Protein AF-0000000077982688 (afdb_homodimer)

Radius of gyration: 35.08 Å; Cα contacts (8 Å, |Δi|>4): 2028; chains: 2; bounding box: 74×119×110 Å

Nearest PDB structures (foldseek):
  6r92-assembly1_L  TM=9.687E-01  e=2.816E-50  Homo sapiens
  4e54-assembly1_B  TM=9.700E-01  e=1.045E-49  Homo sapiens
  4e5z-assembly1_B  TM=9.232E-01  e=8.935E-51  Homo sapiens
  5mq0-assembly1_o  TM=7.516E-01  e=1.632E-11  Saccharomyces cerevisiae
  5mps-assembly1_o  TM=7.489E-01  e=1.724E-11  Saccharomyces cerevisiae

Secondary structure (DSSP, 8-state):
---------------------------------------------GGGTTTT--TT-----TT-HHHHHHHHHTT-S-HHHHHHHHHHHHHHHGGGEEEEEEE---SS-EEEEEE-SS-TTEEEEEETTS-EEEEETTSTT-EEEE---STT--EEEEEE-TT-TTEEEEEETTSEEEEEETTS-EEEEEEE-SSSS--EEEEEEETTTTEEEEEETTSEEEEEETTS-EEEEEE-SSS-EEEEEE-SSSTTEEEEEETTSEEEEEEGGG--STT--SEEEE-SS-EEEEEE-TTSSEEEEEESSSEEEEEETTBTTS-SEEEE--B---TTSPPP--EE-SSSSEEEEE-B--TTSTT--TT---PEEEEETTT--EEEEE--TT--S---EEEE-TTSS-EEEEETTEEEEEEEHHHHHHHHHHHHHHHHHTTTT-----------------/---------------------------------------------TTSTTTT--TT-----TT-HHHHHHHHHTT-S-HHHHHHHHHHHHHHHGGGEEEEEEE---SS-EEEEEE-SS-TTEEEEEETTS-EEEEETTSTT-EEEE---STT--EEEEEE-TT-TTEEEEEETTSEEEEEETTS-EEEEEEE-SSSS--EEEEEEETTTTEEEEEETTSEEEEEETTS-EEEEEE-SSS-EEEEEE-SSSTTEEEEEETTSEEEEEEGGG--STT--SEEEE-SS-EEEEEE-TTSSEEEEEESSSEEEEEETTBTTS-SEEEE--B---TTSPPP--EE-SSSSEEEEE-B--TTSTT--TT---PEEEEETTT--EEEEE--TT--S---EEEE-TTSS-EEEEETTEEEEEEEHHHHHHHHHHHHHHHHHTTTT-----------------

Foldseek 3Di:
DPDDPDDCVPDPDDDDPPDDPPPVCPPPDPDDDPDPPDPPPDPDDPVCPCVCCCCVPPPVVLQALVVLVVCVVVVPADPVRSLVSPVSNQLVLVVQKDFQDKDQPDPFFWFDKAFQAPDQQWIWTFGQQQKIKIDRRLDDPPMQIAGHNGHQWGWQEWDADPVHRQWIFTWGLVFWTFIDGSNHDTPGTLDGPVDSVKTWHYWDAAPVVQWIWTWMQQQWIWIGGVVSHTPDIERQDRGGWQYKEAQHPPRQWIWTFFQSQKIFIDRNVQDDYNPRTPDIDGHPGGWNYWYAALVRFWIWTHGQAFWIFICGNVDNHDTPDIAGAGQHHDPRDRGADWDAQQSAQKIWTWHDQDPVGPPGDPPDFGWIWMAGNNPNHTSDTHDDPVQRATWRDWYRGNVRAWIWTTGTSMITIMHRVVVSVVSVVVVVVVCVVVVVPPPPPPPPPPPPPPPPDD/DDDDDDDPVPDPDDDDPPDDPPPPCPPPDPDDDPDPPDPPPDPDDPVCVCVCCCCVPCPVVLQALVSLVVCVVVVPADPVRSLVSPVSNQLVLVVQKDFQDKDQPDPFFWFDKAFQAPDQQWIWTFGQQQKIKIDRRLDPPPMQIAGHNGHQFGWQEWDADPVHRQWIFTWGLVFWTFIDGSNHDTPGTLDGPVDSVKTWHYWDADPVVQWIWTWMQQQWIWIGGVVSHTPDIERQDRGGWQYKEAQHPPRQWIWTFFQSQKIFIDRNVQDDYNPRTPDIDGHPGGWNYWYAALVRQWIWTHGQAFWIFICGNVDNHDTPDIAGAGQHHDPSDRGADWDAQQRHQKIWTWHDQDPPGPPGDDPDFGWIWMAGNNPNHTSDTHDDPVQRATWRDWYRGNVRAWIWTTGTSMITIMHRVVVSVVSVVVVVVVCVVVVVPPPPPPPPPPPPPPPPDD

Solvent-accessible surface area (backbone atoms only — not comparable to full-atom values): 49520 Å² total; per-residue (Å²): 137,90,70,85,76,78,73,85,71,77,81,80,78,80,79,80,86,77,78,82,76,80,74,79,74,77,79,74,76,81,73,81,79,78,71,76,76,75,78,72,78,74,83,70,78,76,77,63,63,70,68,78,52,58,72,60,63,66,63,59,70,73,43,34,59,60,49,33,52,44,44,45,71,74,62,74,42,56,69,69,50,38,54,52,31,43,44,48,12,48,59,58,49,53,78,45,47,38,79,73,47,76,49,63,89,52,96,39,38,43,49,37,78,41,63,38,89,86,42,71,56,27,32,38,37,27,12,44,28,26,31,36,35,40,40,31,81,82,49,85,88,49,62,38,70,26,83,39,76,31,86,60,25,21,30,39,21,60,38,68,32,84,91,45,76,69,27,34,38,36,12,13,40,58,8,34,33,31,35,28,39,64,84,58,48,71,76,41,74,52,44,69,64,90,35,78,87,41,24,24,28,14,37,34,74,38,74,90,65,39,31,34,37,35,22,17,54,69,6,32,38,37,37,23,35,76,85,41,48,72,74,48,76,39,57,54,42,89,29,28,26,36,24,45,28,65,31,76,67,47,71,47,38,36,38,38,17,11,56,67,15,35,34,36,33,33,42,68,92,58,63,81,44,53,80,45,49,76,44,69,39,79,49,94,46,31,26,46,28,49,41,58,32,74,80,39,48,32,38,37,35,18,30,46,37,44,46,35,37,34,27,35,70,90,38,68,84,48,62,77,31,81,31,81,45,49,26,54,59,49,94,93,44,57,70,39,35,60,33,60,38,59,76,43,70,32,33,33,28,31,28,38,74,41,86,87,41,91,83,58,53,93,82,58,71,41,26,39,38,30,27,33,63,87,76,51,44,80,73,49,73,47,76,48,90,91,58,65,54,56,33,22,42,45,47,50,22,73,73,48,69,37,36,41,32,29,38,52,38,32,38,37,32,33,30,45,50,67,60,43,51,53,50,44,50,50,45,48,48,48,34,50,68,64,54,69,59,65,70,71,78,72,72,72,73,71,79,72,76,71,72,79,76,127,137,89,80,83,82,78,74,85,70,75,80,80,78,79,78,80,83,76,77,80,77,81,74,78,74,77,79,73,76,78,73,80,77,79,71,76,76,76,75,75,77,74,82,70,76,76,74,62,62,71,66,78,52,57,73,58,66,64,64,60,69,72,43,34,57,61,49,34,52,43,44,44,69,75,62,74,43,56,69,68,50,39,56,50,33,42,44,49,12,47,59,58,48,54,76,45,48,37,80,73,47,73,48,63,90,50,95,38,38,44,49,37,77,42,63,38,90,84,43,70,58,28,34,38,36,26,12,44,29,26,31,36,36,40,39,31,82,82,48,86,88,49,64,38,71,25,83,41,76,28,86,60,24,22,29,39,20,59,38,68,30,83,90,45,76,68,27,33,38,35,11,14,40,59,9,33,32,30,34,26,40,64,84,59,48,71,77,40,74,53,46,67,63,88,35,79,87,40,26,24,28,14,37,32,72,38,73,88,65,38,31,33,38,34,22,18,55,70,6,33,39,36,37,22,35,75,84,42,49,73,73,50,75,40,58,54,41,88,28,29,24,37,24,46,28,65,30,75,68,47,70,47,38,34,36,40,16,12,56,67,16,36,35,37,32,33,42,68,91,59,64,79,45,55,82,44,49,76,44,70,39,79,50,96,46,32,25,46,28,50,41,58,32,73,80,40,49,31,38,37,35,17,28,46,36,44,45,35,37,34,26,34,71,92,39,69,85,48,63,77,33,79,31,79,44,48,27,55,60,49,95,94,45,57,70,38,36,62,34,61,38,60,76,42,70,32,32,32,29,31,27,38,76,41,85,87,41,89,85,57,52,94,82,58,69,40,27,38,39,30,26,33,64,87,75,50,44,79,73,48,73,46,77,49,90,91,58,64,52,56,33,21,41,44,47,48,21,73,72,47,70,37,37,39,33,30,37,52,37,32,38,38,32,33,29,45,52,67,60,44,52,51,51,45,51,50,46,48,48,46,33,49,68,63,55,67,59,63,70,71,78,70,71,70,71,71,78,70,76,69,73,78,74,128

pLDDT: mean 79.33, std 27.31, range [17.72, 98.81]

InterPro domains:
  IPR001680 WD40 repeat [PF00400] (229-267)
  IPR001680 WD40 repeat [PS50082] (234-276)
  IPR001680 WD40 repeat [SM00320] (93-136)
  IPR001680 WD40 repeat [SM00320] (183-225)
  IPR001680 WD40 repeat [SM00320] (227-267)
  IPR001680 WD40 repeat [SM00320] (274-312)
  IPR015943 WD40/YVTN repeat-like-containing domain superfamily [G3DSA:2.130.10.10] (101-423)
  IPR019775 WD40 repeat, conserved site [PS00678] (254-268)
  IPR033312 DNA damage-binding protein 2 [PTHR15169] (50-443)
  IPR036322 WD40-repeat-containing domain superfamily [SSF50978] (100-414)

Sequence (908 aa):
MASKRPTVLGKRSSPPLQLPRSKRSCVRVPGRRNVPPTWGVGKGDAAAGWNQLELTGQRGYPHSIIWALHQHKLGGAPRISFQHCLQKAFLYSLDCYRIFRTASPFDRRTTCLEWHPTHPSTLAVGSKGGDIILWDYEVLDKTYFVKGIGAGGSITGMKFNPLNTSQLFISSVAGTTSLKDFLGNTIRVFTSTDTWDYWYTSVDVSAKSRVVVTGDSMGNVILLNMDGKEIWNLRLHKKKVTHVALNPLCDWLLATASVDQTVKIWDLRQVRGKSSFVYQMPHERAVSAAYFSPDGAKLLTTDQHSEIRVYSASHWACPQHLIPHPHRHFQHLTPIRATWHPRYDLIVVGRYPDPNFAGFTPNELRTIDLFDGSSGKMMCQLYDPDSSGIISLNKFNPMGDTLASAMGYNILIWSHREIVTRKQEGLIKVMSEQGLGRGGSAHQPSPRNRPRQNMASKRPTVLGKRSSPPLQLPRSKRSCVRVPGRRNVPPTWGVGKGDAAAGWNQLELTGQRGYPHSIIWALHQHKLGGAPRISFQHCLQKAFLYSLDCYRIFRTASPFDRRTTCLEWHPTHPSTLAVGSKGGDIILWDYEVLDKTYFVKGIGAGGSITGMKFNPLNTSQLFISSVAGTTSLKDFLGNTIRVFTSTDTWDYWYTSVDVSAKSRVVVTGDSMGNVILLNMDGKEIWNLRLHKKKVTHVALNPLCDWLLATASVDQTVKIWDLRQVRGKSSFVYQMPHERAVSAAYFSPDGAKLLTTDQHSEIRVYSASHWACPQHLIPHPHRHFQHLTPIRATWHPRYDLIVVGRYPDPNFAGFTPNELRTIDLFDGSSGKMMCQLYDPDSSGIISLNKFNPMGDTLASAMGYNILIWSHREIVTRKQEGLIKVMSEQGLGRGGSAHQPSPRNRPRQN

Organism: Vombatus ursinus (NCBI:txid29139)

Structure (mmCIF, N/CA/C/O backbone):
data_AF-0000000077982688-model_v1
#
loop_
_entity.id
_entity.type
_entity.pdbx_description
1 polymer 'DNA damage-binding protein 2'
#
loop_
_atom_site.group_PDB
_atom_site.id
_atom_site.type_symbol
_atom_site.label_atom_id
_atom_site.label_alt_id
_atom_site.label_comp_id
_atom_site.label_asym_id
_atom_site.label_entity_id
_atom_site.label_seq_id
_atom_site.pdbx_PDB_ins_code
_atom_site.Cartn_x
_atom_site.Cartn_y
_atom_site.Cartn_z
_atom_site.occupancy
_atom_site.B_iso_or_equiv
_atom_site.auth_seq_id
_atom_site.auth_comp_id
_atom_site.auth_asym_id
_atom_site.auth_atom_id
_atom_site.pdbx_PDB_model_num
ATOM 1 N N . MET A 1 1 ? -19.688 -70.688 8.977 1 21.59 1 MET A N 1
ATOM 2 C CA . MET A 1 1 ? -20.297 -70.375 10.266 1 21.59 1 MET A CA 1
ATOM 3 C C . MET A 1 1 ? -19.766 -69.062 10.797 1 21.59 1 MET A C 1
ATOM 5 O O . MET A 1 1 ? -18.594 -68.938 11.156 1 21.59 1 MET A O 1
ATOM 9 N N . ALA A 1 2 ? -20.266 -67.812 10.242 1 24.86 2 ALA A N 1
ATOM 10 C CA . ALA A 1 2 ? -19.766 -66.562 9.773 1 24.86 2 ALA A CA 1
ATOM 11 C C . ALA A 1 2 ? -19.719 -65.5 10.906 1 24.86 2 ALA A C 1
ATOM 13 O O . ALA A 1 2 ? -20.109 -64.375 10.727 1 24.86 2 ALA A O 1
ATOM 14 N N . SER A 1 3 ? -19.359 -65.938 12.125 1 20 3 SER A N 1
ATOM 15 C CA . SER A 1 3 ? -19.875 -65.375 13.367 1 20 3 SER A CA 1
ATOM 16 C C . SER A 1 3 ? -19.422 -63.969 13.57 1 20 3 SER A C 1
ATOM 18 O O . SER A 1 3 ? -20.25 -63.062 13.812 1 20 3 SER A O 1
ATOM 20 N N . LYS A 1 4 ? -18.234 -63.594 14.227 1 22.38 4 LYS A N 1
ATOM 21 C CA . LYS A 1 4 ? -18.094 -63 15.547 1 22.38 4 LYS A CA 1
ATOM 22 C C . LYS A 1 4 ? -17.812 -61.5 15.453 1 22.38 4 LYS A C 1
ATOM 24 O O . LYS A 1 4 ? -16.703 -61.094 15.125 1 22.38 4 LYS A O 1
ATOM 29 N N . ARG A 1 5 ? -18.75 -60.625 14.922 1 23.86 5 ARG A N 1
ATOM 30 C CA . ARG A 1 5 ? -18.453 -59.281 14.477 1 23.86 5 ARG A CA 1
ATOM 31 C C . ARG A 1 5 ? -18.188 -58.375 15.664 1 23.86 5 ARG A C 1
ATOM 33 O O . ARG A 1 5 ? -19.125 -57.875 16.281 1 23.86 5 ARG A O 1
ATOM 40 N N . PRO A 1 6 ? -17.219 -58.719 16.578 1 22.97 6 PRO A N 1
ATOM 41 C CA . PRO A 1 6 ? -17.375 -58.031 17.859 1 22.97 6 PRO A CA 1
ATOM 42 C C . PRO A 1 6 ? -17.312 -56.5 17.734 1 22.97 6 PRO A C 1
ATOM 44 O O . PRO A 1 6 ? -16.734 -56 16.781 1 22.97 6 PRO A O 1
ATOM 47 N N . THR A 1 7 ? -18.078 -55.656 18.547 1 22.12 7 THR A N 1
ATOM 48 C CA . THR A 1 7 ? -18.719 -54.375 18.797 1 22.12 7 THR A CA 1
ATOM 49 C C . THR A 1 7 ? -17.703 -53.375 19.328 1 22.12 7 THR A C 1
ATOM 51 O O . THR A 1 7 ? -18.062 -52.219 19.6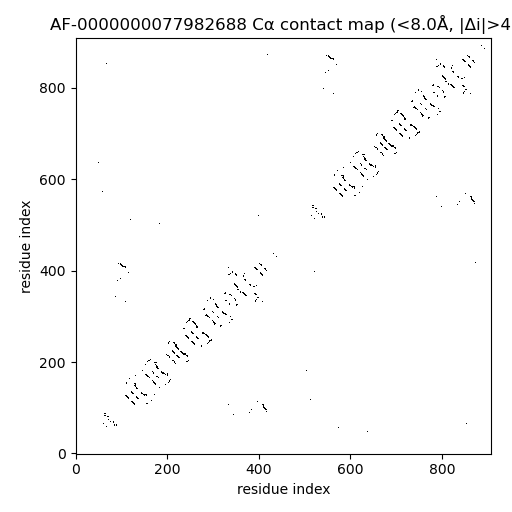25 1 22.12 7 THR A O 1
ATOM 54 N N . VAL A 1 8 ? -16.328 -53.531 19.359 1 21.36 8 VAL A N 1
ATOM 55 C CA . VAL A 1 8 ? -15.68 -52.844 20.484 1 21.36 8 VAL A CA 1
ATOM 56 C C . VAL A 1 8 ? -15.609 -51.344 20.234 1 21.36 8 VAL A C 1
ATOM 58 O O . VAL A 1 8 ? -14.938 -50.906 19.312 1 21.36 8 VAL A O 1
ATOM 61 N N . LEU A 1 9 ? -16.734 -50.562 20.359 1 22.77 9 LEU A N 1
ATOM 62 C CA . LEU A 1 9 ? -16.891 -49.156 19.953 1 22.77 9 LEU A CA 1
ATOM 63 C C . LEU A 1 9 ? -16.094 -48.219 20.859 1 22.77 9 LEU A C 1
ATOM 65 O O . LEU A 1 9 ? -16.609 -47.719 21.844 1 22.77 9 LEU A O 1
ATOM 69 N N . GLY A 1 10 ? -14.898 -48.625 21.406 1 20.97 10 GLY A N 1
ATOM 70 C CA . GLY A 1 10 ? -14.484 -47.812 22.531 1 20.97 10 GLY A CA 1
ATOM 71 C C . GLY A 1 10 ? -14.273 -46.375 22.172 1 20.97 10 GLY A C 1
ATOM 72 O O . GLY A 1 10 ? -13.953 -46.031 21.031 1 20.97 10 GLY A O 1
ATOM 73 N N . LYS A 1 11 ? -14.93 -45.438 22.891 1 23.31 11 LYS A N 1
ATOM 74 C CA . LYS A 1 11 ? -15.148 -44 22.891 1 23.31 11 LYS A CA 1
ATOM 75 C C . LYS A 1 11 ? -13.828 -43.25 23.078 1 23.31 11 LYS A C 1
ATOM 77 O O . LYS A 1 11 ? -13.18 -43.344 24.109 1 23.31 11 LYS A O 1
ATOM 82 N N . ARG A 1 12 ? -12.969 -43.094 22.031 1 22.34 12 ARG A N 1
ATOM 83 C CA . ARG A 1 12 ? -11.641 -42.5 22.078 1 22.34 12 ARG A CA 1
ATOM 84 C C . ARG A 1 12 ? -11.719 -41.062 22.578 1 22.34 12 ARG A C 1
ATOM 86 O O . ARG A 1 12 ? -12.508 -40.25 22.062 1 22.34 12 ARG A O 1
ATOM 93 N N . SER A 1 13 ? -11.422 -40.875 23.875 1 21.14 13 SER A N 1
ATOM 94 C CA . SER A 1 13 ? -11.383 -39.656 24.656 1 21.14 13 SER A CA 1
ATOM 95 C C . SER A 1 13 ? -10.508 -38.594 23.984 1 21.14 13 SER A C 1
ATOM 97 O O . SER A 1 13 ? -9.5 -38.906 23.375 1 21.14 13 SER A O 1
ATOM 99 N N . SER A 1 14 ? -11.047 -37.406 23.672 1 21.67 14 SER A N 1
ATOM 100 C CA . SER A 1 14 ? -10.703 -36.219 22.922 1 21.67 14 SER A CA 1
ATOM 101 C C . SER A 1 14 ? -9.516 -35.469 23.547 1 21.67 14 SER A C 1
ATOM 103 O O . SER A 1 14 ? -9.594 -35.031 24.688 1 21.67 14 SER A O 1
ATOM 105 N N . PRO A 1 15 ? -8.195 -35.969 23.297 1 23.02 15 PRO A N 1
ATOM 106 C CA . PRO A 1 15 ? -7.113 -35.344 24.094 1 23.02 15 PRO A CA 1
ATOM 107 C C . PRO A 1 15 ? -7.059 -33.844 23.938 1 23.02 15 PRO A C 1
ATOM 109 O O . PRO A 1 15 ? -7.5 -33.281 22.922 1 23.02 15 PRO A O 1
ATOM 112 N N . PRO A 1 16 ? -6.816 -33.125 25.062 1 22.7 16 PRO A N 1
ATOM 113 C CA . PRO A 1 16 ? -6.848 -31.672 25.297 1 22.7 16 PRO A CA 1
ATOM 114 C C . PRO A 1 16 ? -5.812 -30.906 24.469 1 22.7 16 PRO A C 1
ATOM 116 O O . PRO A 1 16 ? -4.785 -31.484 24.094 1 22.7 16 PRO A O 1
ATOM 119 N N . LEU A 1 17 ? -6.168 -29.812 23.75 1 21.23 17 LEU A N 1
ATOM 120 C CA . LEU A 1 17 ? -5.555 -28.891 22.797 1 21.23 17 LEU A CA 1
ATOM 121 C C . LEU A 1 17 ? -4.375 -28.172 23.438 1 21.23 17 LEU A C 1
ATOM 123 O O . LEU A 1 17 ? -4.566 -27.312 24.297 1 21.23 17 LEU A O 1
ATOM 127 N N . GLN A 1 18 ? -3.281 -28.844 23.922 1 21.19 18 GLN A N 1
ATOM 128 C CA . GLN A 1 18 ? -2.234 -28.078 24.594 1 21.19 18 GLN A CA 1
ATOM 129 C C . GLN A 1 18 ? -1.591 -27.062 23.672 1 21.19 18 GLN A C 1
ATOM 131 O O . GLN A 1 18 ? -1.266 -27.375 22.516 1 21.19 18 GLN A O 1
ATOM 136 N N . LEU A 1 19 ? -1.742 -25.75 23.938 1 21.72 19 LEU A N 1
ATOM 137 C CA . LEU A 1 19 ? -1.311 -24.547 23.25 1 21.72 19 LEU A CA 1
ATOM 138 C C . LEU A 1 19 ? 0.212 -24.453 23.219 1 21.72 19 LEU A C 1
ATOM 140 O O . LEU A 1 19 ? 0.861 -24.531 24.266 1 21.72 19 LEU A O 1
ATOM 144 N N . PRO A 1 20 ? 0.915 -24.875 22.141 1 20.77 20 PRO A N 1
ATOM 145 C CA . PRO A 1 20 ? 2.377 -24.984 22.156 1 20.77 20 PRO A CA 1
ATOM 146 C C . PRO A 1 20 ? 3.061 -23.656 22.453 1 20.77 20 PRO A C 1
ATOM 148 O O . PRO A 1 20 ? 2.605 -22.594 22 1 20.77 20 PRO A O 1
ATOM 151 N N . ARG A 1 21 ? 3.734 -23.5 23.594 1 22.12 21 ARG A N 1
ATOM 152 C CA . ARG A 1 21 ? 4.5 -22.391 24.172 1 22.12 21 ARG A CA 1
ATOM 153 C C . ARG A 1 21 ? 5.723 -22.078 23.312 1 22.12 21 ARG A C 1
ATOM 155 O O . ARG A 1 21 ? 6.59 -22.922 23.125 1 22.12 21 ARG A O 1
ATOM 162 N N . SER A 1 22 ? 5.656 -21.438 22.188 1 18.5 22 SER A N 1
ATOM 163 C CA . SER A 1 22 ? 6.785 -21.266 21.266 1 18.5 22 SER A CA 1
ATOM 164 C C . SER A 1 22 ? 7.906 -20.469 21.922 1 18.5 22 SER A C 1
ATOM 166 O O . SER A 1 22 ? 7.727 -19.297 22.25 1 18.5 22 SER A O 1
ATOM 168 N N . LYS A 1 23 ? 8.688 -21.062 22.859 1 21.06 23 LYS A N 1
ATOM 169 C CA . LYS A 1 23 ? 9.789 -20.453 23.594 1 21.06 23 LYS A CA 1
ATOM 170 C C . LYS A 1 23 ? 10.906 -20.031 22.641 1 21.06 23 LYS A C 1
ATOM 172 O O . LYS A 1 23 ? 11.555 -20.875 22.016 1 21.06 23 LYS A O 1
ATOM 177 N N . ARG A 1 24 ? 10.781 -19.078 21.844 1 19.19 24 ARG A N 1
ATOM 178 C CA . ARG A 1 24 ? 11.828 -18.734 20.891 1 19.19 24 ARG A CA 1
ATOM 179 C C . ARG A 1 24 ? 13.133 -18.375 21.594 1 19.19 24 ARG A C 1
ATOM 181 O O . ARG A 1 24 ? 13.164 -17.484 22.438 1 19.19 24 ARG A O 1
ATOM 188 N N . SER A 1 25 ? 13.93 -19.344 21.969 1 20.17 25 SER A N 1
ATOM 189 C CA . SER A 1 25 ? 15.156 -19.219 22.75 1 20.17 25 SER A CA 1
ATOM 190 C C . SER A 1 25 ? 16.25 -18.531 21.953 1 20.17 25 SER A C 1
ATOM 192 O O . SER A 1 25 ? 16.812 -19.109 21.031 1 20.17 25 SER A O 1
ATOM 194 N N . CYS A 1 26 ? 16.094 -17.422 21.312 1 19.08 26 CYS A N 1
ATOM 195 C CA . CYS A 1 26 ? 17.234 -16.969 20.547 1 19.08 26 CYS A CA 1
ATOM 196 C C . CYS A 1 26 ? 18.438 -16.703 21.438 1 19.08 26 CYS A C 1
ATOM 198 O O . CYS A 1 26 ? 18.312 -16.016 22.453 1 19.08 26 CYS A O 1
ATOM 200 N N . VAL A 1 27 ? 19.359 -17.531 21.438 1 19.69 27 VAL A N 1
ATOM 201 C CA . VAL A 1 27 ? 20.594 -17.672 22.219 1 19.69 27 VAL A CA 1
ATOM 202 C C . VAL A 1 27 ? 21.547 -16.531 21.891 1 19.69 27 VAL A C 1
ATOM 204 O O . VAL A 1 27 ? 22.047 -16.422 20.766 1 19.69 27 VAL A O 1
ATOM 207 N N . ARG A 1 28 ? 21.281 -15.281 22.156 1 20.64 28 ARG A N 1
ATOM 208 C CA . ARG A 1 28 ? 22.219 -14.211 21.828 1 20.64 28 ARG A CA 1
ATOM 209 C C . ARG A 1 28 ? 23.531 -14.391 22.594 1 20.64 28 ARG A C 1
ATOM 211 O O . ARG A 1 28 ? 23.531 -14.641 23.797 1 20.64 28 ARG A O 1
ATOM 218 N N . VAL A 1 29 ? 24.453 -14.891 21.906 1 18.7 29 VAL A N 1
ATOM 219 C CA . VAL A 1 29 ? 25.812 -15.086 22.422 1 18.7 29 VAL A CA 1
ATOM 220 C C . VAL A 1 29 ? 26.328 -13.789 23.031 1 18.7 29 VAL A C 1
ATOM 222 O O . VAL A 1 29 ? 26.094 -12.703 22.5 1 18.7 29 VAL A O 1
ATOM 225 N N . PRO A 1 30 ? 26.938 -13.812 24.219 1 21.25 30 PRO A N 1
ATOM 226 C CA . PRO A 1 30 ? 27.266 -12.836 25.266 1 21.25 30 PRO A CA 1
ATOM 227 C C . PRO A 1 30 ? 28.438 -11.93 24.859 1 21.25 30 PRO A C 1
ATOM 229 O O . PRO A 1 30 ? 28.984 -11.219 25.719 1 21.25 30 PRO A O 1
ATOM 232 N N . GLY A 1 31 ? 28.703 -11.695 23.531 1 18.12 31 GLY A N 1
ATOM 233 C CA . GLY A 1 31 ? 30.094 -11.266 23.375 1 18.12 31 GLY A CA 1
ATOM 234 C C . GLY A 1 31 ? 30.453 -10.117 24.297 1 18.12 31 GLY A C 1
ATOM 235 O O . GLY A 1 31 ? 29.578 -9.484 24.891 1 18.12 31 GLY A O 1
ATOM 236 N N . ARG A 1 32 ? 31.75 -9.664 24.172 1 18.73 32 ARG A N 1
ATOM 237 C CA . ARG A 1 32 ? 32.75 -9.039 25.031 1 18.73 32 ARG A CA 1
ATOM 238 C C . ARG A 1 32 ? 32.344 -7.621 25.422 1 18.73 32 ARG A C 1
ATOM 240 O O . ARG A 1 32 ? 31.578 -6.973 24.703 1 18.73 32 ARG A O 1
ATOM 247 N N . ARG A 1 33 ? 32.781 -7.238 26.5 1 19.44 33 ARG A N 1
ATOM 248 C CA . ARG A 1 33 ? 32.625 -6.25 27.562 1 19.44 33 ARG A CA 1
ATOM 249 C C . ARG A 1 33 ? 33.031 -4.863 27.094 1 19.44 33 ARG A C 1
ATOM 251 O O . ARG A 1 33 ? 34.188 -4.477 27.25 1 19.44 33 ARG A O 1
ATOM 258 N N . ASN A 1 34 ? 32.812 -4.434 25.797 1 17.88 34 ASN A N 1
ATOM 259 C CA . ASN A 1 34 ? 33.625 -3.254 25.531 1 17.88 34 ASN A CA 1
ATOM 260 C C . ASN A 1 34 ? 33.344 -2.148 26.547 1 17.88 34 ASN A C 1
ATOM 262 O O . ASN A 1 34 ? 32.219 -1.972 27 1 17.88 34 ASN A O 1
ATOM 266 N N . VAL A 1 35 ? 34.375 -1.767 27.188 1 19.84 35 VAL A N 1
ATOM 267 C CA . VAL A 1 35 ? 34.656 -0.862 28.297 1 19.84 35 VAL A CA 1
ATOM 268 C C . VAL A 1 35 ? 34.031 0.512 28.016 1 19.84 35 VAL A C 1
ATOM 270 O O . VAL A 1 35 ? 34.125 1.005 26.875 1 19.84 35 VAL A O 1
ATOM 273 N N . PRO A 1 36 ? 33.156 0.875 28.922 1 21.56 36 PRO A N 1
ATOM 274 C CA . PRO A 1 36 ? 32.312 2.076 28.859 1 21.56 36 PRO A CA 1
ATOM 275 C C . PRO A 1 36 ? 33.156 3.357 28.719 1 21.56 36 PRO A C 1
ATOM 277 O O . PRO A 1 36 ? 34.062 3.605 29.516 1 21.56 36 PRO A O 1
ATOM 280 N N . PRO A 1 37 ? 33.531 3.648 27.391 1 19.66 37 PRO A N 1
ATOM 281 C CA . PRO A 1 37 ? 34.469 4.777 27.422 1 19.66 37 PRO A CA 1
ATOM 282 C C . PRO A 1 37 ? 33.969 5.938 28.281 1 19.66 37 PRO A C 1
ATOM 284 O O . PRO A 1 37 ? 32.75 6.086 28.469 1 19.66 37 PRO A O 1
ATOM 287 N N . THR A 1 38 ? 34.75 6.316 29.141 1 19.27 38 THR A N 1
ATOM 288 C CA . THR A 1 38 ? 34.719 7.402 30.109 1 19.27 38 THR A CA 1
ATOM 289 C C . THR A 1 38 ? 34.438 8.734 29.422 1 19.27 38 THR A C 1
ATOM 291 O O . THR A 1 38 ? 34.969 9.023 28.359 1 19.27 38 THR A O 1
ATOM 294 N N . TRP A 1 39 ? 33.25 9.234 29.688 1 19.03 39 TRP A N 1
ATOM 295 C CA . TRP A 1 39 ? 32.562 10.438 29.266 1 19.03 39 TRP A CA 1
ATOM 296 C C . TRP A 1 39 ? 33.375 11.68 29.547 1 19.03 39 TRP A C 1
ATOM 298 O O . TRP A 1 39 ? 33.25 12.297 30.609 1 19.03 39 TRP A O 1
ATOM 308 N N . GLY A 1 40 ? 34.688 11.641 29.172 1 19.47 40 GLY A N 1
ATOM 309 C CA . GLY A 1 40 ? 35.312 12.891 29.578 1 19.47 40 GLY A CA 1
ATOM 310 C C . GLY A 1 40 ? 34.625 14.109 28.984 1 19.47 40 GLY A C 1
ATOM 311 O O . GLY A 1 40 ? 34 14.023 27.922 1 19.47 40 GLY A O 1
ATOM 312 N N . VAL A 1 41 ? 34.406 15.125 29.781 1 23.84 41 VAL A N 1
ATOM 313 C CA . VAL A 1 41 ? 33.812 16.453 29.859 1 23.84 41 VAL A CA 1
ATOM 314 C C . VAL A 1 41 ? 34.406 17.359 28.797 1 23.84 41 VAL A C 1
ATOM 316 O O . VAL A 1 41 ? 34.188 18.578 28.812 1 23.84 41 VAL A O 1
ATOM 319 N N . GLY A 1 42 ? 35.094 16.812 27.75 1 20.83 42 GLY A N 1
ATOM 320 C CA . GLY A 1 42 ? 35.906 17.859 27.141 1 20.83 42 GLY A CA 1
ATOM 321 C C . GLY A 1 42 ? 35.062 18.953 26.5 1 20.83 42 GLY A C 1
ATOM 322 O O . GLY A 1 42 ? 33.875 18.75 26.203 1 20.83 42 GLY A O 1
ATOM 323 N N . LYS A 1 43 ? 35.531 20.266 26.516 1 26.67 43 LYS A N 1
ATOM 324 C CA . LYS A 1 43 ? 35.281 21.656 26.172 1 26.67 43 LYS A CA 1
ATOM 325 C C . LYS A 1 43 ? 34.969 21.812 24.688 1 26.67 43 LYS A C 1
ATOM 327 O O . LYS A 1 43 ? 34.969 22.922 24.156 1 26.67 43 LYS A O 1
ATOM 332 N N . GLY A 1 44 ? 35 20.609 23.922 1 24 44 GLY A N 1
ATOM 333 C CA . GLY A 1 44 ? 35.188 21 22.531 1 24 44 GLY A CA 1
ATOM 334 C C . GLY A 1 44 ? 34.031 21.797 21.969 1 24 44 GLY A C 1
ATOM 335 O O . GLY A 1 44 ? 32.938 21.781 22.531 1 24 44 GLY A O 1
ATOM 336 N N . ASP A 1 45 ? 34.25 22.578 20.891 1 28.98 45 ASP A N 1
ATOM 337 C CA . ASP A 1 45 ? 33.594 23.594 20.094 1 28.98 45 ASP A CA 1
ATOM 338 C C . ASP A 1 45 ? 32.281 23.078 19.531 1 28.98 45 ASP A C 1
ATOM 340 O O . ASP A 1 45 ? 32.281 22.094 18.781 1 28.98 45 ASP A O 1
ATOM 344 N N . ALA A 1 46 ? 31.125 23.281 20.172 1 28.98 46 ALA A N 1
ATOM 345 C CA . ALA A 1 46 ? 29.703 22.969 20.125 1 28.98 46 ALA A CA 1
ATOM 346 C C . ALA A 1 46 ? 29.141 23.203 18.719 1 28.98 46 ALA A C 1
ATOM 348 O O . ALA A 1 46 ? 27.969 22.938 18.453 1 28.98 46 ALA A O 1
ATOM 349 N N . ALA A 1 47 ? 29.766 24.109 17.969 1 29.05 47 ALA A N 1
ATOM 350 C CA . ALA A 1 47 ? 29.188 24.609 16.719 1 29.05 47 ALA A CA 1
ATOM 351 C C . ALA A 1 47 ? 29.125 23.516 15.664 1 29.05 47 ALA A C 1
ATOM 353 O O . ALA A 1 47 ? 28.531 23.703 14.594 1 29.05 47 ALA A O 1
ATOM 354 N N . ALA A 1 48 ? 30.156 22.594 15.734 1 28.64 48 ALA A N 1
ATOM 355 C CA . ALA A 1 48 ? 30.297 21.672 14.609 1 28.64 48 ALA A CA 1
ATOM 356 C C . ALA A 1 48 ? 29.141 20.672 14.578 1 28.64 48 ALA A C 1
ATOM 358 O O . ALA A 1 48 ? 29.109 19.766 13.742 1 28.64 48 ALA A O 1
ATOM 359 N N . GLY A 1 49 ? 28.453 20.594 15.609 1 27.86 49 GLY A N 1
ATOM 360 C CA . GLY A 1 49 ? 27.625 19.406 15.727 1 27.86 49 GLY A CA 1
ATOM 361 C C . GLY A 1 49 ? 26.5 19.359 14.727 1 27.86 49 GLY A C 1
ATOM 362 O O . GLY A 1 49 ? 25.938 18.297 14.445 1 27.86 49 GLY A O 1
ATOM 363 N N . TRP A 1 50 ? 25.766 20.5 14.562 1 31.17 50 TRP A N 1
ATOM 364 C CA . TRP A 1 50 ? 24.641 20.375 13.656 1 31.17 50 TRP A CA 1
ATOM 365 C C . TRP A 1 50 ? 25.109 20.281 12.211 1 31.17 50 TRP A C 1
ATOM 367 O O . TRP A 1 50 ? 24.297 20.359 11.281 1 31.17 50 TRP A O 1
ATOM 377 N N . ASN A 1 51 ? 26.375 20.719 11.789 1 34.25 51 ASN A N 1
ATOM 378 C CA . ASN A 1 51 ? 26.75 20.656 10.383 1 34.25 51 ASN A CA 1
ATOM 379 C C . ASN A 1 51 ? 26.234 19.391 9.719 1 34.25 51 ASN A C 1
ATOM 381 O O . ASN A 1 51 ? 25.594 19.453 8.664 1 34.25 51 ASN A O 1
ATOM 385 N N . GLN A 1 52 ? 27.234 18.328 9.734 1 33.53 52 GLN A N 1
ATOM 386 C CA . GLN A 1 52 ? 26.953 17.094 9 1 33.53 52 GLN A CA 1
ATOM 387 C C . GLN A 1 52 ? 25.75 16.375 9.594 1 33.53 52 GLN A C 1
ATOM 389 O O . GLN A 1 52 ? 25.906 15.492 10.445 1 33.53 52 GLN A O 1
ATOM 394 N N . LEU A 1 53 ? 24.984 17 10.25 1 33.56 53 LEU A N 1
ATOM 395 C CA . LEU A 1 53 ? 23.781 16.328 10.734 1 33.56 53 LEU A CA 1
ATOM 396 C C . LEU A 1 53 ? 23.297 15.297 9.719 1 33.56 53 LEU A C 1
ATOM 398 O O . LEU A 1 53 ? 22.703 15.656 8.703 1 33.56 53 LEU A O 1
ATOM 402 N N . GLU A 1 54 ? 24.172 14.547 9.352 1 34.53 54 GLU A N 1
ATOM 403 C CA . GLU A 1 54 ? 23.703 13.305 8.742 1 34.53 54 GLU A CA 1
ATOM 404 C C . GLU A 1 54 ? 22.453 12.781 9.438 1 34.53 54 GLU A C 1
ATOM 406 O O . GLU A 1 54 ? 22.531 12.156 10.5 1 34.53 54 GLU A O 1
ATOM 411 N N . LEU A 1 55 ? 21.578 13.734 9.805 1 34.28 55 LEU A N 1
ATOM 412 C CA . LEU A 1 55 ? 20.344 12.984 9.938 1 34.28 55 LEU A CA 1
ATOM 413 C C . LEU A 1 55 ? 20.391 11.703 9.117 1 34.28 55 LEU A C 1
ATOM 415 O O . LEU A 1 55 ? 19.984 11.695 7.945 1 34.28 55 LEU A O 1
ATOM 419 N N . THR A 1 56 ? 21.562 11.211 8.992 1 34.81 56 THR A N 1
ATOM 420 C CA . THR A 1 56 ? 21.828 9.906 8.398 1 34.81 56 THR A CA 1
ATOM 421 C C . THR A 1 56 ? 20.703 8.922 8.703 1 34.81 56 THR A C 1
ATOM 423 O O . THR A 1 56 ? 20.656 7.836 8.125 1 34.81 56 THR A O 1
ATOM 426 N N . GLY A 1 57 ? 20.281 9.109 10.031 1 35.22 57 GLY A N 1
ATOM 427 C CA . GLY A 1 57 ? 19.484 7.941 10.344 1 35.22 57 GLY A CA 1
ATOM 428 C C . GLY A 1 57 ? 18.328 7.727 9.383 1 35.22 57 GLY A C 1
ATOM 429 O O . GLY A 1 57 ? 17.484 6.863 9.602 1 35.22 57 GLY A O 1
ATOM 430 N N . GLN A 1 58 ? 17.844 8.938 9.031 1 34.62 58 GLN A N 1
ATOM 431 C CA . GLN A 1 58 ? 16.547 8.492 8.531 1 34.62 58 GLN A CA 1
ATOM 432 C C . GLN A 1 58 ? 16.703 7.297 7.598 1 34.62 58 GLN A C 1
ATOM 434 O O . GLN A 1 58 ? 17.094 7.457 6.438 1 34.62 58 GLN A O 1
ATOM 439 N N . ARG A 1 59 ? 17.266 6.309 8.078 1 37 59 ARG A N 1
ATOM 440 C CA . ARG A 1 59 ? 16.812 5.098 7.391 1 37 59 ARG A CA 1
ATOM 441 C C . ARG A 1 59 ? 15.391 5.25 6.875 1 37 59 ARG A C 1
ATOM 443 O O . ARG A 1 59 ? 14.445 5.305 7.66 1 37 59 ARG A O 1
ATOM 450 N N . GLY A 1 60 ? 14.961 6.355 6.199 1 40.75 60 GLY A N 1
ATOM 451 C CA . GLY A 1 60 ? 13.734 6.301 5.414 1 40.75 60 GLY A CA 1
ATOM 452 C C . GLY A 1 60 ? 13.156 4.902 5.312 1 40.75 60 GLY A C 1
ATOM 453 O O . GLY A 1 60 ? 13.875 3.945 5.031 1 40.75 60 GLY A O 1
ATOM 454 N N . TYR A 1 61 ? 12.367 4.609 6.184 1 46.94 61 TYR A N 1
ATOM 455 C CA . TYR A 1 61 ? 11.711 3.309 6.094 1 46.94 61 TYR A CA 1
ATOM 456 C C . TYR A 1 61 ? 11.422 2.939 4.645 1 46.94 61 TYR A C 1
ATOM 458 O O . TYR A 1 61 ? 10.344 3.23 4.121 1 46.94 61 TYR A O 1
ATOM 466 N N . PRO A 1 62 ? 12.406 3.16 3.73 1 53.12 62 PRO A N 1
ATOM 467 C CA . PRO A 1 62 ? 12.391 2.814 2.307 1 53.12 62 PRO A CA 1
ATOM 468 C C . PRO A 1 62 ? 11.609 1.531 2.021 1 53.12 62 PRO A C 1
ATOM 470 O O . PRO A 1 62 ? 11.555 1.083 0.874 1 53.12 62 PRO A O 1
ATOM 473 N N . HIS A 1 63 ? 10.805 1.182 2.982 1 63.69 63 HIS A N 1
ATOM 474 C CA . HIS A 1 63 ? 10.383 -0.153 2.572 1 63.69 63 HIS A CA 1
ATOM 475 C C . HIS A 1 63 ? 8.875 -0.322 2.721 1 63.69 63 HIS A C 1
ATOM 477 O O . HIS A 1 63 ? 8.383 -1.44 2.895 1 63.69 63 HIS A O 1
ATOM 483 N N . SER A 1 64 ? 8.234 1.028 2.73 1 78.56 64 SER A N 1
ATOM 484 C CA . SER A 1 64 ? 6.789 0.799 2.779 1 78.56 64 SER A CA 1
ATOM 485 C C . SER A 1 64 ? 6.125 1.16 1.456 1 78.56 64 SER A C 1
ATOM 487 O O . SER A 1 64 ? 6.68 1.932 0.668 1 78.56 64 SER A O 1
ATOM 489 N N . ILE A 1 65 ? 5.094 0.53 1.263 1 84.5 65 ILE A N 1
ATOM 490 C CA . ILE A 1 65 ? 4.328 0.812 0.053 1 84.5 65 ILE A CA 1
ATOM 491 C C . ILE A 1 65 ? 3.969 2.295 0.005 1 84.5 65 ILE A C 1
ATOM 493 O O . ILE A 1 65 ? 3.955 2.902 -1.067 1 84.5 65 ILE A O 1
ATOM 497 N N . ILE A 1 66 ? 3.713 2.891 1.157 1 84.38 66 ILE A N 1
ATOM 498 C CA . ILE A 1 66 ? 3.342 4.301 1.224 1 84.38 66 ILE A CA 1
ATOM 499 C C . ILE A 1 66 ? 4.527 5.168 0.802 1 84.38 66 ILE A C 1
ATOM 501 O O . ILE A 1 66 ? 4.359 6.148 0.075 1 84.38 66 ILE A O 1
ATOM 505 N N . TRP A 1 67 ? 5.637 4.812 1.261 1 82.88 67 TRP A N 1
ATOM 506 C CA . TRP A 1 67 ? 6.848 5.512 0.836 1 82.88 67 TRP A CA 1
ATOM 507 C C . TRP A 1 67 ? 7.016 5.438 -0.678 1 82.88 67 TRP A C 1
ATOM 509 O O . TRP A 1 67 ? 7.328 6.441 -1.323 1 82.88 67 TRP A O 1
ATOM 519 N N . ALA A 1 68 ? 6.812 4.223 -1.213 1 83.62 68 ALA A N 1
ATOM 520 C CA . ALA A 1 68 ? 6.926 4.047 -2.658 1 83.62 68 ALA A CA 1
ATOM 521 C C . ALA A 1 68 ? 5.945 4.953 -3.398 1 83.62 68 ALA A C 1
ATOM 523 O O . ALA A 1 68 ? 6.309 5.59 -4.391 1 83.62 68 ALA A O 1
ATOM 524 N N . LEU A 1 69 ? 4.762 5.031 -2.92 1 85.75 69 LEU A N 1
ATOM 525 C CA . LEU A 1 69 ? 3.738 5.871 -3.531 1 85.75 69 LEU A CA 1
ATOM 526 C C . LEU A 1 69 ? 4.109 7.344 -3.428 1 85.75 69 LEU A C 1
ATOM 528 O O . LEU A 1 69 ? 3.879 8.117 -4.363 1 85.75 69 LEU A O 1
ATOM 532 N N . HIS A 1 70 ? 4.645 7.719 -2.287 1 83.56 70 HIS A N 1
ATOM 533 C CA . HIS A 1 70 ? 5.074 9.102 -2.082 1 83.56 70 HIS A CA 1
ATOM 534 C C . HIS A 1 70 ? 6.18 9.484 -3.059 1 83.56 70 HIS A C 1
ATOM 536 O O . HIS A 1 70 ? 6.121 10.547 -3.684 1 83.56 70 HIS A O 1
ATOM 542 N N . GLN A 1 71 ? 7.133 8.578 -3.24 1 80.38 71 GLN A N 1
ATOM 543 C CA . GLN A 1 71 ? 8.227 8.836 -4.168 1 80.38 71 GLN A CA 1
ATOM 544 C C . GLN A 1 71 ? 7.715 8.969 -5.602 1 80.38 71 GLN A C 1
ATOM 546 O O . GLN A 1 71 ? 8.211 9.797 -6.367 1 80.38 71 GLN A O 1
ATOM 551 N N . HIS A 1 72 ? 6.773 8.125 -5.855 1 82.69 72 HIS A N 1
ATOM 552 C CA . HIS A 1 72 ? 6.184 8.164 -7.188 1 82.69 72 HIS A CA 1
ATOM 553 C C . HIS A 1 72 ? 5.484 9.492 -7.441 1 82.69 72 HIS A C 1
ATOM 555 O O . HIS A 1 72 ? 5.578 10.047 -8.539 1 82.69 72 HIS A O 1
ATOM 561 N N . LYS A 1 73 ? 4.805 10.047 -6.465 1 79.94 73 LYS A N 1
ATOM 562 C CA . LYS A 1 73 ? 4.086 11.312 -6.598 1 79.94 73 LYS A CA 1
ATOM 563 C C . LYS A 1 73 ? 5.055 12.477 -6.781 1 79.94 73 LYS A C 1
ATOM 565 O O . LYS A 1 73 ? 4.773 13.414 -7.531 1 79.94 73 LYS A O 1
ATOM 570 N N . LEU A 1 74 ? 6.176 12.445 -6.012 1 75.94 74 LEU A N 1
ATOM 571 C CA . LEU A 1 74 ? 7.148 13.531 -6.082 1 75.94 74 LEU A CA 1
ATOM 572 C C . LEU A 1 74 ? 7.844 13.555 -7.438 1 75.94 74 LEU A C 1
ATOM 574 O O . LEU A 1 74 ? 8.469 14.555 -7.805 1 75.94 74 LEU A O 1
ATOM 578 N N . GLY A 1 75 ? 7.441 12.578 -8.461 1 68.88 75 GLY A N 1
ATOM 579 C CA . GLY A 1 75 ? 7.969 12.562 -9.82 1 68.88 75 GLY A CA 1
ATOM 580 C C . GLY A 1 75 ? 9.367 11.977 -9.906 1 68.88 75 GLY A C 1
ATOM 581 O O . GL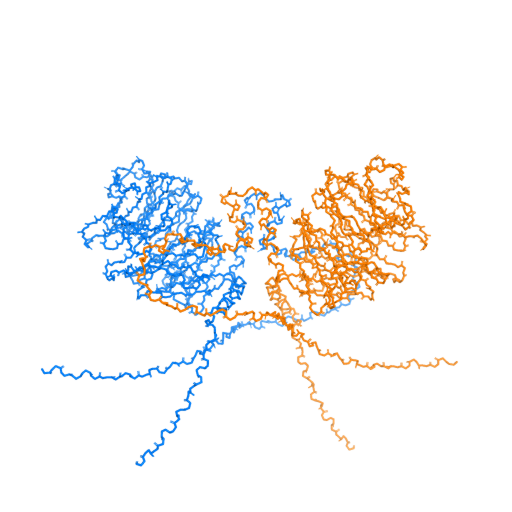Y A 1 75 ? 10.031 12.109 -10.938 1 68.88 75 GLY A O 1
ATOM 582 N N . GLY A 1 76 ? 10.062 11.719 -8.992 1 56.66 76 GLY A N 1
ATOM 583 C CA . GLY A 1 76 ? 11.477 11.367 -9.062 1 56.66 76 GLY A CA 1
ATOM 584 C C . GLY A 1 76 ? 11.711 9.977 -9.625 1 56.66 76 GLY A C 1
ATOM 585 O O . GLY A 1 76 ? 12.836 9.648 -10.023 1 56.66 76 GLY A O 1
ATOM 586 N N . ALA A 1 77 ? 10.664 9.062 -9.531 1 59.66 77 ALA A N 1
ATOM 587 C CA . ALA A 1 77 ? 11.172 7.738 -9.883 1 59.66 77 ALA A CA 1
ATOM 588 C C . ALA A 1 77 ? 10.57 7.262 -11.203 1 59.66 77 ALA A C 1
ATOM 590 O O . ALA A 1 77 ? 9.359 7.352 -11.414 1 59.66 77 ALA A O 1
ATOM 591 N N . PRO A 1 78 ? 11.414 7.039 -12.219 1 65.06 78 PRO A N 1
ATOM 592 C CA . PRO A 1 78 ? 10.914 6.316 -13.391 1 65.06 78 PRO A CA 1
ATOM 593 C C . PRO A 1 78 ? 10.062 5.105 -13.016 1 65.06 78 PRO A C 1
ATOM 595 O O . PRO A 1 78 ? 10.172 4.59 -11.898 1 65.06 78 PRO A O 1
ATOM 598 N N . ARG A 1 79 ? 9.086 4.785 -13.805 1 66.81 79 ARG A N 1
ATOM 599 C CA . ARG A 1 79 ? 8.188 3.652 -13.578 1 66.81 79 ARG A CA 1
ATOM 600 C C . ARG A 1 79 ? 8.961 2.439 -13.07 1 66.81 79 ARG A C 1
ATOM 602 O O . ARG A 1 79 ? 8.508 1.737 -12.164 1 66.81 79 ARG A O 1
ATOM 609 N N . ILE A 1 80 ? 10.086 2.217 -13.641 1 69.12 80 ILE A N 1
ATOM 610 C CA . ILE A 1 80 ? 10.898 1.069 -13.258 1 69.12 80 ILE A CA 1
ATOM 611 C C . ILE A 1 80 ? 11.344 1.205 -11.805 1 69.12 80 ILE A C 1
ATOM 613 O O . ILE A 1 80 ? 11.312 0.232 -11.047 1 69.12 80 ILE A O 1
ATOM 617 N N . SER A 1 81 ? 11.539 2.471 -11.531 1 80.38 81 SER A N 1
ATOM 618 C CA . SER A 1 81 ? 11.961 2.719 -10.156 1 80.38 81 SER A CA 1
ATOM 619 C C . SER A 1 81 ? 10.805 2.539 -9.18 1 80.38 81 SER A C 1
ATOM 621 O O . SER A 1 81 ? 10.992 2.01 -8.086 1 80.38 81 SER A O 1
ATOM 623 N N . PHE A 1 82 ? 9.602 2.764 -9.75 1 85.94 82 PHE A N 1
ATOM 624 C CA . PHE A 1 82 ? 8.422 2.619 -8.898 1 85.94 82 PHE A CA 1
ATOM 625 C C . PHE A 1 82 ? 8.148 1.149 -8.602 1 85.94 82 PHE A C 1
ATOM 627 O O . PHE A 1 82 ? 7.941 0.771 -7.445 1 85.94 82 PHE A O 1
ATOM 634 N N . GLN A 1 83 ? 8.25 0.282 -9.641 1 87.12 83 GLN A N 1
ATOM 635 C CA . GLN A 1 83 ? 8.008 -1.148 -9.484 1 87.12 83 GLN A CA 1
ATOM 636 C C . GLN A 1 83 ? 9.062 -1.784 -8.578 1 87.12 83 GLN A C 1
ATOM 638 O O . GLN A 1 83 ? 8.75 -2.67 -7.781 1 87.12 83 GLN A O 1
ATOM 643 N N . HIS A 1 84 ? 10.203 -1.297 -8.734 1 87.5 84 HIS A N 1
ATOM 644 C CA . HIS A 1 84 ? 11.281 -1.804 -7.891 1 87.5 84 HIS A CA 1
ATOM 645 C C . HIS A 1 84 ? 11.055 -1.456 -6.426 1 87.5 84 HIS A C 1
ATOM 647 O O . HIS A 1 84 ? 11.305 -2.277 -5.539 1 87.5 84 HIS A O 1
ATOM 653 N N . CYS A 1 85 ? 10.516 -0.234 -6.195 1 86.81 85 CYS A N 1
ATOM 654 C CA . CYS A 1 85 ? 10.211 0.182 -4.828 1 86.81 85 CYS A CA 1
ATOM 655 C C . CYS A 1 85 ? 9.094 -0.667 -4.234 1 86.81 85 CYS A C 1
ATOM 657 O O . CYS A 1 85 ? 9.156 -1.05 -3.064 1 86.81 85 CYS A O 1
ATOM 659 N N . LEU A 1 86 ? 8.125 -0.943 -5.062 1 89.5 86 LEU A N 1
ATOM 660 C CA . LEU A 1 86 ? 7.02 -1.767 -4.594 1 89.5 86 LEU A CA 1
ATOM 661 C C . LEU A 1 86 ? 7.488 -3.182 -4.273 1 89.5 86 LEU A C 1
ATOM 663 O O . LEU A 1 86 ? 7.066 -3.771 -3.277 1 89.5 86 LEU A O 1
ATOM 667 N N . GLN A 1 87 ? 8.32 -3.738 -5.109 1 92.06 87 GLN A N 1
ATOM 668 C CA . GLN A 1 87 ? 8.867 -5.074 -4.875 1 92.06 87 GLN A CA 1
ATOM 669 C C . GLN A 1 87 ? 9.672 -5.121 -3.58 1 92.06 87 GLN A C 1
ATOM 671 O O . GLN A 1 87 ? 9.578 -6.09 -2.822 1 92.06 87 GLN A O 1
ATOM 676 N N . LYS A 1 88 ? 10.453 -4.113 -3.383 1 88.38 88 LYS A N 1
ATOM 677 C CA . LYS A 1 88 ? 11.227 -4.047 -2.146 1 88.38 88 LYS A CA 1
ATOM 678 C C . LYS A 1 88 ? 10.312 -4.008 -0.927 1 88.38 88 LYS A C 1
ATOM 680 O O . LYS A 1 88 ? 10.562 -4.699 0.064 1 88.38 88 LYS A O 1
ATOM 685 N N . ALA A 1 89 ? 9.297 -3.158 -1.038 1 86.5 89 ALA A N 1
ATOM 686 C CA . ALA A 1 89 ? 8.32 -3.086 0.045 1 86.5 89 ALA A CA 1
ATOM 687 C C . ALA A 1 89 ? 7.676 -4.445 0.293 1 86.5 89 ALA A C 1
ATOM 689 O O . ALA A 1 89 ? 7.484 -4.852 1.442 1 86.5 89 ALA A O 1
ATOM 690 N N . PHE A 1 90 ? 7.379 -5.145 -0.746 1 92 90 PHE A N 1
ATOM 691 C CA . PHE A 1 90 ? 6.781 -6.465 -0.63 1 92 90 PHE A CA 1
ATOM 692 C C . PHE A 1 90 ? 7.734 -7.434 0.061 1 92 90 PHE A C 1
ATOM 694 O O . PHE A 1 90 ? 7.336 -8.164 0.972 1 92 90 PHE A O 1
ATOM 701 N N . LEU A 1 91 ? 8.914 -7.465 -0.373 1 91.56 91 LEU A N 1
ATOM 702 C CA . LEU A 1 91 ? 9.906 -8.352 0.216 1 91.56 91 LEU A CA 1
ATOM 703 C C . LEU A 1 91 ? 10.031 -8.109 1.716 1 91.56 91 LEU A C 1
ATOM 705 O O . LEU A 1 91 ? 10.133 -9.062 2.496 1 91.56 91 LEU A O 1
ATOM 709 N N . TYR A 1 92 ? 9.977 -6.891 2.08 1 84.5 92 TYR A N 1
ATOM 710 C CA . TYR A 1 92 ? 10.023 -6.562 3.5 1 84.5 92 TYR A CA 1
ATOM 711 C C . TYR A 1 92 ? 8.805 -7.113 4.23 1 84.5 92 TYR A C 1
ATOM 713 O O . TYR A 1 92 ? 8.906 -7.547 5.379 1 84.5 92 TYR A O 1
ATOM 721 N N . SER A 1 93 ? 7.715 -7.082 3.553 1 84.38 93 SER A N 1
ATOM 722 C CA . SER A 1 93 ? 6.477 -7.527 4.18 1 84.38 93 SER A CA 1
ATOM 723 C C . SER A 1 93 ? 6.477 -9.039 4.398 1 84.38 93 SER A C 1
ATOM 725 O O . SER A 1 93 ? 5.727 -9.547 5.23 1 84.38 93 SER A O 1
ATOM 727 N N . LEU A 1 94 ? 7.27 -9.758 3.676 1 89.44 94 LEU A N 1
ATOM 728 C CA . LEU A 1 94 ? 7.285 -11.219 3.736 1 89.44 94 LEU A CA 1
ATOM 729 C C . LEU A 1 94 ? 7.738 -11.703 5.109 1 89.44 94 LEU A C 1
ATOM 731 O O . LEU A 1 94 ? 7.418 -12.82 5.52 1 89.44 94 LEU A O 1
ATOM 735 N N . ASP A 1 95 ? 8.438 -10.875 5.824 1 82.31 95 ASP A N 1
ATOM 736 C CA . ASP A 1 95 ? 8.898 -11.234 7.16 1 82.31 95 ASP A CA 1
ATOM 737 C C . ASP A 1 95 ? 7.727 -11.469 8.109 1 82.31 95 ASP A C 1
ATOM 739 O O . ASP A 1 95 ? 7.859 -12.18 9.102 1 82.31 95 ASP A O 1
ATOM 743 N N . CYS A 1 96 ? 6.621 -10.898 7.707 1 81.44 96 CYS A N 1
ATOM 744 C CA . CYS A 1 96 ? 5.457 -10.984 8.578 1 81.44 96 CYS A CA 1
ATOM 745 C C . CYS A 1 96 ? 4.441 -11.984 8.039 1 81.44 96 CYS A C 1
ATOM 747 O O . CYS A 1 96 ? 3.314 -12.055 8.523 1 81.44 96 CYS A O 1
ATOM 749 N N . TYR A 1 97 ? 4.82 -12.727 7.031 1 89.44 97 TYR A N 1
ATOM 750 C CA . TYR A 1 97 ? 3.898 -13.711 6.488 1 89.44 97 TYR A CA 1
ATOM 751 C C . TYR A 1 97 ? 3.83 -14.945 7.383 1 89.44 97 TYR A C 1
ATOM 753 O O . TYR A 1 97 ? 4.855 -15.414 7.883 1 89.44 97 TYR A O 1
ATOM 761 N N . ARG A 1 98 ? 2.648 -15.383 7.617 1 87.69 98 ARG A N 1
ATOM 762 C CA . ARG A 1 98 ? 2.373 -16.594 8.391 1 87.69 98 ARG A CA 1
ATOM 763 C C . ARG A 1 98 ? 1.216 -17.375 7.785 1 87.69 98 ARG A C 1
ATOM 765 O O . ARG A 1 98 ? 0.452 -16.844 6.977 1 87.69 98 ARG A O 1
ATOM 772 N N . ILE A 1 99 ? 1.222 -18.578 8.203 1 92 99 ILE A N 1
ATOM 773 C CA . ILE A 1 99 ? 0.071 -19.359 7.785 1 92 99 ILE A CA 1
ATOM 774 C C . ILE A 1 99 ? -1.182 -18.875 8.508 1 92 99 ILE A C 1
ATOM 776 O O . ILE A 1 99 ? -1.21 -18.828 9.742 1 92 99 ILE A O 1
ATOM 780 N N . PHE A 1 100 ? -2.145 -18.562 7.703 1 84.81 100 PHE A N 1
ATOM 781 C CA . PHE A 1 100 ? -3.373 -17.953 8.211 1 84.81 100 PHE A CA 1
ATOM 782 C C . PHE A 1 100 ? -4.508 -18.969 8.227 1 84.81 100 PHE A C 1
ATOM 784 O O . PHE A 1 100 ? -5.375 -18.938 9.102 1 84.81 100 PHE A O 1
ATOM 791 N N . ARG A 1 101 ? -4.57 -19.719 7.254 1 87.94 101 ARG A N 1
ATOM 792 C CA . ARG A 1 101 ? -5.633 -20.703 7.074 1 87.94 101 ARG A CA 1
ATOM 793 C C . ARG A 1 101 ? -5.086 -22 6.477 1 87.94 101 ARG A C 1
ATOM 795 O O . ARG A 1 101 ? -4.125 -21.969 5.703 1 87.94 101 ARG A O 1
ATOM 802 N N . THR A 1 102 ? -5.637 -23.078 6.926 1 92 102 THR A N 1
ATOM 803 C CA . THR A 1 102 ? -5.273 -24.391 6.402 1 92 102 THR A CA 1
ATOM 804 C C . THR A 1 102 ? -6.52 -25.203 6.086 1 92 102 THR A C 1
ATOM 806 O O . THR A 1 102 ? -7.539 -25.094 6.77 1 92 102 THR A O 1
ATOM 809 N N . ALA A 1 103 ? -6.48 -25.969 5.047 1 93.25 103 ALA A N 1
ATOM 810 C CA . ALA A 1 103 ? -7.523 -26.922 4.707 1 93.25 103 ALA A CA 1
ATOM 811 C C . ALA A 1 103 ? -6.922 -28.281 4.312 1 93.25 103 ALA A C 1
ATOM 813 O O . ALA A 1 103 ? -5.848 -28.328 3.705 1 93.25 103 ALA A O 1
ATOM 814 N N . SER A 1 104 ? -7.57 -29.359 4.715 1 94.5 104 SER A N 1
ATOM 815 C CA . SER A 1 104 ? -7.172 -30.719 4.34 1 94.5 104 SER A CA 1
ATOM 816 C C . SER A 1 104 ? -8.359 -31.516 3.826 1 94.5 104 SER A C 1
ATOM 818 O O . SER A 1 104 ? -8.75 -32.5 4.438 1 94.5 104 SER A O 1
ATOM 820 N N . PRO A 1 105 ? -8.828 -31.188 2.688 1 93.12 105 PRO A N 1
ATOM 821 C CA . PRO A 1 105 ? -10.062 -31.797 2.203 1 93.12 105 PRO A CA 1
ATOM 822 C C . PRO A 1 105 ? -9.844 -33.188 1.594 1 93.12 105 PRO A C 1
ATOM 824 O O . PRO A 1 105 ? -10.797 -33.938 1.406 1 93.12 105 PRO A O 1
ATOM 827 N N . PHE A 1 106 ? -8.664 -33.594 1.286 1 95.5 106 PHE A N 1
ATOM 828 C CA . PHE A 1 106 ? -8.406 -34.781 0.476 1 95.5 106 PHE A CA 1
ATOM 829 C C . PHE A 1 106 ? -7.863 -35.906 1.336 1 95.5 106 PHE A C 1
ATOM 831 O O . PHE A 1 106 ? -7.289 -35.656 2.4 1 95.5 106 PHE A O 1
ATOM 838 N N . ASP A 1 107 ? -8.008 -37.125 0.776 1 94.56 107 ASP A N 1
ATOM 839 C CA . ASP A 1 107 ? -7.402 -38.281 1.399 1 94.56 107 ASP A CA 1
ATOM 840 C C . ASP A 1 107 ? -6.023 -38.562 0.811 1 94.56 107 ASP A C 1
ATOM 842 O O . ASP A 1 107 ? -5.238 -39.344 1.39 1 94.56 107 ASP A O 1
ATOM 846 N N . ARG A 1 108 ? -5.793 -38 -0.294 1 96.31 108 ARG A N 1
ATOM 847 C CA . ARG A 1 108 ? -4.504 -38.125 -0.963 1 96.31 108 ARG A CA 1
ATOM 848 C C . ARG A 1 108 ? -3.873 -36.781 -1.231 1 96.31 108 ARG A C 1
ATOM 850 O O . ARG A 1 108 ? -4.512 -35.75 -1.042 1 96.31 108 ARG A O 1
ATOM 857 N N . ARG A 1 109 ? -2.635 -36.812 -1.676 1 97 109 ARG A N 1
ATOM 858 C CA . ARG A 1 109 ? -1.869 -35.594 -1.769 1 97 109 ARG A CA 1
ATOM 859 C C . ARG A 1 109 ? -2.447 -34.656 -2.838 1 97 109 ARG A C 1
ATOM 861 O O . ARG A 1 109 ? -3.068 -35.125 -3.795 1 97 109 ARG A O 1
ATOM 868 N N . THR A 1 110 ? -2.156 -33.406 -2.656 1 97.62 110 THR A N 1
ATOM 869 C CA . THR A 1 110 ? -2.52 -32.375 -3.623 1 97.62 110 THR A CA 1
ATOM 870 C C . THR A 1 110 ? -1.617 -32.438 -4.852 1 97.62 110 THR A C 1
ATOM 872 O O . THR A 1 110 ? -0.415 -32.688 -4.73 1 97.62 110 THR A O 1
ATOM 875 N N . THR A 1 111 ? -2.227 -32.219 -6.074 1 98 111 THR A N 1
ATOM 876 C CA . THR A 1 111 ? -1.438 -32.375 -7.293 1 98 111 THR A CA 1
ATOM 877 C C . THR A 1 111 ? -1.447 -31.078 -8.109 1 98 111 THR A C 1
ATOM 879 O O . THR A 1 111 ? -0.564 -30.844 -8.938 1 98 111 THR A O 1
ATOM 882 N N . CYS A 1 112 ? -2.434 -30.281 -7.922 1 97.38 112 CYS A N 1
ATOM 883 C CA . CYS A 1 112 ? -2.523 -29.016 -8.656 1 97.38 112 CYS A CA 1
ATOM 884 C C . CYS A 1 112 ? -3.166 -27.938 -7.805 1 97.38 112 CYS A C 1
ATOM 886 O O . CYS A 1 112 ? -3.893 -28.234 -6.855 1 97.38 112 CYS A O 1
ATOM 888 N N . LEU A 1 113 ? -2.818 -26.75 -8.141 1 97.56 113 LEU A N 1
ATOM 889 C CA . LEU A 1 113 ? -3.305 -25.562 -7.438 1 97.56 113 LEU A CA 1
ATOM 890 C C . LEU A 1 113 ? -3.436 -24.375 -8.391 1 97.56 113 LEU A C 1
ATOM 892 O O . LEU A 1 113 ? -2.484 -24.047 -9.102 1 97.56 113 LEU A O 1
ATOM 896 N N . GLU A 1 114 ? -4.691 -23.781 -8.5 1 98.12 114 GLU A N 1
ATOM 897 C CA . GLU A 1 114 ? -4.926 -22.609 -9.352 1 98.12 114 GLU A CA 1
ATOM 898 C C . GLU A 1 114 ? -5.824 -21.594 -8.648 1 98.12 114 GLU A C 1
ATOM 900 O O . GLU A 1 114 ? -6.902 -21.938 -8.164 1 98.12 114 GLU A O 1
ATOM 905 N N . TRP A 1 115 ? -5.344 -20.344 -8.633 1 97.62 115 TRP A N 1
ATOM 906 C CA . TRP A 1 115 ? -6.172 -19.266 -8.086 1 97.62 115 TRP A CA 1
ATOM 907 C C . TRP A 1 115 ? -7.266 -18.859 -9.07 1 97.62 115 TRP A C 1
ATOM 909 O O . TRP A 1 115 ? -7.043 -18.844 -10.281 1 97.62 115 TRP A O 1
ATOM 919 N N . HIS A 1 116 ? -8.383 -18.531 -8.469 1 95.94 116 HIS A N 1
ATOM 920 C CA . HIS A 1 116 ? -9.43 -17.938 -9.305 1 95.94 116 HIS A CA 1
ATOM 921 C C . HIS A 1 116 ? -8.984 -16.609 -9.898 1 95.94 116 HIS A C 1
ATOM 923 O O . HIS A 1 116 ? -8.383 -15.789 -9.203 1 95.94 116 HIS A O 1
ATOM 929 N N . PRO A 1 117 ? -9.305 -16.391 -11.125 1 91.88 117 PRO A N 1
ATOM 930 C CA . PRO A 1 117 ? -8.781 -15.188 -11.781 1 91.88 117 PRO A CA 1
ATOM 931 C C . PRO A 1 117 ? -9.453 -13.906 -11.297 1 91.88 117 PRO A C 1
ATOM 933 O O . PRO A 1 117 ? -8.844 -12.836 -11.328 1 91.88 117 PRO A O 1
ATOM 936 N N . THR A 1 118 ? -10.633 -13.891 -10.844 1 87.88 118 THR A N 1
ATOM 937 C CA . THR A 1 118 ? -11.352 -12.664 -10.531 1 87.88 118 THR A CA 1
ATOM 938 C C . THR A 1 118 ? -11.688 -12.594 -9.047 1 87.88 118 THR A C 1
ATOM 940 O O . THR A 1 118 ? -12.055 -11.531 -8.539 1 87.88 118 THR A O 1
ATOM 943 N N . HIS A 1 119 ? -11.625 -13.68 -8.438 1 88.69 119 HIS A N 1
ATOM 944 C CA . HIS A 1 119 ? -11.852 -13.719 -6.996 1 88.69 119 HIS A CA 1
ATOM 945 C C . HIS A 1 119 ? -10.562 -14.023 -6.242 1 88.69 119 HIS A C 1
ATOM 947 O O . HIS A 1 119 ? -10.156 -15.18 -6.141 1 88.69 119 HIS A O 1
ATOM 953 N N . PRO A 1 120 ? -9.977 -13.086 -5.629 1 87.06 120 PRO A N 1
ATOM 954 C CA . PRO A 1 120 ? -8.602 -13.211 -5.129 1 87.06 120 PRO A CA 1
ATOM 955 C C . PRO A 1 120 ? -8.5 -14.141 -3.924 1 87.06 120 PRO A C 1
ATOM 957 O O . PRO A 1 120 ? -7.398 -14.57 -3.562 1 87.06 120 PRO A O 1
ATOM 960 N N . SER A 1 121 ? -9.57 -14.469 -3.25 1 89.62 121 SER A N 1
ATOM 961 C CA . SER A 1 121 ? -9.508 -15.336 -2.076 1 89.62 121 SER A CA 1
ATOM 962 C C . SER A 1 121 ? -9.938 -16.75 -2.418 1 89.62 121 SER A C 1
ATOM 964 O O . SER A 1 121 ? -10.094 -17.594 -1.526 1 89.62 121 SER A O 1
ATOM 966 N N . THR A 1 122 ? -10.18 -17.016 -3.643 1 93.69 122 THR A N 1
ATOM 967 C CA . THR A 1 122 ? -10.711 -18.297 -4.074 1 93.69 122 THR A CA 1
ATOM 968 C C . THR A 1 122 ? -9.68 -19.062 -4.898 1 93.69 122 THR A C 1
ATOM 970 O O . THR A 1 122 ? -9.008 -18.484 -5.75 1 93.69 122 THR A O 1
ATOM 973 N N . LEU A 1 123 ? -9.555 -20.344 -4.559 1 96.56 123 LEU A N 1
ATOM 974 C CA . LEU A 1 123 ? -8.641 -21.172 -5.344 1 96.56 123 LEU A CA 1
ATOM 975 C C . LEU A 1 123 ? -9.227 -22.547 -5.586 1 96.56 123 LEU A C 1
ATOM 977 O O . LEU A 1 123 ? -10.078 -23.016 -4.82 1 96.56 123 LEU A O 1
ATOM 981 N N . ALA A 1 124 ? -8.828 -23.188 -6.695 1 97.56 124 ALA A N 1
ATOM 982 C CA . ALA A 1 124 ? -9.133 -24.578 -7.023 1 97.56 124 ALA A CA 1
ATOM 983 C C . ALA A 1 124 ? -7.922 -25.469 -6.785 1 97.56 124 ALA A C 1
ATOM 985 O O . ALA A 1 124 ? -6.801 -25.125 -7.16 1 97.56 124 ALA A O 1
ATOM 986 N N . VAL A 1 125 ? -8.156 -26.578 -6.129 1 98.06 125 VAL A N 1
ATOM 987 C CA . VAL A 1 125 ? -7.086 -27.516 -5.828 1 98.06 125 VAL A CA 1
ATOM 988 C C . VAL A 1 125 ? -7.504 -28.922 -6.227 1 98.06 125 VAL A C 1
ATOM 990 O O . VAL A 1 125 ? -8.648 -29.328 -5.996 1 98.06 125 VAL A O 1
ATOM 993 N N . GLY A 1 126 ? -6.602 -29.641 -6.91 1 97.94 126 GLY A N 1
ATOM 994 C CA . GLY A 1 126 ? -6.816 -31.031 -7.293 1 97.94 126 GLY A CA 1
ATOM 995 C C . GLY A 1 126 ? -5.949 -32 -6.523 1 97.94 126 GLY A C 1
ATOM 996 O O . GLY A 1 126 ? -4.914 -31.609 -5.969 1 97.94 126 GLY A O 1
ATOM 997 N N . SER A 1 127 ? -6.367 -33.312 -6.578 1 97.94 127 SER A N 1
ATOM 998 C CA . SER A 1 127 ? -5.656 -34.281 -5.785 1 97.94 127 SER A CA 1
ATOM 999 C C . SER A 1 127 ? -5.27 -35.5 -6.629 1 97.94 127 SER A C 1
ATOM 1001 O O . SER A 1 127 ? -5.691 -35.625 -7.781 1 97.94 127 SER A O 1
ATOM 1003 N N . LYS A 1 128 ? -4.492 -36.344 -6.02 1 97.56 128 LYS A N 1
ATOM 1004 C CA . LYS A 1 128 ? -4.086 -37.594 -6.613 1 97.56 128 LYS A CA 1
ATOM 1005 C C . LYS A 1 128 ? -5.277 -38.562 -6.75 1 97.56 128 LYS A C 1
ATOM 1007 O O . LYS A 1 128 ? -5.273 -39.438 -7.602 1 97.56 128 LYS A O 1
ATOM 1012 N N . GLY A 1 129 ? -6.273 -38.406 -5.965 1 96.12 129 GLY A N 1
ATOM 1013 C CA . GLY A 1 129 ? -7.469 -39.25 -6.051 1 96.12 129 GLY A CA 1
ATOM 1014 C C . GLY A 1 129 ? -8.469 -38.75 -7.074 1 96.12 129 GLY A C 1
ATOM 1015 O O . GLY A 1 129 ? -9.5 -39.375 -7.312 1 96.12 129 GLY A O 1
ATOM 1016 N N . GLY A 1 130 ? -8.203 -37.562 -7.59 1 96.56 130 GLY A N 1
ATOM 1017 C CA . GLY A 1 130 ? -9.102 -37 -8.586 1 96.56 130 GLY A CA 1
ATOM 1018 C C . GLY A 1 130 ? -10.102 -36.031 -8.008 1 96.56 130 GLY A C 1
ATOM 1019 O O . GLY A 1 130 ? -10.945 -35.5 -8.727 1 96.56 130 GLY A O 1
ATOM 1020 N N . ASP A 1 131 ? -9.984 -35.781 -6.719 1 96.19 131 ASP A N 1
ATOM 1021 C CA . ASP A 1 131 ? -10.859 -34.781 -6.078 1 96.19 131 ASP A CA 1
ATOM 1022 C C . ASP A 1 131 ? -10.477 -33.375 -6.473 1 96.19 131 ASP A C 1
ATOM 1024 O O . ASP A 1 131 ? -9.305 -33.094 -6.723 1 96.19 131 ASP A O 1
ATOM 1028 N N . ILE A 1 132 ? -11.492 -32.531 -6.539 1 97 132 ILE A N 1
ATOM 1029 C CA . ILE A 1 132 ? -11.273 -31.109 -6.785 1 97 132 ILE A CA 1
ATOM 1030 C C . ILE A 1 132 ? -12.07 -30.281 -5.773 1 97 132 ILE A C 1
ATOM 1032 O O . ILE A 1 132 ? -13.234 -30.578 -5.496 1 97 132 ILE A O 1
ATOM 1036 N N . ILE A 1 133 ? -11.398 -29.297 -5.23 1 96.25 133 ILE A N 1
ATOM 1037 C CA . ILE A 1 133 ? -12.102 -28.391 -4.336 1 96.25 133 ILE A CA 1
ATOM 1038 C C . ILE A 1 133 ? -11.992 -26.953 -4.875 1 96.25 133 ILE A C 1
ATOM 1040 O O . ILE A 1 133 ? -10.953 -26.578 -5.41 1 96.25 133 ILE A O 1
ATOM 1044 N N . LEU A 1 134 ? -13.07 -26.281 -4.922 1 95 134 LEU A N 1
ATOM 1045 C CA . LEU A 1 134 ? -13.086 -24.828 -5.016 1 95 134 LEU A CA 1
ATOM 1046 C C . LEU A 1 134 ? -13.297 -24.203 -3.645 1 95 134 LEU A C 1
ATOM 1048 O O . LEU A 1 134 ? -14.359 -24.359 -3.041 1 95 134 LEU A O 1
ATOM 1052 N N . TRP A 1 135 ? -12.25 -23.484 -3.186 1 94.12 135 TRP A N 1
ATOM 1053 C CA . TRP A 1 135 ? -12.242 -23.047 -1.791 1 94.12 135 TRP A CA 1
ATOM 1054 C C . TRP A 1 135 ? -12.016 -21.547 -1.686 1 94.12 135 TRP A C 1
ATOM 1056 O O . TRP A 1 135 ? -11.047 -21.016 -2.236 1 94.12 135 TRP A O 1
ATOM 1066 N N . ASP A 1 136 ? -12.969 -20.812 -1.137 1 90.62 136 ASP A N 1
ATOM 1067 C CA . ASP A 1 136 ? -12.773 -19.453 -0.672 1 90.62 136 ASP A CA 1
ATOM 1068 C C . ASP A 1 136 ? -12.352 -19.422 0.794 1 90.62 136 ASP A C 1
ATOM 1070 O O . ASP A 1 136 ? -13.156 -19.688 1.685 1 90.62 136 ASP A O 1
ATOM 1074 N N . TYR A 1 137 ? -11.125 -19.062 1.058 1 87.5 137 TYR A N 1
ATOM 1075 C CA . TYR A 1 137 ? -10.594 -19.219 2.408 1 87.5 137 TYR A CA 1
ATOM 1076 C C . TYR A 1 137 ? -11.117 -18.125 3.328 1 87.5 137 TYR A C 1
ATOM 1078 O O . TYR A 1 137 ? -10.945 -18.188 4.547 1 87.5 137 TYR A O 1
ATOM 1086 N N . GLU A 1 138 ? -11.719 -17.078 2.791 1 80.12 138 GLU A N 1
ATOM 1087 C CA . GLU A 1 138 ? -12.242 -15.984 3.617 1 80.12 138 GLU A CA 1
ATOM 1088 C C . GLU A 1 138 ? -13.68 -16.266 4.039 1 80.12 138 GLU A C 1
ATOM 1090 O O . GLU A 1 138 ? -14.195 -15.617 4.953 1 80.12 138 GLU A O 1
ATOM 1095 N N . VAL A 1 139 ? -14.391 -16.969 3.289 1 74.75 139 VAL A N 1
ATOM 1096 C CA . VAL A 1 139 ? -15.797 -17.25 3.574 1 74.75 139 VAL A CA 1
ATOM 1097 C C . VAL A 1 139 ? -15.938 -18.641 4.176 1 74.75 139 VAL A C 1
ATOM 1099 O O . VAL A 1 139 ? -15.328 -19.594 3.701 1 74.75 139 VAL A O 1
ATOM 1102 N N . LEU A 1 140 ? -16.828 -18.516 5.246 1 65.44 140 LEU A N 1
ATOM 1103 C CA . LEU A 1 140 ? -17.078 -19.797 5.906 1 65.44 140 LEU A CA 1
ATOM 1104 C C . LEU A 1 140 ? -18.062 -20.641 5.105 1 65.44 140 LEU A C 1
ATOM 1106 O O . LEU A 1 140 ? -19.031 -20.109 4.551 1 65.44 140 LEU A O 1
ATOM 1110 N N . ASP A 1 141 ? -17.844 -21.859 4.762 1 62.75 141 ASP A N 1
ATOM 1111 C CA . ASP A 1 141 ? -18.766 -22.875 4.254 1 62.75 141 ASP A CA 1
ATOM 1112 C C . ASP A 1 141 ? -18.938 -22.75 2.744 1 62.75 141 ASP A C 1
ATOM 1114 O O . ASP A 1 141 ? -19.953 -23.188 2.193 1 62.75 141 ASP A O 1
ATOM 1118 N N . LYS A 1 142 ? -18.234 -21.828 2.215 1 63.62 142 LYS A N 1
ATOM 1119 C CA . LYS A 1 142 ? -18.359 -21.781 0.761 1 63.62 142 LYS A CA 1
ATOM 1120 C C . LYS A 1 142 ? -17.266 -22.625 0.091 1 63.62 142 LYS A C 1
ATOM 1122 O O . LYS A 1 142 ? -16.172 -22.125 -0.172 1 63.62 142 LYS A O 1
ATOM 1127 N N . THR A 1 143 ? -17.562 -23.844 0.036 1 80.88 143 THR A N 1
ATOM 1128 C CA . THR A 1 143 ? -16.625 -24.75 -0.623 1 80.88 143 THR A CA 1
ATOM 1129 C C . THR A 1 143 ? -17.375 -25.688 -1.566 1 80.88 143 THR A C 1
ATOM 1131 O O . THR A 1 143 ? -18.469 -26.172 -1.246 1 80.88 143 THR A O 1
ATOM 1134 N N . TYR A 1 144 ? -16.922 -25.75 -2.807 1 87.5 144 TYR A N 1
ATOM 1135 C CA . TYR A 1 144 ? -17.375 -26.781 -3.742 1 87.5 144 TYR A CA 1
ATOM 1136 C C . TYR A 1 144 ? -16.391 -27.938 -3.805 1 87.5 144 TYR A C 1
ATOM 1138 O O . TYR A 1 144 ? -15.18 -27.719 -3.967 1 87.5 144 TYR A O 1
ATOM 1146 N N . PHE A 1 145 ? -16.922 -29.094 -3.619 1 92.25 145 PHE A N 1
ATOM 1147 C CA . PHE A 1 145 ? -16.094 -30.281 -3.629 1 92.25 145 PHE A CA 1
ATOM 1148 C C . PHE A 1 145 ? -16.578 -31.281 -4.672 1 92.25 145 PHE A C 1
ATOM 1150 O O . PHE A 1 145 ? -17.75 -31.656 -4.668 1 92.25 145 PHE A O 1
ATOM 1157 N N . VAL A 1 146 ? -15.758 -31.578 -5.582 1 93.19 146 VAL A N 1
ATOM 1158 C CA . VAL A 1 146 ? -16.031 -32.594 -6.594 1 93.19 146 VAL A CA 1
ATOM 1159 C C . VAL A 1 146 ? -15.242 -33.875 -6.266 1 93.19 146 VAL A C 1
ATOM 1161 O O . VAL A 1 146 ? -14.016 -33.875 -6.277 1 93.19 146 VAL A O 1
ATOM 1164 N N . LYS A 1 147 ? -15.945 -34.906 -6.09 1 93.75 147 LYS A N 1
ATOM 1165 C CA . LYS A 1 147 ? -15.312 -36.188 -5.73 1 93.75 147 LYS A CA 1
ATOM 1166 C C . LYS A 1 147 ? -14.68 -36.844 -6.949 1 93.75 147 LYS A C 1
ATOM 1168 O O . LYS A 1 147 ? -15.289 -36.906 -8.023 1 93.75 147 LYS A O 1
ATOM 1173 N N . GLY A 1 148 ? -13.508 -37.312 -6.789 1 94.19 148 GLY A N 1
ATOM 1174 C CA . GLY A 1 148 ? -12.812 -38.031 -7.848 1 94.19 148 GLY A CA 1
ATOM 1175 C C . GLY A 1 148 ? -13.102 -39.531 -7.848 1 94.19 148 GLY A C 1
ATOM 1176 O O . GLY A 1 148 ? -13.883 -40 -7.027 1 94.19 148 GLY A O 1
ATOM 1177 N N . ILE A 1 149 ? -12.445 -40.219 -8.742 1 90.38 149 ILE A N 1
ATOM 1178 C CA . ILE A 1 149 ? -12.703 -41.656 -8.914 1 90.38 149 ILE A CA 1
ATOM 1179 C C . ILE A 1 149 ? -11.719 -42.438 -8.07 1 90.38 149 ILE A C 1
ATOM 1181 O O . ILE A 1 149 ? -11.773 -43.688 -8.039 1 90.38 149 ILE A O 1
ATOM 1185 N N . GLY A 1 150 ? -10.891 -41.781 -7.379 1 91.75 150 GLY A N 1
ATOM 1186 C CA . GLY A 1 150 ? -9.898 -42.469 -6.559 1 91.75 150 GLY A CA 1
ATOM 1187 C C . GLY A 1 150 ? -8.648 -42.844 -7.328 1 91.75 150 GLY A C 1
ATOM 1188 O O . GLY A 1 150 ? -8.125 -42.031 -8.102 1 91.75 150 GLY A O 1
ATOM 1189 N N . ALA A 1 151 ? -8.203 -44.062 -7.133 1 88.25 151 ALA A N 1
ATOM 1190 C CA . ALA A 1 151 ? -6.996 -44.562 -7.805 1 88.25 151 ALA A CA 1
ATOM 1191 C C . ALA A 1 151 ? -7.156 -44.5 -9.32 1 88.25 151 ALA A C 1
ATOM 1193 O O . ALA A 1 151 ? -8.156 -44.969 -9.867 1 88.25 151 ALA A O 1
ATOM 1194 N N . GLY A 1 152 ? -6.195 -43.875 -9.977 1 89.38 152 GLY A N 1
ATOM 1195 C CA . GLY A 1 152 ? -6.238 -43.781 -11.422 1 89.38 152 GLY A CA 1
ATOM 1196 C C . GLY A 1 152 ? -6.883 -42.469 -11.898 1 89.38 152 GLY A C 1
ATOM 1197 O O . GLY A 1 152 ? -6.914 -42.219 -13.102 1 89.38 152 GLY A O 1
ATOM 1198 N N . GLY A 1 153 ? -7.336 -41.719 -10.992 1 93.19 153 GLY A N 1
ATOM 1199 C CA . GLY A 1 153 ? -8.047 -40.5 -11.359 1 93.19 153 GLY A CA 1
ATOM 1200 C C . GLY A 1 153 ? -7.277 -39.219 -11.039 1 93.19 153 GLY A C 1
ATOM 1201 O O . GLY A 1 153 ? -7.855 -38.156 -10.992 1 93.19 153 GLY A O 1
ATOM 1202 N N . SER A 1 154 ? -5.973 -39.344 -10.859 1 96.25 154 SER A N 1
ATOM 1203 C CA . SER A 1 154 ? -5.152 -38.219 -10.414 1 96.25 154 SER A CA 1
ATOM 1204 C C . SER A 1 154 ? -5.301 -37.031 -11.352 1 96.25 154 SER A C 1
ATOM 1206 O O . SER A 1 154 ? -5.242 -37.188 -12.57 1 96.25 154 SER A O 1
ATOM 1208 N N . ILE A 1 155 ? -5.512 -35.844 -10.773 1 97.81 155 ILE A N 1
ATOM 1209 C CA . ILE A 1 155 ? -5.52 -34.594 -11.547 1 97.81 155 ILE A CA 1
ATOM 1210 C C . ILE A 1 155 ? -4.086 -34.188 -11.852 1 97.81 155 ILE A C 1
ATOM 1212 O O . ILE A 1 155 ? -3.266 -34.031 -10.938 1 97.81 155 ILE A O 1
ATOM 1216 N N . THR A 1 156 ? -3.803 -34 -13.102 1 97.56 156 THR A N 1
ATOM 1217 C CA . THR A 1 156 ? -2.426 -33.688 -13.492 1 97.56 156 THR A CA 1
ATOM 1218 C C . THR A 1 156 ? -2.281 -32.25 -13.922 1 97.56 156 THR A C 1
ATOM 1220 O O . THR A 1 156 ? -1.169 -31.719 -13.984 1 97.56 156 THR A O 1
ATOM 1223 N N . GLY A 1 157 ? -3.312 -31.594 -14.219 1 97.69 157 GLY A N 1
ATOM 1224 C CA . GLY A 1 157 ? -3.338 -30.188 -14.594 1 97.69 157 GLY A CA 1
ATOM 1225 C C . GLY A 1 157 ? -4.715 -29.562 -14.477 1 97.69 157 GLY A C 1
ATOM 1226 O O . GLY A 1 157 ? -5.727 -30.25 -14.602 1 97.69 157 GLY A O 1
ATOM 1227 N N . MET A 1 158 ? -4.676 -28.312 -14.266 1 97.5 158 MET A N 1
ATOM 1228 C CA . MET A 1 158 ? -5.93 -27.578 -14.117 1 97.5 158 MET A CA 1
ATOM 1229 C C . MET A 1 158 ? -5.754 -26.125 -14.555 1 97.5 158 MET A C 1
ATOM 1231 O O . MET A 1 158 ? -4.719 -25.516 -14.289 1 97.5 158 MET A O 1
ATOM 1235 N N . LYS A 1 159 ? -6.773 -25.625 -15.227 1 97.88 159 LYS A N 1
ATOM 1236 C CA . LYS A 1 159 ? -6.812 -24.219 -15.609 1 97.88 159 LYS A CA 1
ATOM 1237 C C . LYS A 1 159 ? -8.25 -23.703 -15.672 1 97.88 159 LYS A C 1
ATOM 1239 O O . LYS A 1 159 ? -9.125 -24.375 -16.219 1 97.88 159 LYS A O 1
ATOM 1244 N N . PHE A 1 160 ? -8.461 -22.516 -15.102 1 97.5 160 PHE A N 1
ATOM 1245 C CA . PHE A 1 160 ? -9.781 -21.922 -15.227 1 97.5 160 PHE A CA 1
ATOM 1246 C C . PHE A 1 160 ? -10.078 -21.547 -16.688 1 97.5 160 PHE A C 1
ATOM 1248 O O . PHE A 1 160 ? -9.18 -21.125 -17.406 1 97.5 160 PHE A O 1
ATOM 1255 N N . ASN A 1 161 ? -11.312 -21.719 -17.047 1 97 161 ASN A N 1
ATOM 1256 C CA . ASN A 1 161 ? -11.773 -21.188 -18.328 1 97 161 ASN A CA 1
ATOM 1257 C C . ASN A 1 161 ? -11.844 -19.672 -18.328 1 97 161 ASN A C 1
ATOM 1259 O O . ASN A 1 161 ? -12.672 -19.078 -17.625 1 97 161 ASN A O 1
ATOM 1263 N N . PRO A 1 162 ? -10.992 -19.078 -19.125 1 94 162 PRO A N 1
ATOM 1264 C CA . PRO A 1 162 ? -10.961 -17.609 -19.094 1 94 162 PRO A CA 1
ATOM 1265 C C . PRO A 1 162 ? -12.266 -16.984 -19.578 1 94 162 PRO A C 1
ATOM 1267 O O . PRO A 1 162 ? -12.555 -15.836 -19.266 1 94 162 PRO A O 1
ATOM 1270 N N . LEU A 1 163 ? -13.031 -17.688 -20.328 1 94.12 163 LEU A N 1
ATOM 1271 C CA . LEU A 1 163 ? -14.273 -17.156 -20.875 1 94.12 163 LEU A CA 1
ATOM 1272 C C . LEU A 1 163 ? -15.445 -17.406 -19.922 1 94.12 163 LEU A C 1
ATOM 1274 O O . LEU A 1 163 ? -16.5 -16.797 -20.062 1 94.12 163 LEU A O 1
ATOM 1278 N N . ASN A 1 164 ? -15.312 -18.312 -19.078 1 94.44 164 ASN A N 1
ATOM 1279 C CA . ASN A 1 164 ? -16.281 -18.672 -18.047 1 94.44 164 ASN A CA 1
ATOM 1280 C C . ASN A 1 164 ? -15.609 -19.266 -16.812 1 94.44 164 ASN A C 1
ATOM 1282 O O . ASN A 1 164 ? -15.383 -20.469 -16.734 1 94.44 164 ASN A O 1
ATOM 1286 N N . THR A 1 165 ? -15.406 -18.5 -15.812 1 93.81 165 THR A N 1
ATOM 1287 C CA . THR A 1 165 ? -14.531 -18.844 -14.695 1 93.81 165 THR A CA 1
ATOM 1288 C C . THR A 1 165 ? -15.227 -19.828 -13.758 1 93.81 165 THR A C 1
ATOM 1290 O O . THR A 1 165 ? -14.664 -20.203 -12.727 1 93.81 165 THR A O 1
ATOM 1293 N N . SER A 1 166 ? -16.375 -20.266 -14.086 1 92.69 166 SER A N 1
ATOM 1294 C CA . SER A 1 166 ? -17.047 -21.312 -13.32 1 92.69 166 SER A CA 1
ATOM 1295 C C . SER A 1 166 ? -16.703 -22.688 -13.844 1 92.69 166 SER A C 1
ATOM 1297 O O . SER A 1 166 ? -17.266 -23.688 -13.406 1 92.69 166 SER A O 1
ATOM 1299 N N . GLN A 1 167 ? -15.844 -22.703 -14.742 1 95.5 167 GLN A N 1
ATOM 1300 C CA . GLN A 1 167 ? -15.414 -23.938 -15.367 1 95.5 167 GLN A CA 1
ATOM 1301 C C . GLN A 1 167 ? -13.906 -24.125 -15.266 1 95.5 167 GLN A C 1
ATOM 1303 O O . GLN A 1 167 ? -13.164 -23.141 -15.203 1 95.5 167 GLN A O 1
ATOM 1308 N N . LEU A 1 168 ? -13.523 -25.453 -15.266 1 96.62 168 LEU A N 1
ATOM 1309 C CA . LEU A 1 168 ? -12.109 -25.797 -15.195 1 96.62 168 LEU A CA 1
ATOM 1310 C C . LEU A 1 168 ? -11.734 -26.766 -16.312 1 96.62 168 LEU A C 1
ATOM 1312 O O . LEU A 1 168 ? -12.445 -27.75 -16.547 1 96.62 168 LEU A O 1
ATOM 1316 N N . PHE A 1 169 ? -10.703 -26.406 -17.062 1 97.81 169 PHE A N 1
ATOM 1317 C CA . PHE A 1 169 ? -10.047 -27.422 -17.875 1 97.81 169 PHE A CA 1
ATOM 1318 C C . PHE A 1 169 ? -9.188 -28.344 -17.016 1 97.81 169 PHE A C 1
ATOM 1320 O O . PHE A 1 169 ? -8.391 -27.859 -16.188 1 97.81 169 PHE A O 1
ATOM 1327 N N . ILE A 1 170 ? -9.312 -29.656 -17.203 1 97.56 170 ILE A N 1
ATOM 1328 C CA . ILE A 1 170 ? -8.633 -30.609 -16.328 1 97.56 170 ILE A CA 1
ATOM 1329 C C . ILE A 1 170 ? -7.977 -31.703 -17.172 1 97.56 170 ILE A C 1
ATOM 1331 O O . ILE A 1 170 ? -8.617 -32.281 -18.047 1 97.56 170 ILE A O 1
ATOM 1335 N N . SER A 1 171 ? -6.754 -31.922 -17 1 97.94 171 SER A N 1
ATOM 1336 C CA . SER A 1 171 ? -6.094 -33.125 -17.469 1 97.94 171 SER A CA 1
ATOM 1337 C C . SER A 1 171 ? -5.965 -34.156 -16.359 1 97.94 171 SER A C 1
ATOM 1339 O O . SER A 1 171 ? -5.805 -33.812 -15.188 1 97.94 171 SER A O 1
ATOM 1341 N N . SER A 1 172 ? -5.988 -35.469 -16.703 1 96.31 172 SER A N 1
ATOM 1342 C CA . SER A 1 172 ? -6.008 -36.469 -15.664 1 96.31 172 SER A CA 1
ATOM 1343 C C . SER A 1 172 ? -5.277 -37.75 -16.109 1 96.31 172 SER A C 1
ATOM 1345 O O . SER A 1 172 ? -5.09 -37.969 -17.312 1 96.31 172 SER A O 1
ATOM 1347 N N . VAL A 1 173 ? -4.934 -38.531 -15.133 1 95.88 173 VAL A N 1
ATOM 1348 C CA . VAL A 1 173 ? -4.336 -39.844 -15.359 1 95.88 173 VAL A CA 1
ATOM 1349 C C . VAL A 1 173 ? -5.395 -40.812 -15.891 1 95.88 173 VAL A C 1
ATOM 1351 O O . VAL A 1 173 ? -5.066 -41.844 -16.469 1 95.88 173 VAL A O 1
ATOM 1354 N N . ALA A 1 174 ? -6.672 -40.406 -15.773 1 92.44 174 ALA A N 1
ATOM 1355 C CA . ALA A 1 174 ? -7.754 -41.219 -16.328 1 92.44 174 ALA A CA 1
ATOM 1356 C C . ALA A 1 174 ? -7.754 -41.188 -17.844 1 92.44 174 ALA A C 1
ATOM 1358 O O . ALA A 1 174 ? -8.562 -41.875 -18.484 1 92.44 174 ALA A O 1
ATOM 1359 N N . GLY A 1 175 ? -6.934 -40.375 -18.391 1 94.62 175 GLY A N 1
ATOM 1360 C CA . GLY A 1 175 ? -6.742 -40.344 -19.844 1 94.62 175 GLY A CA 1
ATOM 1361 C C . GLY A 1 175 ? -7.66 -39.375 -20.547 1 94.62 175 GLY A C 1
ATOM 1362 O O . GLY A 1 175 ? -8.039 -39.594 -21.688 1 94.62 175 GLY A O 1
ATOM 1363 N N . THR A 1 176 ? -8.039 -38.344 -19.812 1 94.75 176 THR A N 1
ATOM 1364 C CA . THR A 1 176 ? -8.914 -37.375 -20.453 1 94.75 176 THR A CA 1
ATOM 1365 C C . THR A 1 176 ? -8.445 -35.938 -20.141 1 94.75 176 THR A C 1
ATOM 1367 O O . THR A 1 176 ? -7.812 -35.719 -19.109 1 94.75 176 THR A O 1
ATOM 1370 N N . THR A 1 177 ? -8.617 -35.062 -21.031 1 97.06 177 THR A N 1
ATOM 1371 C CA . THR A 1 177 ? -8.688 -33.625 -20.797 1 97.06 177 THR A CA 1
ATOM 1372 C C . THR A 1 177 ? -10.102 -33.125 -21.031 1 97.06 177 THR A C 1
ATOM 1374 O O . THR A 1 177 ? -10.664 -33.281 -22.109 1 97.06 177 THR A O 1
ATOM 1377 N N . SER A 1 178 ? -10.648 -32.594 -20.031 1 96.69 178 SER A N 1
ATOM 1378 C CA . SER A 1 178 ? -12.062 -32.25 -20.094 1 96.69 178 SER A CA 1
ATOM 1379 C C . SER A 1 178 ? -12.328 -30.875 -19.484 1 96.69 178 SER A C 1
ATOM 1381 O O . SER A 1 178 ? -11.445 -30.297 -18.828 1 96.69 178 SER A O 1
ATOM 1383 N N . LEU A 1 179 ? -13.414 -30.344 -19.844 1 97.25 179 LEU A N 1
ATOM 1384 C CA . LEU A 1 179 ? -13.977 -29.141 -19.234 1 97.25 179 LEU A CA 1
ATOM 1385 C C . LEU A 1 179 ? -15.078 -29.5 -18.25 1 97.25 179 LEU A C 1
ATOM 1387 O O . LEU A 1 179 ? -16.031 -30.203 -18.594 1 97.25 179 LEU A O 1
ATOM 1391 N N . LYS A 1 180 ? -14.844 -29.094 -17 1 95.44 180 LYS A N 1
ATOM 1392 C CA . LYS A 1 180 ? -15.789 -29.438 -15.945 1 95.44 180 LYS A CA 1
ATOM 1393 C C . LYS A 1 180 ? -16.25 -28.203 -15.195 1 95.44 180 LYS A C 1
ATOM 1395 O O . LYS A 1 180 ? -15.586 -27.156 -15.219 1 95.44 180 LYS A O 1
ATOM 1400 N N . ASP A 1 181 ? -17.438 -28.297 -14.617 1 93.38 181 ASP A N 1
ATOM 1401 C CA . ASP A 1 181 ? -17.875 -27.25 -13.695 1 93.38 181 ASP A CA 1
ATOM 1402 C C . ASP A 1 181 ? -17.688 -27.703 -12.242 1 93.38 181 ASP A C 1
ATOM 1404 O O . ASP A 1 181 ? -17.172 -28.781 -11.984 1 93.38 181 ASP A O 1
ATOM 1408 N N . PHE A 1 182 ? -17.984 -26.906 -11.312 1 89.94 182 PHE A N 1
ATOM 1409 C CA . PHE A 1 182 ? -17.672 -27.203 -9.914 1 89.94 182 PHE A CA 1
ATOM 1410 C C . PHE A 1 182 ? -18.812 -27.969 -9.266 1 89.94 182 PHE A C 1
ATOM 1412 O O . PHE A 1 182 ? -18.766 -28.266 -8.07 1 89.94 182 PHE A O 1
ATOM 1419 N N . LEU A 1 183 ? -19.75 -28.344 -10.023 1 86.19 183 LEU A N 1
ATOM 1420 C CA . LEU A 1 183 ? -20.797 -29.234 -9.547 1 86.19 183 LEU A CA 1
ATOM 1421 C C . LEU A 1 183 ? -20.484 -30.688 -9.883 1 86.19 183 LEU A C 1
ATOM 1423 O O . LEU A 1 183 ? -21.219 -31.594 -9.5 1 86.19 183 LEU A O 1
ATOM 1427 N N . GLY A 1 184 ? -19.438 -30.828 -10.578 1 86.44 184 GLY A N 1
ATOM 1428 C CA . GLY A 1 184 ? -19 -32.156 -10.914 1 86.44 184 GLY A CA 1
ATOM 1429 C C . GLY A 1 184 ? -19.406 -32.594 -12.305 1 86.44 184 GLY A C 1
ATOM 1430 O O . GLY A 1 184 ? -19.125 -33.719 -12.727 1 86.44 184 GLY A O 1
ATOM 1431 N N . ASN A 1 185 ? -20.078 -31.688 -13.016 1 90.69 185 ASN A N 1
ATOM 1432 C CA . ASN A 1 185 ? -20.5 -32.031 -14.367 1 90.69 185 ASN A CA 1
ATOM 1433 C C . ASN A 1 185 ? -19.375 -31.844 -15.375 1 90.69 185 ASN A C 1
ATOM 1435 O O . ASN A 1 185 ? -18.625 -30.875 -15.312 1 90.69 185 ASN A O 1
ATOM 1439 N N . THR A 1 186 ? -19.281 -32.875 -16.203 1 92.5 186 THR A N 1
ATOM 1440 C CA . THR A 1 186 ? -18.375 -32.719 -17.344 1 92.5 186 THR A CA 1
ATOM 1441 C C . THR A 1 186 ? -19.078 -32 -18.5 1 92.5 186 THR A C 1
ATOM 1443 O O . THR A 1 186 ? -20.016 -32.562 -19.094 1 92.5 186 THR A O 1
ATOM 1446 N N . ILE A 1 187 ? -18.656 -30.953 -18.828 1 91.94 187 ILE A N 1
ATOM 1447 C CA . ILE A 1 187 ? -19.266 -30.156 -19.891 1 91.94 187 ILE A CA 1
ATOM 1448 C C . ILE A 1 187 ? -18.844 -30.703 -21.25 1 91.94 187 ILE A C 1
ATOM 1450 O O . ILE A 1 187 ? -19.672 -30.844 -22.156 1 91.94 187 ILE A O 1
ATOM 1454 N N . ARG A 1 188 ? -17.562 -31.016 -21.297 1 94.06 188 ARG A N 1
ATOM 1455 C CA . ARG A 1 188 ? -17.016 -31.516 -22.547 1 94.06 188 ARG A CA 1
ATOM 1456 C C . ARG A 1 188 ? -15.719 -32.312 -22.297 1 94.06 188 ARG A C 1
ATOM 1458 O O . ARG A 1 188 ? -14.891 -31.891 -21.484 1 94.06 188 ARG A O 1
ATOM 1465 N N . VAL A 1 189 ? -15.609 -33.375 -23.016 1 95.31 189 VAL A N 1
ATOM 1466 C CA . VAL A 1 189 ? -14.328 -34.094 -23.094 1 95.31 189 VAL A CA 1
ATOM 1467 C C . VAL A 1 189 ? -13.57 -33.625 -24.344 1 95.31 189 VAL A C 1
ATOM 1469 O O . VAL A 1 189 ? -14.016 -33.844 -25.469 1 95.31 189 VAL A O 1
ATOM 1472 N N . PHE A 1 190 ? -12.516 -33 -24.234 1 94.38 190 PHE A N 1
ATOM 1473 C CA . PHE A 1 190 ? -11.742 -32.438 -25.344 1 94.38 190 PHE A CA 1
ATOM 1474 C C . PHE A 1 190 ? -10.938 -33.531 -26.031 1 94.38 190 PHE A C 1
ATOM 1476 O O . PHE A 1 190 ? -10.906 -33.594 -27.266 1 94.38 190 PHE A O 1
ATOM 1483 N N . THR A 1 191 ? -10.289 -34.281 -25.234 1 91.25 191 THR A N 1
ATOM 1484 C CA . THR A 1 191 ? -9.555 -35.406 -25.766 1 91.25 191 THR A CA 1
ATOM 1485 C C . THR A 1 191 ? -9.539 -36.562 -24.766 1 91.25 191 THR A C 1
ATOM 1487 O O . THR A 1 191 ? -9.703 -36.375 -23.562 1 91.25 191 THR A O 1
ATOM 1490 N N . SER A 1 192 ? -9.43 -37.75 -25.328 1 91.69 192 SER A N 1
ATOM 1491 C CA . SER A 1 192 ? -9.398 -39 -24.547 1 91.69 192 SER A CA 1
ATOM 1492 C C . SER A 1 192 ? -8.477 -40.031 -25.188 1 91.69 192 SER A C 1
ATOM 1494 O O . SER A 1 192 ? -8.469 -40.188 -26.406 1 91.69 192 SER A O 1
ATOM 1496 N N . THR A 1 193 ? -7.73 -40.656 -24.375 1 86.44 193 THR A N 1
ATOM 1497 C CA . THR A 1 193 ? -6.859 -41.719 -24.891 1 86.44 193 THR A CA 1
ATOM 1498 C C . THR A 1 193 ? -7.598 -43.062 -24.938 1 86.44 193 THR A C 1
ATOM 1500 O O . THR A 1 193 ? -7.16 -43.969 -25.625 1 86.44 193 THR A O 1
ATOM 1503 N N . ASP A 1 194 ? -8.719 -43.219 -24.266 1 82 194 ASP A N 1
ATOM 1504 C CA . ASP A 1 194 ? -9.555 -44.406 -24.172 1 82 194 ASP A CA 1
ATOM 1505 C C . ASP A 1 194 ? -8.758 -45.594 -23.625 1 82 194 ASP A C 1
ATOM 1507 O O . ASP A 1 194 ? -9 -46.75 -24.016 1 82 194 ASP A O 1
ATOM 1511 N N . THR A 1 195 ? -7.645 -45.312 -22.984 1 82.06 195 THR A N 1
ATOM 1512 C CA . THR A 1 195 ? -6.824 -46.344 -22.328 1 82.06 195 THR A CA 1
ATOM 1513 C C . THR A 1 195 ? -6.266 -45.812 -21.016 1 82.06 195 THR A C 1
ATOM 1515 O O . THR A 1 195 ? -6.168 -44.625 -20.797 1 82.06 195 THR A O 1
ATOM 1518 N N . TRP A 1 196 ? -6.02 -46.844 -20.188 1 78.75 196 TRP A N 1
ATOM 1519 C CA . TRP A 1 196 ? -5.418 -46.469 -18.906 1 78.75 196 TRP A CA 1
ATOM 1520 C C . TRP A 1 196 ? -3.898 -46.438 -19.016 1 78.75 196 TRP A C 1
ATOM 1522 O O . TRP A 1 196 ? -3.217 -46.031 -18.078 1 78.75 196 TRP A O 1
ATOM 1532 N N . ASP A 1 197 ? -3.42 -46.781 -20.125 1 84.69 197 ASP A N 1
ATOM 1533 C CA . ASP A 1 197 ? -1.975 -46.875 -20.297 1 84.69 197 ASP A CA 1
ATOM 1534 C C . ASP A 1 197 ? -1.36 -45.531 -20.594 1 84.69 197 ASP A C 1
ATOM 1536 O O . ASP A 1 197 ? -0.181 -45.281 -20.312 1 84.69 197 ASP A O 1
ATOM 1540 N N . TYR A 1 198 ? -2.178 -44.719 -21.188 1 90.88 198 TYR A N 1
ATOM 1541 C CA . TYR A 1 198 ? -1.737 -43.375 -21.516 1 90.88 198 TYR A CA 1
ATOM 1542 C C . TYR A 1 198 ? -2.619 -42.312 -20.844 1 90.88 198 TYR A C 1
ATOM 1544 O O . TYR A 1 198 ? -3.814 -42.562 -20.641 1 90.88 198 TYR A O 1
ATOM 1552 N N . TRP A 1 199 ? -2.018 -41.25 -20.438 1 94.5 199 TRP A N 1
ATOM 1553 C CA . TRP A 1 199 ? -2.783 -40.25 -19.734 1 94.5 199 TRP A CA 1
ATOM 1554 C C . TRP A 1 199 ? -2.27 -38.844 -20.078 1 94.5 199 TRP A C 1
ATOM 1556 O O . TRP A 1 199 ? -1.234 -38.719 -20.734 1 94.5 199 TRP A O 1
ATOM 1566 N N . TYR A 1 200 ? -2.998 -37.844 -19.734 1 97.12 200 TYR A N 1
ATOM 1567 C CA . TYR A 1 200 ? -2.619 -36.469 -19.969 1 97.12 200 TYR A CA 1
ATOM 1568 C C . TYR A 1 200 ? -1.973 -35.844 -18.734 1 97.12 200 TYR A C 1
ATOM 1570 O O . TYR A 1 200 ? -2.355 -36.188 -17.609 1 97.12 200 TYR A O 1
ATOM 1578 N N . THR A 1 201 ? -1.003 -34.969 -18.938 1 97.44 201 THR A N 1
ATOM 1579 C CA . THR A 1 201 ? -0.103 -34.562 -17.844 1 97.44 201 THR A CA 1
ATOM 1580 C C . THR A 1 201 ? -0.24 -33.094 -17.531 1 97.44 201 THR A C 1
ATOM 1582 O O . THR A 1 201 ? 0.183 -32.656 -16.453 1 97.44 201 THR A O 1
ATOM 1585 N N . SER A 1 202 ? -0.729 -32.344 -18.375 1 97.94 202 SER A N 1
ATOM 1586 C CA . SER A 1 202 ? -0.837 -30.906 -18.203 1 97.94 202 SER A CA 1
ATOM 1587 C C . SER A 1 202 ? -1.861 -30.312 -19.156 1 97.94 202 SER A C 1
ATOM 1589 O O . SER A 1 202 ? -2.252 -30.953 -20.141 1 97.94 202 SER A O 1
ATOM 1591 N N . VAL A 1 203 ? -2.26 -29.125 -18.891 1 98.44 203 VAL A N 1
ATOM 1592 C CA . VAL A 1 203 ? -3.201 -28.422 -19.75 1 98.44 203 VAL A CA 1
ATOM 1593 C C . VAL A 1 203 ? -3.006 -26.906 -19.594 1 98.44 203 VAL A C 1
ATOM 1595 O O . VAL A 1 203 ? -2.688 -26.422 -18.516 1 98.44 203 VAL A O 1
ATOM 1598 N N . ASP A 1 204 ? -3.086 -26.188 -20.625 1 98.19 204 ASP A N 1
ATOM 1599 C CA . ASP A 1 204 ? -3.107 -24.719 -20.625 1 98.19 204 ASP A CA 1
ATOM 1600 C C . ASP A 1 204 ? -4.078 -24.188 -21.672 1 98.19 204 ASP A C 1
ATOM 1602 O O . ASP A 1 204 ? -4.484 -24.906 -22.578 1 98.19 204 ASP A O 1
ATOM 1606 N N . VAL A 1 205 ? -4.492 -22.984 -21.453 1 97.25 205 VAL A N 1
ATOM 1607 C CA . VAL A 1 205 ? -5.527 -22.406 -22.297 1 97.25 205 VAL A CA 1
ATOM 1608 C C . VAL A 1 205 ? -5.195 -20.938 -22.594 1 97.25 205 VAL A C 1
ATOM 1610 O O . VAL A 1 205 ? -4.637 -20.234 -21.734 1 97.25 205 VAL A O 1
ATOM 1613 N N . SER A 1 206 ? -5.488 -20.5 -23.781 1 95.69 206 SER A N 1
ATOM 1614 C CA . SER A 1 206 ? -5.375 -19.094 -24.172 1 95.69 206 SER A CA 1
ATOM 1615 C C . SER A 1 206 ? -6.695 -18.562 -24.719 1 95.69 206 SER A C 1
ATOM 1617 O O . SER A 1 206 ? -7.176 -19.031 -25.75 1 95.69 206 SER A O 1
ATOM 1619 N N . ALA A 1 207 ? -7.199 -17.578 -24.062 1 92.69 207 ALA A N 1
ATOM 1620 C CA . ALA A 1 207 ? -8.43 -16.953 -24.547 1 92.69 207 ALA A CA 1
ATOM 1621 C C . ALA A 1 207 ? -8.18 -16.156 -25.812 1 92.69 207 ALA A C 1
ATOM 1623 O O . ALA A 1 207 ? -9.023 -16.125 -26.719 1 92.69 207 ALA A O 1
ATOM 1624 N N . LYS A 1 208 ? -7.031 -15.555 -25.859 1 91.12 208 LYS A N 1
ATOM 1625 C CA . LYS A 1 208 ? -6.695 -14.711 -27 1 91.12 208 LYS A CA 1
ATOM 1626 C C . LYS A 1 208 ? -6.621 -15.523 -28.281 1 91.12 208 LYS A C 1
ATOM 1628 O O . LYS A 1 208 ? -7.215 -15.156 -29.297 1 91.12 208 LYS A O 1
ATOM 1633 N N . SER A 1 209 ? -6.012 -16.656 -28.219 1 92.19 209 SER A N 1
ATOM 1634 C CA . SER A 1 209 ? -5.863 -17.516 -29.375 1 92.19 209 SER A CA 1
ATOM 1635 C C . SER A 1 209 ? -7 -18.531 -29.453 1 92.19 209 SER A C 1
ATOM 1637 O O . SER A 1 209 ? -7.121 -19.266 -30.453 1 92.19 209 SER A O 1
ATOM 1639 N N . ARG A 1 210 ? -7.762 -18.609 -28.406 1 94.38 210 ARG A N 1
ATOM 1640 C CA . ARG A 1 210 ? -8.898 -19.516 -28.281 1 94.38 210 ARG A CA 1
ATOM 1641 C C . ARG A 1 210 ? -8.469 -20.969 -28.484 1 94.38 210 ARG A C 1
ATOM 1643 O O . ARG A 1 210 ? -9.062 -21.703 -29.281 1 94.38 210 ARG A O 1
ATOM 1650 N N . VAL A 1 211 ? -7.453 -21.344 -27.797 1 96.88 211 VAL A N 1
ATOM 1651 C CA . VAL A 1 211 ? -6.961 -22.719 -27.938 1 96.88 211 VAL A CA 1
ATOM 1652 C C . VAL A 1 211 ? -6.766 -23.344 -26.562 1 96.88 211 VAL A C 1
ATOM 1654 O O . VAL A 1 211 ? -6.629 -22.625 -25.562 1 96.88 211 VAL A O 1
ATOM 1657 N N . VAL A 1 212 ? -6.812 -24.641 -26.516 1 97.62 212 VAL A N 1
ATOM 1658 C CA . VAL A 1 212 ? -6.457 -25.5 -25.391 1 97.62 212 VAL A CA 1
ATOM 1659 C C . VAL A 1 212 ? -5.328 -26.438 -25.797 1 97.62 212 VAL A C 1
ATOM 1661 O O . VAL A 1 212 ? -5.379 -27.062 -26.875 1 97.62 212 VAL A O 1
ATOM 1664 N N . VAL A 1 213 ? -4.309 -26.5 -25.031 1 98.31 213 VAL A N 1
ATOM 1665 C CA . VAL A 1 213 ? -3.186 -27.375 -25.344 1 98.31 213 VAL A CA 1
ATOM 1666 C C . VAL A 1 213 ? -2.965 -28.359 -24.203 1 98.31 213 VAL A C 1
ATOM 1668 O O . VAL A 1 213 ? -3.104 -28 -23.031 1 98.31 213 VAL A O 1
ATOM 1671 N N . THR A 1 214 ? -2.703 -29.547 -24.453 1 98.56 214 THR A N 1
ATOM 1672 C CA . THR A 1 214 ? -2.432 -30.578 -23.453 1 98.56 214 THR A CA 1
ATOM 1673 C C . THR A 1 214 ? -1.323 -31.516 -23.922 1 98.56 214 THR A C 1
ATOM 1675 O O . THR A 1 214 ? -1.077 -31.641 -25.125 1 98.56 214 THR A O 1
ATOM 1678 N N . GLY A 1 215 ? -0.541 -32.031 -23.016 1 98.38 215 GLY A N 1
ATOM 1679 C CA . GLY A 1 215 ? 0.482 -33.031 -23.281 1 98.38 215 GLY A CA 1
ATOM 1680 C C . GLY A 1 215 ? 0.177 -34.375 -22.641 1 98.38 215 GLY A C 1
ATOM 1681 O O . GLY A 1 215 ? -0.592 -34.438 -21.688 1 98.38 215 GLY A O 1
ATOM 1682 N N . ASP A 1 216 ? 0.759 -35.406 -23.188 1 97.44 216 ASP A N 1
ATOM 1683 C CA . ASP A 1 216 ? 0.426 -36.719 -22.641 1 97.44 216 ASP A CA 1
ATOM 1684 C C . ASP A 1 216 ? 1.686 -37.5 -22.234 1 97.44 216 ASP A C 1
ATOM 1686 O O . ASP A 1 216 ? 2.793 -36.969 -22.312 1 97.44 216 ASP A O 1
ATOM 1690 N N . SER A 1 217 ? 1.522 -38.719 -21.75 1 97.25 217 SER A N 1
ATOM 1691 C CA . SER A 1 217 ? 2.59 -39.531 -21.172 1 97.25 217 SER A CA 1
ATOM 1692 C C . SER A 1 217 ? 3.441 -40.188 -22.25 1 97.25 217 SER A C 1
ATOM 1694 O O . SER A 1 217 ? 4.469 -40.781 -21.953 1 97.25 217 SER A O 1
ATOM 1696 N N . MET A 1 218 ? 3.1 -39.969 -23.547 1 96.44 218 MET A N 1
ATOM 1697 C CA . MET A 1 218 ? 3.834 -40.594 -24.641 1 96.44 218 MET A CA 1
ATOM 1698 C C . MET A 1 218 ? 4.645 -39.562 -25.422 1 96.44 218 MET A C 1
ATOM 1700 O O . MET A 1 218 ? 5.301 -39.906 -26.406 1 96.44 218 MET A O 1
ATOM 1704 N N . GLY A 1 219 ? 4.559 -38.344 -25.047 1 97.56 219 GLY A N 1
ATOM 1705 C CA . GLY A 1 219 ? 5.332 -37.281 -25.703 1 97.56 219 GLY A CA 1
ATOM 1706 C C . GLY A 1 219 ? 4.52 -36.5 -26.703 1 97.56 219 GLY A C 1
ATOM 1707 O O . GLY A 1 219 ? 5.062 -35.625 -27.406 1 97.56 219 GLY A O 1
ATOM 1708 N N . ASN A 1 220 ? 3.238 -36.812 -26.797 1 97.38 220 ASN A N 1
ATOM 1709 C CA . ASN A 1 220 ? 2.379 -36.062 -27.719 1 97.38 220 ASN A CA 1
ATOM 1710 C C . ASN A 1 220 ? 1.878 -34.75 -27.094 1 97.38 220 ASN A C 1
ATOM 1712 O O . ASN A 1 220 ? 1.642 -34.688 -25.891 1 97.38 220 ASN A O 1
ATOM 1716 N N . VAL A 1 221 ? 1.766 -33.812 -27.891 1 98.25 221 VAL A N 1
ATOM 1717 C CA . VAL A 1 221 ? 1.087 -32.562 -27.562 1 98.25 221 VAL A CA 1
ATOM 1718 C C . VAL A 1 221 ? -0.098 -32.344 -28.5 1 98.25 221 VAL A C 1
ATOM 1720 O O . VAL A 1 221 ? 0.027 -32.531 -29.719 1 98.25 221 VAL A O 1
ATOM 1723 N N . ILE A 1 222 ? -1.219 -32.094 -27.938 1 97.88 222 ILE A N 1
ATOM 1724 C CA . ILE A 1 222 ? -2.449 -31.891 -28.703 1 97.88 222 ILE A CA 1
ATOM 1725 C C . ILE A 1 222 ? -2.914 -30.438 -28.578 1 97.88 222 ILE A C 1
ATOM 1727 O O . ILE A 1 222 ? -3.012 -29.906 -27.484 1 97.88 222 ILE A O 1
ATOM 1731 N N . LEU A 1 223 ? -3.109 -29.812 -29.703 1 97.88 223 LEU A N 1
ATOM 1732 C CA . LEU A 1 223 ? -3.697 -28.484 -29.766 1 97.88 223 LEU A CA 1
ATOM 1733 C C . LEU A 1 223 ? -5.148 -28.547 -30.219 1 97.88 223 LEU A C 1
ATOM 1735 O O . LEU A 1 223 ? -5.457 -29.172 -31.234 1 97.88 223 LEU A O 1
ATOM 1739 N N . LEU A 1 224 ? -5.977 -28 -29.406 1 97.69 224 LEU A N 1
ATOM 1740 C CA . LEU A 1 224 ? -7.402 -27.938 -29.719 1 97.69 224 LEU A CA 1
ATOM 1741 C C . LEU A 1 224 ? -7.902 -26.5 -29.688 1 97.69 224 LEU A C 1
ATOM 1743 O O . LEU A 1 224 ? -7.293 -25.641 -29.047 1 97.69 224 LEU A O 1
ATOM 1747 N N . ASN A 1 225 ? -8.945 -26.219 -30.422 1 96.19 225 ASN A N 1
ATOM 1748 C CA . ASN A 1 225 ? -9.625 -24.953 -30.156 1 96.19 225 ASN A CA 1
ATOM 1749 C C . ASN A 1 225 ? -10.555 -25.078 -28.953 1 96.19 225 ASN A C 1
ATOM 1751 O O . ASN A 1 225 ? -10.742 -26.172 -28.406 1 96.19 225 ASN A O 1
ATOM 1755 N N . MET A 1 226 ? -11.078 -24.062 -28.438 1 94.56 226 MET A N 1
ATOM 1756 C CA . MET A 1 226 ? -11.859 -24.062 -27.203 1 94.56 226 MET A CA 1
ATOM 1757 C C . MET A 1 226 ? -13.219 -24.719 -27.406 1 94.56 226 MET A C 1
ATOM 1759 O O . MET A 1 226 ? -13.93 -25.016 -26.453 1 94.56 226 MET A O 1
ATOM 1763 N N . ASP A 1 227 ? -13.547 -25.062 -28.656 1 91.81 227 ASP A N 1
ATOM 1764 C CA . ASP A 1 227 ? -14.766 -25.797 -28.969 1 91.81 227 ASP A CA 1
ATOM 1765 C C . ASP A 1 227 ? -14.508 -27.312 -28.984 1 91.81 227 ASP A C 1
ATOM 1767 O O . ASP A 1 227 ? -15.43 -28.094 -29.203 1 91.81 227 ASP A O 1
ATOM 1771 N N . GLY A 1 228 ? -13.32 -27.656 -28.859 1 93.19 228 GLY A N 1
ATOM 1772 C CA . GLY A 1 228 ? -13 -29.062 -28.734 1 93.19 228 GLY A CA 1
ATOM 1773 C C . GLY A 1 228 ? -12.477 -29.672 -30.016 1 93.19 228 GLY A C 1
ATOM 1774 O O . GLY A 1 228 ? -12.18 -30.875 -30.062 1 93.19 228 GLY A O 1
ATOM 1775 N N . LYS A 1 229 ? -12.391 -28.891 -31 1 95.62 229 LYS A N 1
ATOM 1776 C CA . LYS A 1 229 ? -11.867 -29.406 -32.25 1 95.62 229 LYS A CA 1
ATOM 1777 C C . LYS A 1 229 ? -10.344 -29.516 -32.219 1 95.62 229 LYS A C 1
ATOM 1779 O O . LYS A 1 229 ? -9.664 -28.547 -31.875 1 95.62 229 LYS A O 1
ATOM 1784 N N . GLU A 1 230 ? -9.867 -30.641 -32.594 1 96.62 230 GLU A N 1
ATOM 1785 C CA . GLU A 1 230 ? -8.422 -30.859 -32.625 1 96.62 230 GLU A CA 1
ATOM 1786 C C . GLU A 1 230 ? -7.789 -30.125 -33.812 1 96.62 230 GLU A C 1
ATOM 1788 O O . GLU A 1 230 ? -8.234 -30.266 -34.938 1 96.62 230 GLU A O 1
ATOM 1793 N N . ILE A 1 231 ? -6.867 -29.375 -33.594 1 96.19 231 ILE A N 1
ATOM 1794 C CA . ILE A 1 231 ? -6.121 -28.672 -34.625 1 96.19 231 ILE A CA 1
ATOM 1795 C C . ILE A 1 231 ? -4.953 -29.531 -35.094 1 96.19 231 ILE A C 1
ATOM 1797 O O . ILE A 1 231 ? -4.82 -29.812 -36.281 1 96.19 231 ILE A O 1
ATOM 1801 N N . TRP A 1 232 ? -4.129 -29.938 -34.188 1 96.19 232 TRP A N 1
ATOM 1802 C CA . TRP A 1 232 ? -3.109 -30.938 -34.5 1 96.19 232 TRP A CA 1
ATOM 1803 C C . TRP A 1 232 ? -2.768 -31.766 -33.25 1 96.19 232 TRP A C 1
ATOM 1805 O O . TRP A 1 232 ? -3.061 -31.359 -32.125 1 96.19 232 TRP A O 1
ATOM 1815 N N . ASN A 1 233 ? -2.334 -32.906 -33.375 1 96.69 233 ASN A N 1
ATOM 1816 C CA . ASN A 1 233 ? -1.822 -33.906 -32.438 1 96.69 233 ASN A CA 1
ATOM 1817 C C . ASN A 1 233 ? -0.499 -34.5 -32.906 1 96.69 233 ASN A C 1
ATOM 1819 O O . ASN A 1 233 ? -0.474 -35.312 -33.844 1 96.69 233 ASN A O 1
ATOM 1823 N N . LEU A 1 234 ? 0.616 -34.094 -32.25 1 97.56 234 LEU A N 1
ATOM 1824 C CA . LEU A 1 234 ? 1.94 -34.406 -32.75 1 97.56 234 LEU A CA 1
ATOM 1825 C C . LEU A 1 234 ? 2.842 -34.906 -31.625 1 97.56 234 LEU A C 1
ATOM 1827 O O . LEU A 1 234 ? 2.752 -34.438 -30.5 1 97.56 234 LEU A O 1
ATOM 1831 N N . ARG A 1 235 ? 3.635 -35.812 -31.906 1 97.62 235 ARG A N 1
ATOM 1832 C CA . ARG A 1 235 ? 4.652 -36.25 -30.969 1 97.62 235 ARG A CA 1
ATOM 1833 C C . ARG A 1 235 ? 5.844 -35.312 -30.953 1 97.62 235 ARG A C 1
ATOM 1835 O O . ARG A 1 235 ? 6.738 -35.406 -31.797 1 97.62 235 ARG A O 1
ATOM 1842 N N . LEU A 1 236 ? 5.91 -34.438 -30.062 1 98 236 LEU A N 1
ATOM 1843 C CA . LEU A 1 236 ? 6.887 -33.375 -30.062 1 98 236 LEU A CA 1
ATOM 1844 C C . LEU A 1 236 ? 8.062 -33.688 -29.141 1 98 236 LEU A C 1
ATOM 1846 O O . LEU A 1 236 ? 9.109 -33.062 -29.219 1 98 236 LEU A O 1
ATOM 1850 N N . HIS A 1 237 ? 7.891 -34.656 -28.234 1 97.94 237 HIS A N 1
ATOM 1851 C CA . HIS A 1 237 ? 8.938 -35.094 -27.328 1 97.94 237 HIS A CA 1
ATOM 1852 C C . HIS A 1 237 ? 9.133 -36.594 -27.391 1 97.94 237 HIS A C 1
ATOM 1854 O O . HIS A 1 237 ? 8.203 -37.344 -27.75 1 97.94 237 HIS A O 1
ATOM 1860 N N . LYS A 1 238 ? 10.273 -37.094 -27.031 1 97.25 238 LYS A N 1
ATOM 1861 C CA . LYS A 1 238 ? 10.594 -38.531 -27.078 1 97.25 238 LYS A CA 1
ATOM 1862 C C . LYS A 1 238 ? 9.977 -39.25 -25.906 1 97.25 238 LYS A C 1
ATOM 1864 O O . LYS A 1 238 ? 9.734 -40.469 -25.969 1 97.25 238 LYS A O 1
ATOM 1869 N N . LYS A 1 239 ? 9.844 -38.562 -24.859 1 98.19 239 LYS A N 1
ATOM 1870 C CA . LYS A 1 239 ? 9.297 -39.156 -23.641 1 98.19 239 LYS A CA 1
ATOM 1871 C C . LYS A 1 239 ? 8.117 -38.312 -23.125 1 98.19 239 LYS A C 1
ATOM 1873 O O . LYS A 1 239 ? 7.621 -37.438 -23.812 1 98.19 239 LYS A O 1
ATOM 1878 N N . LYS A 1 240 ? 7.648 -38.656 -22 1 97.94 240 LYS A N 1
ATOM 1879 C CA . LYS A 1 240 ? 6.48 -38.062 -21.359 1 97.94 240 LYS A CA 1
ATOM 1880 C C . LYS A 1 240 ? 6.605 -36.531 -21.312 1 97.94 240 LYS A C 1
ATOM 1882 O O . LYS A 1 240 ? 7.641 -36 -20.906 1 97.94 240 LYS A O 1
ATOM 1887 N N . VAL A 1 241 ? 5.535 -35.844 -21.766 1 98.56 241 VAL A N 1
ATOM 1888 C CA . VAL A 1 241 ? 5.422 -34.406 -21.578 1 98.56 241 VAL A CA 1
ATOM 1889 C C . VAL A 1 241 ? 5.039 -34.094 -20.125 1 98.56 241 VAL A C 1
ATOM 1891 O O . VAL A 1 241 ? 4.137 -34.75 -19.578 1 98.56 241 VAL A O 1
ATOM 1894 N N . THR A 1 242 ? 5.746 -33.156 -19.484 1 98.44 242 THR A N 1
ATOM 1895 C CA . THR A 1 242 ? 5.469 -32.875 -18.078 1 98.44 242 THR A CA 1
ATOM 1896 C C . THR A 1 242 ? 4.68 -31.578 -17.938 1 98.44 242 THR A C 1
ATOM 1898 O O . THR A 1 242 ? 3.941 -31.406 -16.969 1 98.44 242 THR A O 1
ATOM 1901 N N . HIS A 1 243 ? 4.871 -30.719 -18.891 1 98.69 243 HIS A N 1
ATOM 1902 C CA . HIS A 1 243 ? 4.234 -29.406 -18.75 1 98.69 243 HIS A CA 1
ATOM 1903 C C . HIS A 1 243 ? 4.082 -28.734 -20.109 1 98.69 243 HIS A C 1
ATOM 1905 O O . HIS A 1 243 ? 4.941 -28.875 -20.984 1 98.69 243 HIS A O 1
ATOM 1911 N N . VAL A 1 244 ? 3 -28.031 -20.328 1 98.69 244 VAL A N 1
ATOM 1912 C CA . VAL A 1 244 ? 2.76 -27.188 -21.484 1 98.69 244 VAL A CA 1
ATOM 1913 C C . VAL A 1 244 ? 2.359 -25.781 -21.016 1 98.69 244 VAL A C 1
ATOM 1915 O O . VAL A 1 244 ? 1.606 -25.641 -20.047 1 98.69 244 VAL A O 1
ATOM 1918 N N . ALA A 1 245 ? 2.887 -24.766 -21.594 1 98.38 245 ALA A N 1
ATOM 1919 C CA . ALA A 1 245 ? 2.588 -23.406 -21.188 1 98.38 245 ALA A CA 1
ATOM 1920 C C . ALA A 1 245 ? 2.498 -22.469 -22.391 1 98.38 245 ALA A C 1
ATOM 1922 O O . ALA A 1 245 ? 3.447 -22.359 -23.172 1 98.38 245 ALA A O 1
ATOM 1923 N N . LEU A 1 246 ? 1.396 -21.812 -22.516 1 97.94 246 LEU A N 1
ATOM 1924 C CA . LEU A 1 246 ? 1.229 -20.781 -23.531 1 97.94 246 LEU A CA 1
ATOM 1925 C C . LEU A 1 246 ? 1.721 -19.422 -23.016 1 97.94 246 LEU A C 1
ATOM 1927 O O . LEU A 1 246 ? 1.501 -19.078 -21.859 1 97.94 246 LEU A O 1
ATOM 1931 N N . ASN A 1 247 ? 2.371 -18.719 -23.859 1 97.44 247 ASN A N 1
ATOM 1932 C CA . ASN A 1 247 ? 2.83 -17.375 -23.484 1 97.44 247 ASN A CA 1
ATOM 1933 C C . ASN A 1 247 ? 1.659 -16.422 -23.281 1 97.44 247 ASN A C 1
ATOM 1935 O O . ASN A 1 247 ? 0.78 -16.328 -24.125 1 97.44 247 ASN A O 1
ATOM 1939 N N . PRO A 1 248 ? 1.703 -15.719 -22.188 1 93.69 248 PRO A N 1
ATOM 1940 C CA . PRO A 1 248 ? 0.533 -14.891 -21.875 1 93.69 248 PRO A CA 1
ATOM 1941 C C . PRO A 1 248 ? 0.401 -13.68 -22.781 1 93.69 248 PRO A C 1
ATOM 1943 O O . PRO A 1 248 ? -0.697 -13.141 -22.953 1 93.69 248 PRO A O 1
ATOM 1946 N N . LEU A 1 249 ? 1.436 -13.227 -23.406 1 91.62 249 LEU A N 1
ATOM 1947 C CA . LEU A 1 249 ? 1.36 -12.016 -24.203 1 91.62 249 LEU A CA 1
ATOM 1948 C C . LEU A 1 249 ? 1.567 -12.328 -25.688 1 91.62 249 LEU A C 1
ATOM 1950 O O . LEU A 1 249 ? 0.948 -11.703 -26.547 1 91.62 249 LEU A O 1
ATOM 1954 N N . CYS A 1 250 ? 2.387 -13.258 -25.922 1 91.38 250 CYS A N 1
ATOM 1955 C CA . CYS A 1 250 ? 2.598 -13.711 -27.297 1 91.38 250 CYS A CA 1
ATOM 1956 C C . CYS A 1 250 ? 1.771 -14.953 -27.609 1 91.38 250 CYS A C 1
ATOM 1958 O O . CYS A 1 250 ? 2.23 -16.078 -27.391 1 91.38 250 CYS A O 1
ATOM 1960 N N . ASP A 1 251 ? 0.711 -14.852 -28.203 1 85.75 251 ASP A N 1
ATOM 1961 C CA . ASP A 1 251 ? -0.344 -15.859 -28.266 1 85.75 251 ASP A CA 1
ATOM 1962 C C . ASP A 1 251 ? 0.067 -17.031 -29.141 1 85.75 251 ASP A C 1
ATOM 1964 O O . ASP A 1 251 ? -0.598 -18.078 -29.156 1 85.75 251 ASP A O 1
ATOM 1968 N N . TRP A 1 252 ? 1.108 -16.953 -29.812 1 90.06 252 TRP A N 1
ATOM 1969 C CA . TRP A 1 252 ? 1.479 -18.047 -30.688 1 90.06 252 TRP A CA 1
ATOM 1970 C C . TRP A 1 252 ? 2.674 -18.812 -30.125 1 90.06 252 TRP A C 1
ATOM 1972 O O . TRP A 1 252 ? 3.172 -19.75 -30.766 1 90.06 252 TRP A O 1
ATOM 1982 N N . LEU A 1 253 ? 3.131 -18.406 -29.016 1 95.94 253 LEU A N 1
ATOM 1983 C CA . LEU A 1 253 ? 4.324 -19.031 -28.453 1 95.94 253 LEU A CA 1
ATOM 1984 C C . LEU A 1 253 ? 3.945 -20.078 -27.406 1 95.94 253 LEU A C 1
ATOM 1986 O O . LEU A 1 253 ? 3.189 -19.797 -26.484 1 95.94 253 LEU A O 1
ATOM 1990 N N . LEU A 1 254 ? 4.48 -21.328 -27.578 1 97.81 254 LEU A N 1
ATOM 1991 C CA . LEU A 1 254 ? 4.227 -22.453 -26.688 1 97.81 254 LEU A CA 1
ATOM 1992 C C . LEU A 1 254 ? 5.531 -23.031 -26.156 1 97.81 254 LEU A C 1
ATOM 1994 O O . LEU A 1 254 ? 6.488 -23.219 -26.906 1 97.81 254 LEU A O 1
ATOM 1998 N N . ALA A 1 255 ? 5.566 -23.219 -24.875 1 98.44 255 ALA A N 1
ATOM 1999 C CA . ALA A 1 255 ? 6.672 -23.953 -24.266 1 98.44 255 ALA A CA 1
ATOM 2000 C C . ALA A 1 255 ? 6.223 -25.328 -23.797 1 98.44 255 ALA A C 1
ATOM 2002 O O . ALA A 1 255 ? 5.129 -25.484 -23.234 1 98.44 255 ALA A O 1
ATOM 2003 N N . THR A 1 256 ? 6.988 -26.359 -24.016 1 98.69 256 THR A N 1
ATOM 2004 C CA . THR A 1 256 ? 6.73 -27.703 -23.531 1 98.69 256 THR A CA 1
ATOM 2005 C C . THR A 1 256 ? 7.941 -28.25 -22.781 1 98.69 256 THR A C 1
ATOM 2007 O O . THR A 1 256 ? 9.086 -28 -23.156 1 98.69 256 THR A O 1
ATOM 2010 N N . ALA A 1 257 ? 7.73 -28.906 -21.734 1 98.81 257 ALA A N 1
ATOM 2011 C CA . ALA A 1 257 ? 8.758 -29.578 -20.938 1 98.81 257 ALA A CA 1
ATOM 2012 C C . ALA A 1 257 ? 8.523 -31.094 -20.922 1 98.81 257 ALA A C 1
ATOM 2014 O O . ALA A 1 257 ? 7.387 -31.547 -21.016 1 98.81 257 ALA A O 1
ATOM 2015 N N . SER A 1 258 ? 9.594 -31.859 -20.703 1 98.75 258 SER A N 1
ATOM 2016 C CA . SER A 1 258 ? 9.477 -33.312 -20.797 1 98.75 258 SER A CA 1
ATOM 2017 C C . SER A 1 258 ? 10.516 -34 -19.922 1 98.75 258 SER A C 1
ATOM 2019 O O . SER A 1 258 ? 11.508 -33.406 -19.516 1 98.75 258 SER A O 1
ATOM 2021 N N . VAL A 1 259 ? 10.258 -35.25 -19.703 1 98.25 259 VAL A N 1
ATOM 2022 C CA . VAL A 1 259 ? 11.203 -36.094 -18.984 1 98.25 259 VAL A CA 1
ATOM 2023 C C . VAL A 1 259 ? 12.383 -36.438 -19.891 1 98.25 259 VAL A C 1
ATOM 2025 O O . VAL A 1 259 ? 13.414 -36.938 -19.422 1 98.25 259 VAL A O 1
ATOM 2028 N N . ASP A 1 260 ? 12.297 -36.156 -21.203 1 98.19 260 ASP A N 1
ATOM 2029 C CA . ASP A 1 260 ? 13.406 -36.375 -22.109 1 98.19 260 ASP A CA 1
ATOM 2030 C C . ASP A 1 260 ? 14.508 -35.344 -21.922 1 98.19 260 ASP A C 1
ATOM 2032 O O . ASP A 1 260 ? 15.391 -35.219 -22.781 1 98.19 260 ASP A O 1
ATOM 2036 N N . GLN A 1 261 ? 14.414 -34.5 -20.938 1 98.5 261 GLN A N 1
ATOM 2037 C CA . GLN A 1 261 ? 15.422 -33.531 -20.484 1 98.5 261 GLN A CA 1
ATOM 2038 C C . GLN A 1 261 ? 15.484 -32.312 -21.391 1 98.5 261 GLN A C 1
ATOM 2040 O O . GLN A 1 261 ? 16.547 -31.703 -21.547 1 98.5 261 GLN A O 1
ATOM 2045 N N . THR A 1 262 ? 14.359 -32.031 -22 1 98 262 THR A N 1
ATOM 2046 C CA . THR A 1 262 ? 14.359 -30.844 -22.844 1 98 262 THR A CA 1
ATOM 2047 C C . THR A 1 262 ? 13.141 -29.969 -22.547 1 98 262 THR A C 1
ATOM 2049 O O . THR A 1 262 ? 12.094 -30.469 -22.141 1 98 262 THR A O 1
ATOM 2052 N N . VAL A 1 263 ? 13.32 -28.703 -22.703 1 98.56 263 VAL A N 1
ATOM 2053 C CA . VAL A 1 263 ? 12.258 -27.734 -22.891 1 98.56 263 VAL A CA 1
ATOM 2054 C C . VAL A 1 263 ? 12.312 -27.172 -24.312 1 98.56 263 VAL A C 1
ATOM 2056 O O . VAL A 1 263 ? 13.391 -26.891 -24.828 1 98.56 263 VAL A O 1
ATOM 2059 N N . LYS A 1 264 ? 11.203 -27.125 -24.938 1 98 264 LYS A N 1
ATOM 2060 C CA . LYS A 1 264 ? 11.164 -26.625 -26.312 1 98 264 LYS A CA 1
ATOM 2061 C C . LYS A 1 264 ? 10.156 -25.484 -26.453 1 98 264 LYS A C 1
ATOM 2063 O O . LYS A 1 264 ? 9.125 -25.469 -25.781 1 98 264 LYS A O 1
ATOM 2068 N N . ILE A 1 265 ? 10.516 -24.578 -27.281 1 97.62 265 ILE A N 1
ATOM 2069 C CA . ILE A 1 265 ? 9.625 -23.469 -27.641 1 97.62 265 ILE A CA 1
ATOM 2070 C C . ILE A 1 265 ? 9.109 -23.672 -29.062 1 97.62 265 ILE A C 1
ATOM 2072 O O . ILE A 1 265 ? 9.883 -23.984 -29.969 1 97.62 265 ILE A O 1
ATOM 2076 N N . TRP A 1 266 ? 7.82 -23.453 -29.234 1 97.19 266 TRP A N 1
ATOM 2077 C CA . TRP A 1 266 ? 7.176 -23.688 -30.531 1 97.19 266 TRP A CA 1
ATOM 2078 C C . TRP A 1 266 ? 6.418 -22.453 -30.984 1 97.19 266 TRP A C 1
ATOM 2080 O O . TRP A 1 266 ? 5.922 -21.672 -30.172 1 97.19 266 TRP A O 1
ATOM 2090 N N . ASP A 1 267 ? 6.387 -22.281 -32.25 1 95.56 267 ASP A N 1
ATOM 2091 C CA . ASP A 1 267 ? 5.414 -21.406 -32.906 1 95.56 267 ASP A CA 1
ATOM 2092 C C . ASP A 1 267 ? 4.164 -22.188 -33.312 1 95.56 267 ASP A C 1
ATOM 2094 O O . ASP A 1 267 ? 4.199 -22.969 -34.25 1 95.56 267 ASP A O 1
ATOM 2098 N N . LEU A 1 268 ? 3.09 -21.969 -32.625 1 94.5 268 LEU A N 1
ATOM 2099 C CA . LEU A 1 268 ? 1.868 -22.75 -32.781 1 94.5 268 LEU A CA 1
ATOM 2100 C C . LEU A 1 268 ? 1.445 -22.797 -34.25 1 94.5 268 LEU A C 1
ATOM 2102 O O . LEU A 1 268 ? 0.795 -23.75 -34.688 1 94.5 268 LEU A O 1
ATOM 2106 N N . ARG A 1 269 ? 1.745 -21.844 -35.062 1 88.62 269 ARG A N 1
ATOM 2107 C CA . ARG A 1 269 ? 1.313 -21.719 -36.438 1 88.62 269 ARG A CA 1
ATOM 2108 C C . ARG A 1 269 ? 2.182 -22.562 -37.375 1 88.62 269 ARG A C 1
ATOM 2110 O O . ARG A 1 269 ? 1.811 -22.812 -38.531 1 88.62 269 ARG A O 1
ATOM 2117 N N . GLN A 1 270 ? 3.309 -23.031 -36.781 1 91.5 270 GLN A N 1
ATOM 2118 C CA . GLN A 1 270 ? 4.305 -23.641 -37.656 1 91.5 270 GLN A CA 1
ATOM 2119 C C . GLN A 1 270 ? 4.695 -25.031 -37.188 1 91.5 270 GLN A C 1
ATOM 2121 O O . GLN A 1 270 ? 5.695 -25.594 -37.625 1 91.5 270 GLN A O 1
ATOM 2126 N N . VAL A 1 271 ? 3.932 -25.562 -36.312 1 93.94 271 VAL A N 1
ATOM 2127 C CA . VAL A 1 271 ? 4.316 -26.859 -35.75 1 93.94 271 VAL A CA 1
ATOM 2128 C C . VAL A 1 271 ? 3.994 -27.969 -36.75 1 93.94 271 VAL A C 1
ATOM 2130 O O . VAL A 1 271 ? 2.852 -28.109 -37.188 1 93.94 271 VAL A O 1
ATOM 2133 N N . ARG A 1 272 ? 4.957 -28.781 -37.094 1 90.81 272 ARG A N 1
ATOM 2134 C CA . ARG A 1 272 ? 4.793 -29.844 -38.094 1 90.81 272 ARG A CA 1
ATOM 2135 C C . ARG A 1 272 ? 5.305 -31.172 -37.531 1 90.81 272 ARG A C 1
ATOM 2137 O O . ARG A 1 272 ? 5.062 -32.219 -38.094 1 90.81 272 ARG A O 1
ATOM 2144 N N . GLY A 1 273 ? 6.039 -31.062 -36.469 1 89.12 273 GLY A N 1
ATOM 2145 C CA . GLY A 1 273 ? 6.633 -32.25 -35.875 1 89.12 273 GLY A CA 1
ATOM 2146 C C . GLY A 1 273 ? 7.699 -31.922 -34.844 1 89.12 273 GLY A C 1
ATOM 2147 O O . GLY A 1 273 ? 7.852 -30.766 -34.438 1 89.12 273 GLY A O 1
ATOM 2148 N N . LYS A 1 274 ? 8.453 -32.906 -34.5 1 87.88 274 LYS A N 1
ATOM 2149 C CA . LYS A 1 274 ? 9.375 -32.844 -33.375 1 87.88 274 LYS A CA 1
ATOM 2150 C C . LYS A 1 274 ? 10.531 -31.891 -33.656 1 87.88 274 LYS A C 1
ATOM 2152 O O . LYS A 1 274 ? 11.148 -31.344 -32.75 1 87.88 274 LYS A O 1
ATOM 2157 N N . SER A 1 275 ? 10.797 -31.672 -34.969 1 89.12 275 SER A N 1
ATOM 2158 C CA . SER A 1 275 ? 11.984 -30.906 -35.312 1 89.12 275 SER A CA 1
ATOM 2159 C C . SER A 1 275 ? 11.625 -29.469 -35.688 1 89.12 275 SER A C 1
ATOM 2161 O O . SER A 1 275 ? 12.5 -28.656 -35.969 1 89.12 275 SER A O 1
ATOM 2163 N N . SER A 1 276 ? 10.453 -29.109 -35.594 1 93.06 276 SER A N 1
ATOM 2164 C CA . SER A 1 276 ? 10.047 -27.781 -36.031 1 93.06 276 SER A CA 1
ATOM 2165 C C . SER A 1 276 ? 10 -26.781 -34.875 1 93.06 276 SER A C 1
ATOM 2167 O O . SER A 1 276 ? 9.211 -25.844 -34.875 1 93.06 276 SER A O 1
ATOM 2169 N N . PHE A 1 277 ? 10.695 -27.094 -33.812 1 94.44 277 PHE A N 1
ATOM 2170 C CA . PHE A 1 277 ? 10.75 -26.188 -32.656 1 94.44 277 PHE A CA 1
ATOM 2171 C C . PHE A 1 277 ? 11.523 -24.922 -33.031 1 94.44 277 PHE A C 1
ATOM 2173 O O . PHE A 1 277 ? 12.375 -24.938 -33.906 1 94.44 277 PHE A O 1
ATOM 2180 N N . VAL A 1 278 ? 11.156 -23.812 -32.375 1 93.69 278 VAL A N 1
ATOM 2181 C CA . VAL A 1 278 ? 11.891 -22.562 -32.562 1 93.69 278 VAL A CA 1
ATOM 2182 C C . VAL A 1 278 ? 13.203 -22.625 -31.766 1 93.69 278 VAL A C 1
ATOM 2184 O O . VAL A 1 278 ? 14.258 -22.234 -32.281 1 93.69 278 VAL A O 1
ATOM 2187 N N . TYR A 1 279 ? 13.125 -23.141 -30.5 1 95.06 279 TYR A N 1
ATOM 2188 C CA . TYR A 1 279 ? 14.305 -23.328 -29.656 1 95.06 279 TYR A CA 1
ATOM 2189 C C . TYR A 1 279 ? 14.195 -24.594 -28.828 1 95.06 279 TYR A C 1
ATOM 2191 O O . TYR A 1 279 ? 13.086 -25.016 -28.469 1 95.06 279 TYR A O 1
ATOM 2199 N N . GLN A 1 280 ? 15.281 -25.172 -28.578 1 96.25 280 GLN A N 1
ATOM 2200 C CA . GLN A 1 280 ? 15.383 -26.312 -27.672 1 96.25 280 GLN A CA 1
ATOM 2201 C C . GLN A 1 280 ? 16.359 -26.031 -26.547 1 96.25 280 GLN A C 1
ATOM 2203 O O . GLN A 1 280 ? 17.484 -25.562 -26.781 1 96.25 280 GLN A O 1
ATOM 2208 N N . MET A 1 281 ? 15.922 -26.297 -25.328 1 97.38 281 MET A N 1
ATOM 2209 C CA . MET A 1 281 ? 16.75 -26.078 -24.141 1 97.38 281 MET A CA 1
ATOM 2210 C C . MET A 1 281 ? 17.031 -27.391 -23.438 1 97.38 281 MET A C 1
ATOM 2212 O O . MET A 1 281 ? 16.234 -27.859 -22.625 1 97.38 281 MET A O 1
ATOM 2216 N N . PRO A 1 282 ? 18.219 -27.875 -23.719 1 97 282 PRO A N 1
ATOM 2217 C CA . PRO A 1 282 ? 18.562 -29.141 -23.047 1 97 282 PRO A CA 1
ATOM 2218 C C . PRO A 1 282 ? 18.828 -28.953 -21.562 1 97 282 PRO A C 1
ATOM 2220 O O . PRO A 1 282 ? 19.406 -27.938 -21.156 1 97 282 PRO A O 1
ATOM 2223 N N . HIS A 1 283 ? 18.453 -29.891 -20.734 1 97.56 283 HIS A N 1
ATOM 2224 C CA . HIS A 1 283 ? 18.734 -29.984 -19.297 1 97.56 283 HIS A CA 1
ATOM 2225 C C . HIS A 1 283 ? 19.484 -31.266 -18.969 1 97.56 283 HIS A C 1
ATOM 2227 O O . HIS A 1 283 ? 19.562 -32.188 -19.797 1 97.56 283 HIS A O 1
ATOM 2233 N N . GLU A 1 284 ? 20.078 -31.281 -17.812 1 96.88 284 GLU A N 1
ATOM 2234 C CA . GLU A 1 284 ? 20.797 -32.469 -17.375 1 96.88 284 GLU A CA 1
ATOM 2235 C C . GLU A 1 284 ? 19.844 -33.531 -16.859 1 96.88 284 GLU A C 1
ATOM 2237 O O . GLU A 1 284 ? 20.141 -34.719 -16.938 1 96.88 284 GLU A O 1
ATOM 2242 N N . ARG A 1 285 ? 18.766 -33.094 -16.328 1 97.81 285 ARG A N 1
ATOM 2243 C CA . ARG A 1 285 ? 17.75 -34 -15.766 1 97.81 285 ARG A CA 1
ATOM 2244 C C . ARG A 1 285 ? 16.375 -33.688 -16.344 1 97.81 285 ARG A C 1
ATOM 2246 O O . ARG A 1 285 ? 16.203 -32.719 -17.078 1 97.81 285 ARG A O 1
ATOM 2253 N N . ALA A 1 286 ? 15.461 -34.625 -16.062 1 98.19 286 ALA A N 1
ATOM 2254 C CA . ALA A 1 286 ? 14.078 -34.438 -16.484 1 98.19 286 ALA A CA 1
ATOM 2255 C C . ALA A 1 286 ? 13.547 -33.094 -15.984 1 98.19 286 ALA A C 1
ATOM 2257 O O . ALA A 1 286 ? 13.969 -32.594 -14.93 1 98.19 286 ALA A O 1
ATOM 2258 N N . VAL A 1 287 ? 12.648 -32.438 -16.734 1 98.62 287 VAL A N 1
ATOM 2259 C CA . VAL A 1 287 ? 12.117 -31.125 -16.375 1 98.62 287 VAL A CA 1
ATOM 2260 C C . VAL A 1 287 ? 10.672 -31.25 -15.906 1 98.62 287 VAL A C 1
ATOM 2262 O O . VAL A 1 287 ? 9.844 -31.859 -16.594 1 98.62 287 VAL A O 1
ATOM 2265 N N . SER A 1 288 ? 10.398 -30.656 -14.773 1 97.94 288 SER A N 1
ATOM 2266 C CA . SER A 1 288 ? 9.07 -30.766 -14.172 1 97.94 288 SER A CA 1
ATOM 2267 C C . SER A 1 288 ? 8.133 -29.688 -14.695 1 97.94 288 SER A C 1
ATOM 2269 O O . SER A 1 288 ? 6.93 -29.922 -14.836 1 97.94 288 SER A O 1
ATOM 2271 N N . ALA A 1 289 ? 8.727 -28.547 -14.945 1 98.44 289 ALA A N 1
ATOM 2272 C CA . ALA A 1 289 ? 7.836 -27.438 -15.312 1 98.44 289 ALA A CA 1
ATOM 2273 C C . ALA A 1 289 ? 8.586 -26.359 -16.094 1 98.44 289 ALA A C 1
ATOM 2275 O O . ALA A 1 289 ? 9.805 -26.219 -15.938 1 98.44 289 ALA A O 1
ATOM 2276 N N . ALA A 1 290 ? 7.816 -25.625 -16.891 1 98.69 290 ALA A N 1
ATOM 2277 C CA . ALA A 1 290 ? 8.242 -24.438 -17.625 1 98.69 290 ALA A CA 1
ATOM 2278 C C . ALA A 1 290 ? 7.148 -23.375 -17.625 1 98.69 290 ALA A C 1
ATOM 2280 O O . ALA A 1 290 ? 6.086 -23.562 -18.219 1 98.69 290 ALA A O 1
ATOM 2281 N N . TYR A 1 291 ? 7.406 -22.266 -16.922 1 98.56 291 TYR A N 1
ATOM 2282 C CA . TYR A 1 291 ? 6.426 -21.203 -16.812 1 98.56 291 TYR A CA 1
ATOM 2283 C C . TYR A 1 291 ? 6.957 -19.906 -17.422 1 98.56 291 TYR A C 1
ATOM 2285 O O . TYR A 1 291 ? 8.062 -19.469 -17.094 1 98.56 291 TYR A O 1
ATOM 2293 N N . PHE A 1 292 ? 6.133 -19.328 -18.281 1 98.12 292 PHE A N 1
ATOM 2294 C CA . PHE A 1 292 ? 6.449 -17.969 -18.703 1 98.12 292 PHE A CA 1
ATOM 2295 C C . PHE A 1 292 ? 6.18 -16.969 -17.578 1 98.12 292 PHE A C 1
ATOM 2297 O O . PHE A 1 292 ? 5.27 -17.172 -16.781 1 98.12 292 PHE A O 1
ATOM 2304 N N . SER A 1 293 ? 7.016 -15.93 -17.562 1 97.62 293 SER A N 1
ATOM 2305 C CA . SER A 1 293 ? 6.719 -14.828 -16.641 1 97.62 293 SER A CA 1
ATOM 2306 C C . SER A 1 293 ? 5.43 -14.117 -17.031 1 97.62 293 SER A C 1
ATOM 2308 O O . SER A 1 293 ? 4.969 -14.242 -18.172 1 97.62 293 SER A O 1
ATOM 2310 N N . PRO A 1 294 ? 4.867 -13.367 -16.094 1 94.38 294 PRO A N 1
ATOM 2311 C CA . PRO A 1 294 ? 3.588 -12.711 -16.391 1 94.38 294 PRO A CA 1
ATOM 2312 C C . PRO A 1 294 ? 3.668 -11.75 -17.562 1 94.38 294 PRO A C 1
ATOM 2314 O O . PRO A 1 294 ? 2.678 -11.547 -18.281 1 94.38 294 PRO A O 1
ATOM 2317 N N . ASP A 1 295 ? 4.777 -11.18 -17.797 1 91.5 295 ASP A N 1
ATOM 2318 C CA . ASP A 1 295 ? 4.918 -10.258 -18.922 1 91.5 295 ASP A CA 1
ATOM 2319 C C . ASP A 1 295 ? 5.379 -11 -20.188 1 91.5 295 ASP A C 1
ATOM 2321 O O . ASP A 1 295 ? 5.637 -10.375 -21.219 1 91.5 295 ASP A O 1
ATOM 2325 N N . GLY A 1 296 ? 5.59 -12.32 -20.078 1 95.69 296 GLY A N 1
ATOM 2326 C CA . GLY A 1 296 ? 5.922 -13.148 -21.234 1 95.69 296 GLY A CA 1
ATOM 2327 C C . GLY A 1 296 ? 7.375 -13.023 -21.656 1 95.69 296 GLY A C 1
ATOM 2328 O O . GLY A 1 296 ? 7.785 -13.617 -22.656 1 95.69 296 GLY A O 1
ATOM 2329 N N . ALA A 1 297 ? 8.148 -12.383 -20.859 1 95.44 297 ALA A N 1
ATOM 2330 C CA . ALA A 1 297 ? 9.492 -12.023 -21.312 1 95.44 297 ALA A CA 1
ATOM 2331 C C . ALA A 1 297 ? 10.523 -13.031 -20.797 1 95.44 297 ALA A C 1
ATOM 2333 O O . ALA A 1 297 ? 11.672 -13.023 -21.25 1 95.44 297 ALA A O 1
ATOM 2334 N N . LYS A 1 298 ? 10.148 -13.883 -19.906 1 97.81 298 LYS A N 1
ATOM 2335 C CA . LYS A 1 298 ? 11.07 -14.859 -19.328 1 97.81 298 LYS A CA 1
ATOM 2336 C C . LYS A 1 298 ? 10.43 -16.25 -19.266 1 97.81 298 LYS A C 1
ATOM 2338 O O . LYS A 1 298 ? 9.203 -16.375 -19.312 1 97.81 298 LYS A O 1
ATOM 2343 N N . LEU A 1 299 ? 11.227 -17.219 -19.172 1 98.38 299 LEU A N 1
ATOM 2344 C CA . LEU A 1 299 ? 10.805 -18.609 -18.984 1 98.38 299 LEU A CA 1
ATOM 2345 C C . LEU A 1 299 ? 11.516 -19.219 -17.781 1 98.38 299 LEU A C 1
ATOM 2347 O O . LEU A 1 299 ? 12.742 -19.141 -17.672 1 98.38 299 LEU A O 1
ATOM 2351 N N . LEU A 1 300 ? 10.734 -19.672 -16.875 1 98.81 300 LEU A N 1
ATOM 2352 C CA . LEU A 1 300 ? 11.219 -20.328 -15.672 1 98.81 300 LEU A CA 1
ATOM 2353 C C . LEU A 1 300 ? 11.078 -21.844 -15.781 1 98.81 300 LEU A C 1
ATOM 2355 O O . LEU A 1 300 ? 9.984 -22.344 -16 1 98.81 300 LEU A O 1
ATOM 2359 N N . THR A 1 301 ? 12.219 -22.578 -15.664 1 98.75 301 THR A N 1
ATOM 2360 C CA . THR A 1 301 ? 12.148 -24.031 -15.727 1 98.75 301 THR A CA 1
ATOM 2361 C C . THR A 1 301 ? 12.617 -24.656 -14.414 1 98.75 301 THR A C 1
ATOM 2363 O O . THR A 1 301 ? 13.531 -24.125 -13.766 1 98.75 301 THR A O 1
ATOM 2366 N N . THR A 1 302 ? 11.984 -25.656 -14.016 1 98.75 302 THR A N 1
ATOM 2367 C CA . THR A 1 302 ? 12.352 -26.438 -12.844 1 98.75 302 THR A CA 1
ATOM 2368 C C . THR A 1 302 ? 12.641 -27.891 -13.234 1 98.75 302 THR A C 1
ATOM 2370 O O . THR A 1 302 ? 11.773 -28.578 -13.75 1 98.75 302 THR A O 1
ATOM 2373 N N . ASP A 1 303 ? 13.797 -28.375 -12.984 1 98.38 303 ASP A N 1
ATOM 2374 C CA . ASP A 1 303 ? 14.109 -29.766 -13.281 1 98.38 303 ASP A CA 1
ATOM 2375 C C . ASP A 1 303 ? 13.688 -30.688 -12.133 1 98.38 303 ASP A C 1
ATOM 2377 O O . ASP A 1 303 ? 13.062 -30.234 -11.172 1 98.38 303 ASP A O 1
ATOM 2381 N N . GLN A 1 304 ? 13.875 -31.969 -12.273 1 97.62 304 GLN A N 1
ATOM 2382 C CA . GLN A 1 304 ? 13.523 -32.938 -11.258 1 97.62 304 GLN A CA 1
ATOM 2383 C C . GLN A 1 304 ? 14.727 -33.312 -10.398 1 97.62 304 GLN A C 1
ATOM 2385 O O . GLN A 1 304 ? 14.945 -34.469 -10.086 1 97.62 304 GLN A O 1
ATOM 2390 N N . HIS A 1 305 ? 15.508 -32.312 -10.109 1 96.44 305 HIS A N 1
ATOM 2391 C CA . HIS A 1 305 ? 16.688 -32.594 -9.297 1 96.44 305 HIS A CA 1
ATOM 2392 C C . HIS A 1 305 ? 17.094 -31.359 -8.484 1 96.44 305 HIS A C 1
ATOM 2394 O O . HIS A 1 305 ? 16.5 -31.078 -7.434 1 96.44 305 HIS A O 1
ATOM 2400 N N . SER A 1 306 ? 17.969 -30.391 -9.078 1 97 306 SER A N 1
ATOM 2401 C CA . SER A 1 306 ? 18.5 -29.344 -8.195 1 97 306 SER A CA 1
ATOM 2402 C C . SER A 1 306 ? 18.719 -28.047 -8.945 1 97 306 SER A C 1
ATOM 2404 O O . SER A 1 306 ? 19.547 -27.219 -8.539 1 97 306 SER A O 1
ATOM 2406 N N . GLU A 1 307 ? 17.984 -27.906 -10.023 1 97.44 307 GLU A N 1
ATOM 2407 C CA . GLU A 1 307 ? 18.297 -26.719 -10.82 1 97.44 307 GLU A CA 1
ATOM 2408 C C . GLU A 1 307 ? 17.016 -26 -11.258 1 97.44 307 GLU A C 1
ATOM 2410 O O . GLU A 1 307 ? 16.078 -26.641 -11.75 1 97.44 307 GLU A O 1
ATOM 2415 N N . ILE A 1 308 ? 17.047 -24.703 -11.055 1 98.5 308 ILE A N 1
ATOM 2416 C CA . ILE A 1 308 ? 16.062 -23.781 -11.609 1 98.5 308 ILE A CA 1
ATOM 2417 C C . ILE A 1 308 ? 16.734 -22.844 -12.617 1 98.5 308 ILE A C 1
ATOM 2419 O O . ILE A 1 308 ? 17.828 -22.344 -12.359 1 98.5 308 ILE A O 1
ATOM 2423 N N . ARG A 1 309 ? 16.109 -22.656 -13.773 1 98.5 309 ARG A N 1
ATOM 2424 C CA . ARG A 1 309 ? 16.719 -21.781 -14.781 1 98.5 309 ARG A CA 1
ATOM 2425 C C . ARG A 1 309 ? 15.766 -20.656 -15.18 1 98.5 309 ARG A C 1
ATOM 2427 O O . ARG A 1 309 ? 14.555 -20.859 -15.273 1 98.5 309 ARG A O 1
ATOM 2434 N N . VAL A 1 310 ? 16.391 -19.516 -15.391 1 98.5 310 VAL A N 1
ATOM 2435 C CA . VAL A 1 310 ? 15.648 -18.375 -15.922 1 98.5 310 VAL A CA 1
ATOM 2436 C C . VAL A 1 310 ? 16.188 -18.016 -17.312 1 98.5 310 VAL A C 1
ATOM 2438 O O . VAL A 1 310 ? 17.375 -17.734 -17.453 1 98.5 310 VAL A O 1
ATOM 2441 N N . TYR A 1 311 ? 15.312 -18.078 -18.328 1 97.69 311 TYR A N 1
ATOM 2442 C CA . TYR A 1 311 ? 15.648 -17.656 -19.672 1 97.69 311 TYR A CA 1
ATOM 2443 C C . TYR A 1 311 ? 14.984 -16.328 -20.016 1 97.69 311 TYR A C 1
ATOM 2445 O O . TYR A 1 311 ? 13.898 -16.031 -19.516 1 97.69 311 TYR A O 1
ATOM 2453 N N . SER A 1 312 ? 15.609 -15.586 -20.844 1 95.19 312 SER A N 1
ATOM 2454 C CA . SER A 1 312 ? 15.047 -14.328 -21.359 1 95.19 312 SER A CA 1
ATOM 2455 C C . SER A 1 312 ? 14.602 -14.469 -22.812 1 95.19 312 SER A C 1
ATOM 2457 O O . SER A 1 312 ? 15.234 -15.18 -23.594 1 95.19 312 SER A O 1
ATOM 2459 N N . ALA A 1 313 ? 13.586 -13.789 -23.172 1 90.81 313 ALA A N 1
ATOM 2460 C CA . ALA A 1 313 ? 13.039 -13.836 -24.531 1 90.81 313 ALA A CA 1
ATOM 2461 C C . ALA A 1 313 ? 14.047 -13.305 -25.547 1 90.81 313 ALA A C 1
ATOM 2463 O O . ALA A 1 313 ? 14 -13.664 -26.719 1 90.81 313 ALA A O 1
ATOM 2464 N N . SER A 1 314 ? 14.93 -12.516 -25.031 1 88.81 314 SER A N 1
ATOM 2465 C CA . SER A 1 314 ? 15.945 -11.984 -25.922 1 88.81 314 SER A CA 1
ATOM 2466 C C . SER A 1 314 ? 17.016 -13.031 -26.234 1 88.81 314 SER A C 1
ATOM 2468 O O . SER A 1 314 ? 17.734 -12.922 -27.234 1 88.81 314 SER A O 1
ATOM 2470 N N . HIS A 1 315 ? 17.094 -14.055 -25.375 1 88.81 315 HIS A N 1
ATOM 2471 C CA . HIS A 1 315 ? 18.094 -15.102 -25.562 1 88.81 315 HIS A CA 1
ATOM 2472 C C . HIS A 1 315 ? 17.609 -16.422 -24.969 1 88.81 315 HIS A C 1
ATOM 2474 O O . HIS A 1 315 ? 17.953 -16.766 -23.828 1 88.81 315 HIS A O 1
ATOM 2480 N N . TRP A 1 316 ? 17.062 -17.281 -25.812 1 88.81 316 TRP A N 1
ATOM 2481 C CA . TRP A 1 316 ? 16.547 -18.562 -25.344 1 88.81 316 TRP A CA 1
ATOM 2482 C C . TRP A 1 316 ? 17.656 -19.609 -25.297 1 88.81 316 TRP A C 1
ATOM 2484 O O . TRP A 1 316 ? 17.516 -20.656 -24.641 1 88.81 316 TRP A O 1
ATOM 2494 N N . ALA A 1 317 ? 18.75 -19.375 -25.984 1 88.62 317 ALA A N 1
ATOM 2495 C CA . ALA A 1 317 ? 19.781 -20.359 -26.219 1 88.62 317 ALA A CA 1
ATOM 2496 C C . ALA A 1 317 ? 20.516 -20.719 -24.938 1 88.62 317 ALA A C 1
ATOM 2498 O O . ALA A 1 317 ? 21.031 -21.828 -24.781 1 88.62 317 ALA A O 1
ATOM 2499 N N . CYS A 1 318 ? 20.594 -19.672 -24.094 1 92.19 318 CYS A N 1
ATOM 2500 C CA . CYS A 1 318 ? 21.25 -19.906 -22.812 1 92.19 318 CYS A CA 1
ATOM 2501 C C . CYS A 1 318 ? 20.484 -19.25 -21.672 1 92.19 318 CYS A C 1
ATOM 2503 O O . CYS A 1 318 ? 19.922 -18.172 -21.844 1 92.19 318 CYS A O 1
ATOM 2505 N N . PRO A 1 319 ? 20.516 -19.953 -20.547 1 94.38 319 PRO A N 1
ATOM 2506 C CA . PRO A 1 319 ? 19.812 -19.344 -19.422 1 94.38 319 PRO A CA 1
ATOM 2507 C C . PRO A 1 319 ? 20.5 -18.078 -18.922 1 94.38 319 PRO A C 1
ATOM 2509 O O . PRO A 1 319 ? 21.734 -18.016 -18.875 1 94.38 319 PRO A O 1
ATOM 2512 N N . GLN A 1 320 ? 19.719 -17.109 -18.672 1 93.94 320 GLN A N 1
ATOM 2513 C CA . GLN A 1 320 ? 20.219 -15.891 -18.031 1 93.94 320 GLN A CA 1
ATOM 2514 C C . GLN A 1 320 ? 20.781 -16.203 -16.656 1 93.94 320 GLN A C 1
ATOM 2516 O O . GLN A 1 320 ? 21.812 -15.656 -16.25 1 93.94 320 GLN A O 1
ATOM 2521 N N . HIS A 1 321 ? 20.031 -17.109 -15.898 1 95.12 321 HIS A N 1
ATOM 2522 C CA . HIS A 1 321 ? 20.453 -17.516 -14.562 1 95.12 321 HIS A CA 1
ATOM 2523 C C . HIS A 1 321 ? 20.234 -19.016 -14.344 1 95.12 321 HIS A C 1
ATOM 2525 O O . HIS A 1 321 ? 19.219 -19.562 -14.766 1 95.12 321 HIS A O 1
ATOM 2531 N N . LEU A 1 322 ? 21.25 -19.578 -13.727 1 97.12 322 LEU A N 1
ATOM 2532 C CA . LEU A 1 322 ? 21.156 -20.922 -13.172 1 97.12 322 LEU A CA 1
ATOM 2533 C C . LEU A 1 322 ? 21.109 -20.875 -11.648 1 97.12 322 LEU A C 1
ATOM 2535 O O . LEU A 1 322 ? 22.047 -20.406 -11.008 1 97.12 322 LEU A O 1
ATOM 2539 N N . ILE A 1 323 ? 20.031 -21.312 -11.047 1 98.31 323 ILE A N 1
ATOM 2540 C CA . ILE A 1 323 ? 19.859 -21.25 -9.602 1 98.31 323 ILE A CA 1
ATOM 2541 C C . ILE A 1 323 ? 19.922 -22.656 -9.008 1 98.31 323 ILE A C 1
ATOM 2543 O O . ILE A 1 323 ? 18.984 -23.438 -9.148 1 98.31 323 ILE A O 1
ATOM 2547 N N . PRO A 1 324 ? 21.047 -22.984 -8.398 1 97.75 324 PRO A N 1
ATOM 2548 C CA . PRO A 1 324 ? 21.062 -24.25 -7.672 1 97.75 324 PRO A CA 1
ATOM 2549 C C . PRO A 1 324 ? 20.094 -24.281 -6.496 1 97.75 324 PRO A C 1
ATOM 2551 O O . PRO A 1 324 ? 20.031 -23.328 -5.719 1 97.75 324 PRO A O 1
ATOM 2554 N N . HIS A 1 325 ? 19.297 -25.281 -6.348 1 97.75 325 HIS A N 1
ATOM 2555 C CA . HIS A 1 325 ? 18.266 -25.406 -5.324 1 97.75 325 HIS A CA 1
ATOM 2556 C C . HIS A 1 325 ? 17.922 -26.859 -5.051 1 97.75 325 HIS A C 1
ATOM 2558 O O . HIS A 1 325 ? 17.703 -27.641 -5.98 1 97.75 325 HIS A O 1
ATOM 2564 N N . PRO A 1 326 ? 17.922 -27.25 -3.828 1 97.44 326 PRO A N 1
ATOM 2565 C CA . PRO A 1 326 ? 17.531 -28.641 -3.535 1 97.44 326 PRO A CA 1
ATOM 2566 C C . PRO A 1 326 ? 16.031 -28.859 -3.598 1 97.44 326 PRO A C 1
ATOM 2568 O O . PRO A 1 326 ? 15.289 -28.375 -2.742 1 97.44 326 PRO A O 1
ATOM 2571 N N . HIS A 1 327 ? 15.562 -29.547 -4.652 1 97.44 327 HIS A N 1
ATOM 2572 C CA . HIS A 1 327 ? 14.156 -29.891 -4.832 1 97.44 327 HIS A CA 1
ATOM 2573 C C . HIS A 1 327 ? 13.992 -31.234 -5.539 1 97.44 327 HIS A C 1
ATOM 2575 O O . HIS A 1 327 ? 13.148 -31.375 -6.426 1 97.44 327 HIS A O 1
ATOM 2581 N N . ARG A 1 328 ? 14.625 -32.125 -5.285 1 93.19 328 ARG A N 1
ATOM 2582 C CA . ARG A 1 328 ? 14.695 -33.406 -5.969 1 93.19 328 ARG A CA 1
ATOM 2583 C C . ARG A 1 328 ? 13.305 -34 -6.137 1 93.19 328 ARG A C 1
ATOM 2585 O O . ARG A 1 328 ? 12.383 -33.688 -5.391 1 93.19 328 ARG A O 1
ATOM 2592 N N . HIS A 1 329 ? 13.289 -34.844 -7.148 1 93.25 329 HIS A N 1
ATOM 2593 C CA . HIS A 1 329 ? 12.055 -35.531 -7.457 1 93.25 329 HIS A CA 1
ATOM 2594 C C . HIS A 1 329 ? 11.93 -36.812 -6.629 1 93.25 329 HIS A C 1
ATOM 2596 O O . HIS A 1 329 ? 12.914 -37.531 -6.426 1 93.25 329 HIS A O 1
ATOM 2602 N N . PHE A 1 330 ? 10.758 -37.062 -6.168 1 90.44 330 PHE A N 1
ATOM 2603 C CA . PHE A 1 330 ? 10.414 -38.281 -5.453 1 90.44 330 PHE A CA 1
ATOM 2604 C C . PHE A 1 330 ? 9.039 -38.781 -5.875 1 90.44 330 PHE A C 1
ATOM 2606 O O . PHE A 1 330 ? 8.086 -38 -5.949 1 90.44 330 PHE A O 1
ATOM 2613 N N . GLN A 1 331 ? 8.93 -40.031 -6.148 1 86.81 331 GLN A N 1
ATOM 2614 C CA . GLN A 1 331 ? 7.746 -40.625 -6.762 1 86.81 331 GLN A CA 1
ATOM 2615 C C . GLN A 1 331 ? 6.508 -40.406 -5.902 1 86.81 331 GLN A C 1
ATOM 2617 O O . GLN A 1 331 ? 5.395 -40.312 -6.418 1 86.81 331 GLN A O 1
ATOM 2622 N N . HIS A 1 332 ? 6.68 -40.312 -4.586 1 91 332 HIS A N 1
ATOM 2623 C CA . HIS A 1 332 ? 5.531 -40.188 -3.697 1 91 332 HIS A CA 1
ATOM 2624 C C . HIS A 1 332 ? 5.262 -38.75 -3.336 1 91 332 HIS A C 1
ATOM 2626 O O . HIS A 1 332 ? 4.492 -38.469 -2.416 1 91 332 HIS A O 1
ATOM 2632 N N . LEU A 1 333 ? 5.918 -37.875 -4.023 1 94.69 333 LEU A N 1
ATOM 2633 C CA . LEU A 1 333 ? 5.746 -36.469 -3.791 1 94.69 333 LEU A CA 1
ATOM 2634 C C . LEU A 1 333 ? 5.301 -35.75 -5.066 1 94.69 333 LEU A C 1
ATOM 2636 O O . LEU A 1 333 ? 5.766 -36.094 -6.16 1 94.69 333 LEU A O 1
ATOM 2640 N N . THR A 1 334 ? 4.348 -34.875 -4.891 1 96.94 334 THR A N 1
ATOM 2641 C CA . THR A 1 334 ? 4.066 -33.969 -6.016 1 96.94 334 THR A CA 1
ATOM 2642 C C . THR A 1 334 ? 5.332 -33.25 -6.461 1 96.94 334 THR A C 1
ATOM 2644 O O . THR A 1 334 ? 6.078 -32.719 -5.633 1 96.94 334 THR A O 1
ATOM 2647 N N . PRO A 1 335 ? 5.559 -33.344 -7.77 1 96.81 335 PRO A N 1
ATOM 2648 C CA . PRO A 1 335 ? 6.766 -32.656 -8.242 1 96.81 335 PRO A CA 1
ATOM 2649 C C . PRO A 1 335 ? 6.828 -31.203 -7.801 1 96.81 335 PRO A C 1
ATOM 2651 O O . PRO A 1 335 ? 5.816 -30.5 -7.836 1 96.81 335 PRO A O 1
ATOM 2654 N N . ILE A 1 336 ? 8 -30.781 -7.355 1 98.19 336 ILE A N 1
ATOM 2655 C CA . ILE A 1 336 ? 8.219 -29.391 -6.945 1 98.19 336 ILE A CA 1
ATOM 2656 C C . ILE A 1 336 ? 8.391 -28.516 -8.18 1 98.19 336 ILE A C 1
ATOM 2658 O O . ILE A 1 336 ? 9.18 -28.828 -9.07 1 98.19 336 ILE A O 1
ATOM 2662 N N . ARG A 1 337 ? 7.637 -27.531 -8.234 1 98.06 337 ARG A N 1
ATOM 2663 C CA . ARG A 1 337 ? 7.648 -26.578 -9.352 1 98.06 337 ARG A CA 1
ATOM 2664 C C . ARG A 1 337 ? 7.812 -25.156 -8.852 1 98.06 337 ARG A C 1
ATOM 2666 O O . ARG A 1 337 ? 7.07 -24.703 -7.973 1 98.06 337 ARG A O 1
ATOM 2673 N N . ALA A 1 338 ? 8.789 -24.453 -9.406 1 98.75 338 ALA A N 1
ATOM 2674 C CA . ALA A 1 338 ? 8.914 -23.031 -9.141 1 98.75 338 ALA A CA 1
ATOM 2675 C C . ALA A 1 338 ? 7.914 -22.219 -9.977 1 98.75 338 ALA A C 1
ATOM 2677 O O . ALA A 1 338 ? 7.637 -22.562 -11.125 1 98.75 338 ALA A O 1
ATOM 2678 N N . THR A 1 339 ? 7.383 -21.172 -9.414 1 98.75 339 THR A N 1
ATOM 2679 C CA . THR A 1 339 ? 6.434 -20.312 -10.109 1 98.75 339 THR A CA 1
ATOM 2680 C C . THR A 1 339 ? 6.832 -18.859 -9.977 1 98.75 339 THR A C 1
ATOM 2682 O O . THR A 1 339 ? 7.648 -18.5 -9.125 1 98.75 339 THR A O 1
ATOM 2685 N N . TRP A 1 340 ? 6.254 -18.031 -10.852 1 98.69 340 TRP A N 1
ATOM 2686 C CA . TRP A 1 340 ? 6.473 -16.594 -10.805 1 98.69 340 TRP A CA 1
ATOM 2687 C C . TRP A 1 340 ? 5.484 -15.93 -9.852 1 98.69 340 TRP A C 1
ATOM 2689 O O . TRP A 1 340 ? 4.312 -16.312 -9.797 1 98.69 340 TRP A O 1
ATOM 2699 N N . HIS A 1 341 ? 6.027 -14.922 -9.172 1 98.38 341 HIS A N 1
ATOM 2700 C CA . HIS A 1 341 ? 5.086 -13.977 -8.578 1 98.38 341 HIS A CA 1
ATOM 2701 C C . HIS A 1 341 ? 4.312 -13.219 -9.648 1 98.38 341 HIS A C 1
ATOM 2703 O O . HIS A 1 341 ? 4.879 -12.828 -10.672 1 98.38 341 HIS A O 1
ATOM 2709 N N . PRO A 1 342 ? 3.078 -13.016 -9.477 1 96.25 342 PRO A N 1
ATOM 2710 C CA . PRO A 1 342 ? 2.264 -12.445 -10.555 1 96.25 342 PRO A CA 1
ATOM 2711 C C . PRO A 1 342 ? 2.52 -10.961 -10.766 1 96.25 342 PRO A C 1
ATOM 2713 O O . PRO A 1 342 ? 2.174 -10.414 -11.82 1 96.25 342 PRO A O 1
ATOM 2716 N N . ARG A 1 343 ? 3.121 -10.219 -9.805 1 93.62 343 ARG A N 1
ATOM 2717 C CA . ARG A 1 343 ? 3.242 -8.773 -9.891 1 93.62 343 ARG A CA 1
ATOM 2718 C C . ARG A 1 343 ? 4.707 -8.344 -9.883 1 93.62 343 ARG A C 1
ATOM 2720 O O . ARG A 1 343 ? 5.047 -7.277 -10.406 1 93.62 343 ARG A O 1
ATOM 2727 N N . TYR A 1 344 ? 5.477 -9.141 -9.234 1 95.5 344 TYR A N 1
ATOM 2728 C CA . TYR A 1 344 ? 6.871 -8.766 -9.055 1 95.5 344 TYR A CA 1
ATOM 2729 C C . TYR A 1 344 ? 7.801 -9.789 -9.695 1 95.5 344 TYR A C 1
ATOM 2731 O O . TYR A 1 344 ? 7.402 -10.93 -9.938 1 95.5 344 TYR A O 1
ATOM 2739 N N . ASP A 1 345 ? 9.016 -9.367 -10 1 96.56 345 ASP A N 1
ATOM 2740 C CA . ASP A 1 345 ? 10 -10.242 -10.617 1 96.56 345 ASP A CA 1
ATOM 2741 C C . ASP A 1 345 ? 10.633 -11.18 -9.578 1 96.56 345 ASP A C 1
ATOM 2743 O O . ASP A 1 345 ? 11.828 -11.086 -9.305 1 96.56 345 ASP A O 1
ATOM 2747 N N . LEU A 1 346 ? 9.805 -12.062 -9.078 1 98.25 346 LEU A N 1
ATOM 2748 C CA . LEU A 1 346 ? 10.195 -12.984 -8.016 1 98.25 346 LEU A CA 1
ATOM 2749 C C . LEU A 1 346 ? 9.789 -14.414 -8.359 1 98.25 346 LEU A C 1
ATOM 2751 O O . LEU A 1 346 ? 8.797 -14.633 -9.055 1 98.25 346 LEU A O 1
ATOM 2755 N N . ILE A 1 347 ? 10.547 -15.336 -7.879 1 98.69 347 ILE A N 1
ATOM 2756 C CA . ILE A 1 347 ? 10.32 -16.766 -8.047 1 98.69 347 ILE A CA 1
ATOM 2757 C C . ILE A 1 347 ? 10.047 -17.406 -6.695 1 98.69 347 ILE A C 1
ATOM 2759 O O . ILE A 1 347 ? 10.695 -17.078 -5.699 1 98.69 347 ILE A O 1
ATOM 2763 N N . VAL A 1 348 ? 9.078 -18.281 -6.633 1 98.81 348 VAL A N 1
ATOM 2764 C CA . VAL A 1 348 ? 8.742 -18.969 -5.391 1 98.81 348 VAL A CA 1
ATOM 2765 C C . VAL A 1 348 ? 8.828 -20.484 -5.598 1 98.81 348 VAL A C 1
ATOM 2767 O O . VAL A 1 348 ? 8.32 -21 -6.59 1 98.81 348 VAL A O 1
ATOM 2770 N N . VAL A 1 349 ? 9.469 -21.188 -4.66 1 98.75 349 VAL A N 1
ATOM 2771 C CA . VAL A 1 349 ? 9.656 -22.625 -4.812 1 98.75 349 VAL A CA 1
ATOM 2772 C C . VAL A 1 349 ? 9.828 -23.281 -3.439 1 98.75 349 VAL A C 1
ATOM 2774 O O . VAL A 1 349 ? 10.43 -22.688 -2.539 1 98.75 349 VAL A O 1
ATOM 2777 N N . GLY A 1 350 ? 9.266 -24.438 -3.316 1 98.5 350 GLY A N 1
ATOM 2778 C CA . GLY A 1 350 ? 9.484 -25.203 -2.098 1 98.5 350 GLY A CA 1
ATOM 2779 C C . GLY A 1 350 ? 10.82 -25.906 -2.066 1 98.5 350 GLY A C 1
ATOM 2780 O O . GLY A 1 350 ? 11.305 -26.391 -3.096 1 98.5 350 GLY A O 1
ATOM 2781 N N . ARG A 1 351 ? 11.305 -26.094 -0.873 1 97.88 351 ARG A N 1
ATOM 2782 C CA . ARG A 1 351 ? 12.617 -26.688 -0.673 1 97.88 351 ARG A CA 1
ATOM 2783 C C . ARG A 1 351 ? 12.5 -28.109 -0.152 1 97.88 351 ARG A C 1
ATOM 2785 O O . ARG A 1 351 ? 11.688 -28.391 0.727 1 97.88 351 ARG A O 1
ATOM 2792 N N . TYR A 1 352 ? 13.266 -28.984 -0.723 1 97.44 352 TYR A N 1
ATOM 2793 C CA . TYR A 1 352 ? 13.445 -30.359 -0.26 1 97.44 352 TYR A CA 1
ATOM 2794 C C . TYR A 1 352 ? 14.914 -30.641 0.058 1 97.44 352 TYR A C 1
ATOM 2796 O O . TYR A 1 352 ? 15.672 -31.078 -0.812 1 97.44 352 TYR A O 1
ATOM 2804 N N . PRO A 1 353 ? 15.273 -30.484 1.317 1 94.75 353 PRO A N 1
ATOM 2805 C CA . PRO A 1 353 ? 16.688 -30.656 1.671 1 94.75 353 PRO A CA 1
ATOM 2806 C C . PRO A 1 353 ? 17.25 -32 1.196 1 94.75 353 PRO A C 1
ATOM 2808 O O . PRO A 1 353 ? 16.578 -33.031 1.295 1 94.75 353 PRO A O 1
ATOM 2811 N N . ASP A 1 354 ? 18.391 -31.938 0.657 1 93.81 354 ASP A N 1
ATOM 2812 C CA . ASP A 1 354 ? 19.125 -33.094 0.098 1 93.81 354 ASP A CA 1
ATOM 2813 C C . ASP A 1 354 ? 20.547 -33.156 0.645 1 93.81 354 ASP A C 1
ATOM 2815 O O . ASP A 1 354 ? 21.359 -32.281 0.37 1 93.81 354 ASP A O 1
ATOM 2819 N N . PRO A 1 355 ? 20.891 -34.188 1.324 1 92.31 355 PRO A N 1
ATOM 2820 C CA . PRO A 1 355 ? 22.234 -34.312 1.892 1 92.31 355 PRO A CA 1
ATOM 2821 C C . PRO A 1 355 ? 23.328 -34.281 0.83 1 92.31 355 PRO A C 1
ATOM 2823 O O . PRO A 1 355 ? 24.484 -33.969 1.14 1 92.31 355 PRO A O 1
ATOM 2826 N N . ASN A 1 356 ? 23.062 -34.562 -0.365 1 92.56 356 ASN A N 1
ATOM 2827 C CA . ASN A 1 356 ? 24.062 -34.594 -1.438 1 92.56 356 ASN A CA 1
ATOM 2828 C C . ASN A 1 356 ? 24.188 -33.219 -2.096 1 92.56 356 ASN A C 1
ATOM 2830 O O . ASN A 1 356 ? 25.016 -33 -2.984 1 92.56 356 ASN A O 1
ATOM 2834 N N . PHE A 1 357 ? 23.359 -32.312 -1.699 1 94.56 357 PHE A N 1
ATOM 2835 C CA . PHE A 1 357 ? 23.406 -30.969 -2.254 1 94.56 357 PHE A CA 1
ATOM 2836 C C . PHE A 1 357 ? 24.484 -30.141 -1.577 1 94.56 357 PHE A C 1
ATOM 2838 O O . PHE A 1 357 ? 24.672 -30.219 -0.361 1 94.56 357 PHE A O 1
ATOM 2845 N N . ALA A 1 358 ? 25.172 -29.359 -2.395 1 92.31 358 ALA A N 1
ATOM 2846 C CA . ALA A 1 358 ? 26.25 -28.531 -1.858 1 92.31 358 ALA A CA 1
ATOM 2847 C C . ALA A 1 358 ? 25.719 -27.578 -0.791 1 92.31 358 ALA A C 1
ATOM 2849 O O . ALA A 1 358 ? 24.734 -26.875 -1.008 1 92.31 358 ALA A O 1
ATOM 2850 N N . GLY A 1 359 ? 26.328 -27.531 0.332 1 89.81 359 GLY A N 1
ATOM 2851 C CA . GLY A 1 359 ? 25.953 -26.609 1.393 1 89.81 359 GLY A CA 1
ATOM 2852 C C . GLY A 1 359 ? 24.922 -27.172 2.35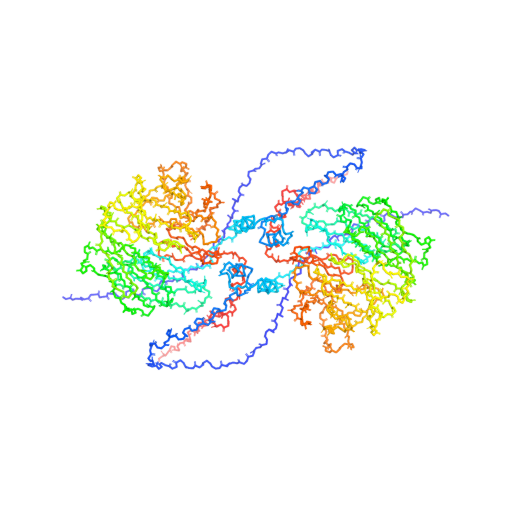4 1 89.81 359 GLY A C 1
ATOM 2853 O O . GLY A 1 359 ? 24.438 -26.469 3.232 1 89.81 359 GLY A O 1
ATOM 2854 N N . PHE A 1 360 ? 24.609 -28.391 2.148 1 92.88 360 PHE A N 1
ATOM 2855 C CA . PHE A 1 360 ? 23.625 -29.031 3.016 1 92.88 360 PHE A CA 1
ATOM 2856 C C . PHE A 1 360 ? 24.062 -28.953 4.477 1 92.88 360 PHE A C 1
ATOM 2858 O O . PHE A 1 360 ? 25.234 -29.141 4.789 1 92.88 360 PHE A O 1
ATOM 2865 N N . THR A 1 361 ? 23.203 -28.594 5.371 1 91.81 361 THR A N 1
ATOM 2866 C CA . THR A 1 361 ? 23.406 -28.656 6.816 1 91.81 361 THR A CA 1
ATOM 2867 C C . THR A 1 361 ? 22.406 -29.609 7.461 1 91.81 361 THR A C 1
ATOM 2869 O O . THR A 1 361 ? 21.266 -29.719 7.016 1 91.81 361 THR A O 1
ATOM 2872 N N . PRO A 1 362 ? 23.016 -30.188 8.555 1 88.5 362 PRO A N 1
ATOM 2873 C CA . PRO A 1 362 ? 22.062 -31.031 9.273 1 88.5 362 PRO A CA 1
ATOM 2874 C C . PRO A 1 362 ? 20.875 -30.25 9.82 1 88.5 362 PRO A C 1
ATOM 2876 O O . PRO A 1 362 ? 21.031 -29.109 10.242 1 88.5 362 PRO A O 1
ATOM 2879 N N . ASN A 1 363 ? 19.609 -30.594 9.648 1 89.19 363 ASN A N 1
ATOM 2880 C CA . ASN A 1 363 ? 18.375 -30 10.125 1 89.19 363 ASN A CA 1
ATOM 2881 C C . ASN A 1 363 ? 17.906 -28.875 9.203 1 89.19 363 ASN A C 1
ATOM 2883 O O . ASN A 1 363 ? 17.234 -27.938 9.648 1 89.19 363 ASN A O 1
ATOM 2887 N N . GLU A 1 364 ? 18.469 -28.906 8.078 1 93.5 364 GLU A N 1
ATOM 2888 C CA . GLU A 1 364 ? 17.984 -27.938 7.098 1 93.5 364 GLU A CA 1
ATOM 2889 C C . GLU A 1 364 ? 16.469 -27.938 7.023 1 93.5 364 GLU A C 1
ATOM 2891 O O . GLU A 1 364 ? 15.844 -29.016 6.98 1 93.5 364 GLU A O 1
ATOM 2896 N N . LEU A 1 365 ? 15.875 -26.734 7.07 1 94.69 365 LEU A N 1
ATOM 2897 C CA . LEU A 1 365 ? 14.422 -26.594 7.137 1 94.69 365 LEU A CA 1
ATOM 2898 C C . LEU A 1 365 ? 13.797 -26.719 5.75 1 94.69 365 LEU A C 1
ATOM 2900 O O . LEU A 1 365 ? 14.43 -26.391 4.746 1 94.69 365 LEU A O 1
ATOM 2904 N N . ARG A 1 366 ? 12.648 -27.234 5.711 1 96.69 366 ARG A N 1
ATOM 2905 C CA . ARG A 1 366 ? 11.852 -27.297 4.488 1 96.69 366 ARG A CA 1
ATOM 2906 C C . ARG A 1 366 ? 11.094 -25.984 4.254 1 96.69 366 ARG A C 1
ATOM 2908 O O . ARG A 1 366 ? 9.898 -25.906 4.523 1 96.69 366 ARG A O 1
ATOM 2915 N N . THR A 1 367 ? 11.758 -25.047 3.67 1 97.62 367 THR A N 1
ATOM 2916 C CA . THR A 1 367 ? 11.258 -23.688 3.518 1 97.62 367 THR A CA 1
ATOM 2917 C C . THR A 1 367 ? 10.625 -23.484 2.143 1 97.62 367 THR A C 1
ATOM 2919 O O . THR A 1 367 ? 10.75 -24.359 1.271 1 97.62 367 THR A O 1
ATOM 2922 N N . ILE A 1 368 ? 9.883 -22.469 2 1 98.38 368 ILE A N 1
ATOM 2923 C CA . ILE A 1 368 ? 9.555 -21.875 0.706 1 98.38 368 ILE A CA 1
ATOM 2924 C C . ILE A 1 368 ? 10.547 -20.766 0.379 1 98.38 368 ILE A C 1
ATOM 2926 O O . ILE A 1 368 ? 10.641 -19.766 1.107 1 98.38 368 ILE A O 1
ATOM 2930 N N . ASP A 1 369 ? 11.227 -20.938 -0.665 1 98.5 369 ASP A N 1
ATOM 2931 C CA . ASP A 1 369 ? 12.289 -20 -1.021 1 98.5 369 ASP A CA 1
ATOM 2932 C C . ASP A 1 369 ? 11.82 -19.016 -2.096 1 98.5 369 ASP A C 1
ATOM 2934 O O . ASP A 1 369 ? 11.141 -19.406 -3.049 1 98.5 369 ASP A O 1
ATOM 2938 N N . LEU A 1 370 ? 12.18 -17.766 -1.909 1 98.5 370 LEU A N 1
ATOM 2939 C CA . LEU A 1 370 ? 11.914 -16.734 -2.906 1 98.5 370 LEU A CA 1
ATOM 2940 C C . LEU A 1 370 ? 13.219 -16.219 -3.51 1 98.5 370 LEU A C 1
ATOM 2942 O O . LEU A 1 370 ? 14.156 -15.891 -2.783 1 98.5 370 LEU A O 1
ATOM 2946 N N . PHE A 1 371 ? 13.25 -16.156 -4.82 1 98.5 371 PHE A N 1
ATOM 2947 C CA . PHE A 1 371 ? 14.414 -15.68 -5.555 1 98.5 371 PHE A CA 1
ATOM 2948 C C . PHE A 1 371 ? 14.062 -14.453 -6.383 1 98.5 371 PHE A C 1
ATOM 2950 O O . PHE A 1 371 ? 12.914 -14.289 -6.809 1 98.5 371 PHE A O 1
ATOM 2957 N N . ASP A 1 372 ? 15.039 -13.625 -6.59 1 97.5 372 ASP A N 1
ATOM 2958 C CA . ASP A 1 372 ? 14.906 -12.523 -7.535 1 97.5 372 ASP A CA 1
ATOM 2959 C C . ASP A 1 372 ? 15.039 -13.016 -8.977 1 97.5 372 ASP A C 1
ATOM 2961 O O . ASP A 1 372 ? 16.031 -13.648 -9.336 1 97.5 372 ASP A O 1
ATOM 2965 N N . GLY A 1 373 ? 14.117 -12.719 -9.844 1 96.81 373 GLY A N 1
ATOM 2966 C CA . GLY A 1 373 ? 14.102 -13.195 -11.219 1 96.81 373 GLY A CA 1
ATOM 2967 C C . GLY A 1 373 ? 15.156 -12.539 -12.086 1 96.81 373 GLY A C 1
ATOM 2968 O O . GLY A 1 373 ? 15.516 -13.055 -13.148 1 96.81 373 GLY A O 1
ATOM 2969 N N . SER A 1 374 ? 15.648 -11.406 -11.656 1 93.88 374 SER A N 1
ATOM 2970 C CA . SER A 1 374 ? 16.609 -10.664 -12.453 1 93.88 374 SER A CA 1
ATOM 2971 C C . SER A 1 374 ? 18.047 -11.047 -12.094 1 93.88 374 SER A C 1
ATOM 2973 O O . SER A 1 374 ? 18.938 -10.992 -12.938 1 93.88 374 SER A O 1
ATOM 2975 N N . SER A 1 375 ? 18.234 -11.477 -10.836 1 95.19 375 SER A N 1
ATOM 2976 C CA . SER A 1 375 ? 19.609 -11.766 -10.398 1 95.19 375 SER A CA 1
ATOM 2977 C C . SER A 1 375 ? 19.781 -13.242 -10.062 1 95.19 375 SER A C 1
ATOM 2979 O O . SER A 1 375 ? 20.906 -13.734 -9.984 1 95.19 375 SER A O 1
ATOM 2981 N N . GLY A 1 376 ? 18.688 -13.93 -9.75 1 97 376 GLY A N 1
ATOM 2982 C CA . GLY A 1 376 ? 18.75 -15.32 -9.328 1 97 376 GLY A CA 1
ATOM 2983 C C . GLY A 1 376 ? 19.125 -15.484 -7.871 1 97 376 GLY A C 1
ATOM 2984 O O . GLY A 1 376 ? 19.281 -16.609 -7.383 1 97 376 GLY A O 1
ATOM 2985 N N . LYS A 1 377 ? 19.188 -14.375 -7.18 1 96.94 377 LYS A N 1
ATOM 2986 C CA . LYS A 1 377 ? 19.609 -14.43 -5.785 1 96.94 377 LYS A CA 1
ATOM 2987 C C . LYS A 1 377 ? 18.422 -14.758 -4.867 1 96.94 377 LYS A C 1
ATOM 2989 O O . LYS A 1 377 ? 17.297 -14.32 -5.113 1 96.94 377 LYS A O 1
ATOM 2994 N N . MET A 1 378 ? 18.75 -15.445 -3.816 1 96.81 378 MET A N 1
ATOM 2995 C CA . MET A 1 378 ? 17.734 -15.742 -2.811 1 96.81 378 MET A CA 1
ATOM 2996 C C . MET A 1 378 ? 17.375 -14.492 -2.01 1 96.81 378 MET A C 1
ATOM 2998 O O . MET A 1 378 ? 18.266 -13.797 -1.507 1 96.81 378 MET A O 1
ATOM 3002 N N . MET A 1 379 ? 16.094 -14.273 -1.861 1 96.56 379 MET A N 1
ATOM 3003 C CA . MET A 1 379 ? 15.648 -13.047 -1.213 1 96.56 379 MET A CA 1
ATOM 3004 C C . MET A 1 379 ? 15.055 -13.344 0.163 1 96.56 379 MET A C 1
ATOM 3006 O O . MET A 1 379 ? 15.148 -12.508 1.07 1 96.56 379 MET A O 1
ATOM 3010 N N . CYS A 1 380 ? 14.367 -14.453 0.267 1 95.25 380 CYS A N 1
ATOM 3011 C CA . CYS A 1 380 ? 13.609 -14.75 1.478 1 95.25 380 CYS A CA 1
ATOM 3012 C C . CYS A 1 380 ? 13.328 -16.25 1.591 1 95.25 380 CYS A C 1
ATOM 3014 O O . CYS A 1 380 ? 13.312 -16.953 0.584 1 95.25 380 CYS A O 1
ATOM 3016 N N . GLN A 1 381 ? 13.227 -16.734 2.803 1 96.38 381 GLN A N 1
ATOM 3017 C CA . GLN A 1 381 ? 12.766 -18.094 3.09 1 96.38 381 GLN A CA 1
ATOM 3018 C C . GLN A 1 381 ? 11.602 -18.078 4.078 1 96.38 381 GLN A C 1
ATOM 3020 O O . GLN A 1 381 ? 11.719 -17.531 5.18 1 96.38 381 GLN A O 1
ATOM 3025 N N . LEU A 1 382 ? 10.492 -18.641 3.645 1 96.12 382 LEU A N 1
ATOM 3026 C CA . LEU A 1 382 ? 9.328 -18.766 4.516 1 96.12 382 LEU A CA 1
ATOM 3027 C C . LEU A 1 382 ? 9.305 -20.125 5.203 1 96.12 382 LEU A C 1
ATOM 3029 O O . LEU A 1 382 ? 9.602 -21.141 4.578 1 96.12 382 LEU A O 1
ATOM 3033 N N . TYR A 1 383 ? 9 -20.078 6.457 1 95.06 383 TYR A N 1
ATOM 3034 C CA . TYR A 1 383 ? 8.961 -21.312 7.227 1 95.06 383 TYR A CA 1
ATOM 3035 C C . TYR A 1 383 ? 7.973 -21.203 8.383 1 95.06 383 TYR A C 1
ATOM 3037 O O . TYR A 1 383 ? 7.863 -20.156 9.016 1 95.06 383 TYR A O 1
ATOM 3045 N N . ASP A 1 384 ? 7.219 -22.172 8.586 1 92.38 384 ASP A N 1
ATOM 3046 C CA . ASP A 1 384 ? 6.359 -22.344 9.75 1 92.38 384 ASP A CA 1
ATOM 3047 C C . ASP A 1 384 ? 6.672 -23.641 10.492 1 92.38 384 ASP A C 1
ATOM 3049 O O . ASP A 1 384 ? 6.555 -24.719 9.93 1 92.38 384 ASP A O 1
ATOM 3053 N N . PRO A 1 385 ? 7.004 -23.609 11.828 1 90.31 385 PRO A N 1
ATOM 3054 C CA . PRO A 1 385 ? 7.402 -24.812 12.578 1 90.31 385 PRO A CA 1
ATOM 3055 C C . PRO A 1 385 ? 6.27 -25.812 12.719 1 90.31 385 PRO A C 1
ATOM 3057 O O . PRO A 1 385 ? 6.52 -27.016 12.875 1 90.31 385 PRO A O 1
ATOM 3060 N N . ASP A 1 386 ? 5.059 -25.328 12.633 1 89.62 386 ASP A N 1
ATOM 3061 C CA . ASP A 1 386 ? 3.922 -26.234 12.789 1 89.62 386 ASP A CA 1
ATOM 3062 C C . ASP A 1 386 ? 3.578 -26.922 11.469 1 89.62 386 ASP A C 1
ATOM 3064 O O . ASP A 1 386 ? 2.734 -27.812 11.43 1 89.62 386 ASP A O 1
ATOM 3068 N N . SER A 1 387 ? 4.105 -26.484 10.43 1 91.19 387 SER A N 1
ATOM 3069 C CA . SER A 1 387 ? 3.949 -27.078 9.102 1 91.19 387 SER A CA 1
ATOM 3070 C C . SER A 1 387 ? 5.305 -27.406 8.484 1 91.19 387 SER A C 1
ATOM 3072 O O . SER A 1 387 ? 5.727 -26.75 7.523 1 91.19 387 SER A O 1
ATOM 3074 N N . SER A 1 388 ? 5.879 -28.453 8.922 1 90 388 SER A N 1
ATOM 3075 C CA . SER A 1 388 ? 7.281 -28.719 8.625 1 90 388 SER A CA 1
ATOM 3076 C C . SER A 1 388 ? 7.418 -29.703 7.473 1 90 388 SER A C 1
ATOM 3078 O O . SER A 1 388 ? 8.516 -30.203 7.199 1 90 388 SER A O 1
ATOM 3080 N N . GLY A 1 389 ? 6.352 -30.062 6.82 1 94.44 389 GLY A N 1
ATOM 3081 C CA . GLY A 1 389 ? 6.426 -30.969 5.688 1 94.44 389 GLY A CA 1
ATOM 3082 C C . GLY A 1 389 ? 6.969 -30.312 4.434 1 94.44 389 GLY A C 1
ATOM 3083 O O . GLY A 1 389 ? 7.273 -29.109 4.434 1 94.44 389 GLY A O 1
ATOM 3084 N N . ILE A 1 390 ? 7.152 -31.125 3.414 1 96.31 390 ILE A N 1
ATOM 3085 C CA . ILE A 1 390 ? 7.637 -30.625 2.129 1 96.31 390 ILE A CA 1
ATOM 3086 C C . ILE A 1 390 ? 6.512 -29.891 1.405 1 96.31 390 ILE A C 1
ATOM 3088 O O . ILE A 1 390 ? 5.402 -30.406 1.275 1 96.31 390 ILE A O 1
ATOM 3092 N N . ILE A 1 391 ? 6.777 -28.734 0.968 1 97.88 391 ILE A N 1
ATOM 3093 C CA . ILE A 1 391 ? 5.797 -27.906 0.262 1 97.88 391 ILE A CA 1
ATOM 3094 C C . ILE A 1 391 ? 6.105 -27.906 -1.232 1 97.88 391 ILE A C 1
ATOM 3096 O O . ILE A 1 391 ? 7.012 -27.203 -1.685 1 97.88 391 ILE A O 1
ATOM 3100 N N . SER A 1 392 ? 5.34 -28.609 -2 1 97.69 392 SER A N 1
ATOM 3101 C CA . SER A 1 392 ? 5.668 -28.859 -3.398 1 97.69 392 SER A CA 1
ATOM 3102 C C . SER A 1 392 ? 5.164 -27.75 -4.301 1 97.69 392 SER A C 1
ATOM 3104 O O . SER A 1 392 ? 5.836 -27.359 -5.262 1 97.69 392 SER A O 1
ATOM 3106 N N . LEU A 1 393 ? 3.973 -27.297 -4.012 1 98.44 393 LEU A N 1
ATOM 3107 C CA . LEU A 1 393 ? 3.348 -26.281 -4.859 1 98.44 393 LEU A CA 1
ATOM 3108 C C . LEU A 1 393 ? 3.17 -24.984 -4.098 1 98.44 393 LEU A C 1
ATOM 3110 O O . LEU A 1 393 ? 2.807 -24.984 -2.922 1 98.44 393 LEU A O 1
ATOM 3114 N N . ASN A 1 394 ? 3.535 -23.906 -4.75 1 98.69 394 ASN A N 1
ATOM 3115 C CA . ASN A 1 394 ? 3.408 -22.547 -4.219 1 98.69 394 ASN A CA 1
ATOM 3116 C C . ASN A 1 394 ? 2.984 -21.562 -5.305 1 98.69 394 ASN A C 1
ATOM 3118 O O . ASN A 1 394 ? 3.639 -21.453 -6.34 1 98.69 394 ASN A O 1
ATOM 3122 N N . LYS A 1 395 ? 1.868 -20.906 -5.066 1 98.62 395 LYS A N 1
ATOM 3123 C CA . LYS A 1 395 ? 1.392 -19.906 -6.02 1 98.62 395 LYS A CA 1
ATOM 3124 C C . LYS A 1 395 ? 0.782 -18.703 -5.305 1 98.62 395 LYS A C 1
ATOM 3126 O O . LYS A 1 395 ? -0.061 -18.859 -4.418 1 98.62 395 LYS A O 1
ATOM 3131 N N . PHE A 1 396 ? 1.247 -17.516 -5.68 1 98.19 396 PHE A N 1
ATOM 3132 C CA . PHE A 1 396 ? 0.603 -16.312 -5.18 1 98.19 396 PHE A CA 1
ATOM 3133 C C . PHE A 1 396 ? -0.697 -16.047 -5.93 1 98.19 396 PHE A C 1
ATOM 3135 O O . PHE A 1 396 ? -0.815 -16.359 -7.113 1 98.19 396 PHE A O 1
ATOM 3142 N N . ASN A 1 397 ? -1.626 -15.422 -5.223 1 96.19 397 ASN A N 1
ATOM 3143 C CA . ASN A 1 397 ? -2.863 -15.023 -5.887 1 96.19 397 ASN A CA 1
ATOM 3144 C C . ASN A 1 397 ? -2.631 -13.875 -6.863 1 96.19 397 ASN A C 1
ATOM 3146 O O . ASN A 1 397 ? -1.552 -13.281 -6.883 1 96.19 397 ASN A O 1
ATOM 3150 N N . PRO A 1 398 ? -3.639 -13.57 -7.648 1 93.06 398 PRO A N 1
ATOM 3151 C CA . PRO A 1 398 ? -3.451 -12.57 -8.695 1 93.06 398 PRO A CA 1
ATOM 3152 C C . PRO A 1 398 ? -3.033 -11.203 -8.148 1 93.06 398 PRO A C 1
ATOM 3154 O O . PRO A 1 398 ? -2.299 -10.469 -8.805 1 93.06 398 PRO A O 1
ATOM 3157 N N . MET A 1 399 ? -3.396 -10.805 -7 1 90.44 399 MET A N 1
ATOM 3158 C CA . MET A 1 399 ? -3.021 -9.531 -6.391 1 90.44 399 MET A CA 1
ATOM 3159 C C . MET A 1 399 ? -1.579 -9.562 -5.898 1 90.44 399 MET A C 1
ATOM 3161 O O . MET A 1 399 ? -0.965 -8.516 -5.691 1 90.44 399 MET A O 1
ATOM 3165 N N . GLY A 1 400 ? -1.146 -10.727 -5.648 1 94.19 400 GLY A N 1
ATOM 3166 C CA . GLY A 1 400 ? 0.249 -10.906 -5.281 1 94.19 400 GLY A CA 1
ATOM 3167 C C . GLY A 1 400 ? 0.492 -10.789 -3.789 1 94.19 400 GLY A C 1
ATOM 3168 O O . GLY A 1 400 ? 1.639 -10.695 -3.348 1 94.19 400 GLY A O 1
ATOM 3169 N N . ASP A 1 401 ? -0.526 -10.805 -2.953 1 90.94 401 ASP A N 1
ATOM 3170 C CA . ASP A 1 401 ? -0.316 -10.547 -1.532 1 90.94 401 ASP A CA 1
ATOM 3171 C C . ASP A 1 401 ? -0.615 -11.789 -0.699 1 90.94 401 ASP A C 1
ATOM 3173 O O . ASP A 1 401 ? -0.461 -11.773 0.524 1 90.94 401 ASP A O 1
ATOM 3177 N N . THR A 1 402 ? -1.106 -12.852 -1.345 1 94.38 402 THR A N 1
ATOM 3178 C CA . THR A 1 402 ? -1.452 -14.078 -0.639 1 94.38 402 THR A CA 1
ATOM 3179 C C . THR A 1 402 ? -0.837 -15.289 -1.332 1 94.38 402 THR A C 1
ATOM 3181 O O . THR A 1 402 ? -0.915 -15.422 -2.557 1 94.38 402 THR A O 1
ATOM 3184 N N . LEU A 1 403 ? -0.224 -16.156 -0.541 1 97.69 403 LEU A N 1
ATOM 3185 C CA . LEU A 1 403 ? 0.431 -17.359 -1.072 1 97.69 403 LEU A CA 1
ATOM 3186 C C . LEU A 1 403 ? -0.341 -18.609 -0.694 1 97.69 403 LEU A C 1
ATOM 3188 O O . LEU A 1 403 ? -0.675 -18.812 0.475 1 97.69 403 LEU A O 1
ATOM 3192 N N . ALA A 1 404 ? -0.69 -19.391 -1.656 1 98.38 404 ALA A N 1
ATOM 3193 C CA . ALA A 1 404 ? -1.224 -20.734 -1.419 1 98.38 404 ALA A CA 1
ATOM 3194 C C . ALA A 1 404 ? -0.148 -21.797 -1.622 1 98.38 404 ALA A C 1
ATOM 3196 O O . ALA A 1 404 ? 0.61 -21.734 -2.592 1 98.38 404 ALA A O 1
ATOM 3197 N N . SER A 1 405 ? -0.103 -22.688 -0.723 1 98.44 405 SER A N 1
ATOM 3198 C CA . SER A 1 405 ? 0.877 -23.766 -0.775 1 98.44 405 SER A CA 1
ATOM 3199 C C . SER A 1 405 ? 0.217 -25.125 -0.559 1 98.44 405 SER A C 1
ATOM 3201 O O . SER A 1 405 ? -0.832 -25.219 0.083 1 98.44 405 SER A O 1
ATOM 3203 N N . ALA A 1 406 ? 0.823 -26.141 -1.162 1 98 406 ALA A N 1
ATOM 3204 C CA . ALA A 1 406 ? 0.389 -27.531 -0.962 1 98 406 ALA A CA 1
ATOM 3205 C C . ALA A 1 406 ? 1.46 -28.344 -0.241 1 98 406 ALA A C 1
ATOM 3207 O O . ALA A 1 406 ? 2.586 -28.469 -0.729 1 98 406 ALA A O 1
ATOM 3208 N N . MET A 1 407 ? 1.124 -28.859 0.872 1 96.81 407 MET A N 1
ATOM 3209 C CA . MET A 1 407 ? 1.965 -29.734 1.683 1 96.81 407 MET A CA 1
ATOM 3210 C C . MET A 1 407 ? 1.29 -31.094 1.903 1 96.81 407 MET A C 1
ATOM 3212 O O . MET A 1 407 ? 0.486 -31.25 2.824 1 96.81 407 MET A O 1
ATOM 3216 N N . GLY A 1 408 ? 1.695 -32.094 1.124 1 95.75 408 GLY A N 1
ATOM 3217 C CA . GLY A 1 408 ? 0.933 -33.312 1.141 1 95.75 408 GLY A CA 1
ATOM 3218 C C . GLY A 1 408 ? -0.516 -33.125 0.731 1 95.75 408 GLY A C 1
ATOM 3219 O O . GLY A 1 408 ? -0.8 -32.719 -0.389 1 95.75 408 GLY A O 1
ATOM 3220 N N . TYR A 1 409 ? -1.397 -33.469 1.651 1 95.56 409 TYR A N 1
ATOM 3221 C CA . TYR A 1 409 ? -2.812 -33.281 1.346 1 95.56 409 TYR A CA 1
ATOM 3222 C C . TYR A 1 409 ? -3.342 -32 1.969 1 95.56 409 TYR A C 1
ATOM 3224 O O . TYR A 1 409 ? -4.543 -31.719 1.909 1 95.56 409 TYR A O 1
ATOM 3232 N N . ASN A 1 410 ? -2.414 -31.172 2.568 1 96.38 410 ASN A N 1
ATOM 3233 C CA . ASN A 1 410 ? -2.807 -29.922 3.205 1 96.38 410 ASN A CA 1
ATOM 3234 C C . ASN A 1 410 ? -2.67 -28.734 2.246 1 96.38 410 ASN A C 1
ATOM 3236 O O . ASN A 1 410 ? -1.706 -28.656 1.48 1 96.38 410 ASN A O 1
ATOM 3240 N N . ILE A 1 411 ? -3.654 -27.891 2.297 1 97.38 411 ILE A N 1
ATOM 3241 C CA . ILE A 1 411 ? -3.596 -26.594 1.631 1 97.38 411 ILE A CA 1
ATOM 3242 C C . ILE A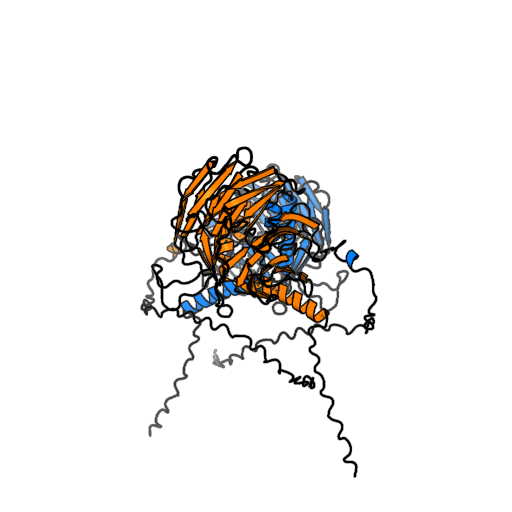 1 411 ? -3.311 -25.5 2.656 1 97.38 411 ILE A C 1
ATOM 3244 O O . ILE A 1 411 ? -4.039 -25.359 3.641 1 97.38 411 ILE A O 1
ATOM 3248 N N . LEU A 1 412 ? -2.232 -24.75 2.449 1 97.56 412 LEU A N 1
ATOM 3249 C CA . LEU A 1 412 ? -1.823 -23.703 3.375 1 97.56 412 LEU A CA 1
ATOM 3250 C C . LEU A 1 412 ? -1.976 -22.328 2.736 1 97.56 412 LEU A C 1
ATOM 3252 O O . LEU A 1 412 ? -1.551 -22.109 1.599 1 97.56 412 LEU A O 1
ATOM 3256 N N . ILE A 1 413 ? -2.598 -21.438 3.445 1 96.12 413 ILE A N 1
ATOM 3257 C CA . ILE A 1 413 ? -2.713 -20.047 2.996 1 96.12 413 ILE A CA 1
ATOM 3258 C C . ILE A 1 413 ? -1.819 -19.156 3.85 1 96.12 413 ILE A C 1
ATOM 3260 O O . ILE A 1 413 ? -1.999 -19.062 5.066 1 96.12 413 ILE A O 1
ATOM 3264 N N . TRP A 1 414 ? -0.81 -18.531 3.137 1 95.62 414 TRP A N 1
ATOM 3265 C CA . TRP A 1 414 ? 0.088 -17.594 3.789 1 95.62 414 TRP A CA 1
ATOM 3266 C C . TRP A 1 414 ? -0.371 -16.156 3.555 1 95.62 414 TRP A C 1
ATOM 3268 O O . TRP A 1 414 ? -0.707 -15.781 2.428 1 95.62 414 TRP A O 1
ATOM 3278 N N . SER A 1 415 ? -0.476 -15.352 4.578 1 89.25 415 SER A N 1
ATOM 3279 C CA . SER A 1 415 ? -0.794 -13.938 4.441 1 89.25 415 SER A CA 1
ATOM 3280 C C . SER A 1 415 ? -0.142 -13.109 5.547 1 89.25 415 SER A C 1
ATOM 3282 O O . SER A 1 415 ? 0.477 -13.664 6.457 1 89.25 415 SER A O 1
ATOM 3284 N N . HIS A 1 416 ? -0.228 -11.766 5.273 1 80.94 416 HIS A N 1
ATOM 3285 C CA . HIS A 1 416 ? 0.353 -10.836 6.242 1 80.94 416 HIS A CA 1
ATOM 3286 C C . HIS A 1 416 ? -0.395 -10.891 7.57 1 80.94 416 HIS A C 1
ATOM 3288 O O . HIS A 1 416 ? -1.627 -10.93 7.59 1 80.94 416 HIS A O 1
ATOM 3294 N N . ARG A 1 417 ? 0.263 -10.922 8.672 1 64.31 417 ARG A N 1
ATOM 3295 C CA . ARG A 1 417 ? -0.282 -11.062 10.023 1 64.31 417 ARG A CA 1
ATOM 3296 C C . ARG A 1 417 ? -1.365 -10.023 10.289 1 64.31 417 ARG A C 1
ATOM 3298 O O . ARG A 1 417 ? -2.393 -10.336 10.898 1 64.31 417 ARG A O 1
ATOM 3305 N N . GLU A 1 418 ? -1.104 -8.75 9.945 1 56.62 418 GLU A N 1
ATOM 3306 C CA . GLU A 1 418 ? -2.039 -7.676 10.266 1 56.62 418 GLU A CA 1
ATOM 3307 C C . GLU A 1 418 ? -3.381 -7.883 9.57 1 56.62 418 GLU A C 1
ATOM 3309 O O . GLU A 1 418 ? -4.434 -7.59 10.141 1 56.62 418 GLU A O 1
ATOM 3314 N N . ILE A 1 419 ? -3.32 -8.258 8.312 1 53.72 419 ILE A N 1
ATOM 3315 C CA . ILE A 1 419 ? -4.547 -8.562 7.586 1 53.72 419 ILE A CA 1
ATOM 3316 C C . ILE A 1 419 ? -5.281 -9.711 8.266 1 53.72 419 ILE A C 1
ATOM 3318 O O . ILE A 1 419 ? -6.516 -9.719 8.32 1 53.72 419 ILE A O 1
ATOM 3322 N N . VAL A 1 420 ? -4.457 -10.469 8.938 1 47.5 420 VAL A N 1
ATOM 3323 C CA . VAL A 1 420 ? -4.977 -11.664 9.594 1 47.5 420 VAL A CA 1
ATOM 3324 C C . VAL A 1 420 ? -5.82 -11.258 10.805 1 47.5 420 VAL A C 1
ATOM 3326 O O . VAL A 1 420 ? -6.914 -11.789 11.008 1 47.5 420 VAL A O 1
ATOM 3329 N N . THR A 1 421 ? -5.227 -10.227 11.477 1 49.28 421 THR A N 1
ATOM 3330 C CA . THR A 1 421 ? -5.957 -9.82 12.672 1 49.28 421 THR A CA 1
ATOM 3331 C C . THR A 1 421 ? -7.305 -9.211 12.297 1 49.28 421 THR A C 1
ATOM 3333 O O . THR A 1 421 ? -8.328 -9.523 12.914 1 49.28 421 THR A O 1
ATOM 3336 N N . ARG A 1 422 ? -7.191 -8.445 11.297 1 51.94 422 ARG A N 1
ATOM 3337 C CA . ARG A 1 422 ? -8.43 -7.801 10.883 1 51.94 422 ARG A CA 1
ATOM 3338 C C . ARG A 1 422 ? -9.422 -8.82 10.32 1 51.94 422 ARG A C 1
ATOM 3340 O O . ARG A 1 422 ? -10.609 -8.773 10.625 1 51.94 422 ARG A O 1
ATOM 3347 N N . LYS A 1 423 ? -8.867 -9.617 9.43 1 48.72 423 LYS A N 1
ATOM 3348 C CA . LYS A 1 423 ? -9.703 -10.648 8.828 1 48.72 423 LYS A CA 1
ATOM 3349 C C . LYS A 1 423 ? -10.242 -11.609 9.891 1 48.72 423 LYS A C 1
ATOM 3351 O O . LYS A 1 423 ? -11.406 -12.023 9.82 1 48.72 423 LYS A O 1
ATOM 3356 N N . GLN A 1 424 ? -9.43 -11.867 10.844 1 46.69 424 GLN A N 1
ATOM 3357 C CA . GLN A 1 424 ? -9.852 -12.75 11.922 1 46.69 424 GLN A CA 1
ATOM 3358 C C . GLN A 1 424 ? -10.938 -12.102 12.773 1 46.69 424 GLN A C 1
ATOM 3360 O O . GLN A 1 424 ? -11.906 -12.758 13.164 1 46.69 424 GLN A O 1
ATOM 3365 N N . GLU A 1 425 ? -10.648 -10.805 13 1 50.72 425 GLU A N 1
ATOM 3366 C CA . GLU A 1 425 ? -11.672 -10.102 13.773 1 50.72 425 GLU A CA 1
ATOM 3367 C C . GLU A 1 425 ? -13 -10.062 13.016 1 50.72 425 GLU A C 1
ATOM 3369 O O . GLU A 1 425 ? -14.062 -10.234 13.617 1 50.72 425 GLU A O 1
ATOM 3374 N N . GLY A 1 426 ? -12.844 -9.875 11.742 1 47.12 426 GLY A N 1
ATOM 3375 C CA . GLY A 1 426 ? -14.055 -9.945 10.93 1 47.12 426 GLY A CA 1
ATOM 3376 C C . GLY A 1 426 ? -14.68 -11.32 10.914 1 47.12 426 GLY A C 1
ATOM 3377 O O . GLY A 1 426 ? -15.906 -11.453 11 1 47.12 426 GLY A O 1
ATOM 3378 N N . LEU A 1 427 ? -13.828 -12.305 10.758 1 46.19 427 LEU A N 1
ATOM 3379 C CA . LEU A 1 427 ? -14.305 -13.68 10.766 1 46.19 427 LEU A CA 1
ATOM 3380 C C . LEU A 1 427 ? -14.922 -14.039 12.109 1 46.19 427 LEU A C 1
ATOM 3382 O O . LEU A 1 427 ? -15.961 -14.695 12.172 1 46.19 427 LEU A O 1
ATOM 3386 N N . ILE A 1 428 ? -14.266 -13.672 13.156 1 46.72 428 ILE A N 1
ATOM 3387 C CA . ILE A 1 428 ? -14.797 -13.945 14.492 1 46.72 428 ILE A CA 1
ATOM 3388 C C . ILE A 1 428 ? -16.156 -13.273 14.648 1 46.72 428 ILE A C 1
ATOM 3390 O O . ILE A 1 428 ? -17.078 -13.859 15.219 1 46.72 428 ILE A O 1
ATOM 3394 N N . LYS A 1 429 ? -16.125 -12.133 14.125 1 49.59 429 LYS A N 1
ATOM 3395 C CA . LYS A 1 429 ? -17.391 -11.43 14.203 1 49.59 429 LYS A CA 1
ATOM 3396 C C . LYS A 1 429 ? -18.484 -12.164 13.422 1 49.59 429 LYS A C 1
ATOM 3398 O O . LYS A 1 429 ? -19.609 -12.305 13.898 1 49.59 429 LYS A O 1
ATOM 3403 N N . VAL A 1 430 ? -18.078 -12.625 12.289 1 50.16 430 VAL A N 1
ATOM 3404 C CA . VAL A 1 430 ? -19.031 -13.375 11.484 1 50.16 430 VAL A CA 1
ATOM 3405 C C . VAL A 1 430 ? -19.375 -14.703 12.164 1 50.16 430 VAL A C 1
ATOM 3407 O O . VAL A 1 430 ? -20.531 -15.117 12.195 1 50.16 430 VAL A O 1
ATOM 3410 N N . MET A 1 431 ? -18.359 -15.305 12.641 1 47.28 431 MET A N 1
ATOM 3411 C CA . MET A 1 431 ? -18.578 -16.547 13.375 1 47.28 431 MET A CA 1
ATOM 3412 C C . MET A 1 431 ? -19.484 -16.312 14.578 1 47.28 431 MET A C 1
ATOM 3414 O O . MET A 1 431 ? -20.359 -17.125 14.867 1 47.28 431 MET A O 1
ATOM 3418 N N . SER A 1 432 ? -19.172 -15.266 15.312 1 48.09 432 SER A N 1
ATOM 3419 C CA . SER A 1 432 ? -20 -14.922 16.469 1 48.09 432 SER A CA 1
ATOM 3420 C C . SER A 1 432 ? -21.422 -14.602 16.031 1 48.09 432 SER A C 1
ATOM 3422 O O . SER A 1 432 ? -22.391 -14.984 16.703 1 48.09 432 SER A O 1
ATOM 3424 N N . GLU A 1 433 ? -21.375 -13.977 15.039 1 48.69 433 GLU A N 1
ATOM 3425 C CA . GLU A 1 433 ? -22.719 -13.633 14.547 1 48.69 433 GLU A CA 1
ATOM 3426 C C . GLU A 1 433 ? -23.438 -14.867 14.016 1 48.69 433 GLU A C 1
ATOM 3428 O O . GLU A 1 433 ? -24.672 -14.953 14.094 1 48.69 433 GLU A O 1
ATOM 3433 N N . GLN A 1 434 ? -22.578 -15.672 13.438 1 44.06 434 GLN A N 1
ATOM 3434 C CA . GLN A 1 434 ? -23.219 -16.875 12.922 1 44.06 434 GLN A CA 1
ATOM 3435 C C . GLN A 1 434 ? -23.359 -17.938 14.016 1 44.06 434 GLN A C 1
ATOM 3437 O O . GLN A 1 434 ? -23.812 -19.047 13.75 1 44.06 434 GLN A O 1
ATOM 3442 N N . GLY A 1 435 ? -23.359 -17.594 15.25 1 38.41 435 GLY A N 1
ATOM 3443 C CA . GLY A 1 435 ? -23.609 -18.484 16.375 1 38.41 435 GLY A CA 1
ATOM 3444 C C . GLY A 1 435 ? -22.578 -19.578 16.5 1 38.41 435 GLY A C 1
ATOM 3445 O O . GLY A 1 435 ? -22.781 -20.547 17.234 1 38.41 435 GLY A O 1
ATOM 3446 N N . LEU A 1 436 ? -21.688 -19.719 15.586 1 40.47 436 LEU A N 1
ATOM 3447 C CA . LEU A 1 436 ? -20.766 -20.844 15.617 1 40.47 436 LEU A CA 1
ATOM 3448 C C . LEU A 1 436 ? -19.719 -20.672 16.703 1 40.47 436 LEU A C 1
ATOM 3450 O O . LEU A 1 436 ? -18.953 -21.609 16.984 1 40.47 436 LEU A O 1
ATOM 3454 N N . GLY A 1 437 ? -19.562 -19.578 17.328 1 35.41 437 GLY A N 1
ATOM 3455 C CA . GLY A 1 437 ? -18.594 -19.422 18.406 1 35.41 437 GLY A CA 1
ATOM 3456 C C . GLY A 1 437 ? -19.109 -19.938 19.734 1 35.41 437 GLY A C 1
ATOM 3457 O O . GLY A 1 437 ? -18.406 -19.875 20.75 1 35.41 437 GLY A O 1
ATOM 3458 N N . ARG A 1 438 ? -20.391 -19.844 20.031 1 32.97 438 ARG A N 1
ATOM 3459 C CA . ARG A 1 438 ? -20.797 -20.25 21.375 1 32.97 438 ARG A CA 1
ATOM 3460 C C . ARG A 1 438 ? -20.656 -21.766 21.531 1 32.97 438 ARG A C 1
ATOM 3462 O O . ARG A 1 438 ? -21.406 -22.531 20.922 1 32.97 438 ARG A O 1
ATOM 3469 N N . GLY A 1 439 ? -19.578 -22.344 21.453 1 28.72 439 GLY A N 1
ATOM 3470 C CA . GLY A 1 439 ? -19.562 -23.688 21.984 1 28.72 439 GLY A CA 1
ATOM 3471 C C . GLY A 1 439 ? -20.422 -23.859 23.234 1 28.72 439 GLY A C 1
ATOM 3472 O O . GLY A 1 439 ? -20.453 -22.969 24.078 1 28.72 439 GLY A O 1
ATOM 3473 N N . GLY A 1 440 ? -21.609 -24.422 23.031 1 28.83 440 GLY A N 1
ATOM 3474 C CA . GLY A 1 440 ? -22.562 -24.984 23.984 1 28.83 440 GLY A CA 1
ATOM 3475 C C . GLY A 1 440 ? -21.906 -25.562 25.219 1 28.83 440 GLY A C 1
ATOM 3476 O O . GLY A 1 440 ? -21.031 -26.406 25.125 1 28.83 440 GLY A O 1
ATOM 3477 N N . SER A 1 441 ? -21.594 -24.703 26.203 1 27.06 441 SER A N 1
ATOM 3478 C CA . SER A 1 441 ? -21.469 -25.359 27.5 1 27.06 441 SER A CA 1
ATOM 3479 C C . SER A 1 441 ? -22.641 -26.297 27.75 1 27.06 441 SER A C 1
ATOM 3481 O O . SER A 1 441 ? -23.766 -25.859 27.938 1 27.06 441 SER A O 1
ATOM 3483 N N . ALA A 1 442 ? -22.812 -27.391 26.891 1 27.39 442 ALA A N 1
ATOM 3484 C CA . ALA A 1 442 ? -23.641 -28.516 27.297 1 27.39 442 ALA A CA 1
ATOM 3485 C C . ALA A 1 442 ? -23.516 -28.797 28.797 1 27.39 442 ALA A C 1
ATOM 3487 O O . ALA A 1 442 ? -22.438 -29.109 29.281 1 27.39 442 ALA A O 1
ATOM 3488 N N . HIS A 1 443 ? -24.266 -28.047 29.594 1 24.89 443 HIS A N 1
ATOM 3489 C CA . HIS A 1 443 ? -24.625 -28.484 30.938 1 24.89 443 HIS A CA 1
ATOM 3490 C C . HIS A 1 443 ? -25.031 -29.969 30.938 1 24.89 443 HIS A C 1
ATOM 3492 O O . HIS A 1 443 ? -25.906 -30.375 30.172 1 24.89 443 HIS A O 1
ATOM 3498 N N . GLN A 1 444 ? -24.078 -30.875 31.078 1 23.22 444 GLN A N 1
ATOM 3499 C CA . GLN A 1 444 ? -24.328 -32.281 31.359 1 23.22 444 GLN A CA 1
ATOM 3500 C C . GLN A 1 444 ? -25.469 -32.438 32.375 1 23.22 444 GLN A C 1
ATOM 3502 O O . GLN A 1 444 ? -25.453 -31.828 33.438 1 23.22 444 G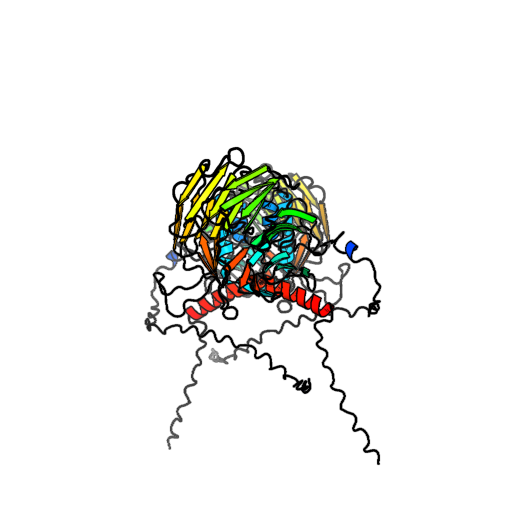LN A O 1
ATOM 3507 N N . PRO A 1 445 ? -26.703 -32.594 31.781 1 26.75 445 PRO A N 1
ATOM 3508 C CA . PRO A 1 445 ? -27.797 -32.906 32.719 1 26.75 445 PRO A CA 1
ATOM 3509 C C . PRO A 1 445 ? -27.391 -33.906 33.781 1 26.75 445 PRO A C 1
ATOM 3511 O O . PRO A 1 445 ? -26.547 -34.781 33.531 1 26.75 445 PRO A O 1
ATOM 3514 N N . SER A 1 446 ? -27.203 -33.438 34.969 1 26.02 446 SER A N 1
ATOM 3515 C CA . SER A 1 446 ? -26.984 -34.344 36.094 1 26.02 446 SER A CA 1
ATOM 3516 C C . SER A 1 446 ? -27.953 -35.531 36.031 1 26.02 446 SER A C 1
ATOM 3518 O O . SER A 1 446 ? -29.125 -35.375 35.656 1 26.02 446 SER A O 1
ATOM 3520 N N . PRO A 1 447 ? -27.391 -36.719 35.562 1 24.75 447 PRO A N 1
ATOM 3521 C CA . PRO A 1 447 ? -28.219 -37.938 35.562 1 24.75 447 PRO A CA 1
ATOM 3522 C C . PRO A 1 447 ? -29.156 -38 36.75 1 24.75 447 PRO A C 1
ATOM 3524 O O . PRO A 1 447 ? -28.719 -37.781 37.875 1 24.75 447 PRO A O 1
ATOM 3527 N N . ARG A 1 448 ? -30.344 -37.375 36.625 1 27.09 448 ARG A N 1
ATOM 3528 C CA . ARG A 1 448 ? -31.344 -37.625 37.688 1 27.09 448 ARG A CA 1
ATOM 3529 C C . ARG A 1 448 ? -31.344 -39.094 38.094 1 27.09 448 ARG A C 1
ATOM 3531 O O . ARG A 1 448 ? -31.266 -39.969 37.219 1 27.09 448 ARG A O 1
ATOM 3538 N N . ASN A 1 449 ? -30.844 -39.312 39.312 1 24.88 449 ASN A N 1
ATOM 3539 C CA . ASN A 1 449 ? -30.891 -40.562 40.094 1 24.88 449 ASN A CA 1
ATOM 3540 C C . ASN A 1 449 ? -32.219 -41.281 39.875 1 24.88 449 ASN A C 1
ATOM 3542 O O . ASN A 1 449 ? -33.281 -40.719 40.125 1 24.88 449 ASN A O 1
ATOM 3546 N N . ARG A 1 450 ? -32.406 -42 38.688 1 26.88 450 ARG A N 1
ATOM 3547 C CA . ARG A 1 450 ? -33.562 -42.906 38.656 1 26.88 450 ARG A CA 1
ATOM 3548 C C . ARG A 1 450 ? -33.781 -43.562 40.031 1 26.88 450 ARG A C 1
ATOM 3550 O O . ARG A 1 450 ? -32.844 -43.969 40.688 1 26.88 450 ARG A O 1
ATOM 3557 N N . PRO A 1 451 ? -34.875 -43.062 40.625 1 27.16 451 PRO A N 1
ATOM 3558 C CA . PRO A 1 451 ? -35.25 -43.75 41.875 1 27.16 451 PRO A CA 1
ATOM 3559 C C . PRO A 1 451 ? -35.188 -45.281 41.75 1 27.16 451 PRO A C 1
ATOM 3561 O O . PRO A 1 451 ? -35.312 -45.812 40.656 1 27.16 451 PRO A O 1
ATOM 3564 N N . ARG A 1 452 ? -34.281 -45.875 42.562 1 25.89 452 ARG A N 1
ATOM 3565 C CA . ARG A 1 452 ? -34.25 -47.312 42.844 1 25.89 452 ARG A CA 1
ATOM 3566 C C . ARG A 1 452 ? -35.688 -47.875 42.969 1 25.89 452 ARG A C 1
ATOM 3568 O O . ARG A 1 452 ? -36.438 -47.438 43.844 1 25.89 452 ARG A O 1
ATOM 3575 N N . GLN A 1 453 ? -36.406 -47.875 41.781 1 21.52 453 GLN A N 1
ATOM 3576 C CA . GLN A 1 453 ? -37.594 -48.719 42 1 21.52 453 GLN A CA 1
ATOM 3577 C C . GLN A 1 453 ? -37.219 -50 42.781 1 21.52 453 GLN A C 1
ATOM 3579 O O . GLN A 1 453 ? -36.281 -50.719 42.406 1 21.52 453 GLN A O 1
ATOM 3584 N N . ASN A 1 454 ? -37.719 -49.969 44 1 21.86 454 ASN A N 1
ATOM 3585 C CA . ASN A 1 454 ? -38.188 -51.219 44.625 1 21.86 454 ASN A CA 1
ATOM 3586 C C . ASN A 1 454 ? -39.125 -52 43.688 1 21.86 454 ASN A C 1
ATOM 3588 O O . ASN A 1 454 ? -40 -51.406 43.062 1 21.86 454 ASN A O 1
ATOM 3592 N N . MET B 1 1 ? 17.938 40.281 59.125 1 21.12 1 MET B N 1
ATOM 3593 C CA . MET B 1 1 ? 18.594 39.062 59.594 1 21.12 1 MET B CA 1
ATOM 3594 C C . MET B 1 1 ? 18.219 37.844 58.75 1 21.12 1 MET B C 1
ATOM 3596 O O . MET B 1 1 ? 17.031 37.562 58.562 1 21.12 1 MET B O 1
ATOM 3600 N N . ALA B 1 2 ? 19.188 37.312 57.844 1 22.97 2 ALA B N 1
ATOM 3601 C CA . ALA B 1 2 ? 19.359 36.781 56.5 1 22.97 2 ALA B CA 1
ATOM 3602 C C . ALA B 1 2 ? 19.078 35.281 56.438 1 22.97 2 ALA B C 1
ATOM 3604 O O . ALA B 1 2 ? 19.484 34.594 55.469 1 22.97 2 ALA B O 1
ATOM 3605 N N . SER B 1 3 ? 18.297 34.781 57.5 1 23.17 3 SER B N 1
ATOM 3606 C CA . SER B 1 3 ? 18.578 33.406 57.844 1 23.17 3 SER B CA 1
ATOM 3607 C C . SER B 1 3 ? 18.203 32.469 56.688 1 23.17 3 SER B C 1
ATOM 3609 O O . SER B 1 3 ? 17.359 32.812 55.844 1 23.17 3 SER B O 1
ATOM 3611 N N . LYS B 1 4 ? 18.844 31.188 56.656 1 24.59 4 LYS B N 1
ATOM 3612 C CA . LYS B 1 4 ? 19.344 30.031 55.938 1 24.59 4 LYS B CA 1
ATOM 3613 C C . LYS B 1 4 ? 18.188 29.125 55.5 1 24.59 4 LYS B C 1
ATOM 3615 O O . LYS B 1 4 ? 17.281 28.828 56.281 1 24.59 4 LYS B O 1
ATOM 3620 N N . ARG B 1 5 ? 18.078 28.906 54.094 1 25.28 5 ARG B N 1
ATOM 3621 C CA . ARG B 1 5 ? 17.156 28.469 53.062 1 25.28 5 ARG B CA 1
ATOM 3622 C C . ARG B 1 5 ? 16.922 26.969 53.125 1 25.28 5 ARG B C 1
ATOM 3624 O O . ARG B 1 5 ? 17.828 26.172 52.875 1 25.28 5 ARG B O 1
ATOM 3631 N N . PRO B 1 6 ? 16.078 26.516 54.125 1 23.19 6 PRO B N 1
ATOM 3632 C CA . PRO B 1 6 ? 16.125 25.094 54.469 1 23.19 6 PRO B CA 1
ATOM 3633 C C . PRO B 1 6 ? 15.891 24.172 53.281 1 23.19 6 PRO B C 1
ATOM 3635 O O . PRO B 1 6 ? 15.297 24.594 52.281 1 23.19 6 PRO B O 1
ATOM 3638 N N . THR B 1 7 ? 16.547 22.938 53.188 1 22.38 7 THR B N 1
ATOM 3639 C CA . THR B 1 7 ? 17.031 21.828 52.375 1 22.38 7 THR B CA 1
ATOM 3640 C C . THR B 1 7 ? 15.883 20.891 52 1 22.38 7 THR B C 1
ATOM 3642 O O . THR B 1 7 ? 16.094 19.812 51.438 1 22.38 7 THR B O 1
ATOM 3645 N N . VAL B 1 8 ? 14.539 21.297 51.812 1 21.59 8 VAL B N 1
ATOM 3646 C CA . VAL B 1 8 ? 13.531 20.266 52.062 1 21.59 8 VAL B CA 1
ATOM 3647 C C . VAL B 1 8 ? 13.516 19.297 50.875 1 21.59 8 VAL B C 1
ATOM 3649 O O . VAL B 1 8 ? 13.133 19.672 49.75 1 21.59 8 VAL B O 1
ATOM 3652 N N . LEU B 1 9 ? 14.555 18.438 50.625 1 22.61 9 LEU B N 1
ATOM 3653 C CA . LEU B 1 9 ? 14.797 17.656 49.438 1 22.61 9 LEU B CA 1
ATOM 3654 C C . LEU B 1 9 ? 13.758 16.547 49.281 1 22.61 9 LEU B C 1
ATOM 3656 O O . LEU B 1 9 ? 14 15.398 49.688 1 22.61 9 LEU B O 1
ATOM 3660 N N . GLY B 1 10 ? 12.5 16.656 49.812 1 21.3 10 GLY B N 1
ATOM 3661 C CA . GLY B 1 10 ? 11.898 15.352 49.969 1 21.3 10 GLY B CA 1
ATOM 3662 C C . GLY B 1 10 ? 11.672 14.641 48.625 1 21.3 10 GLY B C 1
ATOM 3663 O O . GLY B 1 10 ? 11.414 15.289 47.625 1 21.3 10 GLY B O 1
ATOM 3664 N N . LYS B 1 11 ? 12.266 13.445 48.406 1 23.61 11 LYS B N 1
ATOM 3665 C CA . LYS B 1 11 ? 12.422 12.508 47.312 1 23.61 11 LYS B CA 1
ATOM 3666 C C . LYS B 1 11 ? 11.07 12.008 46.812 1 23.61 11 LYS B C 1
ATOM 3668 O O . LYS B 1 11 ? 10.344 11.336 47.531 1 23.61 11 LYS B O 1
ATOM 3673 N N . ARG B 1 12 ? 10.297 12.789 46 1 23.25 12 ARG B N 1
ATOM 3674 C CA . ARG B 1 12 ? 8.953 12.469 45.531 1 23.25 12 ARG B CA 1
ATOM 3675 C C . ARG B 1 12 ? 8.953 11.164 44.719 1 23.25 12 ARG B C 1
ATOM 3677 O O . ARG B 1 12 ? 9.766 10.977 43.812 1 23.25 12 ARG B O 1
ATOM 3684 N N . SER B 1 13 ? 8.523 10.062 45.375 1 21.72 13 SER B N 1
ATOM 3685 C CA . SER B 1 13 ? 8.406 8.672 44.938 1 21.72 13 SER B CA 1
ATOM 3686 C C . SER B 1 13 ? 7.582 8.562 43.656 1 21.72 13 SER B C 1
ATOM 3688 O O . SER B 1 13 ? 6.57 9.25 43.5 1 21.72 13 SER B O 1
ATOM 3690 N N . SER B 1 14 ? 8.172 8.172 42.531 1 21.86 14 SER B N 1
ATOM 3691 C CA . SER B 1 14 ? 7.797 8.109 41.094 1 21.86 14 SER B CA 1
ATOM 3692 C C . SER B 1 14 ? 6.617 7.168 40.906 1 21.86 14 SER B C 1
ATOM 3694 O O . SER B 1 14 ? 6.68 5.992 41.25 1 21.86 14 SER B O 1
ATOM 3696 N N . PRO B 1 15 ? 5.312 7.664 41.031 1 23.69 15 PRO B N 1
ATOM 3697 C CA . PRO B 1 15 ? 4.168 6.754 40.969 1 23.69 15 PRO B CA 1
ATOM 3698 C C . PRO B 1 15 ? 4.152 5.875 39.75 1 23.69 15 PRO B C 1
ATOM 3700 O O . PRO B 1 15 ? 4.719 6.25 38.719 1 23.69 15 PRO B O 1
ATOM 3703 N N . PRO B 1 16 ? 3.797 4.57 39.875 1 23.48 16 PRO B N 1
ATOM 3704 C CA . PRO B 1 16 ? 3.832 3.449 38.938 1 23.48 16 PRO B CA 1
ATOM 3705 C C . PRO B 1 16 ? 2.922 3.664 37.75 1 23.48 16 PRO B C 1
ATOM 3707 O O . PRO B 1 16 ? 1.909 4.363 37.844 1 23.48 16 PRO B O 1
ATOM 3710 N N . LEU B 1 17 ? 3.414 3.623 36.469 1 21.72 17 LEU B N 1
ATOM 3711 C CA . LEU B 1 17 ? 2.887 3.846 35.125 1 21.72 17 LEU B CA 1
ATOM 3712 C C . LEU B 1 17 ? 1.729 2.896 34.844 1 21.72 17 LEU B C 1
ATOM 3714 O O . LEU B 1 17 ? 1.933 1.688 34.719 1 21.72 17 LEU B O 1
ATOM 3718 N N . GLN B 1 18 ? 0.6 2.969 35.562 1 22.06 18 GLN B N 1
ATOM 3719 C CA . GLN B 1 18 ? -0.463 2.006 35.312 1 22.06 18 GLN B CA 1
ATOM 3720 C C . GLN B 1 18 ? -0.975 2.133 33.875 1 22.06 18 GLN B C 1
ATOM 3722 O O . GLN B 1 18 ? -1.242 3.238 33.406 1 22.06 18 GLN B O 1
ATOM 3727 N N . LEU B 1 19 ? -0.724 1.169 33 1 22.19 19 LEU B N 1
ATOM 3728 C CA . LEU B 1 19 ? -1.067 1.053 31.594 1 22.19 19 LEU B CA 1
ATOM 3729 C C . LEU B 1 19 ? -2.58 1.022 31.406 1 22.19 19 LEU B C 1
ATOM 3731 O O . LEU B 1 19 ? -3.273 0.222 32.031 1 22.19 19 LEU B O 1
ATOM 3735 N N . PRO B 1 20 ? -3.254 2.113 31.078 1 20.73 20 PRO B N 1
ATOM 3736 C CA . PRO B 1 20 ? -4.719 2.178 31.062 1 20.73 20 PRO B CA 1
ATOM 3737 C C . PRO B 1 20 ? -5.34 1.171 30.094 1 20.73 20 PRO B C 1
ATOM 3739 O O . PRO B 1 20 ? -4.797 0.933 29.016 1 20.73 20 PRO B O 1
ATOM 3742 N N . ARG B 1 21 ? -6.062 0.134 30.578 1 23.75 21 ARG B N 1
ATOM 3743 C CA . ARG B 1 21 ? -6.824 -0.931 29.938 1 23.75 21 ARG B CA 1
ATOM 3744 C C . ARG B 1 21 ? -7.945 -0.358 29.078 1 23.75 21 ARG B C 1
ATOM 3746 O O . ARG B 1 21 ? -8.789 0.391 29.562 1 23.75 21 ARG B O 1
ATOM 3753 N N . SER B 1 22 ? -7.699 0.049 27.828 1 19.64 22 SER B N 1
ATOM 3754 C CA . SER B 1 22 ? -8.688 0.706 26.969 1 19.64 22 SER B CA 1
ATOM 3755 C C . SER B 1 22 ? -9.938 -0.149 26.812 1 19.64 22 SER B C 1
ATOM 3757 O O . SER B 1 22 ? -9.859 -1.303 26.391 1 19.64 22 SER B O 1
ATOM 3759 N N . LYS B 1 23 ? -10.844 -0.05 27.703 1 21.73 23 LYS B N 1
ATOM 3760 C CA . LYS B 1 23 ? -12.141 -0.717 27.781 1 21.73 23 LYS B CA 1
ATOM 3761 C C . LYS B 1 23 ? -13 -0.391 26.562 1 21.73 23 LYS B C 1
ATOM 3763 O O . LYS B 1 23 ? -13.414 0.755 26.391 1 21.73 23 LYS B O 1
ATOM 3768 N N . ARG B 1 24 ? -12.758 -0.793 25.422 1 21.75 24 ARG B N 1
ATOM 3769 C CA . ARG B 1 24 ? -13.586 -0.402 24.297 1 21.75 24 ARG B CA 1
ATOM 3770 C C . ARG B 1 24 ? -14.992 -0.979 24.406 1 21.75 24 ARG B C 1
ATOM 3772 O O . ARG B 1 24 ? -15.164 -2.197 24.484 1 21.75 24 ARG B O 1
ATOM 3779 N N . SER B 1 25 ? -15.867 -0.396 25.234 1 20.39 25 SER B N 1
ATOM 3780 C CA . SER B 1 25 ? -17.203 -0.904 25.5 1 20.39 25 SER B CA 1
ATOM 3781 C C . SER B 1 25 ? -18.109 -0.766 24.281 1 20.39 25 SER B C 1
ATOM 3783 O O . SER B 1 25 ? -18.531 0.339 23.938 1 20.39 25 SER B O 1
ATOM 3785 N N . CYS B 1 26 ? -17.797 -1.079 23.109 1 19.61 26 CYS B N 1
ATOM 3786 C CA . CYS B 1 26 ? -18.812 -0.78 22.094 1 19.61 26 CYS B CA 1
ATOM 3787 C C . CYS B 1 26 ? -20.109 -1.539 22.375 1 19.61 26 CYS B C 1
ATOM 3789 O O . CYS B 1 26 ? -20.078 -2.752 22.594 1 19.61 26 CYS B O 1
ATOM 3791 N N . VAL B 1 27 ? -21.078 -0.885 22.859 1 20 27 VAL B N 1
ATOM 3792 C CA . VAL B 1 27 ? -22.406 -1.275 23.312 1 20 27 VAL B CA 1
ATOM 3793 C C . VAL B 1 27 ? -23.219 -1.795 22.125 1 20 27 VAL B C 1
ATOM 3795 O O . VAL B 1 27 ? -23.531 -1.041 21.203 1 20 27 VAL B O 1
ATOM 3798 N N . ARG B 1 28 ? -22.875 -2.783 21.453 1 19.58 28 ARG B N 1
ATOM 3799 C CA . ARG B 1 28 ? -23.719 -3.229 20.344 1 19.58 28 ARG B CA 1
ATOM 3800 C C . ARG B 1 28 ? -25.094 -3.652 20.828 1 19.58 28 ARG B C 1
ATOM 3802 O O . ARG B 1 28 ? -25.219 -4.359 21.828 1 19.58 28 ARG B O 1
ATOM 3809 N N . VAL B 1 29 ? -26.031 -2.781 20.609 1 18.84 29 VAL B N 1
ATOM 3810 C CA . VAL B 1 29 ? -27.453 -2.953 20.922 1 18.84 29 VAL B CA 1
ATOM 3811 C C . VAL B 1 29 ? -27.938 -4.301 20.391 1 18.84 29 VAL B C 1
ATOM 3813 O O . VAL B 1 29 ? -27.562 -4.715 19.297 1 18.84 29 VAL B O 1
ATOM 3816 N N . PRO B 1 30 ? -28.688 -5.039 21.188 1 20.5 30 PRO B N 1
ATOM 3817 C CA . PRO B 1 30 ? -29.094 -6.445 21.188 1 20.5 30 PRO B CA 1
ATOM 3818 C C . PRO B 1 30 ? -30.141 -6.758 20.109 1 20.5 30 PRO B C 1
ATOM 3820 O O . PRO B 1 30 ? -30.766 -7.82 20.141 1 20.5 30 PRO B O 1
ATOM 3823 N N . GLY B 1 31 ? -30.109 -5.996 18.938 1 17.72 31 GLY B N 1
ATOM 3824 C CA . GLY B 1 31 ? -31.406 -6.133 18.297 1 17.72 31 GLY B CA 1
ATOM 3825 C C . GLY B 1 31 ? -31.891 -7.566 18.219 1 17.72 31 GLY B C 1
ATOM 3826 O O . GLY B 1 31 ? -31.109 -8.5 18.422 1 17.72 31 GLY B O 1
ATOM 3827 N N . ARG B 1 32 ? -33.125 -7.656 17.734 1 18.61 32 ARG B N 1
ATOM 3828 C CA . ARG B 1 32 ? -34.219 -8.617 17.859 1 18.61 32 ARG B CA 1
ATOM 3829 C C . ARG B 1 32 ? -33.844 -9.953 17.219 1 18.61 32 ARG B C 1
ATOM 3831 O O . ARG B 1 32 ? -33 -10 16.312 1 18.61 32 ARG B O 1
ATOM 3838 N N . ARG B 1 33 ? -34.312 -10.961 17.734 1 18.73 33 ARG B N 1
ATOM 3839 C CA . ARG B 1 33 ? -34.281 -12.414 17.844 1 18.73 33 ARG B CA 1
ATOM 3840 C C . ARG B 1 33 ? -34.688 -13.07 16.531 1 18.73 33 ARG B C 1
ATOM 3842 O O . ARG B 1 33 ? -35.719 -13.727 16.469 1 18.73 33 ARG B O 1
ATOM 3849 N N . ASN B 1 34 ? -34.406 -12.445 15.297 1 17.78 34 ASN B N 1
ATOM 3850 C CA . ASN B 1 34 ? -35.25 -13.07 14.281 1 17.78 34 ASN B CA 1
ATOM 3851 C C . ASN B 1 34 ? -35.094 -14.578 14.242 1 17.78 34 ASN B C 1
ATOM 3853 O O . ASN B 1 34 ? -33.969 -15.086 14.484 1 17.78 34 ASN B O 1
ATOM 3857 N N . VAL B 1 35 ? -36.156 -15.227 14.367 1 19.39 35 VAL B N 1
ATOM 3858 C CA . VAL B 1 35 ? -36.531 -16.625 14.523 1 19.39 35 VAL B CA 1
ATOM 3859 C C . VAL B 1 35 ? -35.906 -17.453 13.406 1 19.39 35 VAL B C 1
ATOM 3861 O O . VAL B 1 35 ? -35.906 -17.047 12.242 1 19.39 35 VAL B O 1
ATOM 3864 N N . PRO B 1 36 ? -35.094 -18.375 13.883 1 21.05 36 PRO B N 1
ATOM 3865 C CA . PRO B 1 36 ? -34.281 -19.25 13.031 1 21.05 36 PRO B CA 1
ATOM 3866 C C . PRO B 1 36 ? -35.125 -20.031 12.016 1 21.05 36 PRO B C 1
ATOM 3868 O O . PRO B 1 36 ? -36.125 -20.688 12.391 1 21.05 36 PRO B O 1
ATOM 3871 N N . PRO B 1 37 ? -35.406 -19.297 10.836 1 19.86 37 PRO B N 1
ATOM 3872 C CA . PRO B 1 37 ? -36.344 -20.078 10.016 1 19.86 37 PRO B CA 1
ATOM 3873 C C . PRO B 1 37 ? -35.938 -21.547 9.898 1 19.86 37 PRO B C 1
ATOM 3875 O O . PRO B 1 37 ? -34.75 -21.891 10.047 1 19.86 37 PRO B O 1
ATOM 3878 N N . THR B 1 38 ? -36.875 -22.328 10.156 1 18.78 38 THR B N 1
ATOM 3879 C CA . THR B 1 38 ? -37 -23.781 10.117 1 18.78 38 THR B CA 1
ATOM 3880 C C . THR B 1 38 ? -36.562 -24.312 8.758 1 18.78 38 THR B C 1
ATOM 3882 O O . THR B 1 38 ? -36.844 -23.703 7.723 1 18.78 38 THR B O 1
ATOM 3885 N N . TRP B 1 39 ? -35.5 -25.109 8.789 1 19.19 39 TRP B N 1
ATOM 3886 C CA . TRP B 1 39 ? -34.688 -25.812 7.801 1 19.19 39 TRP B CA 1
ATOM 3887 C C . TRP B 1 39 ? -35.531 -26.734 6.934 1 19.19 39 TRP B C 1
ATOM 3889 O O . TRP B 1 39 ? -35.031 -27.625 6.258 1 19.19 39 TRP B O 1
ATOM 3899 N N . GLY B 1 40 ? -36.75 -26.25 6.508 1 19.12 40 GLY B N 1
ATOM 3900 C CA . GLY B 1 40 ? -37.406 -27.344 5.82 1 19.12 40 GLY B CA 1
ATOM 3901 C C . GLY B 1 40 ? -36.625 -27.875 4.641 1 19.12 40 GLY B C 1
ATOM 3902 O O . GLY B 1 40 ? -35.781 -27.156 4.066 1 19.12 40 GLY B O 1
ATOM 3903 N N . VAL B 1 41 ? -36.5 -29.172 4.523 1 23.19 41 VAL B N 1
ATOM 3904 C CA . VAL B 1 41 ? -35.875 -30.25 3.775 1 23.19 41 VAL B CA 1
ATOM 3905 C C . VAL B 1 41 ? -36.219 -30.125 2.293 1 23.19 41 VAL B C 1
ATOM 3907 O O . VAL B 1 41 ? -35.875 -31 1.498 1 23.19 41 VAL B O 1
ATOM 3910 N N . GLY B 1 42 ? -36.812 -28.984 1.839 1 20.86 42 GLY B N 1
ATOM 3911 C CA . GLY B 1 42 ? -37.438 -29.312 0.558 1 20.86 42 GLY B CA 1
ATOM 3912 C C . GLY B 1 42 ? -36.406 -29.656 -0.516 1 20.86 42 GLY B C 1
ATOM 3913 O O . GLY B 1 42 ? -35.219 -29.297 -0.406 1 20.86 42 GLY B O 1
ATOM 3914 N N . LYS B 1 43 ? -36.75 -30.578 -1.477 1 26.03 43 LYS B N 1
ATOM 3915 C CA . LYS B 1 43 ? -36.312 -31.344 -2.648 1 26.03 43 LYS B CA 1
ATOM 3916 C C . LYS B 1 43 ? -35.812 -30.406 -3.752 1 26.03 43 LYS B C 1
ATOM 3918 O O . LYS B 1 43 ? -35.688 -30.828 -4.902 1 26.03 43 LYS B O 1
ATOM 3923 N N . GLY B 1 44 ? -35.781 -29.047 -3.426 1 23.97 44 GLY B N 1
ATOM 3924 C CA . GLY B 1 44 ? -35.75 -28.312 -4.68 1 23.97 44 GLY B CA 1
ATOM 3925 C C . GLY B 1 44 ? -34.469 -28.594 -5.477 1 23.97 44 GLY B C 1
ATOM 3926 O O . GLY B 1 44 ? -33.469 -29.062 -4.926 1 23.97 44 GLY B O 1
ATOM 3927 N N . ASP B 1 45 ? -34.562 -28.469 -6.797 1 28.92 45 ASP B N 1
ATOM 3928 C CA . ASP B 1 45 ? -33.719 -28.703 -7.965 1 28.92 45 ASP B CA 1
ATOM 3929 C C . ASP B 1 45 ? -32.375 -28 -7.824 1 28.92 45 ASP B C 1
ATOM 3931 O O . ASP B 1 45 ? -32.312 -26.781 -7.656 1 28.92 45 ASP B O 1
ATOM 3935 N N . ALA B 1 46 ? -31.328 -28.688 -7.375 1 29.47 46 ALA B N 1
ATOM 3936 C CA . ALA B 1 46 ? -29.922 -28.484 -7.008 1 29.47 46 ALA B CA 1
ATOM 3937 C C . ALA B 1 46 ? -29.188 -27.672 -8.062 1 29.47 46 ALA B C 1
ATOM 3939 O O . ALA B 1 46 ? -28 -27.375 -7.914 1 29.47 46 ALA B O 1
ATOM 3940 N N . ALA B 1 47 ? -29.688 -27.703 -9.312 1 29.28 47 ALA B N 1
ATOM 3941 C CA . ALA B 1 47 ? -28.922 -27.172 -10.438 1 29.28 47 ALA B CA 1
ATOM 3942 C C . ALA B 1 47 ? -28.812 -25.641 -10.344 1 29.28 47 ALA B C 1
ATOM 3944 O O . ALA B 1 47 ? -28.078 -25.016 -11.109 1 29.28 47 ALA B O 1
ATOM 3945 N N . ALA B 1 48 ? -29.906 -25.062 -9.758 1 28.55 48 ALA B N 1
ATOM 3946 C CA . ALA B 1 48 ? -29.969 -23.594 -9.844 1 28.55 48 ALA B CA 1
ATOM 3947 C C . ALA B 1 48 ? -28.906 -22.953 -8.977 1 28.55 48 ALA B C 1
ATOM 3949 O O . ALA B 1 48 ? -28.828 -21.719 -8.875 1 28.55 48 ALA B O 1
ATOM 3950 N N . GLY B 1 49 ? -28.391 -23.688 -8.133 1 28.31 49 GLY B N 1
ATOM 3951 C CA . GLY B 1 49 ? -27.672 -23 -7.074 1 28.31 49 GLY B CA 1
ATOM 3952 C C . GLY B 1 49 ? -26.406 -22.297 -7.566 1 28.31 49 GLY B C 1
ATOM 3953 O O . GLY B 1 49 ? -25.891 -21.406 -6.895 1 28.31 49 GLY B O 1
ATOM 3954 N N . TRP B 1 50 ? -25.594 -23 -8.391 1 31.48 50 TRP B N 1
ATOM 3955 C CA . TRP B 1 50 ? -24.375 -22.281 -8.773 1 31.48 50 TRP B CA 1
ATOM 3956 C C . TRP B 1 50 ? -24.688 -21.172 -9.758 1 31.48 50 TRP B C 1
ATOM 3958 O O . TRP B 1 50 ? -23.766 -20.578 -10.344 1 31.48 50 TRP B O 1
ATOM 3968 N N . ASN B 1 51 ? -25.891 -21.109 -10.523 1 34.5 51 ASN B N 1
ATOM 3969 C CA . ASN B 1 51 ? -26.109 -20.031 -11.477 1 34.5 51 ASN B CA 1
ATOM 3970 C C . ASN B 1 51 ? -25.547 -18.703 -10.969 1 34.5 51 ASN B C 1
ATOM 3972 O O . ASN B 1 51 ? -24.781 -18.047 -11.672 1 34.5 51 ASN B O 1
ATOM 3976 N N . GLN B 1 52 ? -26.625 -17.875 -10.422 1 33.72 52 GLN B N 1
ATOM 3977 C CA . GLN B 1 52 ? -26.281 -16.5 -10.023 1 33.72 52 GLN B CA 1
ATOM 3978 C C . GLN B 1 52 ? -25.25 -16.5 -8.898 1 33.72 52 GLN B C 1
ATOM 3980 O O . GLN B 1 52 ? -25.609 -16.484 -7.719 1 33.72 52 GLN B O 1
ATOM 3985 N N . LEU B 1 53 ? -24.594 -17.469 -8.773 1 33.59 53 LEU B N 1
ATOM 3986 C CA . LEU B 1 53 ? -23.562 -17.453 -7.754 1 33.59 53 LEU B CA 1
ATOM 3987 C C . LEU B 1 53 ? -22.953 -16.062 -7.602 1 33.59 53 LEU B C 1
ATOM 3989 O O . LEU B 1 53 ? -22.188 -15.617 -8.461 1 33.59 53 LEU B O 1
ATOM 3993 N N . GLU B 1 54 ? -23.812 -15.234 -7.426 1 34.47 54 GLU B N 1
ATOM 3994 C CA . GLU B 1 54 ? -23.344 -13.977 -6.848 1 34.47 54 GLU B CA 1
ATOM 3995 C C . GLU B 1 54 ? -22.203 -14.211 -5.863 1 34.47 54 GLU B C 1
ATOM 3997 O O . GLU B 1 54 ? -22.438 -14.602 -4.715 1 34.47 54 GLU B O 1
ATOM 4002 N N . LEU B 1 55 ? -21.344 -15.164 -6.246 1 34.41 55 LEU B N 1
ATOM 4003 C CA . LEU B 1 55 ? -20.172 -14.812 -5.449 1 34.41 55 LEU B CA 1
ATOM 4004 C C . LEU B 1 55 ? -20.219 -13.352 -5.02 1 34.41 55 LEU B C 1
ATOM 4006 O O . LEU B 1 55 ? -19.703 -12.477 -5.723 1 34.41 55 LEU B O 1
ATOM 4010 N N . THR B 1 56 ? -21.406 -12.898 -4.859 1 34.84 56 THR B N 1
ATOM 4011 C CA . THR B 1 56 ? -21.75 -11.586 -4.312 1 34.84 56 THR B CA 1
ATOM 4012 C C . THR B 1 56 ? -20.719 -11.164 -3.262 1 34.84 56 THR B C 1
ATOM 4014 O O . THR B 1 56 ? -20.609 -9.984 -2.939 1 34.84 56 THR B O 1
ATOM 4017 N N . GLY B 1 57 ? -20.516 -12.258 -2.4 1 35.22 57 GLY B N 1
ATOM 4018 C CA . GLY B 1 57 ? -19.828 -11.711 -1.239 1 35.22 57 GLY B CA 1
ATOM 4019 C C . GLY B 1 57 ? -18.516 -11.039 -1.581 1 35.22 57 GLY B C 1
ATOM 4020 O O . GLY B 1 57 ? -17.703 -10.758 -0.694 1 35.22 57 GLY B O 1
ATOM 4021 N N . GLN B 1 58 ? -18.031 -11.555 -2.705 1 34.94 58 GLN B N 1
ATOM 4022 C CA . GLN B 1 58 ? -16.703 -10.953 -2.623 1 34.94 58 GLN B CA 1
ATOM 4023 C C . GLN B 1 58 ? -16.781 -9.492 -2.195 1 34.94 58 GLN B C 1
ATOM 4025 O O . GLN B 1 58 ? -17.125 -8.625 -3 1 34.94 58 GLN B O 1
ATOM 4030 N N . ARG B 1 59 ? -17.391 -9.281 -1.126 1 36.78 59 ARG B N 1
ATOM 4031 C CA . ARG B 1 59 ? 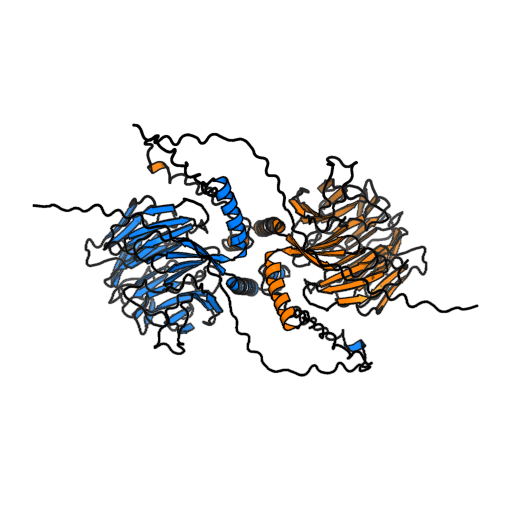-16.922 -8.016 -0.57 1 36.78 59 ARG B CA 1
ATOM 4032 C C . ARG B 1 59 ? -15.477 -7.738 -0.976 1 36.78 59 ARG B C 1
ATOM 4034 O O . ARG B 1 59 ? -14.562 -8.438 -0.536 1 36.78 59 ARG B O 1
ATOM 4041 N N . GLY B 1 60 ? -15.023 -7.887 -2.262 1 40.62 60 GLY B N 1
ATOM 4042 C CA . GLY B 1 60 ? -13.781 -7.27 -2.678 1 40.62 60 GLY B CA 1
ATOM 4043 C C . GLY B 1 60 ? -13.164 -6.383 -1.608 1 40.62 60 GLY B C 1
ATOM 4044 O O . GLY B 1 60 ? -13.836 -5.512 -1.057 1 40.62 60 GLY B O 1
ATOM 4045 N N . TYR B 1 61 ? -12.461 -6.949 -0.802 1 47 61 TYR B N 1
ATOM 4046 C CA . TYR B 1 61 ? -11.727 -6.129 0.154 1 47 61 TYR B CA 1
ATOM 4047 C C . TYR B 1 61 ? -11.289 -4.812 -0.477 1 47 61 TYR B C 1
ATOM 4049 O O . TYR B 1 61 ? -10.164 -4.695 -0.975 1 47 61 TYR B O 1
ATOM 4057 N N . PRO B 1 62 ? -12.164 -4.207 -1.341 1 53.09 62 PRO B N 1
ATOM 4058 C CA . PRO B 1 62 ? -11.992 -2.92 -2.023 1 53.09 62 PRO B CA 1
ATOM 4059 C C . PRO B 1 62 ? -11.234 -1.898 -1.178 1 53.09 62 PRO B C 1
ATOM 4061 O O . PRO B 1 62 ? -11.039 -0.759 -1.608 1 53.09 62 PRO B O 1
ATOM 4064 N N . HIS B 1 63 ? -10.562 -2.4 -0.186 1 63.5 63 HIS B N 1
ATOM 4065 C CA . HIS B 1 63 ? -10.18 -1.206 0.556 1 63.5 63 HIS B CA 1
ATOM 4066 C C . HIS B 1 63 ? -8.711 -1.273 0.981 1 63.5 63 HIS B C 1
ATOM 4068 O O . HIS B 1 63 ? -8.328 -0.659 1.977 1 63.5 63 HIS B O 1
ATOM 4074 N N . SER B 1 64 ? -8 -2.242 0.078 1 78.31 64 SER B N 1
ATOM 4075 C CA . SER B 1 64 ? -6.594 -2.188 0.47 1 78.31 64 SER B CA 1
ATOM 4076 C C . SER B 1 64 ? -5.754 -1.48 -0.587 1 78.31 64 SER B C 1
ATOM 4078 O O . SER B 1 64 ? -6.16 -1.38 -1.746 1 78.31 64 SER B O 1
ATOM 4080 N N . ILE B 1 65 ? -4.762 -0.976 -0.111 1 84.56 65 ILE B N 1
ATOM 4081 C CA . ILE B 1 65 ? -3.838 -0.305 -1.021 1 84.56 65 ILE B CA 1
ATOM 4082 C C . ILE B 1 65 ? -3.391 -1.277 -2.109 1 84.56 65 ILE B C 1
ATOM 4084 O O . ILE B 1 65 ? -3.207 -0.884 -3.266 1 84.56 65 ILE B O 1
ATOM 4088 N N . ILE B 1 66 ? -3.242 -2.543 -1.759 1 84.62 66 ILE B N 1
ATOM 4089 C CA . ILE B 1 66 ? -2.803 -3.551 -2.717 1 84.62 66 ILE B CA 1
ATOM 4090 C C . ILE B 1 66 ? -3.875 -3.75 -3.785 1 84.62 66 ILE B C 1
ATOM 4092 O O . ILE B 1 66 ? -3.564 -3.873 -4.973 1 84.62 66 ILE B O 1
ATOM 4096 N N . TRP B 1 67 ? -5.055 -3.801 -3.355 1 83.06 67 TRP B N 1
ATOM 4097 C CA . TRP B 1 67 ? -6.16 -3.885 -4.301 1 83.06 67 TRP B CA 1
ATOM 4098 C C . TRP B 1 67 ? -6.145 -2.703 -5.266 1 83.06 67 TRP B C 1
ATOM 4100 O O . TRP B 1 67 ? -6.316 -2.879 -6.473 1 83.06 67 TRP B O 1
ATOM 4110 N N . ALA B 1 68 ? -5.945 -1.509 -4.695 1 83.75 68 ALA B N 1
ATOM 4111 C CA . ALA B 1 68 ? -5.891 -0.312 -5.531 1 83.75 68 ALA B CA 1
ATOM 4112 C C . ALA B 1 68 ? -4.777 -0.421 -6.57 1 83.75 68 ALA B C 1
ATOM 4114 O O . ALA B 1 68 ? -4.977 -0.09 -7.738 1 83.75 68 ALA B O 1
ATOM 4115 N N . LEU B 1 69 ? -3.664 -0.892 -6.156 1 85.81 69 LEU B N 1
ATOM 4116 C CA . LEU B 1 69 ? -2.525 -1.054 -7.055 1 85.81 69 LEU B CA 1
ATOM 4117 C C . LEU B 1 69 ? -2.826 -2.092 -8.133 1 85.81 69 LEU B C 1
ATOM 4119 O O . LEU B 1 69 ? -2.436 -1.924 -9.289 1 85.81 69 LEU B O 1
ATOM 4123 N N . HIS B 1 70 ? -3.475 -3.162 -7.727 1 83.5 70 HIS B N 1
ATOM 4124 C CA . HIS B 1 70 ? -3.846 -4.211 -8.672 1 83.5 70 HIS B CA 1
ATOM 4125 C C . HIS B 1 70 ? -4.801 -3.68 -9.734 1 83.5 70 HIS B C 1
ATOM 4127 O O . HIS B 1 70 ? -4.609 -3.926 -10.93 1 83.5 70 HIS B O 1
ATOM 4133 N N . GLN B 1 71 ? -5.77 -2.893 -9.305 1 80.38 71 GLN B N 1
ATOM 4134 C CA . GLN B 1 71 ? -6.727 -2.312 -10.242 1 80.38 71 GLN B CA 1
ATOM 4135 C C . GLN B 1 71 ? -6.039 -1.364 -11.219 1 80.38 71 GLN B C 1
ATOM 4137 O O . GLN B 1 71 ? -6.387 -1.32 -12.406 1 80.38 71 GLN B O 1
ATOM 4142 N N . HIS B 1 72 ? -5.125 -0.661 -10.648 1 82.75 72 HIS B N 1
ATOM 4143 C CA . HIS B 1 72 ? -4.371 0.27 -11.484 1 82.75 72 HIS B CA 1
ATOM 4144 C C . HIS B 1 72 ? -3.574 -0.468 -12.555 1 82.75 72 HIS B C 1
ATOM 4146 O O . HIS B 1 72 ? -3.498 -0.017 -13.695 1 82.75 72 HIS B O 1
ATOM 4152 N N . LYS B 1 73 ? -2.998 -1.6 -12.234 1 80.12 73 LYS B N 1
ATOM 4153 C CA . LYS B 1 73 ? -2.201 -2.385 -13.172 1 80.12 73 LYS B CA 1
ATOM 4154 C C . LYS B 1 73 ? -3.074 -2.973 -14.273 1 80.12 73 LYS B C 1
ATOM 4156 O O . LYS B 1 73 ? -2.654 -3.051 -15.43 1 80.12 73 LYS B O 1
ATOM 4161 N N . LEU B 1 74 ? -4.285 -3.471 -13.898 1 76.12 74 LEU B N 1
ATOM 4162 C CA . LEU B 1 74 ? -5.18 -4.094 -14.875 1 76.12 74 LEU B CA 1
ATOM 4163 C C . LEU B 1 74 ? -5.711 -3.061 -15.859 1 76.12 74 LEU B C 1
ATOM 4165 O O . LEU B 1 74 ? -6.234 -3.418 -16.922 1 76.12 74 LEU B O 1
ATOM 4169 N N . GLY B 1 75 ? -5.266 -1.65 -15.742 1 69.19 75 GLY B N 1
ATOM 4170 C CA . GLY B 1 75 ? -5.645 -0.602 -16.672 1 69.19 75 GLY B CA 1
ATOM 4171 C C . GLY B 1 75 ? -7.066 -0.108 -16.469 1 69.19 75 GLY B C 1
ATOM 4172 O O . GLY B 1 75 ? -7.613 0.595 -17.328 1 69.19 75 GLY B O 1
ATOM 4173 N N . GLY B 1 76 ? -7.863 -0.611 -15.766 1 56.5 76 GLY B N 1
ATOM 4174 C CA . GLY B 1 76 ? -9.281 -0.271 -15.703 1 56.5 76 GLY B CA 1
ATOM 4175 C C . GLY B 1 76 ? -9.539 1.095 -15.102 1 56.5 76 GLY B C 1
ATOM 4176 O O . GLY B 1 76 ? -10.609 1.669 -15.281 1 56.5 76 GLY B O 1
ATOM 4177 N N . ALA B 1 77 ? -8.578 1.605 -14.242 1 59.28 77 ALA B N 1
ATOM 4178 C CA . ALA B 1 77 ? -9.109 2.791 -13.57 1 59.28 77 ALA B CA 1
ATOM 4179 C C . ALA B 1 77 ? -8.375 4.051 -14.016 1 59.28 77 ALA B C 1
ATOM 4181 O O . ALA B 1 77 ? -7.141 4.066 -14.086 1 59.28 77 ALA B O 1
ATOM 4182 N N . PRO B 1 78 ? -9.094 5 -14.617 1 64.62 78 PRO B N 1
ATOM 4183 C CA . PRO B 1 78 ? -8.477 6.32 -14.805 1 64.62 78 PRO B CA 1
ATOM 4184 C C . PRO B 1 78 ? -7.742 6.809 -13.555 1 64.62 78 PRO B C 1
ATOM 4186 O O . PRO B 1 78 ? -8.016 6.332 -12.445 1 64.62 78 PRO B O 1
ATOM 4189 N N . ARG B 1 79 ? -6.691 7.547 -13.734 1 66.38 79 ARG B N 1
ATOM 4190 C CA . ARG B 1 79 ? -5.891 8.086 -12.641 1 66.38 79 ARG B CA 1
ATOM 4191 C C . ARG B 1 79 ? -6.777 8.57 -11.5 1 66.38 79 ARG B C 1
ATOM 4193 O O . ARG B 1 79 ? -6.465 8.344 -10.328 1 66.38 79 ARG B O 1
ATOM 4200 N N . ILE B 1 80 ? -7.812 9.211 -11.836 1 68.69 80 ILE B N 1
ATOM 4201 C CA . ILE B 1 80 ? -8.727 9.742 -10.828 1 68.69 80 ILE B CA 1
ATOM 4202 C C . ILE B 1 80 ? -9.328 8.594 -10.023 1 68.69 80 ILE B C 1
ATOM 4204 O O . ILE B 1 80 ? -9.445 8.688 -8.797 1 68.69 80 ILE B O 1
ATOM 4208 N N . SER B 1 81 ? -9.477 7.559 -10.797 1 80.38 81 SER B N 1
ATOM 4209 C CA . SER B 1 81 ? -10.047 6.395 -10.125 1 80.38 81 SER B CA 1
ATOM 4210 C C . SER B 1 81 ? -9.023 5.734 -9.203 1 80.38 81 SER B C 1
ATOM 4212 O O . SER B 1 81 ? -9.367 5.281 -8.109 1 80.38 81 SER B O 1
ATOM 4214 N N . PHE B 1 82 ? -7.75 5.938 -9.594 1 85.88 82 PHE B N 1
ATOM 4215 C CA . PHE B 1 82 ? -6.695 5.34 -8.781 1 85.88 82 PHE B CA 1
ATOM 4216 C C . PHE B 1 82 ? -6.539 6.09 -7.465 1 85.88 82 PHE B C 1
ATOM 4218 O O . PHE B 1 82 ? -6.492 5.477 -6.395 1 85.88 82 PHE B O 1
ATOM 4225 N N . GLN B 1 83 ? -6.559 7.457 -7.523 1 86.94 83 GLN B N 1
ATOM 4226 C CA . GLN B 1 83 ? -6.422 8.281 -6.328 1 86.94 83 GLN B CA 1
ATOM 4227 C C . GLN B 1 83 ? -7.609 8.094 -5.391 1 86.94 83 GLN B C 1
ATOM 4229 O O . GLN B 1 83 ? -7.449 8.078 -4.168 1 86.94 83 GLN B O 1
ATOM 4234 N N . HIS B 1 84 ? -8.695 7.941 -5.984 1 87.44 84 HIS B N 1
ATOM 4235 C CA . HIS B 1 84 ? -9.898 7.715 -5.184 1 87.44 84 HIS B CA 1
ATOM 4236 C C . HIS B 1 84 ? -9.828 6.383 -4.445 1 87.44 84 HIS B C 1
ATOM 4238 O O . HIS B 1 84 ? -10.227 6.293 -3.283 1 87.44 84 HIS B O 1
ATOM 4244 N N . CYS B 1 85 ? -9.25 5.363 -5.133 1 86.69 85 CYS B N 1
ATOM 4245 C CA . CYS B 1 85 ? -9.094 4.059 -4.504 1 86.69 85 CYS B CA 1
ATOM 4246 C C . CYS B 1 85 ? -8.109 4.125 -3.348 1 86.69 85 CYS B C 1
ATOM 4248 O O . CYS B 1 85 ? -8.328 3.514 -2.301 1 86.69 85 CYS B O 1
ATOM 4250 N N . LEU B 1 86 ? -7.062 4.871 -3.578 1 89.5 86 LEU B N 1
ATOM 4251 C CA . LEU B 1 86 ? -6.066 5.016 -2.523 1 89.5 86 LEU B CA 1
ATOM 4252 C C . LEU B 1 86 ? -6.648 5.75 -1.32 1 89.5 86 LEU B C 1
ATOM 4254 O O . LEU B 1 86 ? -6.383 5.383 -0.174 1 89.5 86 LEU B O 1
ATOM 4258 N N . GLN B 1 87 ? -7.402 6.797 -1.56 1 92 87 GLN B N 1
ATOM 4259 C CA . GLN B 1 87 ? -8.039 7.543 -0.481 1 92 87 GLN B CA 1
ATOM 4260 C C . GLN B 1 87 ? -9 6.66 0.309 1 92 87 GLN B C 1
ATOM 4262 O O . GLN B 1 87 ? -9.055 6.738 1.538 1 92 87 GLN B O 1
ATOM 4267 N N . LYS B 1 88 ? -9.742 5.875 -0.403 1 88.38 88 LYS B N 1
ATOM 4268 C CA . LYS B 1 88 ? -10.656 4.953 0.268 1 88.38 88 LYS B CA 1
ATOM 4269 C C . LYS B 1 88 ? -9.891 3.977 1.157 1 88.38 88 LYS B C 1
ATOM 4271 O O . LYS B 1 88 ? -10.297 3.717 2.293 1 88.38 88 LYS B O 1
ATOM 4276 N N . ALA B 1 89 ? -8.836 3.436 0.568 1 86.25 89 ALA B N 1
ATOM 4277 C CA . ALA B 1 89 ? -7.996 2.529 1.348 1 86.25 89 ALA B CA 1
ATOM 4278 C C . ALA B 1 89 ? -7.457 3.219 2.6 1 86.25 89 ALA B C 1
ATOM 4280 O O . ALA B 1 89 ? -7.43 2.625 3.68 1 86.25 89 ALA B O 1
ATOM 4281 N N . PHE B 1 90 ? -7.07 4.449 2.467 1 91.88 90 PHE B N 1
ATOM 4282 C CA . PHE B 1 90 ? -6.559 5.215 3.598 1 91.88 90 PHE B CA 1
ATOM 4283 C C . PHE B 1 90 ? -7.641 5.402 4.656 1 91.88 90 PHE B C 1
ATOM 4285 O O . PHE B 1 90 ? -7.395 5.195 5.844 1 91.88 90 PHE B O 1
ATOM 4292 N N . LEU B 1 91 ? -8.758 5.801 4.25 1 91.38 91 LEU B N 1
ATOM 4293 C CA . LEU B 1 91 ? -9.867 6.016 5.176 1 91.38 91 LEU B CA 1
ATOM 4294 C C . LEU B 1 91 ? -10.164 4.746 5.973 1 91.38 91 LEU B C 1
ATOM 4296 O O . LEU B 1 91 ? -10.406 4.809 7.18 1 91.38 91 LEU B O 1
ATOM 4300 N N . TYR B 1 92 ? -10.078 3.66 5.316 1 84.31 92 TYR B N 1
ATOM 4301 C CA . TYR B 1 92 ? -10.289 2.389 6 1 84.31 92 TYR B CA 1
ATOM 4302 C C . TYR B 1 92 ? -9.203 2.143 7.035 1 84.31 92 TYR B C 1
ATOM 4304 O O . TYR B 1 92 ? -9.461 1.588 8.102 1 84.31 92 TYR B O 1
ATOM 4312 N N . SER B 1 93 ? -8.031 2.564 6.695 1 84.25 93 SER B N 1
ATOM 4313 C CA . SER B 1 93 ? -6.906 2.328 7.59 1 84.25 93 SER B CA 1
ATOM 4314 C C . SER B 1 93 ? -7.016 3.176 8.852 1 84.25 93 SER B C 1
ATOM 4316 O O . SER B 1 93 ? -6.398 2.859 9.875 1 84.25 93 SER B O 1
ATOM 4318 N N . LEU B 1 94 ? -7.746 4.25 8.82 1 89.25 94 LEU B N 1
ATOM 4319 C CA . LEU B 1 94 ? -7.844 5.18 9.938 1 89.25 94 LEU B CA 1
ATOM 4320 C C . LEU B 1 94 ? -8.492 4.504 11.148 1 89.25 94 LEU B C 1
ATOM 4322 O O . LEU B 1 94 ? -8.289 4.934 12.281 1 89.25 94 LEU B O 1
ATOM 4326 N N . ASP B 1 95 ? -9.219 3.455 10.906 1 82.12 95 ASP B N 1
ATOM 4327 C CA . ASP B 1 95 ? -9.859 2.729 12 1 82.12 95 ASP B CA 1
ATOM 4328 C C . ASP B 1 95 ? -8.82 2.117 12.938 1 82.12 95 ASP B C 1
ATOM 4330 O O . ASP B 1 95 ? -9.117 1.859 14.109 1 82.12 95 ASP B O 1
ATOM 4334 N N . CYS B 1 96 ? -7.652 1.984 12.391 1 81.44 96 CYS B N 1
ATOM 4335 C CA . CYS B 1 96 ? -6.613 1.332 13.18 1 81.44 96 CYS B CA 1
ATOM 4336 C C . CYS B 1 96 ? -5.59 2.348 13.68 1 81.44 96 CYS B C 1
ATOM 4338 O O . CYS B 1 96 ? -4.535 1.971 14.195 1 81.44 96 CYS B O 1
ATOM 4340 N N . TYR B 1 97 ? -5.887 3.604 13.516 1 89.31 97 TYR B N 1
ATOM 4341 C CA . TYR B 1 97 ? -4.957 4.617 14.008 1 89.31 97 TYR B CA 1
ATOM 4342 C C . TYR B 1 97 ? -5.062 4.773 15.516 1 89.31 97 TYR B C 1
ATOM 4344 O O . TYR B 1 97 ? -6.164 4.77 16.078 1 89.31 97 TYR B O 1
ATOM 4352 N N . ARG B 1 98 ? -3.938 4.832 16.141 1 87.69 98 ARG B N 1
ATOM 4353 C CA . ARG B 1 98 ? -3.82 5.047 17.578 1 87.69 98 ARG B CA 1
ATOM 4354 C C . ARG B 1 98 ? -2.645 5.961 17.891 1 87.69 98 ARG B C 1
ATOM 4356 O O . ARG B 1 98 ? -1.762 6.164 17.062 1 87.69 98 ARG B O 1
ATOM 4363 N N . ILE B 1 99 ? -2.768 6.457 19.062 1 91.94 99 ILE B N 1
ATOM 4364 C CA . ILE B 1 99 ? -1.619 7.234 19.516 1 91.94 99 ILE B CA 1
ATOM 4365 C C . ILE B 1 99 ? -0.441 6.301 19.781 1 91.94 99 ILE B C 1
ATOM 4367 O O . ILE B 1 99 ? -0.562 5.348 20.562 1 91.94 99 ILE B O 1
ATOM 4371 N N . PHE B 1 100 ? 0.629 6.637 19.125 1 84.81 100 PHE B N 1
ATOM 4372 C CA . PHE B 1 100 ? 1.813 5.789 19.172 1 84.81 100 PHE B CA 1
ATOM 4373 C C . PHE B 1 100 ? 2.887 6.402 20.062 1 84.81 100 PHE B C 1
ATOM 4375 O O . PHE B 1 100 ? 3.643 5.684 20.719 1 84.81 100 PHE B O 1
ATOM 4382 N N . ARG B 1 101 ? 3.025 7.617 19.984 1 87.94 101 ARG B N 1
ATOM 4383 C CA . ARG B 1 101 ? 4.047 8.352 20.719 1 87.94 101 ARG B CA 1
ATOM 4384 C C . ARG B 1 101 ? 3.51 9.688 21.219 1 87.94 101 ARG B C 1
ATOM 4386 O O . ARG B 1 101 ? 2.652 10.297 20.578 1 87.94 101 ARG B O 1
ATOM 4393 N N . THR B 1 102 ? 3.939 10.055 22.375 1 92.06 102 THR B N 1
ATOM 4394 C CA . THR B 1 102 ? 3.57 11.344 22.969 1 92.06 102 THR B CA 1
ATOM 4395 C C . THR B 1 102 ? 4.801 12.062 23.516 1 92.06 102 THR B C 1
ATOM 4397 O O . THR B 1 102 ? 5.738 11.422 23.984 1 92.06 102 THR B O 1
ATOM 4400 N N . ALA B 1 103 ? 4.844 13.344 23.391 1 93.19 103 ALA B N 1
ATOM 4401 C CA . ALA B 1 103 ? 5.867 14.18 24 1 93.19 103 ALA B CA 1
ATOM 4402 C C . ALA B 1 103 ? 5.25 15.406 24.672 1 93.19 103 ALA B C 1
ATOM 4404 O O . ALA B 1 103 ? 4.254 15.953 24.172 1 93.19 103 ALA B O 1
ATOM 4405 N N . SER B 1 104 ? 5.781 15.805 25.812 1 94.44 104 SER B N 1
ATOM 4406 C CA . SER B 1 104 ? 5.359 17.016 26.516 1 94.44 104 SER B CA 1
ATOM 4407 C C . SER B 1 104 ? 6.555 17.859 26.922 1 94.44 104 SER B C 1
ATOM 4409 O O . SER B 1 104 ? 6.816 18.062 28.109 1 94.44 104 SER B O 1
ATOM 4411 N N . PRO B 1 105 ? 7.176 18.453 25.969 1 93.06 105 PRO B N 1
ATOM 4412 C CA . PRO B 1 105 ? 8.43 19.156 26.25 1 93.06 105 PRO B CA 1
ATOM 4413 C C . PRO B 1 105 ? 8.203 20.547 26.844 1 93.06 105 PRO B C 1
ATOM 4415 O O . PRO B 1 105 ? 9.133 21.156 27.375 1 93.06 105 PRO B O 1
ATOM 4418 N N . PHE B 1 106 ? 7.043 21.109 26.797 1 95.44 106 PHE B N 1
ATOM 4419 C CA . PHE B 1 106 ? 6.812 22.516 27.109 1 95.44 106 PHE B CA 1
ATOM 4420 C C . PHE B 1 106 ? 6.113 22.672 28.453 1 95.44 106 PHE B C 1
ATOM 4422 O O . PHE B 1 106 ? 5.434 21.75 28.906 1 95.44 106 PHE B O 1
ATOM 4429 N N . ASP B 1 107 ? 6.262 23.906 29 1 94.5 107 ASP B N 1
ATOM 4430 C CA . ASP B 1 107 ? 5.523 24.25 30.219 1 94.5 107 ASP B CA 1
ATOM 4431 C C . ASP B 1 107 ? 4.211 24.953 29.859 1 94.5 107 ASP B C 1
ATOM 4433 O O . ASP B 1 107 ? 3.324 25.078 30.719 1 94.5 107 ASP B O 1
ATOM 4437 N N . ARG B 1 108 ? 4.148 25.391 28.688 1 96.38 108 ARG B N 1
ATOM 4438 C CA . ARG B 1 108 ? 2.947 26.047 28.188 1 96.38 108 ARG B CA 1
ATOM 4439 C C . ARG B 1 108 ? 2.424 25.375 26.922 1 96.38 108 ARG B C 1
ATOM 4441 O O . ARG B 1 108 ? 3.092 24.516 26.359 1 96.38 108 ARG B O 1
ATOM 4448 N N . ARG B 1 109 ? 1.25 25.797 26.516 1 97 109 ARG B N 1
ATOM 4449 C CA . ARG B 1 109 ? 0.569 25.078 25.438 1 97 109 ARG B CA 1
ATOM 4450 C C . ARG B 1 109 ? 1.319 25.219 24.125 1 97 109 ARG B C 1
ATOM 4452 O O . ARG B 1 109 ? 2.023 26.203 23.906 1 97 109 ARG B O 1
ATOM 4459 N N . THR B 1 110 ? 1.074 24.25 23.281 1 97.62 110 THR B N 1
ATOM 4460 C CA . THR B 1 110 ? 1.604 24.266 21.922 1 97.62 110 THR B CA 1
ATOM 4461 C C . THR B 1 110 ? 0.854 25.266 21.047 1 97.62 110 THR B C 1
ATOM 4463 O O . THR B 1 110 ? -0.365 25.406 21.172 1 97.62 110 THR B O 1
ATOM 4466 N N . THR B 1 111 ? 1.616 26 20.156 1 98 111 THR B N 1
ATOM 4467 C CA . THR B 1 111 ? 0.973 27.047 19.359 1 98 111 THR B CA 1
ATOM 4468 C C . THR B 1 111 ? 1.151 26.781 17.875 1 98 111 THR B C 1
ATOM 4470 O O . THR B 1 111 ? 0.388 27.297 17.047 1 98 111 THR B O 1
ATOM 4473 N N . CYS B 1 112 ? 2.154 26.062 17.531 1 97.38 112 CYS B N 1
ATOM 4474 C CA . CYS B 1 112 ? 2.4 25.766 16.125 1 97.38 112 CYS B CA 1
ATOM 4475 C C . CYS B 1 112 ? 2.992 24.359 15.953 1 97.38 112 CYS B C 1
ATOM 4477 O O . CYS B 1 112 ? 3.59 23.828 16.891 1 97.38 112 CYS B O 1
ATOM 4479 N N . LEU B 1 113 ? 2.752 23.828 14.812 1 97.62 113 LEU B N 1
ATOM 4480 C CA . LEU B 1 113 ? 3.211 22.5 14.461 1 97.62 113 LEU B CA 1
ATOM 4481 C C . LEU B 1 113 ? 3.516 22.406 12.969 1 97.62 113 LEU B C 1
ATOM 4483 O O . LEU B 1 113 ? 2.678 22.75 12.133 1 97.62 113 LEU B O 1
ATOM 4487 N N . GLU B 1 114 ? 4.801 22.016 12.602 1 98.19 114 GLU B N 1
ATOM 4488 C CA . GLU B 1 114 ? 5.195 21.859 11.211 1 98.19 114 GLU B CA 1
ATOM 4489 C C . GLU B 1 114 ? 6.055 20.609 11.016 1 98.19 114 GLU B C 1
ATOM 4491 O O . GLU B 1 114 ? 7.051 20.422 11.727 1 98.19 114 GLU B O 1
ATOM 4496 N N . TRP B 1 115 ? 5.652 19.781 10.047 1 97.62 115 TRP B N 1
ATOM 4497 C CA . TRP B 1 115 ? 6.461 18.609 9.711 1 97.62 115 TRP B CA 1
ATOM 4498 C C . TRP B 1 115 ? 7.688 19.016 8.898 1 97.62 115 TRP B C 1
ATOM 4500 O O . TRP B 1 115 ? 7.609 19.906 8.047 1 97.62 115 TRP B O 1
ATOM 4510 N N . HIS B 1 116 ? 8.742 18.281 9.18 1 96 116 HIS B N 1
ATOM 4511 C CA . HIS B 1 116 ? 9.914 18.453 8.32 1 96 116 HIS B CA 1
ATOM 4512 C C . HIS B 1 116 ? 9.609 18.031 6.891 1 96 116 HIS B C 1
ATOM 4514 O O . HIS B 1 116 ? 8.969 17 6.664 1 96 116 HIS B O 1
ATOM 4520 N N . PRO B 1 117 ? 10.094 18.766 5.949 1 92.06 117 PRO B N 1
ATOM 4521 C CA . PRO B 1 117 ? 9.711 18.484 4.566 1 92.06 117 PRO B CA 1
ATOM 4522 C C . PRO B 1 117 ? 10.398 17.234 4.012 1 92.06 117 PRO B C 1
ATOM 4524 O O . PRO B 1 117 ? 9.859 16.578 3.117 1 92.06 117 PRO B O 1
ATOM 4527 N N . THR B 1 118 ? 11.516 16.844 4.453 1 88 118 THR B N 1
ATOM 4528 C CA . THR B 1 118 ? 12.258 15.742 3.836 1 88 118 THR B CA 1
ATOM 4529 C C . THR B 1 118 ? 12.414 14.578 4.805 1 88 118 THR B C 1
ATOM 4531 O O . THR B 1 118 ? 12.773 13.469 4.398 1 88 118 THR B O 1
ATOM 4534 N N . HIS B 1 119 ? 12.227 14.852 6 1 88.81 119 HIS B N 1
ATOM 4535 C CA . HIS B 1 119 ? 12.273 13.789 7 1 88.81 119 HIS B CA 1
ATOM 4536 C C . HIS B 1 119 ? 10.883 13.5 7.566 1 88.81 119 HIS B C 1
ATOM 4538 O O . HIS B 1 119 ? 10.406 14.227 8.445 1 88.81 119 HIS B O 1
ATOM 4544 N N . PRO B 1 120 ? 10.281 12.453 7.211 1 87.25 120 PRO B N 1
ATOM 4545 C CA . PRO B 1 120 ? 8.859 12.234 7.469 1 87.25 120 PRO B CA 1
ATOM 4546 C C . PRO B 1 120 ? 8.555 11.969 8.945 1 87.25 120 PRO B C 1
ATOM 4548 O O . PRO B 1 120 ? 7.398 12.047 9.359 1 87.25 120 PRO B O 1
ATOM 4551 N N . SER B 1 121 ? 9.516 11.625 9.75 1 89.56 121 SER B N 1
ATOM 4552 C CA . SER B 1 121 ? 9.266 11.344 11.156 1 89.56 121 SER B CA 1
ATOM 4553 C C . SER B 1 121 ? 9.656 12.523 12.039 1 89.56 121 SER B C 1
ATOM 4555 O O . SER B 1 121 ? 9.656 12.406 13.273 1 89.56 121 SER B O 1
ATOM 4557 N N . THR B 1 122 ? 10.023 13.602 11.453 1 93.69 122 THR B N 1
ATOM 4558 C CA . THR B 1 122 ? 10.531 14.75 12.188 1 93.69 122 THR B CA 1
ATOM 4559 C C . THR B 1 122 ? 9.57 15.93 12.086 1 93.69 122 THR B C 1
ATOM 4561 O O . THR B 1 122 ? 9.031 16.203 11.016 1 93.69 122 THR B O 1
ATOM 4564 N N . LEU B 1 123 ? 9.336 16.547 13.242 1 96.62 123 LEU B N 1
ATOM 4565 C CA . LEU B 1 123 ? 8.477 17.719 13.227 1 96.62 123 LEU B CA 1
ATOM 4566 C C . LEU B 1 123 ? 9.023 18.797 14.164 1 96.62 123 LEU B C 1
ATOM 4568 O O . LEU B 1 123 ? 9.742 18.5 15.117 1 96.62 123 LEU B O 1
ATOM 4572 N N . ALA B 1 124 ? 8.734 20.062 13.852 1 97.62 124 ALA B N 1
ATOM 4573 C CA . ALA B 1 124 ? 9 21.219 14.695 1 97.62 124 ALA B CA 1
ATOM 4574 C C . ALA B 1 124 ? 7.719 21.703 15.375 1 97.62 124 ALA B C 1
ATOM 4576 O O . ALA B 1 124 ? 6.668 21.797 14.742 1 97.62 124 ALA B O 1
ATOM 4577 N N . VAL B 1 125 ? 7.809 21.938 16.656 1 98.06 125 VAL B N 1
ATOM 4578 C CA . VAL B 1 125 ? 6.656 22.406 17.422 1 98.06 125 VAL B CA 1
ATOM 4579 C C . VAL B 1 125 ? 7.047 23.625 18.25 1 98.06 125 VAL B C 1
ATOM 4581 O O . VAL B 1 125 ? 8.133 23.656 18.844 1 98.06 125 VAL B O 1
ATOM 4584 N N . GLY B 1 126 ? 6.195 24.656 18.234 1 97.94 126 GLY B N 1
ATOM 4585 C CA . GLY B 1 126 ? 6.383 25.859 19.031 1 97.94 126 GLY B CA 1
ATOM 4586 C C . GLY B 1 126 ? 5.375 25.984 20.156 1 97.94 126 GLY B C 1
ATOM 4587 O O . GLY B 1 126 ? 4.305 25.375 20.109 1 97.94 126 GLY B O 1
ATOM 4588 N N . SER B 1 127 ? 5.727 26.875 21.125 1 97.94 127 SER B N 1
ATOM 4589 C CA . SER B 1 127 ? 4.871 27 22.312 1 97.94 127 SER B CA 1
ATOM 4590 C C . SER B 1 127 ? 4.52 28.453 22.594 1 97.94 127 SER B C 1
ATOM 4592 O O . SER B 1 127 ? 5.07 29.359 21.969 1 97.94 127 SER B O 1
ATOM 4594 N N . LYS B 1 128 ? 3.633 28.594 23.516 1 97.56 128 LYS B N 1
ATOM 4595 C CA . LYS B 1 128 ? 3.234 29.906 24.016 1 97.56 128 LYS B CA 1
ATOM 4596 C C . LYS B 1 128 ? 4.379 30.578 24.766 1 97.56 128 LYS B C 1
ATOM 4598 O O . LYS B 1 128 ? 4.426 31.797 24.859 1 97.56 128 LYS B O 1
ATOM 4603 N N . GLY B 1 129 ? 5.277 29.844 25.297 1 96.19 129 GLY B N 1
ATOM 4604 C CA . GLY B 1 129 ? 6.43 30.391 26 1 96.19 129 GLY B CA 1
ATOM 4605 C C . GLY B 1 129 ? 7.57 30.766 25.062 1 96.19 129 GLY B C 1
ATOM 4606 O O . GLY B 1 129 ? 8.578 31.328 25.5 1 96.19 129 GLY B O 1
ATOM 4607 N N . GLY B 1 130 ? 7.426 30.375 23.828 1 96.5 130 GLY B N 1
ATOM 4608 C CA . GLY B 1 130 ? 8.469 30.703 22.859 1 96.5 130 GLY B CA 1
ATOM 4609 C C . GLY B 1 130 ? 9.445 29.562 22.641 1 96.5 130 GLY B C 1
ATOM 4610 O O . GLY B 1 130 ? 10.398 29.688 21.859 1 96.5 130 GLY B O 1
ATOM 4611 N N . ASP B 1 131 ? 9.188 28.438 23.281 1 96.19 131 ASP B N 1
ATOM 4612 C CA . ASP B 1 131 ? 10.039 27.266 23.094 1 96.19 131 ASP B CA 1
ATOM 4613 C C . ASP B 1 131 ? 9.781 26.625 21.734 1 96.19 131 ASP B C 1
ATOM 4615 O O . ASP B 1 131 ? 8.664 26.688 21.219 1 96.19 131 ASP B O 1
ATOM 4619 N N . ILE B 1 132 ? 10.844 26.062 21.188 1 97 132 ILE B N 1
ATOM 4620 C CA . ILE B 1 132 ? 10.734 25.297 19.953 1 97 132 ILE B CA 1
ATOM 4621 C C . ILE B 1 132 ? 11.445 23.953 20.109 1 97 132 ILE B C 1
ATOM 4623 O O . ILE B 1 132 ? 12.539 23.891 20.656 1 97 132 ILE B O 1
ATOM 4627 N N . ILE B 1 133 ? 10.766 22.938 19.656 1 96.25 133 ILE B N 1
ATOM 4628 C CA . ILE B 1 133 ? 11.406 21.625 19.641 1 96.25 133 ILE B CA 1
ATOM 4629 C C . ILE B 1 133 ? 11.438 21.078 18.219 1 96.25 133 ILE B C 1
ATOM 4631 O O . ILE B 1 133 ? 10.492 21.266 17.453 1 96.25 133 ILE B O 1
ATOM 4635 N N . LEU B 1 134 ? 12.555 20.594 17.828 1 95 134 LEU B N 1
ATOM 4636 C CA . LEU B 1 134 ? 12.656 19.688 16.688 1 95 134 LEU B CA 1
ATOM 4637 C C . LEU B 1 134 ? 12.734 18.234 17.141 1 95 134 LEU B C 1
ATOM 4639 O O . LEU B 1 134 ? 13.711 17.828 17.781 1 95 134 LEU B O 1
ATOM 4643 N N . TRP B 1 135 ? 11.688 17.484 16.797 1 94.19 135 TRP B N 1
ATOM 4644 C CA . TRP B 1 135 ? 11.531 16.156 17.391 1 94.19 135 TRP B CA 1
ATOM 4645 C C . TRP B 1 135 ? 11.375 15.086 16.328 1 94.19 135 TRP B C 1
ATOM 4647 O O . TRP B 1 135 ? 10.508 15.195 15.445 1 94.19 135 TRP B O 1
ATOM 4657 N N . ASP B 1 136 ? 12.281 14.133 16.266 1 90.69 136 ASP B N 1
ATOM 4658 C CA . ASP B 1 136 ? 12.102 12.883 15.539 1 90.69 136 ASP B CA 1
ATOM 4659 C C . ASP B 1 136 ? 11.508 11.805 16.438 1 90.69 136 ASP B C 1
ATOM 4661 O O . ASP B 1 136 ? 12.188 11.281 17.312 1 90.69 136 ASP B O 1
ATOM 4665 N N . TYR B 1 137 ? 10.289 11.43 16.203 1 87.5 137 TYR B N 1
ATOM 4666 C CA . TYR B 1 137 ? 9.594 10.555 17.141 1 87.5 137 TYR B CA 1
ATOM 4667 C C . TYR B 1 137 ? 10.062 9.117 16.984 1 87.5 137 TYR B C 1
ATOM 4669 O O . TYR B 1 137 ? 9.734 8.266 17.828 1 87.5 137 TYR B O 1
ATOM 4677 N N . GLU B 1 138 ? 10.781 8.773 15.938 1 80.44 138 GLU B N 1
ATOM 4678 C CA . GLU B 1 138 ? 11.258 7.406 15.742 1 80.44 138 GLU B CA 1
ATOM 4679 C C . GLU B 1 138 ? 12.625 7.199 16.391 1 80.44 138 GLU B C 1
ATOM 4681 O O . GLU B 1 138 ? 13.062 6.062 16.562 1 80.44 138 GLU B O 1
ATOM 4686 N N . VAL B 1 139 ? 13.367 8.195 16.5 1 74.94 139 VAL B N 1
ATOM 4687 C CA . VAL B 1 139 ? 14.711 8.094 17.062 1 74.94 139 VAL B CA 1
ATOM 4688 C C . VAL B 1 139 ? 14.703 8.57 18.516 1 74.94 139 VAL B C 1
ATOM 4690 O O . VAL B 1 139 ? 14.094 9.594 18.844 1 74.94 139 VAL B O 1
ATOM 4693 N N . LEU B 1 140 ? 15.453 7.645 19.234 1 65.56 140 LEU B N 1
ATOM 4694 C CA . LEU B 1 140 ? 15.547 7.992 20.656 1 65.56 140 LEU B CA 1
ATOM 4695 C C . LEU B 1 140 ? 16.578 9.086 20.875 1 65.56 140 LEU B C 1
ATOM 4697 O O . LEU B 1 140 ? 17.625 9.094 20.234 1 65.56 140 LEU B O 1
ATOM 4701 N N . ASP B 1 141 ? 16.344 10.164 21.547 1 62.44 141 ASP B N 1
ATOM 4702 C CA . ASP B 1 141 ? 17.281 11.156 22.094 1 62.44 141 ASP B CA 1
ATOM 4703 C C . ASP B 1 141 ? 17.641 12.195 21.031 1 62.44 141 ASP B C 1
ATOM 4705 O O . ASP B 1 141 ? 18.688 12.852 21.141 1 62.44 141 ASP B O 1
ATOM 4709 N N . LYS B 1 142 ? 17.062 12.039 19.906 1 63.06 142 LYS B N 1
ATOM 4710 C CA . LYS B 1 142 ? 17.375 13.078 18.922 1 63.06 142 LYS B CA 1
ATOM 4711 C C . LYS B 1 142 ? 16.328 14.195 18.969 1 63.06 142 LYS B C 1
ATOM 4713 O O . LYS B 1 142 ? 15.297 14.109 18.281 1 63.06 142 LYS B O 1
ATOM 4718 N N . THR B 1 143 ? 16.547 15.047 19.859 1 80.75 143 THR B N 1
ATOM 4719 C CA . THR B 1 143 ? 15.656 16.188 19.969 1 80.75 143 THR B CA 1
ATOM 4720 C C . THR B 1 143 ? 16.453 17.484 20.141 1 80.75 143 THR B C 1
ATOM 4722 O O . THR B 1 143 ? 17.469 17.516 20.844 1 80.75 143 THR B O 1
ATOM 4725 N N . TYR B 1 144 ? 16.156 18.469 19.297 1 87.44 144 TYR B N 1
ATOM 4726 C CA . TYR B 1 144 ? 16.656 19.828 19.484 1 87.44 144 TYR B CA 1
ATOM 4727 C C . TYR B 1 144 ? 15.617 20.703 20.188 1 87.44 144 TYR B C 1
ATOM 4729 O O . TYR B 1 144 ? 14.453 20.734 19.781 1 87.44 144 TYR B O 1
ATOM 4737 N N . PHE B 1 145 ? 16.062 21.297 21.234 1 92.31 145 PHE B N 1
ATOM 4738 C CA . PHE B 1 145 ? 15.172 22.156 22.016 1 92.31 145 PHE B CA 1
ATOM 4739 C C . PHE B 1 145 ? 15.734 23.562 22.109 1 92.31 145 PHE B C 1
ATOM 4741 O O . PHE B 1 145 ? 16.875 23.75 22.531 1 92.31 145 PHE B O 1
ATOM 4748 N N . VAL B 1 146 ? 15.008 24.484 21.625 1 93.19 146 VAL B N 1
ATOM 4749 C CA . VAL B 1 146 ? 15.344 25.906 21.75 1 93.19 146 VAL B CA 1
ATOM 4750 C C . VAL B 1 146 ? 14.461 26.562 22.812 1 93.19 146 VAL B C 1
ATOM 4752 O O . VAL B 1 146 ? 13.234 26.641 22.656 1 93.19 146 VAL B O 1
ATOM 4755 N N . LYS B 1 147 ? 15.07 27.094 23.781 1 93.81 147 LYS B N 1
ATOM 4756 C CA . LYS B 1 147 ? 14.328 27.703 24.891 1 93.81 147 LYS B CA 1
ATOM 4757 C C . LYS B 1 147 ? 13.82 29.094 24.5 1 93.81 147 LYS B C 1
ATOM 4759 O O . LYS B 1 147 ? 14.547 29.875 23.875 1 93.81 147 LYS B O 1
ATOM 4764 N N . GLY B 1 148 ? 12.602 29.344 24.812 1 94.19 148 GLY B N 1
ATOM 4765 C CA . GLY B 1 148 ? 12.008 30.656 24.562 1 94.19 148 GLY B CA 1
ATOM 4766 C C . GLY B 1 148 ? 12.211 31.625 25.703 1 94.19 148 GLY B C 1
ATOM 4767 O O . GLY B 1 148 ? 12.867 31.297 26.688 1 94.19 148 GLY B O 1
ATOM 4768 N N . ILE B 1 149 ? 11.633 32.781 25.547 1 90.38 149 ILE B N 1
ATOM 4769 C CA . ILE B 1 149 ? 11.828 33.844 26.531 1 90.38 149 ILE B CA 1
ATOM 4770 C C . ILE B 1 149 ? 10.703 33.812 27.562 1 90.38 149 ILE B C 1
ATOM 4772 O O . ILE B 1 149 ? 10.688 34.625 28.5 1 90.38 149 ILE B O 1
ATOM 4776 N N . GLY B 1 150 ? 9.836 32.906 27.406 1 91.88 150 GLY B N 1
ATOM 4777 C CA . GLY B 1 150 ? 8.727 32.812 28.344 1 91.88 150 GLY B CA 1
ATOM 4778 C C . GLY B 1 150 ? 7.555 33.688 27.953 1 91.88 150 GLY B C 1
ATOM 4779 O O . GLY B 1 150 ? 7.172 33.781 26.797 1 91.88 150 GLY B O 1
ATOM 4780 N N . ALA B 1 151 ? 7.008 34.406 28.938 1 88.44 151 ALA B N 1
ATOM 4781 C CA . ALA B 1 151 ? 5.871 35.281 28.703 1 88.44 151 ALA B CA 1
ATOM 4782 C C . ALA B 1 151 ? 6.215 36.375 27.688 1 88.44 151 ALA B C 1
ATOM 4784 O O . ALA B 1 151 ? 7.25 37.031 27.797 1 88.44 151 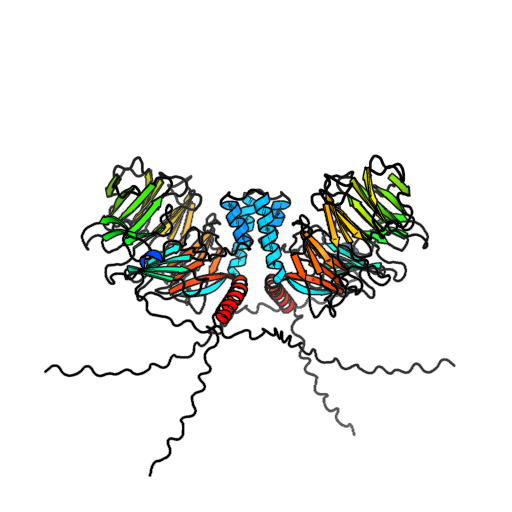ALA B O 1
ATOM 4785 N N . GLY B 1 152 ? 5.371 36.5 26.672 1 89.38 152 GLY B N 1
ATOM 4786 C CA . GLY B 1 152 ? 5.598 37.5 25.641 1 89.38 152 GLY B CA 1
ATOM 4787 C C . GLY B 1 152 ? 6.363 36.938 24.453 1 89.38 152 GLY B C 1
ATOM 4788 O O . GLY B 1 152 ? 6.551 37.625 23.453 1 89.38 152 GLY B O 1
ATOM 4789 N N . GLY B 1 153 ? 6.758 35.719 24.547 1 93.19 153 GLY B N 1
ATOM 4790 C CA . GLY B 1 153 ? 7.574 35.156 23.484 1 93.19 153 GLY B CA 1
ATOM 4791 C C . GLY B 1 153 ? 6.84 34.094 22.672 1 93.19 153 GLY B C 1
ATOM 4792 O O . GLY B 1 153 ? 7.465 33.312 21.953 1 93.19 153 GLY B O 1
ATOM 4793 N N . SER B 1 154 ? 5.516 34.125 22.719 1 96.25 154 SER B N 1
ATOM 4794 C CA . SER B 1 154 ? 4.711 33.062 22.078 1 96.25 154 SER B CA 1
ATOM 4795 C C . SER B 1 154 ? 5.035 32.969 20.594 1 96.25 154 SER B C 1
ATOM 4797 O O . SER B 1 154 ? 5.117 33.969 19.891 1 96.25 154 SER B O 1
ATOM 4799 N N . ILE B 1 155 ? 5.25 31.734 20.125 1 97.81 155 ILE B N 1
ATOM 4800 C CA . ILE B 1 155 ? 5.418 31.469 18.703 1 97.81 155 ILE B CA 1
ATOM 4801 C C . ILE B 1 155 ? 4.059 31.484 18 1 97.81 155 ILE B C 1
ATOM 4803 O O . ILE B 1 155 ? 3.145 30.766 18.406 1 97.81 155 ILE B O 1
ATOM 4807 N N . THR B 1 156 ? 3.936 32.312 17 1 97.5 156 THR B N 1
ATOM 4808 C CA . THR B 1 156 ? 2.635 32.469 16.375 1 97.5 156 THR B CA 1
ATOM 4809 C C . THR B 1 156 ? 2.621 31.828 14.984 1 97.5 156 THR B C 1
ATOM 4811 O O . THR B 1 156 ? 1.554 31.578 14.422 1 97.5 156 THR B O 1
ATOM 4814 N N . GLY B 1 157 ? 3.707 31.562 14.43 1 97.69 157 GLY B N 1
ATOM 4815 C CA . GLY B 1 157 ? 3.854 30.906 13.141 1 97.69 157 GLY B CA 1
ATOM 4816 C C . GLY B 1 157 ? 5.238 30.328 12.922 1 97.69 157 GLY B C 1
ATOM 4817 O O . GLY B 1 157 ? 6.223 30.828 13.477 1 97.69 157 GLY B O 1
ATOM 4818 N N . MET B 1 158 ? 5.246 29.328 12.141 1 97.5 158 MET B N 1
ATOM 4819 C CA . MET B 1 158 ? 6.512 28.672 11.844 1 97.5 158 MET B CA 1
ATOM 4820 C C . MET B 1 158 ? 6.469 28.016 10.461 1 97.5 158 MET B C 1
ATOM 4822 O O . MET B 1 158 ? 5.441 27.469 10.055 1 97.5 158 MET B O 1
ATOM 4826 N N . LYS B 1 159 ? 7.582 28.125 9.773 1 97.88 159 LYS B N 1
ATOM 4827 C CA . LYS B 1 159 ? 7.742 27.469 8.484 1 97.88 159 LYS B CA 1
ATOM 4828 C C . LYS B 1 159 ? 9.203 27.094 8.234 1 97.88 159 LYS B C 1
ATOM 4830 O O . LYS B 1 159 ? 10.102 27.891 8.484 1 97.88 159 LYS B O 1
ATOM 4835 N N . PHE B 1 160 ? 9.406 25.875 7.762 1 97.5 160 PHE B N 1
ATOM 4836 C CA . PHE B 1 160 ? 10.766 25.484 7.391 1 97.5 160 PHE B CA 1
ATOM 4837 C C . PHE B 1 160 ? 11.25 26.297 6.195 1 97.5 160 PHE B C 1
ATOM 4839 O O . PHE B 1 160 ? 10.469 26.609 5.289 1 97.5 160 PHE B O 1
ATOM 4846 N N . ASN B 1 161 ? 12.516 26.625 6.227 1 97 161 ASN B N 1
ATOM 4847 C CA . ASN B 1 161 ? 13.148 27.203 5.047 1 97 161 ASN B CA 1
ATOM 4848 C C . ASN B 1 161 ? 13.305 26.172 3.934 1 97 161 ASN B C 1
ATOM 4850 O O . ASN B 1 161 ? 14.07 25.219 4.066 1 97 161 ASN B O 1
ATOM 4854 N N . PRO B 1 162 ? 12.578 26.406 2.865 1 93.94 162 PRO B N 1
ATOM 4855 C CA . PRO B 1 162 ? 12.625 25.406 1.795 1 93.94 162 PRO B CA 1
ATOM 4856 C C . PRO B 1 162 ? 14.008 25.281 1.165 1 93.94 162 PRO B C 1
ATOM 4858 O O . PRO B 1 162 ? 14.328 24.266 0.558 1 93.94 162 PRO B O 1
ATOM 4861 N N . LEU B 1 163 ? 14.812 26.266 1.277 1 94 163 LEU B N 1
ATOM 4862 C CA . LEU B 1 163 ? 16.141 26.25 0.673 1 94 163 LEU B CA 1
ATOM 4863 C C . LEU B 1 163 ? 17.172 25.656 1.628 1 94 163 LEU B C 1
ATOM 4865 O O . LEU B 1 163 ? 18.266 25.281 1.211 1 94 163 LEU B O 1
ATOM 4869 N N . ASN B 1 164 ? 16.906 25.641 2.838 1 94.38 164 ASN B N 1
ATOM 4870 C CA . ASN B 1 164 ? 17.719 25.062 3.896 1 94.38 164 ASN B CA 1
ATOM 4871 C C . ASN B 1 164 ? 16.875 24.578 5.066 1 94.38 164 ASN B C 1
ATOM 4873 O O . ASN B 1 164 ? 16.578 25.344 5.988 1 94.38 164 ASN B O 1
ATOM 4877 N N . THR B 1 165 ? 16.594 23.328 5.145 1 93.88 165 THR B N 1
ATOM 4878 C CA . THR B 1 165 ? 15.578 22.781 6.035 1 93.88 165 THR B CA 1
ATOM 4879 C C . THR B 1 165 ? 16.094 22.719 7.469 1 93.88 165 THR B C 1
ATOM 4881 O O . THR B 1 165 ? 15.398 22.234 8.367 1 93.88 165 THR B O 1
ATOM 4884 N N . SER B 1 166 ? 17.266 23.188 7.707 1 92.56 166 SER B N 1
ATOM 4885 C CA . SER B 1 166 ? 17.781 23.281 9.07 1 92.56 166 SER B CA 1
ATOM 4886 C C . SER B 1 166 ? 17.422 24.609 9.711 1 92.56 166 SER B C 1
ATOM 4888 O O . SER B 1 166 ? 17.891 24.922 10.805 1 92.56 166 SER B O 1
ATOM 4890 N N . GLN B 1 167 ? 16.672 25.328 9.016 1 95.5 167 GLN B N 1
ATOM 4891 C CA . GLN B 1 167 ? 16.25 26.641 9.477 1 95.5 167 GLN B CA 1
ATOM 4892 C C . GLN B 1 167 ? 14.734 26.766 9.492 1 95.5 167 GLN B C 1
ATOM 4894 O O . GLN B 1 167 ? 14.047 26.109 8.711 1 95.5 167 GLN B O 1
ATOM 4899 N N . LEU B 1 168 ? 14.281 27.672 10.43 1 96.62 168 LEU B N 1
ATOM 4900 C CA . LEU B 1 168 ? 12.859 27.938 10.562 1 96.62 168 LEU B CA 1
ATOM 4901 C C . LEU B 1 168 ? 12.57 29.438 10.5 1 96.62 168 LEU B C 1
ATOM 4903 O O . LEU B 1 168 ? 13.25 30.234 11.156 1 96.62 168 LEU B O 1
ATOM 4907 N N . PHE B 1 169 ? 11.656 29.812 9.609 1 97.75 169 PHE B N 1
ATOM 4908 C CA . PHE B 1 169 ? 11.047 31.125 9.742 1 97.75 169 PHE B CA 1
ATOM 4909 C C . PHE B 1 169 ? 10.047 31.141 10.891 1 97.75 169 PHE B C 1
ATOM 4911 O O . PHE B 1 169 ? 9.188 30.266 10.984 1 97.75 169 PHE B O 1
ATOM 4918 N N . ILE B 1 170 ? 10.117 32.156 11.758 1 97.5 170 ILE B N 1
ATOM 4919 C CA . ILE B 1 170 ? 9.281 32.188 12.953 1 97.5 170 ILE B CA 1
ATOM 4920 C C . ILE B 1 170 ? 8.68 33.562 13.133 1 97.5 170 ILE B C 1
ATOM 4922 O O . ILE B 1 170 ? 9.383 34.594 13.062 1 97.5 170 ILE B O 1
ATOM 4926 N N . SER B 1 171 ? 7.43 33.656 13.258 1 97.88 171 SER B N 1
ATOM 4927 C CA . SER B 1 171 ? 6.77 34.844 13.766 1 97.88 171 SER B CA 1
ATOM 4928 C C . SER B 1 171 ? 6.445 34.719 15.25 1 97.88 171 SER B C 1
ATOM 4930 O O . SER B 1 171 ? 6.16 33.625 15.734 1 97.88 171 SER B O 1
ATOM 4932 N N . SER B 1 172 ? 6.445 35.844 15.984 1 96.25 172 SER B N 1
ATOM 4933 C CA . SER B 1 172 ? 6.277 35.75 17.438 1 96.25 172 SER B CA 1
ATOM 4934 C C . SER B 1 172 ? 5.543 36.969 17.984 1 96.25 172 SER B C 1
ATOM 4936 O O . SER B 1 172 ? 5.488 38 17.328 1 96.25 172 SER B O 1
ATOM 4938 N N . VAL B 1 173 ? 5.035 36.781 19.156 1 95.81 173 VAL B N 1
ATOM 4939 C CA . VAL B 1 173 ? 4.402 37.844 19.922 1 95.81 173 VAL B CA 1
ATOM 4940 C C . VAL B 1 173 ? 5.465 38.844 20.406 1 95.81 173 VAL B C 1
ATOM 4942 O O . VAL B 1 173 ? 5.148 39.969 20.766 1 95.81 173 VAL B O 1
ATOM 4945 N N . ALA B 1 174 ? 6.734 38.438 20.344 1 92.31 174 ALA B N 1
ATOM 4946 C CA . ALA B 1 174 ? 7.828 39.312 20.719 1 92.31 174 ALA B CA 1
ATOM 4947 C C . ALA B 1 174 ? 8.016 40.406 19.688 1 92.31 174 ALA B C 1
ATOM 4949 O O . ALA B 1 174 ? 8.852 41.312 19.859 1 92.31 174 ALA B O 1
ATOM 4950 N N . GLY B 1 175 ? 7.32 40.312 18.625 1 94.38 175 GLY B N 1
ATOM 4951 C CA . GLY B 1 175 ? 7.305 41.375 17.625 1 94.38 175 GLY B CA 1
ATOM 4952 C C . GLY B 1 175 ? 8.352 41.188 16.547 1 94.38 175 GLY B C 1
ATOM 4953 O O . GLY B 1 175 ? 8.867 42.188 16 1 94.38 175 GLY B O 1
ATOM 4954 N N . THR B 1 176 ? 8.695 39.969 16.312 1 94.69 176 THR B N 1
ATOM 4955 C CA . THR B 1 176 ? 9.688 39.719 15.273 1 94.69 176 THR B CA 1
ATOM 4956 C C . THR B 1 176 ? 9.266 38.562 14.375 1 94.69 176 THR B C 1
ATOM 4958 O O . THR B 1 176 ? 8.523 37.688 14.805 1 94.69 176 THR B O 1
ATOM 4961 N N . THR B 1 177 ? 9.586 38.656 13.164 1 96.94 177 THR B N 1
ATOM 4962 C CA . THR B 1 177 ? 9.711 37.5 12.25 1 96.94 177 THR B CA 1
ATOM 4963 C C . THR B 1 177 ? 11.172 37.25 11.891 1 96.94 177 THR B C 1
ATOM 4965 O O . THR B 1 177 ? 11.844 38.156 11.367 1 96.94 177 THR B O 1
ATOM 4968 N N . SER B 1 178 ? 11.617 36.156 12.227 1 96.56 178 SER B N 1
ATOM 4969 C CA . SER B 1 178 ? 13.047 35.875 12.102 1 96.56 178 SER B CA 1
ATOM 4970 C C . SER B 1 178 ? 13.305 34.5 11.516 1 96.56 178 SER B C 1
ATOM 4972 O O . SER B 1 178 ? 12.391 33.688 11.422 1 96.56 178 SER B O 1
ATOM 4974 N N . LEU B 1 179 ? 14.461 34.344 11.008 1 97.19 179 LEU B N 1
ATOM 4975 C CA . LEU B 1 179 ? 15 33.062 10.594 1 97.19 179 LEU B CA 1
ATOM 4976 C C . LEU B 1 179 ? 15.953 32.5 11.648 1 97.19 179 LEU B C 1
ATOM 4978 O O . LEU B 1 179 ? 16.906 33.188 12.047 1 97.19 179 LEU B O 1
ATOM 4982 N N . LYS B 1 180 ? 15.602 31.344 12.141 1 95.44 180 LYS B N 1
ATOM 4983 C CA . LYS B 1 180 ? 16.391 30.734 13.211 1 95.44 180 LYS B CA 1
ATOM 4984 C C . LYS B 1 180 ? 16.828 29.328 12.836 1 95.44 180 LYS B C 1
ATOM 4986 O O . LYS B 1 180 ? 16.219 28.688 11.969 1 95.44 180 LYS B O 1
ATOM 4991 N N . ASP B 1 181 ? 17.922 28.906 13.43 1 93.38 181 ASP B N 1
ATOM 4992 C CA . ASP B 1 181 ? 18.297 27.5 13.328 1 93.38 181 ASP B CA 1
ATOM 4993 C C . ASP B 1 181 ? 17.922 26.734 14.586 1 93.38 181 ASP B C 1
ATOM 4995 O O . ASP B 1 181 ? 17.312 27.281 15.5 1 93.38 181 ASP B O 1
ATOM 4999 N N . PHE B 1 182 ? 18.125 25.484 14.656 1 89.94 182 PHE B N 1
ATOM 5000 C CA . PHE B 1 182 ? 17.641 24.672 15.758 1 89.94 182 PHE B CA 1
ATOM 5001 C C . PHE B 1 182 ? 18.656 24.625 16.891 1 89.94 182 PHE B C 1
ATOM 5003 O O . PHE B 1 182 ? 18.453 23.938 17.891 1 89.94 182 PHE B O 1
ATOM 5010 N N . LEU B 1 183 ? 19.672 25.406 16.781 1 86.06 183 LEU B N 1
ATOM 5011 C CA . LEU B 1 183 ? 20.609 25.594 17.875 1 86.06 183 LEU B CA 1
ATOM 5012 C C . LEU B 1 183 ? 20.25 26.828 18.688 1 86.06 183 LEU B C 1
ATOM 5014 O O . LEU B 1 183 ? 20.891 27.109 19.703 1 86.06 183 LEU B O 1
ATOM 5018 N N . GLY B 1 184 ? 19.281 27.484 18.219 1 86.12 184 GLY B N 1
ATOM 5019 C CA . GLY B 1 184 ? 18.812 28.656 18.938 1 86.12 184 GLY B CA 1
ATOM 5020 C C . GLY B 1 184 ? 19.359 29.969 18.391 1 86.12 184 GLY B C 1
ATOM 5021 O O . GLY B 1 184 ? 19.062 31.031 18.906 1 86.12 184 GLY B O 1
ATOM 5022 N N . ASN B 1 185 ? 20.156 29.844 17.328 1 90.38 185 ASN B N 1
ATOM 5023 C CA . ASN B 1 185 ? 20.734 31.047 16.75 1 90.38 185 ASN B CA 1
ATOM 5024 C C . ASN B 1 185 ? 19.734 31.734 15.805 1 90.38 185 ASN B C 1
ATOM 5026 O O . ASN B 1 185 ? 19.047 31.078 15.031 1 90.38 185 ASN B O 1
ATOM 5030 N N . THR B 1 186 ? 19.688 33.031 16 1 92 186 THR B N 1
ATOM 5031 C CA . THR B 1 186 ? 18.953 33.812 15.031 1 92 186 THR B CA 1
ATOM 5032 C C . THR B 1 186 ? 19.828 34.188 13.828 1 92 186 THR B C 1
ATOM 5034 O O . THR B 1 186 ? 20.781 34.938 13.953 1 92 186 THR B O 1
ATOM 5037 N N . ILE B 1 187 ? 19.484 33.75 12.758 1 91.5 187 ILE B N 1
ATOM 5038 C CA . ILE B 1 187 ? 20.25 33.969 11.539 1 91.5 187 ILE B CA 1
ATOM 5039 C C . ILE B 1 187 ? 19.969 35.344 10.992 1 91.5 187 ILE B C 1
ATOM 5041 O O . ILE B 1 187 ? 20.891 36.062 10.602 1 91.5 187 ILE B O 1
ATOM 5045 N N . ARG B 1 188 ? 18.703 35.656 11.047 1 93.69 188 ARG B N 1
ATOM 5046 C CA . ARG B 1 188 ? 18.281 36.938 10.531 1 93.69 188 ARG B CA 1
ATOM 5047 C C . ARG B 1 188 ? 16.922 37.344 11.117 1 93.69 188 ARG B C 1
ATOM 5049 O O . ARG B 1 188 ? 16.031 36.531 11.266 1 93.69 188 ARG B O 1
ATOM 5056 N N . VAL B 1 189 ? 16.859 38.625 11.438 1 95.12 189 VAL B N 1
ATOM 5057 C CA . VAL B 1 189 ? 15.555 39.219 11.75 1 95.12 189 VAL B CA 1
ATOM 5058 C C . VAL B 1 189 ? 14.977 39.875 10.5 1 95.12 189 VAL B C 1
ATOM 5060 O O . VAL B 1 189 ? 15.539 40.844 9.984 1 95.12 189 VAL B O 1
ATOM 5063 N N . PHE B 1 190 ? 13.953 39.406 9.977 1 94.19 190 PHE B N 1
ATOM 5064 C CA . PHE B 1 190 ? 13.344 39.906 8.742 1 94.19 190 PHE B CA 1
ATOM 5065 C C . PHE B 1 190 ? 12.562 41.188 9 1 94.19 190 PHE B C 1
ATOM 5067 O O . PHE B 1 190 ? 12.672 42.156 8.227 1 94.19 190 PHE B O 1
ATOM 5074 N N . THR B 1 191 ? 11.797 41.125 10 1 90.75 191 THR B N 1
ATOM 5075 C CA . THR B 1 191 ? 11.07 42.344 10.398 1 90.75 191 THR B CA 1
ATOM 5076 C C . THR B 1 191 ? 10.875 42.375 11.914 1 90.75 191 THR B C 1
ATOM 5078 O O . THR B 1 191 ? 10.922 41.344 12.578 1 90.75 191 THR B O 1
ATOM 5081 N N . SER B 1 192 ? 10.758 43.594 12.406 1 90.94 192 SER B N 1
ATOM 5082 C CA . SER B 1 192 ? 10.57 43.844 13.828 1 90.94 192 SER B CA 1
ATOM 5083 C C . SER B 1 192 ? 9.68 45.062 14.07 1 90.94 192 SER B C 1
ATOM 5085 O O . SER B 1 192 ? 9.805 46.062 13.383 1 90.94 192 SER B O 1
ATOM 5087 N N . THR B 1 193 ? 8.812 44.938 14.984 1 86.12 193 THR B N 1
ATOM 5088 C CA . THR B 1 193 ? 7.957 46.062 15.328 1 86.12 193 THR B CA 1
ATOM 5089 C C . THR B 1 193 ? 8.625 46.938 16.375 1 86.12 193 THR B C 1
ATOM 5091 O O . THR B 1 193 ? 8.227 48.094 16.562 1 86.12 193 THR B O 1
ATOM 5094 N N . ASP B 1 194 ? 9.641 46.469 17.078 1 81.5 194 ASP B N 1
ATOM 5095 C CA . ASP B 1 194 ? 10.391 47.156 18.125 1 81.5 194 ASP B CA 1
ATOM 5096 C C . ASP B 1 194 ? 9.469 47.594 19.266 1 81.5 194 ASP B C 1
ATOM 5098 O O . ASP B 1 194 ? 9.688 48.625 19.891 1 81.5 194 ASP B O 1
ATOM 5102 N N . THR B 1 195 ? 8.297 47 19.344 1 81.75 195 THR B N 1
ATOM 5103 C CA . THR B 1 195 ? 7.348 47.25 20.438 1 81.75 195 THR B CA 1
ATOM 5104 C C . THR B 1 195 ? 6.656 45.969 20.859 1 81.75 195 THR B C 1
ATOM 5106 O O . THR B 1 195 ? 6.602 45 20.078 1 81.75 195 THR B O 1
ATOM 5109 N N . TRP B 1 196 ? 6.258 46.031 22.094 1 78.38 196 TRP B N 1
ATOM 5110 C CA . TRP B 1 196 ? 5.523 44.875 22.609 1 78.38 196 TRP B CA 1
ATOM 5111 C C . TRP B 1 196 ? 4.031 45.031 22.312 1 78.38 196 TRP B C 1
ATOM 5113 O O . TRP B 1 196 ? 3.266 44.094 22.547 1 78.38 196 TRP B O 1
ATOM 5123 N N . ASP B 1 197 ? 3.684 46.125 21.781 1 84.25 197 ASP B N 1
ATOM 5124 C CA . ASP B 1 197 ? 2.266 46.375 21.562 1 84.25 197 ASP B CA 1
ATOM 5125 C C . ASP B 1 197 ? 1.771 45.719 20.281 1 84.25 197 ASP B C 1
ATOM 5127 O O . ASP B 1 197 ? 0.579 45.438 20.156 1 84.25 197 ASP B O 1
ATOM 5131 N N . TYR B 1 198 ? 2.703 45.562 19.406 1 90.62 198 TYR B N 1
ATOM 5132 C CA . TYR B 1 198 ? 2.383 44.938 18.125 1 90.62 198 TYR B CA 1
ATOM 5133 C C . TYR B 1 198 ? 3.23 43.688 17.906 1 90.62 198 TYR B C 1
ATOM 5135 O O . TYR B 1 198 ? 4.379 43.625 18.359 1 90.62 198 TYR B O 1
ATOM 5143 N N . TRP B 1 199 ? 2.639 42.719 17.344 1 94.38 199 TRP B N 1
ATOM 5144 C CA . TRP B 1 199 ? 3.369 41.469 17.125 1 94.38 199 TRP B CA 1
ATOM 5145 C C . TRP B 1 199 ? 2.977 40.812 15.805 1 94.38 199 TRP B C 1
ATOM 5147 O O . TRP B 1 199 ? 2.033 41.25 15.148 1 94.38 199 TRP B O 1
ATOM 5157 N N . TYR B 1 200 ? 3.715 39.844 15.383 1 96.94 200 TYR B N 1
ATOM 5158 C CA . TYR B 1 200 ? 3.445 39.125 14.148 1 96.94 200 TYR B CA 1
ATOM 5159 C C . TYR B 1 200 ? 2.689 37.812 14.445 1 96.94 200 TYR B C 1
ATOM 5161 O O . TYR B 1 200 ? 2.91 37.188 15.477 1 96.94 200 TYR B O 1
ATOM 5169 N N . THR B 1 201 ? 1.803 37.406 13.531 1 97.31 201 THR B N 1
ATOM 5170 C CA . THR B 1 201 ? 0.8 36.406 13.859 1 97.31 201 THR B CA 1
ATOM 5171 C C . THR B 1 201 ? 0.975 35.188 12.992 1 97.31 201 THR B C 1
ATOM 5173 O O . THR B 1 201 ? 0.451 34.094 13.312 1 97.31 201 THR B O 1
ATOM 5176 N N . SER B 1 202 ? 1.604 35.281 11.945 1 97.94 202 SER B N 1
ATOM 5177 C CA . SER B 1 202 ? 1.769 34.188 11 1 97.94 202 SER B CA 1
ATOM 5178 C C . SER B 1 202 ? 2.934 34.438 10.047 1 97.94 202 SER B C 1
ATOM 5180 O O . SER B 1 202 ? 3.398 35.562 9.914 1 97.94 202 SER B O 1
ATOM 5182 N N . VAL B 1 203 ? 3.359 33.438 9.406 1 98.44 203 VAL B N 1
ATOM 5183 C CA . VAL B 1 203 ? 4.434 33.531 8.422 1 98.44 203 VAL B CA 1
ATOM 5184 C C . VAL B 1 203 ? 4.305 32.438 7.383 1 98.44 203 VAL B C 1
ATOM 5186 O O . VAL B 1 203 ? 3.881 31.312 7.703 1 98.44 203 VAL B O 1
ATOM 5189 N N . ASP B 1 204 ? 4.551 32.688 6.172 1 98.19 204 ASP B N 1
ATOM 5190 C CA . ASP B 1 204 ? 4.652 31.719 5.098 1 98.19 204 ASP B CA 1
ATOM 5191 C C . ASP B 1 204 ? 5.77 32.094 4.121 1 98.19 204 ASP B C 1
ATOM 5193 O O . ASP B 1 204 ? 6.242 33.219 4.109 1 98.19 204 ASP B O 1
ATOM 5197 N N . VAL B 1 205 ? 6.211 31.094 3.428 1 97.25 205 VAL B N 1
ATOM 5198 C CA . VAL B 1 205 ? 7.367 31.281 2.562 1 97.25 205 VAL B CA 1
ATOM 5199 C C . VAL B 1 205 ? 7.16 30.531 1.246 1 97.25 205 VAL B C 1
ATOM 5201 O O . VAL B 1 205 ? 6.539 29.469 1.222 1 97.25 205 VAL B O 1
ATOM 5204 N N . SER B 1 206 ? 7.621 31.094 0.176 1 95.62 206 SER B N 1
ATOM 5205 C CA . SER B 1 206 ? 7.633 30.453 -1.134 1 95.62 206 SER B CA 1
ATOM 5206 C C . SER B 1 206 ? 9.039 30.438 -1.728 1 95.62 206 SER B C 1
ATOM 5208 O O . SER B 1 206 ? 9.617 31.484 -2.004 1 95.62 206 SER B O 1
ATOM 5210 N N . ALA B 1 207 ? 9.516 29.266 -1.981 1 92.62 207 ALA B N 1
ATOM 5211 C CA . ALA B 1 207 ? 10.828 29.141 -2.611 1 92.62 207 ALA B CA 1
ATOM 5212 C C . ALA B 1 207 ? 10.773 29.562 -4.078 1 92.62 207 ALA B C 1
ATOM 5214 O O . ALA B 1 207 ? 11.719 30.156 -4.594 1 92.62 207 ALA B O 1
ATOM 5215 N N . LYS B 1 208 ? 9.672 29.25 -4.672 1 91.06 208 LYS B N 1
ATOM 5216 C CA . LYS B 1 208 ? 9.531 29.547 -6.098 1 91.06 208 LYS B CA 1
ATOM 5217 C C . LYS B 1 208 ? 9.57 31.047 -6.352 1 91.06 208 LYS B C 1
ATOM 5219 O O . LYS B 1 208 ? 10.297 31.516 -7.223 1 91.06 208 LYS B O 1
ATOM 5224 N N . SER B 1 209 ? 8.891 31.781 -5.551 1 92.06 209 SER B N 1
ATOM 5225 C CA . SER B 1 209 ? 8.844 33.219 -5.695 1 92.06 209 SER B CA 1
ATOM 5226 C C . SER B 1 209 ? 9.922 33.906 -4.852 1 92.06 209 SER B C 1
ATOM 5228 O O . SER B 1 209 ? 10.125 35.125 -4.949 1 92.06 209 SER B O 1
ATOM 5230 N N . ARG B 1 210 ? 10.547 33.156 -4.004 1 94.31 210 ARG B N 1
ATOM 5231 C CA . ARG B 1 210 ? 11.609 33.594 -3.115 1 94.31 210 ARG B CA 1
ATOM 5232 C C . ARG B 1 210 ? 11.125 34.75 -2.223 1 94.31 210 ARG B C 1
ATOM 5234 O O . ARG B 1 210 ? 11.766 35.781 -2.143 1 94.31 210 ARG B O 1
ATOM 5241 N N . VAL B 1 211 ? 10.008 34.531 -1.61 1 96.81 211 VAL B N 1
ATOM 5242 C CA . VAL B 1 211 ? 9.461 35.594 -0.757 1 96.81 211 VAL B CA 1
ATOM 5243 C C . VAL B 1 211 ? 9.062 35 0.595 1 96.81 211 VAL B C 1
ATOM 5245 O O . VAL B 1 211 ? 8.844 33.781 0.714 1 96.81 211 VAL B O 1
ATOM 5248 N N . VAL B 1 212 ? 9.031 35.844 1.593 1 97.56 212 VAL B N 1
ATOM 5249 C CA . VAL B 1 212 ? 8.5 35.594 2.93 1 97.56 212 VAL B CA 1
ATOM 5250 C C . VAL B 1 212 ? 7.379 36.594 3.225 1 97.56 212 VAL B C 1
ATOM 5252 O O . VAL B 1 212 ? 7.516 37.781 2.967 1 97.56 212 VAL B O 1
ATOM 5255 N N . VAL B 1 213 ? 6.273 36.125 3.637 1 98.25 213 VAL B N 1
ATOM 5256 C CA . VAL B 1 213 ? 5.148 37 3.943 1 98.25 213 VAL B CA 1
ATOM 5257 C C . VAL B 1 213 ? 4.734 36.812 5.402 1 98.25 213 VAL B C 1
ATOM 5259 O O . VAL B 1 213 ? 4.754 35.688 5.93 1 98.25 213 VAL B O 1
ATOM 5262 N N . THR B 1 214 ? 4.441 37.812 6.086 1 98.56 214 THR B N 1
ATOM 5263 C CA . THR B 1 214 ? 3.996 37.781 7.477 1 98.56 214 THR B CA 1
ATOM 5264 C C . THR B 1 214 ? 2.902 38.812 7.727 1 98.56 214 THR B C 1
ATOM 5266 O O . THR B 1 214 ? 2.787 39.781 6.988 1 98.56 214 THR B O 1
ATOM 5269 N N . GLY B 1 215 ? 1.99 38.5 8.594 1 98.31 215 GLY B N 1
ATOM 5270 C CA . GLY B 1 215 ? 0.952 39.406 9.039 1 98.31 215 GLY B CA 1
ATOM 5271 C C . GLY B 1 215 ? 1.106 39.844 10.492 1 98.31 215 GLY B C 1
ATOM 5272 O O . GLY B 1 215 ? 1.75 39.125 11.281 1 98.31 215 GLY B O 1
ATOM 5273 N N . ASP B 1 216 ? 0.529 40.969 10.852 1 97.38 216 ASP B N 1
ATOM 5274 C CA . ASP B 1 216 ? 0.724 41.438 12.219 1 97.38 216 ASP B CA 1
ATOM 5275 C C . ASP B 1 216 ? -0.614 41.688 12.906 1 97.38 216 ASP B C 1
ATOM 5277 O O . ASP B 1 216 ? -1.674 41.438 12.328 1 97.38 216 ASP B O 1
ATOM 5281 N N . SER B 1 217 ? -0.568 42.156 14.148 1 97.19 217 SER B N 1
ATOM 5282 C CA . SER B 1 217 ? -1.739 42.312 15 1 97.19 217 SER B CA 1
ATOM 5283 C C . SER B 1 217 ? -2.488 43.594 14.672 1 97.19 217 SER B C 1
ATOM 5285 O O . SER B 1 217 ? -3.572 43.844 15.203 1 97.19 217 SER B O 1
ATOM 5287 N N . MET B 1 218 ? -1.981 44.406 13.688 1 96.38 218 MET B N 1
ATOM 5288 C CA . MET B 1 218 ? -2.611 45.688 13.352 1 96.38 218 MET B CA 1
ATOM 5289 C C . MET B 1 218 ? -3.266 45.625 11.977 1 96.38 218 MET B C 1
ATOM 5291 O O . MET B 1 218 ? -3.822 46.625 11.5 1 96.38 218 MET B O 1
ATOM 5295 N N . GLY B 1 219 ? -3.164 44.5 11.32 1 97.5 219 GLY B N 1
ATOM 5296 C CA . GLY B 1 219 ? -3.793 44.344 10.016 1 97.5 219 GLY B CA 1
ATOM 5297 C C . GLY B 1 219 ? -2.824 44.5 8.859 1 97.5 219 GLY B C 1
ATOM 5298 O O . GLY B 1 219 ? -3.229 44.438 7.695 1 97.5 219 GLY B O 1
ATOM 5299 N N . ASN B 1 220 ? -1.562 44.719 9.188 1 97.31 220 ASN B N 1
ATOM 5300 C CA . ASN B 1 220 ? -0.561 44.844 8.141 1 97.31 220 ASN B CA 1
ATOM 5301 C C . ASN B 1 220 ? -0.067 43.5 7.648 1 97.31 220 ASN B C 1
ATOM 5303 O O . ASN B 1 220 ? 0.017 42.531 8.43 1 97.31 220 ASN B O 1
ATOM 5307 N N . VAL B 1 221 ? 0.196 43.438 6.434 1 98.19 221 VAL B N 1
ATOM 5308 C CA . VAL B 1 221 ? 0.899 42.312 5.812 1 98.19 221 VAL B CA 1
ATOM 5309 C C . VAL B 1 221 ? 2.197 42.812 5.176 1 98.19 221 VAL B C 1
ATOM 5311 O O . VAL B 1 221 ? 2.207 43.844 4.488 1 98.19 221 VAL B O 1
ATOM 5314 N N . ILE B 1 222 ? 3.256 42.156 5.477 1 97.88 222 ILE B N 1
ATOM 5315 C CA . ILE B 1 222 ? 4.578 42.531 4.98 1 97.88 222 ILE B CA 1
ATOM 5316 C C . ILE B 1 222 ? 5.102 41.438 4.043 1 97.88 222 ILE B C 1
ATOM 5318 O O . ILE B 1 222 ? 5.094 40.281 4.383 1 97.88 222 ILE B O 1
ATOM 5322 N N . LEU B 1 223 ? 5.461 41.844 2.857 1 97.88 223 LEU B N 1
ATOM 5323 C CA . LEU B 1 223 ? 6.125 40.969 1.908 1 97.88 223 LEU B CA 1
ATOM 5324 C C . LEU B 1 223 ? 7.617 41.281 1.831 1 97.88 223 LEU B C 1
ATOM 5326 O O . LEU B 1 223 ? 8.008 42.438 1.654 1 97.88 223 LEU B O 1
ATOM 5330 N N . LEU B 1 224 ? 8.367 40.281 2.062 1 97.69 224 LEU B N 1
ATOM 5331 C CA . LEU B 1 224 ? 9.812 40.375 1.99 1 97.69 224 LEU B CA 1
ATOM 5332 C C . LEU B 1 224 ? 10.391 39.375 1.007 1 97.69 224 LEU B C 1
ATOM 5334 O O . LEU B 1 224 ? 9.75 38.344 0.717 1 97.69 224 LEU B O 1
ATOM 5338 N N . ASN B 1 225 ? 11.523 39.688 0.428 1 96.06 225 ASN B N 1
ATOM 5339 C CA . ASN B 1 225 ? 12.242 38.594 -0.241 1 96.06 225 ASN B CA 1
ATOM 5340 C C . ASN B 1 225 ? 13.008 37.719 0.754 1 96.06 225 ASN B C 1
ATOM 5342 O O . ASN B 1 225 ? 13.078 38.062 1.941 1 96.06 225 ASN B O 1
ATOM 5346 N N . MET B 1 226 ? 13.508 36.656 0.409 1 94.44 226 MET B N 1
ATOM 5347 C CA . MET B 1 226 ? 14.141 35.688 1.312 1 94.44 226 MET B CA 1
ATOM 5348 C C . MET B 1 226 ? 15.469 36.219 1.825 1 94.44 226 MET B C 1
ATOM 5350 O O . MET B 1 226 ? 16.047 35.656 2.762 1 94.44 226 MET B O 1
ATOM 5354 N N . ASP B 1 227 ? 15.93 37.344 1.307 1 91.62 227 ASP B N 1
ATOM 5355 C CA . ASP B 1 227 ? 17.141 38 1.796 1 91.62 227 ASP B CA 1
ATOM 5356 C C . ASP B 1 227 ? 16.812 39.031 2.863 1 91.62 227 ASP B C 1
ATOM 5358 O O . ASP B 1 227 ? 17.703 39.656 3.426 1 91.62 227 ASP B O 1
ATOM 5362 N N . GLY B 1 228 ? 15.586 39.219 3.059 1 93 228 GLY B N 1
ATOM 5363 C CA . GLY B 1 228 ? 15.18 40.094 4.152 1 93 228 GLY B CA 1
ATOM 5364 C C . GLY B 1 228 ? 14.781 41.5 3.689 1 93 228 GLY B C 1
ATOM 5365 O O . GLY B 1 228 ? 14.43 42.344 4.508 1 93 228 GLY B O 1
ATOM 5366 N N . LYS B 1 229 ? 14.867 41.719 2.449 1 95.44 229 LYS B N 1
ATOM 5367 C CA . LYS B 1 229 ? 14.477 43 1.931 1 95.44 229 LYS B CA 1
ATOM 5368 C C . LYS B 1 229 ? 12.953 43.125 1.846 1 95.44 229 LYS B C 1
ATOM 5370 O O . LYS B 1 229 ? 12.289 42.25 1.296 1 95.44 229 LYS B O 1
ATOM 5375 N N . GLU B 1 230 ? 12.453 44.188 2.381 1 96.5 230 GLU B N 1
ATOM 5376 C CA . GLU B 1 230 ? 11.023 44.438 2.342 1 96.5 230 GLU B CA 1
ATOM 5377 C C . GLU B 1 230 ? 10.578 44.844 0.939 1 96.5 230 GLU B C 1
ATOM 5379 O O . GLU B 1 230 ? 11.148 45.75 0.338 1 96.5 230 GLU B O 1
ATOM 5384 N N . ILE B 1 231 ? 9.68 44.219 0.417 1 96.12 231 ILE B N 1
ATOM 5385 C CA . ILE B 1 231 ? 9.102 44.562 -0.88 1 96.12 231 ILE B CA 1
ATOM 5386 C C . ILE B 1 231 ? 7.949 45.531 -0.691 1 96.12 231 ILE B C 1
ATOM 5388 O O . ILE B 1 231 ? 7.949 46.625 -1.286 1 96.12 231 ILE B O 1
ATOM 5392 N N . TRP B 1 232 ? 7.012 45.188 0.106 1 96.12 232 TRP B N 1
ATOM 5393 C CA . TRP B 1 232 ? 5.984 46.125 0.514 1 96.12 232 TRP B CA 1
ATOM 5394 C C . TRP B 1 232 ? 5.453 45.812 1.904 1 96.12 232 TRP B C 1
ATOM 5396 O O . TRP B 1 232 ? 5.633 44.688 2.391 1 96.12 232 TRP B O 1
ATOM 5406 N N . ASN B 1 233 ? 4.973 46.688 2.625 1 96.62 233 ASN B N 1
ATOM 5407 C CA . ASN B 1 233 ? 4.297 46.656 3.92 1 96.62 233 ASN B CA 1
ATOM 5408 C C . ASN B 1 233 ? 3.008 47.469 3.891 1 96.62 233 ASN B C 1
ATOM 5410 O O . ASN B 1 233 ? 3.051 48.719 3.883 1 96.62 233 ASN B O 1
ATOM 5414 N N . LEU B 1 234 ? 1.85 46.781 3.887 1 97.5 234 LEU B N 1
ATOM 5415 C CA . LEU B 1 234 ? 0.579 47.469 3.645 1 97.5 234 LEU B CA 1
ATOM 5416 C C . LEU B 1 234 ? -0.479 47 4.645 1 97.5 234 LEU B C 1
ATOM 5418 O O . LEU B 1 234 ? -0.494 45.844 5.051 1 97.5 234 LEU B O 1
ATOM 5422 N N . ARG B 1 235 ? -1.292 47.875 5.027 1 97.5 235 ARG B N 1
ATOM 5423 C CA . ARG B 1 235 ? -2.439 47.5 5.855 1 97.5 235 ARG B CA 1
ATOM 5424 C C . ARG B 1 235 ? -3.566 46.906 5.012 1 97.5 235 ARG B C 1
ATOM 5426 O O . ARG B 1 235 ? -4.363 47.656 4.43 1 97.5 235 ARG B O 1
ATOM 5433 N N . LEU B 1 236 ? -3.682 45.688 4.961 1 97.94 236 LEU B N 1
ATOM 5434 C CA . LEU B 1 236 ? -4.59 45 4.039 1 97.94 236 LEU B CA 1
ATOM 5435 C C . LEU B 1 236 ? -5.883 44.625 4.746 1 97.94 236 LEU B C 1
ATOM 5437 O O . LEU B 1 236 ? -6.879 44.312 4.09 1 97.94 236 LEU B O 1
ATOM 5441 N N . HIS B 1 237 ? -5.883 44.594 6.074 1 97.88 237 HIS B N 1
ATOM 5442 C CA . HIS B 1 237 ? -7.059 44.25 6.879 1 97.88 237 HIS B CA 1
ATOM 5443 C C . HIS B 1 237 ? -7.32 45.344 7.922 1 97.88 237 HIS B C 1
ATOM 5445 O O . HIS B 1 237 ? -6.398 46.031 8.344 1 97.88 237 HIS B O 1
ATOM 5451 N N . LYS B 1 238 ? -8.516 45.469 8.398 1 97.19 238 LYS B N 1
ATOM 5452 C CA . LYS B 1 238 ? -8.914 46.469 9.383 1 97.19 238 LYS B CA 1
ATOM 5453 C C . LYS B 1 238 ? -8.484 46.062 10.789 1 97.19 238 LYS B C 1
ATOM 5455 O O . LYS B 1 238 ? -8.305 46.906 11.664 1 97.19 238 LYS B O 1
ATOM 5460 N N . LYS B 1 239 ? -8.438 44.812 10.977 1 98.12 239 LYS B N 1
ATOM 5461 C CA . LYS B 1 239 ? -8.07 44.281 12.281 1 98.12 239 LYS B CA 1
ATOM 5462 C C . LYS B 1 239 ? -6.922 43.281 12.156 1 98.12 239 LYS B C 1
ATOM 5464 O O . LYS B 1 239 ? -6.301 43.156 11.094 1 98.12 239 LYS B O 1
ATOM 5469 N N . LYS B 1 240 ? -6.602 42.656 13.219 1 97.88 240 LYS B N 1
ATOM 5470 C CA . LYS B 1 240 ? -5.488 41.719 13.328 1 97.88 240 LYS B CA 1
ATOM 5471 C C . LYS B 1 240 ? -5.535 40.656 12.219 1 97.88 240 LYS B C 1
ATOM 5473 O O . LYS B 1 240 ? -6.582 40.062 11.961 1 97.88 240 LYS B O 1
ATOM 5478 N N . VAL B 1 241 ? -4.387 40.469 11.531 1 98.56 241 VAL B N 1
ATOM 5479 C CA . VAL B 1 241 ? -4.223 39.344 10.609 1 98.56 241 VAL B CA 1
ATOM 5480 C C . VAL B 1 241 ? -4 38.062 11.391 1 98.56 241 VAL B C 1
ATOM 5482 O O . VAL B 1 241 ? -3.207 38.031 12.336 1 98.56 241 VAL B O 1
ATOM 5485 N N . THR B 1 242 ? -4.727 37 11.039 1 98.38 242 THR B N 1
ATOM 5486 C CA . THR B 1 242 ? -4.605 35.75 11.781 1 98.38 242 THR B CA 1
ATOM 5487 C C . THR B 1 242 ? -3.768 34.75 11.008 1 98.38 242 THR B C 1
ATOM 5489 O O . THR B 1 242 ? -3.141 33.844 11.602 1 98.38 242 THR B O 1
ATOM 5492 N N . HIS B 1 243 ? -3.799 34.875 9.711 1 98.69 243 HIS B N 1
ATOM 5493 C CA . HIS B 1 243 ? -3.111 33.875 8.906 1 98.69 243 HIS B CA 1
ATOM 5494 C C . HIS B 1 243 ? -2.76 34.406 7.527 1 98.69 243 HIS B C 1
ATOM 5496 O O . HIS B 1 243 ? -3.52 35.188 6.953 1 98.69 243 HIS B O 1
ATOM 5502 N N . VAL B 1 244 ? -1.618 34.031 7.008 1 98.62 244 VAL B N 1
ATOM 5503 C CA . VAL B 1 244 ? -1.195 34.312 5.641 1 98.62 244 VAL B CA 1
ATOM 5504 C C . VAL B 1 244 ? -0.773 33 4.961 1 98.62 244 VAL B C 1
ATOM 5506 O O . VAL B 1 244 ? -0.131 32.156 5.582 1 98.62 244 VAL B O 1
ATOM 5509 N N . ALA B 1 245 ? -1.177 32.781 3.762 1 98.44 245 ALA B N 1
ATOM 5510 C CA . ALA B 1 245 ? -0.853 31.547 3.059 1 98.44 245 ALA B CA 1
ATOM 5511 C C . ALA B 1 245 ? -0.566 31.812 1.583 1 98.44 245 ALA B C 1
ATOM 5513 O O . ALA B 1 245 ? -1.408 32.375 0.87 1 98.44 245 ALA B O 1
ATOM 5514 N N . LEU B 1 246 ? 0.579 31.422 1.156 1 97.88 246 LEU B N 1
ATOM 5515 C CA . LEU B 1 246 ? 0.924 31.469 -0.26 1 97.88 246 LEU B CA 1
ATOM 5516 C C . LEU B 1 246 ? 0.446 30.203 -0.98 1 97.88 246 LEU B C 1
ATOM 5518 O O . LEU B 1 246 ? 0.539 29.109 -0.438 1 97.88 246 LEU B O 1
ATOM 5522 N N . ASN B 1 247 ? -0.058 30.391 -2.148 1 97.5 247 ASN B N 1
ATOM 5523 C CA . ASN B 1 247 ? -0.486 29.234 -2.934 1 97.5 247 ASN B CA 1
ATOM 5524 C C . ASN B 1 247 ? 0.701 28.391 -3.367 1 97.5 247 ASN B C 1
ATOM 5526 O O . ASN B 1 247 ? 1.683 28.906 -3.9 1 97.5 247 ASN B O 1
ATOM 5530 N N . PRO B 1 248 ? 0.562 27.109 -3.191 1 93.69 248 PRO B N 1
ATOM 5531 C CA . PRO B 1 248 ? 1.726 26.25 -3.447 1 93.69 248 PRO B CA 1
ATOM 5532 C C . PRO B 1 248 ? 2.035 26.109 -4.938 1 93.69 248 PRO B C 1
ATOM 5534 O O . PRO B 1 248 ? 3.174 25.812 -5.309 1 93.69 248 PRO B O 1
ATOM 5537 N N . LEU B 1 249 ? 1.117 26.328 -5.793 1 91.75 249 LEU B N 1
ATOM 5538 C CA . LEU B 1 249 ? 1.354 26.109 -7.215 1 91.75 249 LEU B CA 1
ATOM 5539 C C . LEU B 1 249 ? 1.305 27.422 -7.988 1 91.75 249 LEU B C 1
ATOM 5541 O O . LEU B 1 249 ? 2.018 27.578 -8.977 1 91.75 249 LEU B O 1
ATOM 5545 N N . CYS B 1 250 ? 0.484 28.266 -7.551 1 91.5 250 CYS B N 1
ATOM 5546 C CA . CYS B 1 250 ? 0.413 29.594 -8.156 1 91.5 250 CYS B CA 1
ATOM 5547 C C . CYS B 1 250 ? 1.203 30.609 -7.34 1 91.5 250 CYS B C 1
ATOM 5549 O O . CYS B 1 250 ? 0.66 31.234 -6.43 1 91.5 250 CYS B O 1
ATOM 5551 N N . ASP B 1 251 ? 2.326 30.938 -7.684 1 86 251 ASP B N 1
ATOM 5552 C CA . ASP B 1 251 ? 3.326 31.594 -6.852 1 86 251 ASP B CA 1
ATOM 5553 C C . ASP B 1 251 ? 2.957 33.062 -6.613 1 86 251 ASP B C 1
ATOM 5555 O O . ASP B 1 251 ? 3.553 33.719 -5.762 1 86 251 ASP B O 1
ATOM 5559 N N . TRP B 1 252 ? 2.01 33.562 -7.25 1 90.19 252 TRP B N 1
ATOM 5560 C CA . TRP B 1 252 ? 1.684 34.969 -7.062 1 90.19 252 TRP B CA 1
ATOM 5561 C C . TRP B 1 252 ? 0.393 35.125 -6.27 1 90.19 252 TRP B C 1
ATOM 5563 O O . TRP B 1 252 ? -0.083 36.25 -6.062 1 90.19 252 TRP B O 1
ATOM 5573 N N . LEU B 1 253 ? -0.174 34.031 -5.875 1 95.88 253 LEU B N 1
ATOM 5574 C CA . LEU B 1 253 ? -1.458 34.094 -5.184 1 95.88 253 LEU B CA 1
ATOM 5575 C C . LEU B 1 253 ? -1.268 34 -3.674 1 95.88 253 LEU B C 1
ATOM 5577 O O . LEU B 1 253 ? -0.616 33.094 -3.178 1 95.88 253 LEU B O 1
ATOM 5581 N N . LEU B 1 254 ? -1.844 35 -2.924 1 97.81 254 LEU B N 1
ATOM 5582 C CA . LEU B 1 254 ? -1.76 35.094 -1.47 1 97.81 254 LEU B CA 1
ATOM 5583 C C . LEU B 1 254 ? -3.15 35.125 -0.848 1 97.81 254 LEU B C 1
ATOM 5585 O O . LEU B 1 254 ? -4.02 35.875 -1.323 1 97.81 254 LEU B O 1
ATOM 5589 N N . ALA B 1 255 ? -3.354 34.312 0.13 1 98.44 255 ALA B N 1
ATOM 5590 C CA . ALA B 1 255 ? -4.562 34.406 0.94 1 98.44 255 ALA B CA 1
ATOM 5591 C C . ALA B 1 255 ? -4.25 34.969 2.328 1 98.44 255 ALA B C 1
ATOM 5593 O O . ALA B 1 255 ? -3.242 34.594 2.936 1 98.44 255 ALA B O 1
ATOM 5594 N N . THR B 1 256 ? -5.039 35.875 2.842 1 98.69 256 THR B N 1
ATOM 5595 C CA . THR B 1 256 ? -4.914 36.406 4.195 1 98.69 256 THR B CA 1
ATOM 5596 C C . THR B 1 256 ? -6.238 36.281 4.949 1 98.69 256 THR B C 1
ATOM 5598 O O . THR B 1 256 ? -7.309 36.438 4.363 1 98.69 256 THR B O 1
ATOM 5601 N N . ALA B 1 257 ? -6.184 35.906 6.145 1 98.81 257 ALA B N 1
ATOM 5602 C CA . ALA B 1 257 ? -7.332 35.844 7.043 1 98.81 257 ALA B CA 1
ATOM 5603 C C . ALA B 1 257 ? -7.191 36.812 8.203 1 98.81 257 ALA B C 1
ATOM 5605 O O . ALA B 1 257 ? -6.074 37.125 8.617 1 98.81 257 ALA B O 1
ATOM 5606 N N . SER B 1 258 ? -8.32 37.219 8.797 1 98.75 258 SER B N 1
ATOM 5607 C CA . SER B 1 258 ? -8.281 38.25 9.828 1 98.75 258 SER B CA 1
ATOM 5608 C C . SER B 1 258 ? -9.453 38.125 10.789 1 98.75 258 SER B C 1
ATOM 5610 O O . SER B 1 258 ? -10.445 37.469 10.484 1 98.75 258 SER B O 1
ATOM 5612 N N . VAL B 1 259 ? -9.289 38.781 11.875 1 98.25 259 VAL B N 1
ATOM 5613 C CA . VAL B 1 259 ? -10.352 38.875 12.867 1 98.25 259 VAL B CA 1
ATOM 5614 C C . VAL B 1 259 ? -11.438 39.844 12.367 1 98.25 259 VAL B C 1
ATOM 5616 O O . VAL B 1 259 ? -12.539 39.875 12.914 1 98.25 259 VAL B O 1
ATOM 5619 N N . ASP B 1 260 ? -11.18 40.625 11.297 1 98.12 260 ASP B N 1
ATOM 5620 C CA . ASP B 1 260 ? -12.18 41.5 10.734 1 98.12 260 ASP B CA 1
ATOM 5621 C C . ASP B 1 260 ? -13.242 40.719 9.961 1 98.12 260 ASP B C 1
ATOM 5623 O O . ASP B 1 260 ? -14.008 41.312 9.188 1 98.12 260 ASP B O 1
ATOM 5627 N N . GLN B 1 261 ? -13.211 39.406 9.984 1 98.5 261 GLN B N 1
ATOM 5628 C CA . GLN B 1 261 ? -14.211 38.5 9.469 1 98.5 261 GLN B CA 1
ATOM 5629 C C . GLN B 1 261 ? -14.102 38.344 7.949 1 98.5 261 GLN B C 1
ATOM 5631 O O . GLN B 1 261 ? -15.102 38.125 7.266 1 98.5 261 GLN B O 1
ATOM 5636 N N . THR B 1 262 ? -12.898 38.562 7.473 1 98 262 THR B N 1
ATOM 5637 C CA . THR B 1 262 ? -12.734 38.375 6.031 1 98 262 THR B CA 1
ATOM 5638 C C . THR B 1 262 ? -11.516 37.5 5.727 1 98 262 THR B C 1
ATOM 5640 O O . THR B 1 262 ? -10.555 37.5 6.5 1 98 262 THR B O 1
ATOM 5643 N N . VAL B 1 263 ? -11.609 36.781 4.672 1 98.56 263 VAL B N 1
ATOM 5644 C CA . VAL B 1 263 ? -10.477 36.219 3.957 1 98.56 263 VAL B CA 1
ATOM 5645 C C . VAL B 1 263 ? -10.32 36.875 2.596 1 98.56 263 VAL B C 1
ATOM 5647 O O . VAL B 1 263 ? -11.312 37.156 1.909 1 98.56 263 VAL B O 1
ATOM 5650 N N . LYS B 1 264 ? -9.148 37.25 2.287 1 98.06 264 LYS B N 1
ATOM 5651 C CA . LYS B 1 264 ? -8.914 37.938 1.021 1 98.06 264 LYS B CA 1
ATOM 5652 C C . LYS B 1 264 ? -7.84 37.25 0.2 1 98.06 264 LYS B C 1
ATOM 5654 O O . LYS B 1 264 ? -6.898 36.688 0.759 1 98.06 264 LYS B O 1
ATOM 5659 N N . ILE B 1 265 ? -8.047 37.25 -1.067 1 97.62 265 ILE B N 1
ATOM 5660 C CA . ILE B 1 265 ? -7.062 36.75 -2.016 1 97.62 265 ILE B CA 1
ATOM 5661 C C . ILE B 1 265 ? -6.395 37.906 -2.75 1 97.62 265 ILE B C 1
ATOM 5663 O O . ILE B 1 265 ? -7.066 38.812 -3.211 1 97.62 265 ILE B O 1
ATOM 5667 N N . TRP B 1 266 ? -5.074 37.812 -2.859 1 97.19 266 TRP B N 1
ATOM 5668 C CA . TRP B 1 266 ? -4.297 38.906 -3.461 1 97.19 266 TRP B CA 1
ATOM 5669 C C . TRP B 1 266 ? -3.422 38.375 -4.594 1 97.19 266 TRP B C 1
ATOM 5671 O O . TRP B 1 266 ? -2.98 37.219 -4.562 1 97.19 266 TRP B O 1
ATOM 5681 N N . ASP B 1 267 ? -3.236 39.188 -5.547 1 95.56 267 ASP B N 1
ATOM 5682 C CA . ASP B 1 267 ? -2.143 39.031 -6.504 1 95.56 267 ASP B CA 1
ATOM 5683 C C . ASP B 1 267 ? -0.901 39.781 -6.043 1 95.56 267 ASP B C 1
ATOM 5685 O O . ASP B 1 267 ? -0.865 41.031 -6.098 1 95.56 267 ASP B O 1
ATOM 5689 N N . LEU B 1 268 ? 0.095 39.094 -5.633 1 94.44 268 LEU B N 1
ATOM 5690 C CA . LEU B 1 268 ? 1.281 39.656 -5.008 1 94.44 268 LEU B CA 1
ATOM 5691 C C . LEU B 1 268 ? 1.873 40.75 -5.883 1 94.44 268 LEU B C 1
ATOM 5693 O O . LEU B 1 268 ? 2.516 41.688 -5.375 1 94.44 268 LEU B O 1
ATOM 5697 N N . ARG B 1 269 ? 1.73 40.75 -7.172 1 88.69 269 ARG B N 1
ATOM 5698 C CA . ARG B 1 269 ? 2.332 41.656 -8.133 1 88.69 269 ARG B CA 1
ATOM 5699 C C . ARG B 1 269 ? 1.534 42.969 -8.219 1 88.69 269 ARG B C 1
ATOM 5701 O O . ARG B 1 269 ? 2.025 43.969 -8.742 1 88.69 269 ARG B O 1
ATOM 5708 N N . GLN B 1 270 ? 0.318 42.906 -7.625 1 91.44 270 GLN B N 1
ATOM 5709 C CA . GLN B 1 270 ? -0.597 44 -7.875 1 91.44 270 GLN B CA 1
ATOM 5710 C C . GLN B 1 270 ? -1.121 44.594 -6.566 1 91.44 270 GLN B C 1
ATOM 5712 O O . GLN B 1 270 ? -2.092 45.344 -6.566 1 91.44 270 GLN B O 1
ATOM 5717 N N . VAL B 1 271 ? -0.486 44.281 -5.508 1 93.88 271 VAL B N 1
ATOM 5718 C CA . VAL B 1 271 ? -1.007 44.75 -4.23 1 93.88 271 VAL B CA 1
ATOM 5719 C C . VAL B 1 271 ? -0.632 46.219 -4.027 1 93.88 271 VAL B C 1
ATOM 5721 O O . VAL B 1 271 ? 0.546 46.594 -4.086 1 93.88 271 VAL B O 1
ATOM 5724 N N . ARG B 1 272 ? -1.592 47.062 -3.766 1 90.56 272 ARG B N 1
ATOM 5725 C CA . ARG B 1 272 ? -1.374 48.5 -3.596 1 90.56 272 ARG B CA 1
ATOM 5726 C C . ARG B 1 272 ? -2.027 49 -2.312 1 90.56 272 ARG B C 1
ATOM 5728 O O . ARG B 1 272 ? -1.785 50.125 -1.891 1 90.56 272 ARG B O 1
ATOM 5735 N N . GLY B 1 273 ? -2.867 48.188 -1.782 1 88.69 273 GLY B N 1
ATOM 5736 C CA . GLY B 1 273 ? -3.598 48.562 -0.584 1 88.69 273 GLY B CA 1
ATOM 5737 C C . GLY B 1 273 ? -4.758 47.656 -0.273 1 88.69 273 GLY B C 1
ATOM 5738 O O . GLY B 1 273 ? -4.887 46.562 -0.876 1 88.69 273 GLY B O 1
ATOM 5739 N N . LYS B 1 274 ? -5.602 48.094 0.595 1 87.5 274 LYS B N 1
ATOM 5740 C CA . LYS B 1 274 ? -6.645 47.25 1.172 1 87.5 274 LYS B CA 1
ATOM 5741 C C . LYS B 1 274 ? -7.703 46.875 0.13 1 87.5 274 LYS B C 1
ATOM 5743 O O . LYS B 1 274 ? -8.391 45.875 0.257 1 87.5 274 LYS B O 1
ATOM 5748 N N . SER B 1 275 ? -7.805 47.719 -0.92 1 89.19 275 SER B N 1
ATOM 5749 C CA . SER B 1 275 ? -8.891 47.531 -1.874 1 89.19 275 SER B CA 1
ATOM 5750 C C . SER B 1 275 ? -8.398 46.812 -3.129 1 89.19 275 SER B C 1
ATOM 5752 O O . SER B 1 275 ? -9.188 46.5 -4.031 1 89.19 275 SER B O 1
ATOM 5754 N N . SER B 1 276 ? -7.234 46.438 -3.191 1 93 276 SER B N 1
ATOM 5755 C CA . SER B 1 276 ? -6.703 45.875 -4.422 1 93 276 SER B CA 1
ATOM 5756 C C . SER B 1 276 ? -6.738 44.344 -4.383 1 93 276 SER B C 1
ATOM 5758 O O . SER B 1 276 ? -5.902 43.688 -5 1 93 276 SER B O 1
ATOM 5760 N N . PHE B 1 277 ? -7.586 43.781 -3.551 1 94.31 277 PHE B N 1
ATOM 5761 C CA . PHE B 1 277 ? -7.723 42.344 -3.486 1 94.31 277 PHE B CA 1
ATOM 5762 C C . PHE B 1 277 ? -8.383 41.812 -4.75 1 94.31 277 PHE B C 1
ATOM 5764 O O . PHE B 1 277 ? -9.117 42.531 -5.426 1 94.31 277 PHE B O 1
ATOM 5771 N N . VAL B 1 278 ? -8.031 40.562 -5.086 1 93.62 278 VAL B N 1
ATOM 5772 C CA . VAL B 1 278 ? -8.672 39.906 -6.207 1 93.62 278 VAL B CA 1
ATOM 5773 C C . VAL B 1 278 ? -10.07 39.438 -5.801 1 93.62 278 VAL B C 1
ATOM 5775 O O . VAL B 1 278 ? -11.031 39.594 -6.562 1 93.62 278 VAL B O 1
ATOM 5778 N N . TYR B 1 279 ? -10.164 38.812 -4.57 1 95.06 279 TYR B N 1
ATOM 5779 C CA . TYR B 1 279 ? -11.445 38.375 -4.023 1 95.06 279 TYR B CA 1
ATOM 5780 C C . TYR B 1 279 ? -11.5 38.625 -2.52 1 95.06 279 TYR B C 1
ATOM 5782 O O . TYR B 1 279 ? -10.477 38.594 -1.84 1 95.06 279 TYR B O 1
ATOM 5790 N N . GLN B 1 280 ? -12.648 38.875 -2.055 1 96.31 280 GLN B N 1
ATOM 5791 C CA . GLN B 1 280 ? -12.922 38.969 -0.625 1 96.31 280 GLN B CA 1
ATOM 5792 C C . GLN B 1 280 ? -14.023 38 -0.204 1 96.31 280 GLN B C 1
ATOM 5794 O O . GLN B 1 280 ? -15.078 37.938 -0.838 1 96.31 280 GLN B O 1
ATOM 5799 N N . MET B 1 281 ? -13.75 37.25 0.838 1 97.38 281 MET B N 1
ATOM 5800 C CA . MET B 1 281 ? -14.688 36.281 1.362 1 97.38 281 MET B CA 1
ATOM 5801 C C . MET B 1 281 ? -15.141 36.656 2.771 1 97.38 281 MET B C 1
ATOM 5803 O O . MET B 1 281 ? -14.469 36.312 3.75 1 97.38 281 MET B O 1
ATOM 5807 N N . PRO B 1 282 ? -16.297 37.25 2.805 1 96.94 282 PRO B N 1
ATOM 5808 C CA . PRO B 1 282 ? -16.781 37.594 4.137 1 96.94 282 PRO B CA 1
ATOM 5809 C C . PRO B 1 282 ? -17.219 36.406 4.957 1 96.94 282 PRO B C 1
ATOM 5811 O O . PRO B 1 282 ? -17.781 35.438 4.406 1 96.94 282 PRO B O 1
ATOM 5814 N N . HIS B 1 283 ? -17 36.375 6.238 1 97.56 283 HIS B N 1
ATOM 5815 C CA . HIS B 1 283 ? -17.453 35.406 7.219 1 97.56 283 HIS B CA 1
ATOM 5816 C C . HIS B 1 283 ? -18.312 36.062 8.297 1 97.56 283 HIS B C 1
ATOM 5818 O O . HIS B 1 283 ? -18.344 37.281 8.414 1 97.56 283 HIS B O 1
ATOM 5824 N N . GLU B 1 284 ? -19.016 35.25 9.008 1 96.81 284 GLU B N 1
ATOM 5825 C CA . GLU B 1 284 ? -19.859 35.75 10.086 1 96.81 284 GLU B CA 1
ATOM 5826 C C . GLU B 1 284 ? -19.031 36.031 11.336 1 96.81 284 GLU B C 1
ATOM 5828 O O . GLU B 1 284 ? -19.375 36.906 12.133 1 96.81 284 GLU B O 1
ATOM 5833 N N . ARG B 1 285 ? -17.984 35.281 11.5 1 97.75 285 ARG B N 1
ATOM 5834 C CA . ARG B 1 285 ? -17.109 35.406 12.656 1 97.75 285 ARG B CA 1
ATOM 5835 C C . ARG B 1 285 ? -15.656 35.594 12.211 1 97.75 285 ARG B C 1
ATOM 5837 O O . ARG B 1 285 ? -15.344 35.438 11.031 1 97.75 285 ARG B O 1
ATOM 5844 N N . ALA B 1 286 ? -14.836 35.969 13.211 1 98.19 286 ALA B N 1
ATOM 5845 C CA . ALA B 1 286 ? -13.406 36.062 12.938 1 98.19 286 ALA B CA 1
ATOM 5846 C C . ALA B 1 286 ? -12.867 34.781 12.344 1 98.19 286 ALA B C 1
ATOM 5848 O O . ALA B 1 286 ? -13.375 33.688 12.633 1 98.19 286 ALA B O 1
ATOM 5849 N N . VAL B 1 287 ? -11.867 34.812 11.477 1 98.62 287 VAL B N 1
ATOM 5850 C CA . VAL B 1 287 ? -11.312 33.656 10.797 1 98.62 287 VAL B CA 1
ATOM 5851 C C . VAL B 1 287 ? -9.938 33.312 11.375 1 98.62 287 VAL B C 1
ATOM 5853 O O . VAL B 1 287 ? -9.07 34.188 11.477 1 98.62 287 VAL B O 1
ATOM 5856 N N . SER B 1 288 ? -9.766 32.062 11.719 1 97.88 288 SER B N 1
ATOM 5857 C CA . SER B 1 288 ? -8.531 31.625 12.359 1 97.88 288 SER B CA 1
ATOM 5858 C C . SER B 1 288 ? -7.48 31.234 11.328 1 97.88 288 SER B C 1
ATOM 5860 O O . SER B 1 288 ? -6.281 31.438 11.547 1 97.88 288 SER B O 1
ATOM 5862 N N . ALA B 1 289 ? -7.965 30.688 10.242 1 98.44 289 ALA B N 1
ATOM 5863 C CA . ALA B 1 289 ? -6.98 30.172 9.289 1 98.44 289 ALA B CA 1
ATOM 5864 C C . ALA B 1 289 ? -7.574 30.078 7.891 1 98.44 289 ALA B C 1
ATOM 5866 O O . ALA B 1 289 ? -8.789 29.922 7.734 1 98.44 289 ALA B O 1
ATOM 5867 N N . ALA B 1 290 ? -6.684 30.141 6.91 1 98.69 290 ALA B N 1
ATOM 5868 C CA . ALA B 1 290 ? -6.953 29.906 5.492 1 98.69 290 ALA B CA 1
ATOM 5869 C C . ALA B 1 290 ? -5.812 29.141 4.836 1 98.69 290 ALA B C 1
ATOM 5871 O O . ALA B 1 290 ? -4.699 29.656 4.703 1 98.69 290 ALA B O 1
ATOM 5872 N N . TYR B 1 291 ? -6.09 27.891 4.449 1 98.56 291 TYR B N 1
ATOM 5873 C CA . TYR B 1 291 ? -5.074 27.047 3.846 1 98.56 291 TYR B CA 1
ATOM 5874 C C . TYR B 1 291 ? -5.457 26.656 2.422 1 98.56 291 TYR B C 1
ATOM 5876 O O . TYR B 1 291 ? -6.57 26.188 2.178 1 98.56 291 TYR B O 1
ATOM 5884 N N . PHE B 1 292 ? -4.504 26.859 1.527 1 98.12 292 PHE B N 1
ATOM 5885 C CA . PHE B 1 292 ? -4.691 26.281 0.201 1 98.12 292 PHE B CA 1
ATOM 5886 C C . PHE B 1 292 ? -4.508 24.766 0.237 1 98.12 292 PHE B C 1
ATOM 5888 O O . PHE B 1 292 ? -3.715 24.25 1.026 1 98.12 292 PHE B O 1
ATOM 5895 N N . SER B 1 293 ? -5.289 24.094 -0.616 1 97.62 293 SER B N 1
ATOM 5896 C CA . SER B 1 293 ? -5.043 22.672 -0.79 1 97.62 293 SER B CA 1
ATOM 5897 C C . SER B 1 293 ? -3.68 22.422 -1.422 1 97.62 293 SER B C 1
ATOM 5899 O O . SER B 1 293 ? -3.092 23.312 -2.025 1 97.62 293 SER B O 1
ATOM 5901 N N . PRO B 1 294 ? -3.191 21.188 -1.283 1 94.38 294 PRO B N 1
ATOM 5902 C CA . PRO B 1 294 ? -1.854 20.891 -1.802 1 94.38 294 PRO B CA 1
ATOM 5903 C C . PRO B 1 294 ? -1.739 21.125 -3.307 1 94.38 294 PRO B C 1
ATOM 5905 O O . PRO B 1 294 ? -0.662 21.469 -3.801 1 94.38 294 PRO B O 1
ATOM 5908 N N . ASP B 1 295 ? -2.777 20.984 -4.012 1 91.62 295 ASP B N 1
ATOM 5909 C CA . ASP B 1 295 ? -2.732 21.219 -5.453 1 91.62 295 ASP B CA 1
ATOM 5910 C C . ASP B 1 295 ? -3.078 22.656 -5.793 1 91.62 295 ASP B C 1
ATOM 5912 O O . ASP B 1 295 ? -3.172 23.031 -6.965 1 91.62 295 ASP B O 1
ATOM 5916 N N . GLY B 1 296 ? -3.371 23.469 -4.781 1 95.69 296 GLY B N 1
ATOM 5917 C CA . GLY B 1 296 ? -3.607 24.891 -4.965 1 95.69 296 GLY B CA 1
ATOM 5918 C C . GLY B 1 296 ? -4.984 25.203 -5.52 1 95.69 296 GLY B C 1
ATOM 5919 O O . GLY B 1 296 ? -5.309 26.359 -5.785 1 95.69 296 GLY B O 1
ATOM 5920 N N . ALA B 1 297 ? -5.812 24.219 -5.559 1 95.44 297 ALA B N 1
ATOM 5921 C CA . ALA B 1 297 ? -7.074 24.375 -6.281 1 95.44 297 ALA B CA 1
ATOM 5922 C C . ALA B 1 297 ? -8.211 24.734 -5.324 1 95.44 297 ALA B C 1
ATOM 5924 O O . ALA B 1 297 ? -9.289 25.141 -5.762 1 95.44 297 ALA B O 1
ATOM 5925 N N . LYS B 1 298 ? -7.988 24.625 -4.051 1 97.81 298 LYS B N 1
ATOM 5926 C CA . LYS B 1 298 ? -9.023 24.906 -3.062 1 97.81 298 LYS B CA 1
ATOM 5927 C C . LYS B 1 298 ? -8.477 25.75 -1.916 1 97.81 298 LYS B C 1
ATOM 5929 O O . LYS B 1 298 ? -7.262 25.812 -1.715 1 97.81 298 LYS B O 1
ATOM 5934 N N . LEU B 1 299 ? -9.336 26.391 -1.233 1 98.38 299 LEU B N 1
ATOM 5935 C CA . LEU B 1 299 ? -9.016 27.141 -0.029 1 98.38 299 LEU B CA 1
ATOM 5936 C C . LEU B 1 299 ? -9.898 26.719 1.137 1 98.38 299 LEU B C 1
ATOM 5938 O O . LEU B 1 299 ? -11.117 26.641 1.003 1 98.38 299 LEU B O 1
ATOM 5942 N N . LEU B 1 300 ? -9.25 26.297 2.154 1 98.81 300 LEU B N 1
ATOM 5943 C CA . LEU B 1 300 ? -9.906 25.859 3.383 1 98.81 300 LEU B CA 1
ATOM 5944 C C . LEU B 1 300 ? -9.844 26.953 4.445 1 98.81 300 LEU B C 1
ATOM 5946 O O . LEU B 1 300 ? -8.758 27.406 4.809 1 98.81 300 LEU B O 1
ATOM 5950 N N . THR B 1 301 ? -11.016 27.422 4.938 1 98.75 301 THR B N 1
ATOM 5951 C CA . THR B 1 301 ? -11.023 28.438 5.984 1 98.75 301 THR B CA 1
ATOM 5952 C C . THR B 1 301 ? -11.688 27.906 7.25 1 98.75 301 THR B C 1
ATOM 5954 O O . THR B 1 301 ? -12.648 27.141 7.18 1 98.75 301 THR B O 1
ATOM 5957 N N . THR B 1 302 ? -11.156 28.25 8.32 1 98.75 302 THR B N 1
ATOM 5958 C CA . THR B 1 302 ? -11.703 27.922 9.633 1 98.75 302 THR B CA 1
ATOM 5959 C C . THR B 1 302 ? -12.031 29.188 10.414 1 98.75 302 THR B C 1
ATOM 5961 O O . THR B 1 302 ? -11.141 30 10.688 1 98.75 302 THR B O 1
ATOM 5964 N N . ASP B 1 303 ? -13.227 29.391 10.805 1 98.31 303 ASP B N 1
ATOM 5965 C CA . ASP B 1 303 ? -13.57 30.562 11.602 1 98.31 303 ASP B CA 1
ATOM 5966 C C . ASP B 1 303 ? -13.336 30.312 13.086 1 98.31 303 ASP B C 1
ATOM 5968 O O . ASP B 1 303 ? -12.812 29.266 13.469 1 98.31 303 ASP B O 1
ATOM 5972 N N . GLN B 1 304 ? -13.578 31.266 13.914 1 97.62 304 GLN B N 1
ATOM 5973 C CA . GLN B 1 304 ? -13.398 31.156 15.359 1 97.62 304 GLN B CA 1
ATOM 5974 C C . GLN B 1 304 ? -14.711 30.828 16.047 1 97.62 304 GLN B C 1
ATOM 5976 O O . GLN B 1 304 ? -15.031 31.375 17.109 1 97.62 304 GLN B O 1
ATOM 5981 N N . HIS B 1 305 ? -15.477 30 15.414 1 96.31 305 HIS B N 1
ATOM 5982 C CA . HIS B 1 305 ? -16.766 29.625 16.016 1 96.31 305 HIS B CA 1
ATOM 5983 C C . HIS B 1 305 ? -17.188 28.234 15.594 1 96.31 305 HIS B C 1
ATOM 5985 O O . HIS B 1 305 ? -16.703 27.234 16.141 1 96.31 305 HIS B O 1
ATOM 5991 N N . SER B 1 306 ? -17.922 28.062 14.367 1 97 306 SER B N 1
ATOM 5992 C CA . SER B 1 306 ? -18.516 26.75 14.117 1 97 306 SER B CA 1
ATOM 5993 C C . SER B 1 306 ? -18.578 26.453 12.617 1 97 306 SER B C 1
ATOM 5995 O O . SER B 1 306 ? -19.406 25.641 12.18 1 97 306 SER B O 1
ATOM 5997 N N . GLU B 1 307 ? -17.719 27.109 11.898 1 97.44 307 GLU B N 1
ATOM 5998 C CA . GLU B 1 307 ? -17.859 26.922 10.461 1 97.44 307 GLU B CA 1
ATOM 5999 C C . GLU B 1 307 ? -16.5 26.703 9.797 1 97.44 307 GLU B C 1
ATOM 6001 O O . GLU B 1 307 ? -15.547 27.438 10.055 1 97.44 307 GLU B O 1
ATOM 6006 N N . ILE B 1 308 ? -16.469 25.688 8.961 1 98.5 308 ILE B N 1
ATOM 6007 C CA . ILE B 1 308 ? -15.383 25.422 8.031 1 98.5 308 ILE B CA 1
ATOM 6008 C C . ILE B 1 308 ? -15.883 25.578 6.594 1 98.5 308 ILE B C 1
ATOM 6010 O O . ILE B 1 308 ? -16.969 25.094 6.254 1 98.5 308 ILE B O 1
ATOM 6014 N N . ARG B 1 309 ? -15.117 26.281 5.762 1 98.5 309 ARG B N 1
ATOM 6015 C CA . ARG B 1 309 ? -15.555 26.469 4.383 1 98.5 309 ARG B CA 1
ATOM 6016 C C . ARG B 1 309 ? -14.5 25.969 3.404 1 98.5 309 ARG B C 1
ATOM 6018 O O . ARG B 1 309 ? -13.297 26.109 3.646 1 98.5 309 ARG B O 1
ATOM 6025 N N . VAL B 1 310 ? -15.016 25.391 2.34 1 98.5 310 VAL B N 1
ATOM 6026 C CA . VAL B 1 310 ? -14.156 24.984 1.231 1 98.5 310 VAL B CA 1
ATOM 6027 C C . VAL B 1 310 ? -14.508 25.797 -0.016 1 98.5 310 VAL B C 1
ATOM 6029 O O . VAL B 1 310 ? -15.656 25.781 -0.469 1 98.5 310 VAL B O 1
ATOM 6032 N N . TYR B 1 311 ? -13.523 26.562 -0.522 1 97.75 311 TYR B N 1
ATOM 6033 C CA . TYR B 1 311 ? -13.672 27.297 -1.772 1 97.75 311 TYR B CA 1
ATOM 6034 C C . TYR B 1 311 ? -12.906 26.609 -2.898 1 97.75 311 TYR B C 1
ATOM 6036 O O . TYR B 1 311 ? -11.883 25.969 -2.66 1 97.75 311 TYR B O 1
ATOM 6044 N N . SER B 1 312 ? -13.367 26.766 -4.086 1 95.25 312 SER B N 1
ATOM 6045 C CA . SER B 1 312 ? -12.688 26.266 -5.277 1 95.25 312 SER B CA 1
ATOM 6046 C C . SER B 1 312 ? -12.078 27.422 -6.082 1 95.25 312 SER B C 1
ATOM 6048 O O . SER B 1 312 ? -12.648 28.5 -6.152 1 95.25 312 SER B O 1
ATOM 6050 N N . ALA B 1 313 ? -10.992 27.172 -6.711 1 90.88 313 ALA B N 1
ATOM 6051 C CA . ALA B 1 313 ? -10.289 28.188 -7.512 1 90.88 313 ALA B CA 1
ATOM 6052 C C . ALA B 1 313 ? -11.148 28.625 -8.695 1 90.88 313 ALA B C 1
ATOM 6054 O O . ALA B 1 313 ? -10.977 29.734 -9.203 1 90.88 313 ALA B O 1
ATOM 6055 N N . SER B 1 314 ? -12.023 27.766 -9.055 1 88.88 314 SER B N 1
ATOM 6056 C CA . SER B 1 314 ? -12.906 28.125 -10.156 1 88.88 314 SER B CA 1
ATOM 6057 C C . SER B 1 314 ? -13.969 29.125 -9.719 1 88.88 314 SER B C 1
ATOM 6059 O O . SER B 1 314 ? -14.547 29.828 -10.547 1 88.88 314 SER B O 1
ATOM 6061 N N . HIS B 1 315 ? -14.227 29.156 -8.391 1 88.81 315 HIS B N 1
ATOM 6062 C CA . HIS B 1 315 ? -15.242 30.062 -7.852 1 88.81 315 HIS B CA 1
ATOM 6063 C C . HIS B 1 315 ? -14.914 30.469 -6.426 1 88.81 315 HIS B C 1
ATOM 6065 O O . HIS B 1 315 ? -15.398 29.875 -5.469 1 88.81 315 HIS B O 1
ATOM 6071 N N . TRP B 1 316 ? -14.297 31.641 -6.289 1 89 316 TRP B N 1
ATOM 6072 C CA . TRP B 1 316 ? -13.922 32.125 -4.965 1 89 316 TRP B CA 1
ATOM 6073 C C . TRP B 1 316 ? -15.086 32.844 -4.289 1 89 316 TRP B C 1
ATOM 6075 O O . TRP B 1 316 ? -15.078 33.062 -3.076 1 89 316 TRP B O 1
ATOM 6085 N N . ALA B 1 317 ? -16.078 33.25 -5.059 1 88.62 317 ALA B N 1
ATOM 6086 C CA . ALA B 1 317 ? -17.141 34.156 -4.602 1 88.62 317 ALA B CA 1
ATOM 6087 C C . ALA B 1 317 ? -18.031 33.469 -3.58 1 88.62 317 ALA B C 1
ATOM 6089 O O . ALA B 1 317 ? -18.625 34.125 -2.723 1 88.62 317 ALA B O 1
ATOM 6090 N N . CYS B 1 318 ? -18.141 32.156 -3.801 1 92.19 318 CYS B N 1
ATOM 6091 C CA . CYS B 1 318 ? -18.953 31.406 -2.85 1 92.19 318 CYS B CA 1
ATOM 6092 C C . CYS B 1 318 ? -18.297 30.078 -2.494 1 92.19 318 CYS B C 1
ATOM 6094 O O . CYS B 1 318 ? -17.656 29.453 -3.34 1 92.19 318 CYS B O 1
ATOM 6096 N N . PRO B 1 319 ? -18.516 29.719 -1.227 1 94.44 319 PRO B N 1
ATOM 6097 C CA . PRO B 1 319 ? -17.922 28.422 -0.849 1 94.44 319 PRO B CA 1
ATOM 6098 C C . PRO B 1 319 ? -18.594 27.25 -1.543 1 94.44 319 PRO B C 1
ATOM 6100 O O . PRO B 1 319 ? -19.812 27.234 -1.713 1 94.44 319 PRO B O 1
ATOM 6103 N N . GLN B 1 320 ? -17.797 26.375 -2.004 1 93.88 320 GLN B N 1
ATOM 6104 C CA . GLN B 1 320 ? -18.312 25.109 -2.539 1 93.88 320 GLN B CA 1
ATOM 6105 C C . GLN B 1 320 ? -19.047 24.328 -1.466 1 93.88 320 GLN B C 1
ATOM 6107 O O . GLN B 1 320 ? -20.094 23.719 -1.737 1 93.88 320 GLN B O 1
ATOM 6112 N N . HIS B 1 321 ? -18.453 24.328 -0.204 1 95 321 HIS B N 1
ATOM 6113 C CA . HIS B 1 321 ? -19.062 23.641 0.926 1 95 321 HIS B CA 1
ATOM 6114 C C . HIS B 1 321 ? -18.938 24.469 2.205 1 95 321 HIS B C 1
ATOM 6116 O O . HIS B 1 321 ? -17.906 25.094 2.453 1 95 321 HIS B O 1
ATOM 6122 N N . LEU B 1 322 ? -20.047 24.453 2.914 1 97.12 322 LEU B N 1
ATOM 6123 C CA . LEU B 1 322 ? -20.078 24.938 4.293 1 97.12 322 LEU B CA 1
ATOM 6124 C C . LEU B 1 322 ? -20.219 23.781 5.27 1 97.12 322 LEU B C 1
ATOM 6126 O O . LEU B 1 322 ? -21.203 23.031 5.227 1 97.12 322 LEU B O 1
ATOM 6130 N N . ILE B 1 323 ? -19.266 23.562 6.102 1 98.31 323 ILE B N 1
ATOM 6131 C CA . ILE B 1 323 ? -19.25 22.438 7.039 1 98.31 323 ILE B CA 1
ATOM 6132 C C . ILE B 1 323 ? -19.469 22.953 8.461 1 98.31 323 ILE B C 1
ATOM 6134 O O . ILE B 1 323 ? -18.562 23.531 9.062 1 98.31 323 ILE B O 1
ATOM 6138 N N . PRO B 1 324 ? -20.656 22.781 8.984 1 97.75 324 PRO B N 1
ATOM 6139 C CA . PRO B 1 324 ? -20.828 23.094 10.398 1 97.75 324 PRO B CA 1
ATOM 6140 C C . PRO B 1 324 ? -20.016 22.203 11.32 1 97.75 324 PRO B C 1
ATOM 6142 O O . PRO B 1 324 ? -19.984 20.984 11.141 1 97.75 324 PRO B O 1
ATOM 6145 N N . HIS B 1 325 ? -19.312 22.719 12.25 1 97.75 325 HIS B N 1
ATOM 6146 C CA . HIS B 1 325 ? -18.406 21.984 13.133 1 97.75 325 HIS B CA 1
ATOM 6147 C C . HIS B 1 325 ? -18.188 22.734 14.438 1 97.75 325 HIS B C 1
ATOM 6149 O O . HIS B 1 325 ? -17.891 23.938 14.422 1 97.75 325 HIS B O 1
ATOM 6155 N N . PRO B 1 326 ? -18.328 22.094 15.547 1 97.44 326 PRO B N 1
ATOM 6156 C CA . PRO B 1 326 ? -18.062 22.797 16.812 1 97.44 326 PRO B CA 1
ATOM 6157 C C . PRO B 1 326 ? -16.578 22.906 17.109 1 97.44 326 PRO B C 1
ATOM 6159 O O . PRO B 1 326 ? -15.914 21.906 17.391 1 97.44 326 PRO B O 1
ATOM 6162 N N . HIS B 1 327 ? -16.031 24.125 17 1 97.56 327 HIS B N 1
ATOM 6163 C CA . HIS B 1 327 ? -14.641 24.422 17.297 1 97.56 327 HIS B CA 1
ATOM 6164 C C . HIS B 1 327 ? -14.469 25.844 17.828 1 97.56 327 HIS B C 1
ATOM 6166 O O . HIS B 1 327 ? -13.547 26.547 17.422 1 97.56 327 HIS B O 1
ATOM 6172 N N . ARG B 1 328 ? -15.188 26.266 18.594 1 93.5 328 ARG B N 1
ATOM 6173 C CA . ARG B 1 328 ? -15.242 27.641 19.078 1 93.5 328 ARG B CA 1
ATOM 6174 C C . ARG B 1 328 ? -13.883 28.109 19.594 1 93.5 328 ARG B C 1
ATOM 6176 O O . ARG B 1 328 ? -13.07 27.281 20.016 1 93.5 328 ARG B O 1
ATOM 6183 N N . HIS B 1 329 ? -13.781 29.391 19.5 1 93.25 329 HIS B N 1
ATOM 6184 C CA . HIS B 1 329 ? -12.555 30.016 19.984 1 93.25 329 HIS B CA 1
ATOM 6185 C C . HIS B 1 329 ? -12.609 30.234 21.484 1 93.25 329 HIS B C 1
ATOM 6187 O O . HIS B 1 329 ? -13.656 30.594 22.031 1 93.25 329 HIS B O 1
ATOM 6193 N N . PHE B 1 330 ? -11.516 30 22.109 1 90.44 330 PHE B N 1
ATOM 6194 C CA . PHE B 1 330 ? -11.328 30.266 23.531 1 90.44 330 PHE B CA 1
ATOM 6195 C C . PHE B 1 330 ? -9.938 30.828 23.797 1 90.44 330 PHE B C 1
ATOM 6197 O O . PHE B 1 330 ? -8.938 30.328 23.281 1 90.44 330 PHE B O 1
ATOM 6204 N N . GLN B 1 331 ? -9.867 31.859 24.562 1 86.69 331 GLN B N 1
ATOM 6205 C CA . GLN B 1 331 ? -8.656 32.656 24.734 1 86.69 331 GLN B CA 1
ATOM 6206 C C . GLN B 1 331 ? -7.516 31.797 25.281 1 86.69 331 GLN B C 1
ATOM 6208 O O . GLN B 1 331 ? -6.344 32.062 25 1 86.69 331 GLN B O 1
ATOM 6213 N N . HIS B 1 332 ? -7.84 30.781 26.078 1 90.88 332 HIS B N 1
ATOM 6214 C CA . HIS B 1 332 ? -6.801 29.984 26.719 1 90.88 332 HIS B CA 1
ATOM 6215 C C . HIS B 1 332 ? -6.5 28.719 25.906 1 90.88 332 HIS B C 1
ATOM 6217 O O . HIS B 1 332 ? -5.832 27.812 26.391 1 90.88 332 HIS B O 1
ATOM 6223 N N . LEU B 1 333 ? -7.012 28.688 24.734 1 94.69 333 LEU B N 1
ATOM 6224 C CA . LEU B 1 333 ? -6.793 27.562 23.844 1 94.69 333 LEU B CA 1
ATOM 6225 C C . LEU B 1 333 ? -6.16 28 22.531 1 94.69 333 LEU B C 1
ATOM 6227 O O . LEU B 1 333 ? -6.504 29.062 22 1 94.69 333 LEU B O 1
ATOM 6231 N N . THR B 1 334 ? -5.195 27.234 22.125 1 96.94 334 THR B N 1
ATOM 6232 C CA . THR B 1 334 ? -4.73 27.469 20.75 1 96.94 334 THR B CA 1
ATOM 6233 C C . THR B 1 334 ? -5.887 27.375 19.766 1 96.94 334 THR B C 1
ATOM 6235 O O . THR B 1 334 ? -6.695 26.438 19.828 1 96.94 334 THR B O 1
ATOM 6238 N N . PRO B 1 335 ? -5.961 28.422 18.938 1 96.75 335 PRO B N 1
ATOM 6239 C CA . PRO B 1 335 ? -7.066 28.375 17.984 1 96.75 335 PRO B CA 1
ATOM 6240 C C . PRO B 1 335 ? -7.098 27.078 17.172 1 96.75 335 PRO B C 1
ATOM 6242 O O . PRO B 1 335 ? -6.051 26.578 16.75 1 96.75 335 PRO B O 1
ATOM 6245 N N . ILE B 1 336 ? -8.297 26.531 17.016 1 98.19 336 ILE B N 1
ATOM 6246 C CA . ILE B 1 336 ? -8.477 25.312 16.234 1 98.19 336 ILE B CA 1
ATOM 6247 C C . ILE B 1 336 ? -8.453 25.641 14.742 1 98.19 336 ILE B C 1
ATOM 6249 O O . ILE B 1 336 ? -9.148 26.562 14.297 1 98.19 336 ILE B O 1
ATOM 6253 N N . ARG B 1 337 ? -7.645 24.984 14.07 1 97.94 337 ARG B N 1
ATOM 6254 C CA . ARG B 1 337 ? -7.473 25.188 12.633 1 97.94 337 ARG B CA 1
ATOM 6255 C C . ARG B 1 337 ? -7.609 23.875 11.883 1 97.94 337 ARG B C 1
ATOM 6257 O O . ARG B 1 337 ? -6.949 22.891 12.219 1 97.94 337 ARG B O 1
ATOM 6264 N N . ALA B 1 338 ? -8.477 23.859 10.883 1 98.75 338 ALA B N 1
ATOM 6265 C CA . ALA B 1 338 ? -8.555 22.719 9.977 1 98.75 338 ALA B CA 1
ATOM 6266 C C . ALA B 1 338 ? -7.418 22.734 8.961 1 98.75 338 ALA B C 1
ATOM 6268 O O . ALA B 1 338 ? -7.02 23.812 8.492 1 98.75 338 ALA B O 1
ATOM 6269 N N . THR B 1 339 ? -6.902 21.594 8.625 1 98.75 339 THR B N 1
ATOM 6270 C CA . THR B 1 339 ? -5.832 21.484 7.641 1 98.75 339 THR B CA 1
ATOM 6271 C C . THR B 1 339 ? -6.16 20.422 6.594 1 98.75 339 THR B C 1
ATOM 6273 O O . THR B 1 339 ? -7.059 19.594 6.797 1 98.75 339 THR B O 1
ATOM 6276 N N . TRP B 1 340 ? -5.445 20.5 5.484 1 98.69 340 TRP B N 1
ATOM 6277 C CA . TRP B 1 340 ? -5.586 19.516 4.418 1 98.69 340 TRP B CA 1
ATOM 6278 C C . TRP B 1 340 ? -4.684 18.312 4.672 1 98.69 340 TRP B C 1
ATOM 6280 O O . TRP B 1 340 ? -3.553 18.469 5.137 1 98.69 340 TRP B O 1
ATOM 6290 N N . HIS B 1 341 ? -5.258 17.156 4.312 1 98.38 341 HIS B N 1
ATOM 6291 C CA . HIS B 1 341 ? -4.344 16.031 4.121 1 98.38 341 HIS B CA 1
ATOM 6292 C C . HIS B 1 341 ? -3.406 16.281 2.943 1 98.38 341 HIS B C 1
ATOM 6294 O O . HIS B 1 341 ? -3.824 16.812 1.912 1 98.38 341 HIS B O 1
ATOM 6300 N N . PRO B 1 342 ? -2.186 15.953 3.057 1 96.25 342 PRO B N 1
ATOM 6301 C CA . PRO B 1 342 ? -1.217 16.328 2.025 1 96.25 342 PRO B CA 1
ATOM 6302 C C . PRO B 1 342 ? -1.364 15.508 0.748 1 96.25 342 PRO B C 1
ATOM 6304 O O . PRO B 1 342 ? -0.865 15.906 -0.308 1 96.25 342 PRO B O 1
ATOM 6307 N N . ARG B 1 343 ? -2.031 14.336 0.77 1 93.69 343 ARG B N 1
ATOM 6308 C CA . ARG B 1 343 ? -2.059 13.43 -0.373 1 93.69 343 ARG B CA 1
ATOM 6309 C C . ARG B 1 343 ? -3.484 13.219 -0.869 1 93.69 343 ARG B C 1
ATOM 6311 O O . ARG B 1 343 ? -3.701 12.914 -2.045 1 93.69 343 ARG B O 1
ATOM 6318 N N . TYR B 1 344 ? -4.379 13.32 0.05 1 95.5 344 TYR B N 1
ATOM 6319 C CA . TYR B 1 344 ? -5.762 13 -0.282 1 95.5 344 TYR B CA 1
ATOM 6320 C C . TYR B 1 344 ? -6.664 14.211 -0.057 1 95.5 344 TYR B C 1
ATOM 6322 O O . TYR B 1 344 ? -6.305 15.133 0.678 1 95.5 344 TYR B O 1
ATOM 6330 N N . ASP B 1 345 ? -7.812 14.211 -0.711 1 96.56 345 ASP B N 1
ATOM 6331 C CA . ASP B 1 345 ? -8.766 15.312 -0.585 1 96.56 345 ASP B CA 1
ATOM 6332 C C . ASP B 1 345 ? -9.562 15.195 0.712 1 96.56 345 ASP B C 1
ATOM 6334 O O . ASP B 1 345 ? -10.781 14.992 0.685 1 96.56 345 ASP B O 1
ATOM 6338 N N . LEU B 1 346 ? -8.852 15.375 1.798 1 98.25 346 LEU B N 1
ATOM 6339 C CA . LEU B 1 346 ? -9.406 15.219 3.135 1 98.25 346 LEU B CA 1
ATOM 6340 C C . LEU B 1 346 ? -9.047 16.406 4.016 1 98.25 346 LEU B C 1
ATOM 6342 O O . LEU B 1 346 ? -7.988 17.016 3.84 1 98.25 346 LEU B O 1
ATOM 6346 N N . ILE B 1 347 ? -9.914 16.719 4.926 1 98.75 347 ILE B N 1
ATOM 6347 C CA . ILE B 1 347 ? -9.742 17.797 5.902 1 98.75 347 ILE B CA 1
ATOM 6348 C C . ILE B 1 347 ? -9.664 17.203 7.309 1 98.75 347 ILE B C 1
ATOM 6350 O O . ILE B 1 347 ? -10.414 16.281 7.645 1 98.75 347 ILE B O 1
ATOM 6354 N N . VAL B 1 348 ? -8.758 17.688 8.109 1 98.81 348 VAL B N 1
ATOM 6355 C CA . VAL B 1 348 ? -8.617 17.203 9.477 1 98.81 348 VAL B CA 1
ATOM 6356 C C . VAL B 1 348 ? -8.758 18.375 10.453 1 98.81 348 VAL B C 1
ATOM 6358 O O . VAL B 1 348 ? -8.164 19.438 10.242 1 98.81 348 VAL B O 1
ATOM 6361 N N . VAL B 1 349 ? -9.547 18.188 11.516 1 98.75 349 VAL B N 1
ATOM 6362 C CA . VAL B 1 349 ? -9.789 19.281 12.461 1 98.75 349 VAL B CA 1
ATOM 6363 C C . VAL B 1 349 ? -10.164 18.703 13.82 1 98.75 349 VAL B C 1
ATOM 6365 O O . VAL B 1 349 ? -10.828 17.672 13.906 1 98.75 349 VAL B O 1
ATOM 6368 N N . GLY B 1 350 ? -9.688 19.359 14.836 1 98.5 350 GLY B N 1
ATOM 6369 C CA . GLY B 1 350 ? -10.086 18.984 16.172 1 98.5 350 GLY B CA 1
ATOM 6370 C C . GLY B 1 350 ? -11.461 19.5 16.562 1 98.5 350 GLY B C 1
ATOM 6371 O O . GLY B 1 350 ? -11.844 20.609 16.172 1 98.5 350 GLY B O 1
ATOM 6372 N N . ARG B 1 351 ? -12.086 18.766 17.422 1 97.88 351 ARG B N 1
ATOM 6373 C CA . ARG B 1 351 ? -13.453 19.094 17.844 1 97.88 351 ARG B CA 1
ATOM 6374 C C . ARG B 1 351 ? -13.477 19.656 19.25 1 97.88 351 ARG B C 1
ATOM 6376 O O . ARG B 1 351 ? -12.789 19.141 20.141 1 97.88 351 ARG B O 1
ATOM 6383 N N . TYR B 1 352 ? -14.203 20.703 19.438 1 97.5 352 TYR B N 1
ATOM 6384 C CA . TYR B 1 352 ? -14.508 21.297 20.734 1 97.5 352 TYR B CA 1
ATOM 6385 C C . TYR B 1 352 ? -16.016 21.328 20.969 1 97.5 352 TYR B C 1
ATOM 6387 O O . TYR B 1 352 ? -16.688 22.297 20.625 1 97.5 352 TYR B O 1
ATOM 6395 N N . PRO B 1 353 ? -16.516 20.297 21.641 1 94.75 353 PRO B N 1
ATOM 6396 C CA . PRO B 1 353 ? -17.969 20.234 21.828 1 94.75 353 PRO B CA 1
ATOM 6397 C C . PRO B 1 353 ? -18.547 21.5 22.438 1 94.75 353 PRO B C 1
ATOM 6399 O O . PRO B 1 353 ? -17.938 22.078 23.359 1 94.75 353 PRO B O 1
ATOM 6402 N N . ASP B 1 354 ? -19.609 21.938 21.906 1 93.81 354 ASP B N 1
ATOM 6403 C CA . ASP B 1 354 ? -20.312 23.156 22.297 1 93.81 354 ASP B CA 1
ATOM 6404 C C . ASP B 1 354 ? -21.797 22.875 22.547 1 93.81 354 ASP B C 1
ATOM 6406 O O . ASP B 1 354 ? -22.531 22.531 21.609 1 93.81 354 ASP B O 1
ATOM 6410 N N . PRO B 1 355 ? -22.281 23.078 23.703 1 92.44 355 PRO B N 1
ATOM 6411 C CA . PRO B 1 355 ? -23.688 22.828 24.016 1 92.44 355 PRO B CA 1
ATOM 6412 C C . PRO B 1 355 ? -24.641 23.641 23.156 1 92.44 355 PRO B C 1
ATOM 6414 O O . PRO B 1 355 ? -25.812 23.266 22.984 1 92.44 355 PRO B O 1
ATOM 6417 N N . ASN B 1 356 ? -24.266 24.703 22.625 1 92.44 356 ASN B N 1
ATOM 6418 C CA . ASN B 1 356 ? -25.109 25.562 21.797 1 92.44 356 ASN B CA 1
ATOM 6419 C C . ASN B 1 356 ? -25.078 25.141 20.344 1 92.44 356 ASN B C 1
ATOM 6421 O O . ASN B 1 356 ? -25.797 25.719 19.5 1 92.44 356 ASN B O 1
ATOM 6425 N N . PHE B 1 357 ? -24.266 24.203 20.031 1 94.56 357 PHE B N 1
ATOM 6426 C CA . PHE B 1 357 ? -24.156 23.719 18.672 1 94.56 357 PHE B CA 1
ATOM 6427 C C . PHE B 1 357 ? -25.266 22.703 18.375 1 94.56 357 PHE B C 1
ATOM 6429 O O . PHE B 1 357 ? -25.609 21.875 19.219 1 94.56 357 PHE B O 1
ATOM 6436 N N . ALA B 1 358 ? -25.828 22.828 17.188 1 92.25 358 ALA B N 1
ATOM 6437 C CA . ALA B 1 358 ? -26.906 21.938 16.797 1 92.25 358 ALA B CA 1
ATOM 6438 C C . ALA B 1 358 ? -26.453 20.469 16.859 1 92.25 358 ALA B C 1
ATOM 6440 O O . ALA B 1 358 ? -25.406 20.109 16.312 1 92.25 358 ALA B O 1
ATOM 6441 N N . GLY B 1 359 ? -27.188 19.641 17.469 1 89.56 359 GLY B N 1
ATOM 6442 C CA . GLY B 1 359 ? -26.891 18.219 17.531 1 89.56 359 GLY B CA 1
ATOM 6443 C C . GLY B 1 359 ? -26.031 17.828 18.719 1 89.56 359 GLY B C 1
ATOM 6444 O O . GLY B 1 359 ? -25.609 16.672 18.828 1 89.56 359 GLY B O 1
ATOM 6445 N N . PHE B 1 360 ? -25.75 18.781 19.516 1 92.81 360 PHE B N 1
ATOM 6446 C CA . PHE B 1 360 ? -24.922 18.516 20.688 1 92.81 360 PHE B CA 1
ATOM 6447 C C . PHE B 1 360 ? -25.516 17.406 21.547 1 92.81 360 PHE B C 1
ATOM 6449 O O . PHE B 1 360 ? -26.734 17.359 21.75 1 92.81 360 PHE B O 1
ATOM 6456 N N . THR B 1 361 ? -24.766 16.453 21.969 1 91.69 361 THR B N 1
ATOM 6457 C CA . THR B 1 361 ? -25.141 15.438 22.953 1 91.69 361 THR B CA 1
ATOM 6458 C C . THR B 1 361 ? -24.266 15.555 24.203 1 91.69 361 THR B C 1
ATOM 6460 O O . THR B 1 361 ? -23.094 15.891 24.125 1 91.69 361 THR B O 1
ATOM 6463 N N . PRO B 1 362 ? -25.047 15.148 25.281 1 88 362 PRO B N 1
ATOM 6464 C CA . PRO B 1 362 ? -24.234 15.125 26.5 1 88 362 PRO B CA 1
ATOM 6465 C C . PRO B 1 362 ? -23.078 14.133 26.422 1 88 362 PRO B C 1
ATOM 6467 O O . PRO B 1 362 ? -23.219 13.07 25.812 1 88 362 PRO B O 1
ATOM 6470 N N . ASN B 1 363 ? -21.828 14.422 26.688 1 89.31 363 ASN B N 1
ATOM 6471 C CA . ASN B 1 363 ? -20.625 13.586 26.703 1 89.31 363 ASN B CA 1
ATOM 6472 C C . ASN B 1 363 ? -19.984 13.508 25.312 1 89.31 363 ASN B C 1
ATOM 6474 O O . ASN B 1 363 ? -19.328 12.523 25 1 89.31 363 ASN B O 1
ATOM 6478 N N . GLU B 1 364 ? -20.422 14.406 24.547 1 93.44 364 GLU B N 1
ATOM 6479 C CA . GLU B 1 364 ? -19.766 14.461 23.234 1 93.44 364 GLU B CA 1
ATOM 6480 C C . GLU B 1 364 ? -18.25 14.438 23.375 1 93.44 364 GLU B C 1
ATOM 6482 O O . GLU B 1 364 ? -17.688 15.148 24.219 1 93.44 364 GLU B O 1
ATOM 6487 N N . LEU B 1 365 ? -17.609 13.562 22.578 1 94.69 365 LEU B N 1
ATOM 6488 C CA . LEU B 1 365 ? -16.172 13.336 22.688 1 94.69 365 LEU B CA 1
ATOM 6489 C C . LEU B 1 365 ? -15.391 14.422 21.953 1 94.69 365 LEU B C 1
ATOM 6491 O O . LEU B 1 365 ? -15.875 14.977 20.969 1 94.69 365 LEU B O 1
ATOM 6495 N N . ARG B 1 366 ? -14.266 14.719 22.453 1 96.69 366 ARG B N 1
ATOM 6496 C CA . ARG B 1 366 ? -13.328 15.633 21.797 1 96.69 366 ARG B CA 1
ATOM 6497 C C . ARG B 1 366 ? -12.484 14.891 20.766 1 96.69 366 ARG B C 1
ATOM 6499 O O . ARG B 1 366 ? -11.32 14.57 21.016 1 96.69 366 ARG B O 1
ATOM 6506 N N . THR B 1 367 ? -13.023 14.719 19.594 1 97.62 367 THR B N 1
ATOM 6507 C CA . THR B 1 367 ? -12.438 13.898 18.547 1 97.62 367 THR B CA 1
ATOM 6508 C C . THR B 1 367 ? -11.633 14.75 17.578 1 97.62 367 THR B C 1
ATOM 6510 O O . THR B 1 367 ? -11.695 15.984 17.625 1 97.62 367 THR B O 1
ATOM 6513 N N . ILE B 1 368 ? -10.828 14.133 16.812 1 98.38 368 ILE B N 1
ATOM 6514 C CA . ILE B 1 368 ? -10.32 14.68 15.555 1 98.38 368 ILE B CA 1
ATOM 6515 C C . ILE B 1 368 ? -11.203 14.234 14.398 1 98.38 368 ILE B C 1
ATOM 6517 O O . ILE B 1 368 ? -11.328 13.031 14.133 1 98.38 368 ILE B O 1
ATOM 6521 N N . ASP B 1 369 ? -11.766 15.156 13.758 1 98.5 369 ASP B N 1
ATOM 6522 C CA . ASP B 1 369 ? -12.719 14.852 12.695 1 98.5 369 ASP B CA 1
ATOM 6523 C C . ASP B 1 369 ? -12.07 14.969 11.32 1 98.5 369 ASP B C 1
ATOM 6525 O O . ASP B 1 369 ? -11.305 15.898 11.062 1 98.5 369 ASP B O 1
ATOM 6529 N N . LEU B 1 370 ? -12.383 14.008 10.469 1 98.5 370 LEU B N 1
ATOM 6530 C CA . LEU B 1 370 ? -11.945 14.039 9.078 1 98.5 370 LEU B CA 1
ATOM 6531 C C . LEU B 1 370 ? -13.133 14.211 8.141 1 98.5 370 LEU B C 1
ATOM 6533 O O . LEU B 1 370 ? -14.133 13.5 8.266 1 98.5 370 LEU B O 1
ATOM 6537 N N . PHE B 1 371 ? -13 15.156 7.234 1 98.5 371 PHE B N 1
ATOM 6538 C CA . PHE B 1 371 ? -14.039 15.438 6.25 1 98.5 371 PHE B CA 1
ATOM 6539 C C . PHE B 1 371 ? -13.523 15.211 4.836 1 98.5 371 PHE B C 1
ATOM 6541 O O . PHE B 1 371 ? -12.328 15.359 4.574 1 98.5 371 PHE B O 1
ATOM 6548 N N . ASP B 1 372 ? -14.422 14.852 3.965 1 97.44 372 ASP B N 1
ATOM 6549 C CA . ASP B 1 372 ? -14.125 14.812 2.537 1 97.44 372 ASP B CA 1
ATOM 6550 C C . ASP B 1 372 ? -14.102 16.219 1.937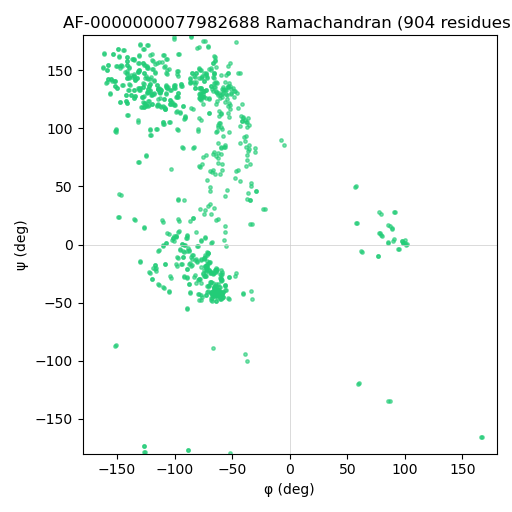 1 97.44 372 ASP B C 1
ATOM 6552 O O . ASP B 1 372 ? -15.086 16.953 2.045 1 97.44 372 ASP B O 1
ATOM 6556 N N . GLY B 1 373 ? -13.062 16.609 1.262 1 96.81 373 GLY B N 1
ATOM 6557 C CA . GLY B 1 373 ? -12.914 17.953 0.706 1 96.81 373 GLY B CA 1
ATOM 6558 C C . GLY B 1 373 ? -13.82 18.203 -0.484 1 96.81 373 GLY B C 1
ATOM 6559 O O . GLY B 1 373 ? -14.07 19.359 -0.843 1 96.81 373 GLY B O 1
ATOM 6560 N N . SER B 1 374 ? -14.281 17.156 -1.089 1 93.75 374 SER B N 1
ATOM 6561 C CA . SER B 1 374 ? -15.102 17.297 -2.287 1 93.75 374 SER B CA 1
ATOM 6562 C C . SER B 1 374 ? -16.594 17.359 -1.937 1 93.75 374 SER B C 1
ATOM 6564 O O . SER B 1 374 ? -17.375 17.984 -2.643 1 93.75 374 SER B O 1
ATOM 6566 N N . SER B 1 375 ? -16.953 16.734 -0.807 1 95.06 375 SER B N 1
ATOM 6567 C CA . SER B 1 375 ? -18.375 16.672 -0.476 1 95.06 375 SER B CA 1
ATOM 6568 C C . SER B 1 375 ? -18.672 17.406 0.821 1 95.06 375 SER B C 1
ATOM 6570 O O . SER B 1 375 ? -19.828 17.75 1.1 1 95.06 375 SER B O 1
ATOM 6572 N N . GLY B 1 376 ? -17.672 17.594 1.659 1 96.94 376 GLY B N 1
ATOM 6573 C CA . GLY B 1 376 ? -17.859 18.219 2.959 1 96.94 376 GLY B CA 1
ATOM 6574 C C . GLY B 1 376 ? -18.422 17.266 3.998 1 96.94 376 GLY B C 1
ATOM 6575 O O . GLY B 1 376 ? -18.688 17.656 5.137 1 96.94 376 GLY B O 1
ATOM 6576 N N . LYS B 1 377 ? -18.484 16.016 3.629 1 96.88 377 LYS B N 1
ATOM 6577 C CA . LYS B 1 377 ? -19.078 15.031 4.539 1 96.88 377 LYS B CA 1
ATOM 6578 C C . LYS B 1 377 ? -18.047 14.516 5.531 1 96.88 377 LYS B C 1
ATOM 6580 O O . LYS B 1 377 ? -16.875 14.336 5.18 1 96.88 377 LYS B O 1
ATOM 6585 N N . MET B 1 378 ? -18.531 14.211 6.703 1 96.81 378 MET B N 1
ATOM 6586 C CA . MET B 1 378 ? -17.656 13.609 7.711 1 96.81 378 MET B CA 1
ATOM 6587 C C . MET B 1 378 ? -17.344 12.164 7.359 1 96.81 378 MET B C 1
ATOM 6589 O O . MET B 1 378 ? -18.25 11.375 7.074 1 96.81 378 MET B O 1
ATOM 6593 N N . MET B 1 379 ? -16.078 11.844 7.449 1 96.5 379 MET B N 1
ATOM 6594 C CA . MET B 1 379 ? -15.641 10.516 7.023 1 96.5 379 MET B CA 1
ATOM 6595 C C . MET B 1 379 ? -15.242 9.664 8.227 1 96.5 379 MET B C 1
ATOM 6597 O O . MET B 1 379 ? -15.406 8.445 8.203 1 96.5 379 MET B O 1
ATOM 6601 N N . CYS B 1 380 ? -14.633 10.297 9.18 1 95.12 380 CYS B N 1
ATOM 6602 C CA . CYS B 1 380 ? -14.047 9.555 10.297 1 95.12 380 CYS B CA 1
ATOM 6603 C C . CYS B 1 380 ? -13.859 10.453 11.508 1 95.12 380 CYS B C 1
ATOM 6605 O O . CYS B 1 380 ? -13.758 11.672 11.375 1 95.12 380 CYS B O 1
ATOM 6607 N N . GLN B 1 381 ? -13.93 9.891 12.68 1 96.31 381 GLN B N 1
ATOM 6608 C CA . GLN B 1 381 ? -13.586 10.555 13.938 1 96.31 381 GLN B CA 1
ATOM 6609 C C . GLN B 1 381 ? -12.547 9.75 14.719 1 96.31 381 GLN B C 1
ATOM 6611 O O . GLN B 1 381 ? -12.773 8.578 15.039 1 96.31 381 GLN B O 1
ATOM 6616 N N . LEU B 1 382 ? -11.422 10.391 14.977 1 96.19 382 LEU B N 1
ATOM 6617 C CA . LEU B 1 382 ? -10.375 9.766 15.781 1 96.19 382 LEU B CA 1
ATOM 6618 C C . LEU B 1 382 ? -10.516 10.156 17.25 1 96.19 382 LEU B C 1
ATOM 6620 O O . LEU B 1 382 ? -10.789 11.32 17.562 1 96.19 382 LEU B O 1
ATOM 6624 N N . TYR B 1 383 ? -10.359 9.188 18.078 1 95.06 383 TYR B N 1
ATOM 6625 C CA . TYR B 1 383 ? -10.484 9.445 19.516 1 95.06 383 TYR B CA 1
ATOM 6626 C C . TYR B 1 383 ? -9.641 8.461 20.312 1 95.06 383 TYR B C 1
ATOM 6628 O O . TYR B 1 383 ? -9.547 7.281 19.969 1 95.06 383 TYR B O 1
ATOM 6636 N N . ASP B 1 384 ? -8.977 8.922 21.266 1 92.38 384 ASP B N 1
ATOM 6637 C CA . ASP B 1 384 ? -8.266 8.117 22.25 1 92.38 384 ASP B CA 1
ATOM 6638 C C . ASP B 1 384 ? -8.742 8.445 23.672 1 92.38 384 ASP B C 1
ATOM 6640 O O . ASP B 1 384 ? -8.609 9.586 24.125 1 92.38 384 ASP B O 1
ATOM 6644 N N . PRO B 1 385 ? -9.227 7.473 24.484 1 90.31 385 PRO B N 1
ATOM 6645 C CA . PRO B 1 385 ? -9.773 7.727 25.812 1 90.31 385 PRO B CA 1
ATOM 6646 C C . PRO B 1 385 ? -8.719 8.234 26.797 1 90.31 385 PRO B C 1
ATOM 6648 O O . PRO B 1 385 ? -9.055 8.93 27.766 1 90.31 385 PRO B O 1
ATOM 6651 N N . ASP B 1 386 ? -7.48 7.906 26.516 1 89.5 386 ASP B N 1
ATOM 6652 C CA . ASP B 1 386 ? -6.422 8.328 27.438 1 89.5 386 ASP B CA 1
ATOM 6653 C C . ASP B 1 386 ? -5.957 9.742 27.109 1 89.5 386 ASP B C 1
ATOM 6655 O O . ASP B 1 386 ? -5.16 10.328 27.844 1 89.5 386 ASP B O 1
ATOM 6659 N N . SER B 1 387 ? -6.328 10.266 26.047 1 91.25 387 SER B N 1
ATOM 6660 C CA . SER B 1 387 ? -6.047 11.633 25.625 1 91.25 387 SER B CA 1
ATOM 6661 C C . SER B 1 387 ? -7.332 12.383 25.297 1 91.25 387 SER B C 1
ATOM 6663 O O . SER B 1 387 ? -7.598 12.688 24.125 1 91.25 387 SER B O 1
ATOM 6665 N N . SER B 1 388 ? -8.016 12.781 26.281 1 90.12 388 SER B N 1
ATOM 6666 C CA . SER B 1 388 ? -9.383 13.258 26.109 1 90.12 388 SER B CA 1
ATOM 6667 C C . SER B 1 388 ? -9.438 14.781 26.062 1 90.12 388 SER B C 1
ATOM 6669 O O . SER B 1 388 ? -10.516 15.375 26.125 1 90.12 388 SER B O 1
ATOM 6671 N N . GLY B 1 389 ? -8.312 15.445 26.047 1 94.44 389 GLY B N 1
ATOM 6672 C CA . GLY B 1 389 ? -8.297 16.891 25.953 1 94.44 389 GLY B CA 1
ATOM 6673 C C . GLY B 1 389 ? -8.656 17.406 24.578 1 94.44 389 GLY B C 1
ATOM 6674 O O . GLY B 1 389 ? -8.898 16.625 23.656 1 94.44 389 GLY B O 1
ATOM 6675 N N . ILE B 1 390 ? -8.75 18.719 24.484 1 96.31 390 ILE B N 1
ATOM 6676 C CA . ILE B 1 390 ? -9.047 19.375 23.203 1 96.31 390 ILE B CA 1
ATOM 6677 C C . ILE B 1 390 ? -7.805 19.359 22.312 1 96.31 390 ILE B C 1
ATOM 6679 O O . ILE B 1 390 ? -6.719 19.75 22.75 1 96.31 390 ILE B O 1
ATOM 6683 N N . ILE B 1 391 ? -7.961 18.906 21.141 1 97.88 391 ILE B N 1
ATOM 6684 C CA . ILE B 1 391 ? -6.863 18.828 20.188 1 97.88 391 ILE B CA 1
ATOM 6685 C C . ILE B 1 391 ? -6.992 19.953 19.156 1 97.88 391 ILE B C 1
ATOM 6687 O O . ILE B 1 391 ? -7.801 19.859 18.234 1 97.88 391 ILE B O 1
ATOM 6691 N N . SER B 1 392 ? -6.176 20.953 19.266 1 97.69 392 SER B N 1
ATOM 6692 C CA . SER B 1 392 ? -6.352 22.188 18.484 1 97.69 392 SER B CA 1
ATOM 6693 C C . SER B 1 392 ? -5.684 22.078 17.125 1 97.69 392 SER B C 1
ATOM 6695 O O . SER B 1 392 ? -6.215 22.562 16.125 1 97.69 392 SER B O 1
ATOM 6697 N N . LEU B 1 393 ? -4.504 21.5 17.125 1 98.38 393 LEU B N 1
ATOM 6698 C CA . LEU B 1 393 ? -3.727 21.422 15.898 1 98.38 393 LEU B CA 1
ATOM 6699 C C . LEU B 1 393 ? -3.568 19.969 15.445 1 98.38 393 LEU B C 1
ATOM 6701 O O . LEU B 1 393 ? -3.352 19.078 16.281 1 98.38 393 LEU B O 1
ATOM 6705 N N . ASN B 1 394 ? -3.795 19.75 14.188 1 98.69 394 ASN B N 1
ATOM 6706 C CA . ASN B 1 394 ? -3.66 18.453 13.555 1 98.69 394 ASN B CA 1
ATOM 6707 C C . ASN B 1 394 ? -3.055 18.562 12.156 1 98.69 394 ASN B C 1
ATOM 6709 O O . ASN B 1 394 ? -3.574 19.297 11.312 1 98.69 394 ASN B O 1
ATOM 6713 N N . LYS B 1 395 ? -1.949 17.891 11.961 1 98.62 395 LYS B N 1
ATOM 6714 C CA . LYS B 1 395 ? -1.309 17.906 10.648 1 98.62 395 LYS B CA 1
ATOM 6715 C C . LYS B 1 395 ? -0.727 16.531 10.305 1 98.62 395 LYS B C 1
ATOM 6717 O O . LYS B 1 395 ? -0.009 15.945 11.109 1 98.62 395 LYS B O 1
ATOM 6722 N N . PHE B 1 396 ? -1.07 16.047 9.125 1 98.19 396 PHE B N 1
ATOM 6723 C CA . PHE B 1 396 ? -0.428 14.836 8.625 1 98.19 396 PHE B CA 1
ATOM 6724 C C . PHE B 1 396 ? 0.965 15.141 8.094 1 98.19 396 PHE B C 1
ATOM 6726 O O . PHE B 1 396 ? 1.208 16.234 7.566 1 98.19 396 PHE B O 1
ATOM 6733 N N . ASN B 1 397 ? 1.83 14.148 8.203 1 96.19 397 ASN B N 1
ATOM 6734 C CA . ASN B 1 397 ? 3.158 14.312 7.625 1 96.19 397 ASN B CA 1
ATOM 6735 C C . ASN B 1 397 ? 3.111 14.281 6.098 1 96.19 397 ASN B C 1
ATOM 6737 O O . ASN B 1 397 ? 2.078 13.953 5.512 1 96.19 397 ASN B O 1
ATOM 6741 N N . PRO B 1 398 ? 4.223 14.617 5.48 1 93.12 398 PRO B N 1
ATOM 6742 C CA . PRO B 1 398 ? 4.219 14.727 4.02 1 93.12 398 PRO B CA 1
ATOM 6743 C C . PRO B 1 398 ? 3.816 13.43 3.326 1 93.12 398 PRO B C 1
ATOM 6745 O O . PRO B 1 398 ? 3.207 13.461 2.254 1 93.12 398 PRO B O 1
ATOM 6748 N N . MET B 1 399 ? 4.059 12.297 3.834 1 90.5 399 MET B N 1
ATOM 6749 C CA . MET B 1 399 ? 3.684 11.008 3.248 1 90.5 399 MET B CA 1
ATOM 6750 C C . MET B 1 399 ? 2.191 10.75 3.422 1 90.5 399 MET B C 1
ATOM 6752 O O . MET B 1 399 ? 1.614 9.93 2.707 1 90.5 399 MET B O 1
ATOM 6756 N N . GLY B 1 400 ? 1.674 11.352 4.387 1 94.19 400 GLY B N 1
ATOM 6757 C CA . GLY B 1 400 ? 0.236 11.281 4.594 1 94.19 400 GLY B CA 1
ATOM 6758 C C . GLY B 1 400 ? -0.181 10.102 5.457 1 94.19 400 GLY B C 1
ATOM 6759 O O . GLY B 1 400 ? -1.366 9.773 5.535 1 94.19 400 GLY B O 1
ATOM 6760 N N . ASP B 1 401 ? 0.718 9.445 6.148 1 90.88 401 ASP B N 1
ATOM 6761 C CA . ASP B 1 401 ? 0.35 8.227 6.867 1 90.88 401 ASP B CA 1
ATOM 6762 C C . ASP B 1 401 ? 0.476 8.422 8.375 1 90.88 401 ASP B C 1
ATOM 6764 O O . ASP B 1 401 ? 0.174 7.516 9.156 1 90.88 401 ASP B O 1
ATOM 6768 N N . THR B 1 402 ? 0.987 9.578 8.797 1 94.44 402 THR B N 1
ATOM 6769 C CA . THR B 1 402 ? 1.178 9.859 10.219 1 94.44 402 THR B CA 1
ATOM 6770 C C . THR B 1 402 ? 0.587 11.219 10.586 1 94.44 402 THR B C 1
ATOM 6772 O O . THR B 1 402 ? 0.807 12.203 9.891 1 94.44 402 THR B O 1
ATOM 6775 N N . LEU B 1 403 ? -0.168 11.258 11.68 1 97.75 403 LEU B N 1
ATOM 6776 C CA . LEU B 1 403 ? -0.817 12.477 12.133 1 97.75 403 LEU B CA 1
ATOM 6777 C C . LEU B 1 403 ? -0.164 13 13.414 1 97.75 403 LEU B C 1
ATOM 6779 O O . LEU B 1 403 ? 0.018 12.25 14.375 1 97.75 403 LEU B O 1
ATOM 6783 N N . ALA B 1 404 ? 0.261 14.211 13.398 1 98.44 404 ALA B N 1
ATOM 6784 C CA . ALA B 1 404 ? 0.69 14.898 14.609 1 98.44 404 ALA B CA 1
ATOM 6785 C C . ALA B 1 404 ? -0.408 15.82 15.133 1 98.44 404 ALA B C 1
ATOM 6787 O O . ALA B 1 404 ? -1.039 16.547 14.367 1 98.44 404 ALA B O 1
ATOM 6788 N N . SER B 1 405 ? -0.617 15.766 16.375 1 98.44 405 SER B N 1
ATOM 6789 C CA . SER B 1 405 ? -1.641 16.578 17.031 1 98.44 405 SER B CA 1
ATOM 6790 C C . SER B 1 405 ? -1.086 17.297 18.25 1 98.44 405 SER B C 1
ATOM 6792 O O . SER B 1 405 ? -0.129 16.812 18.875 1 98.44 405 SER B O 1
ATOM 6794 N N . ALA B 1 406 ? -1.658 18.453 18.547 1 98 406 ALA B N 1
ATOM 6795 C CA . ALA B 1 406 ? -1.327 19.203 19.75 1 98 406 ALA B CA 1
ATOM 6796 C C . ALA B 1 406 ? -2.52 19.266 20.703 1 98 406 ALA B C 1
ATOM 6798 O O . ALA B 1 406 ? -3.582 19.781 20.344 1 98 406 ALA B O 1
ATOM 6799 N N . MET B 1 407 ? -2.357 18.781 21.859 1 96.81 407 MET B N 1
ATOM 6800 C CA . MET B 1 407 ? -3.336 18.797 22.938 1 96.81 407 MET B CA 1
ATOM 6801 C C . MET B 1 407 ? -2.77 19.516 24.172 1 96.81 407 MET B C 1
ATOM 6803 O O . MET B 1 407 ? -2.084 18.891 24.984 1 96.81 407 MET B O 1
ATOM 6807 N N . GLY B 1 408 ? -3.141 20.781 24.328 1 95.69 408 GLY B N 1
ATOM 6808 C CA . GLY B 1 408 ? -2.453 21.547 25.344 1 95.69 408 GLY B CA 1
ATOM 6809 C C . GLY B 1 408 ? -0.958 21.656 25.109 1 95.69 408 GLY B C 1
ATOM 6810 O O . GLY B 1 408 ? -0.52 22.172 24.094 1 95.69 408 GLY B O 1
ATOM 6811 N N . TYR B 1 409 ? -0.209 21.141 26.078 1 95.5 409 TYR B N 1
ATOM 6812 C CA . TYR B 1 409 ? 1.239 21.172 25.906 1 95.5 409 TYR B CA 1
ATOM 6813 C C . TYR B 1 409 ? 1.759 19.828 25.438 1 95.5 409 TYR B C 1
ATOM 6815 O O . TYR B 1 409 ? 2.971 19.625 25.328 1 95.5 409 TYR B O 1
ATOM 6823 N N . ASN B 1 410 ? 0.817 18.875 25.109 1 96.38 410 ASN B N 1
ATOM 6824 C CA . ASN B 1 410 ? 1.198 17.547 24.656 1 96.38 410 ASN B CA 1
ATOM 6825 C C . ASN B 1 410 ? 1.239 17.469 23.125 1 96.38 410 ASN B C 1
ATOM 6827 O O . ASN B 1 410 ? 0.377 18.031 22.453 1 96.38 410 ASN B O 1
ATOM 6831 N N . ILE B 1 411 ? 2.258 16.812 22.672 1 97.38 411 ILE B N 1
ATOM 6832 C CA . ILE B 1 411 ? 2.348 16.453 21.266 1 97.38 411 ILE B CA 1
ATOM 6833 C C . ILE B 1 411 ? 1.999 14.969 21.094 1 97.38 411 ILE B C 1
ATOM 6835 O O . ILE B 1 411 ? 2.605 14.109 21.734 1 97.38 411 ILE B O 1
ATOM 6839 N N . LEU B 1 412 ? 1.011 14.672 20.281 1 97.62 412 LEU B N 1
ATOM 6840 C CA . LEU B 1 412 ? 0.549 13.305 20.062 1 97.62 412 LEU B CA 1
ATOM 6841 C C . LEU B 1 412 ? 0.851 12.852 18.625 1 97.62 412 LEU B C 1
ATOM 6843 O O . LEU B 1 412 ? 0.572 13.578 17.672 1 97.62 412 LEU B O 1
ATOM 6847 N N . ILE B 1 413 ? 1.425 11.695 18.516 1 96.19 413 ILE B N 1
ATOM 6848 C CA . ILE B 1 413 ? 1.667 11.094 17.203 1 96.19 413 ILE B CA 1
ATOM 6849 C C . ILE B 1 413 ? 0.728 9.914 16.984 1 96.19 413 ILE B C 1
ATOM 6851 O O . ILE B 1 413 ? 0.76 8.945 17.75 1 96.19 413 ILE B O 1
ATOM 6855 N N . TRP B 1 414 ? -0.146 10.078 15.945 1 95.62 414 TRP B N 1
ATOM 6856 C CA . TRP B 1 414 ? -1.064 9.008 15.562 1 95.62 414 TRP B CA 1
ATOM 6857 C C . TRP B 1 414 ? -0.505 8.195 14.398 1 95.62 414 TRP B C 1
ATOM 6859 O O . TRP B 1 414 ? -0.022 8.766 13.414 1 95.62 414 TRP B O 1
ATOM 6869 N N . SER B 1 415 ? -0.483 6.895 14.492 1 89.31 415 SER B N 1
ATOM 6870 C CA . SER B 1 415 ? -0.074 6.027 13.391 1 89.31 415 SER B CA 1
ATOM 6871 C C . SER B 1 415 ? -0.809 4.691 13.438 1 89.31 415 SER B C 1
ATOM 6873 O O . SER B 1 415 ? -1.562 4.422 14.375 1 89.31 415 SER B O 1
ATOM 6875 N N . HIS B 1 416 ? -0.613 3.99 12.273 1 81.12 416 HIS B N 1
ATOM 6876 C CA . HIS B 1 416 ? -1.255 2.686 12.156 1 81.12 416 HIS B CA 1
ATOM 6877 C C . HIS B 1 416 ? -0.674 1.696 13.164 1 81.12 416 HIS B C 1
ATOM 6879 O O . HIS B 1 416 ? 0.543 1.632 13.344 1 81.12 416 HIS B O 1
ATOM 6885 N N . ARG B 1 417 ? -1.456 0.927 13.836 1 64.88 417 ARG B N 1
ATOM 6886 C CA . ARG B 1 417 ? -1.088 0.002 14.906 1 64.88 417 ARG B CA 1
ATOM 6887 C C . ARG B 1 417 ? 0.011 -0.951 14.445 1 64.88 417 ARG B C 1
ATOM 6889 O O . ARG B 1 417 ? 0.941 -1.244 15.203 1 64.88 417 ARG B O 1
ATOM 6896 N N . GLU B 1 418 ? -0.13 -1.535 13.25 1 56.91 418 GLU B N 1
ATOM 6897 C CA . GLU B 1 418 ? 0.818 -2.545 12.789 1 56.91 418 GLU B CA 1
ATOM 6898 C C . GLU B 1 418 ? 2.219 -1.959 12.641 1 56.91 418 GLU B C 1
ATOM 6900 O O . GLU B 1 418 ? 3.213 -2.631 12.922 1 56.91 418 GLU B O 1
ATOM 6905 N N . ILE B 1 419 ? 2.289 -0.775 12.07 1 54.44 419 ILE B N 1
ATOM 6906 C CA . ILE B 1 419 ? 3.576 -0.095 11.961 1 54.44 419 ILE B CA 1
ATOM 6907 C C . ILE B 1 419 ? 4.168 0.128 13.352 1 54.44 419 ILE B C 1
ATOM 6909 O O . ILE B 1 419 ? 5.383 0.027 13.539 1 54.44 419 ILE B O 1
ATOM 6913 N N . VAL B 1 420 ? 3.227 0.193 14.258 1 48.22 420 VAL B N 1
ATOM 6914 C CA . VAL B 1 420 ? 3.605 0.47 15.641 1 48.22 420 VAL B CA 1
ATOM 6915 C C . VAL B 1 420 ? 4.312 -0.745 16.234 1 48.22 420 VAL B C 1
ATOM 6917 O O . VAL B 1 420 ? 5.352 -0.608 16.891 1 48.22 420 VAL B O 1
ATOM 6920 N N . THR B 1 421 ? 3.699 -1.907 15.828 1 49.75 421 THR B N 1
ATOM 6921 C CA . THR B 1 421 ? 4.297 -3.111 16.391 1 49.75 421 THR B CA 1
ATOM 6922 C C . THR B 1 421 ? 5.707 -3.326 15.852 1 49.75 421 THR B C 1
ATOM 6924 O O . THR B 1 421 ? 6.629 -3.641 16.609 1 49.75 421 THR B O 1
ATOM 6927 N N . ARG B 1 422 ? 5.746 -3.072 14.602 1 52.88 422 ARG B N 1
ATOM 6928 C CA . ARG B 1 422 ? 7.055 -3.279 13.992 1 52.88 422 ARG B CA 1
ATOM 6929 C C . ARG B 1 422 ? 8.062 -2.244 14.492 1 52.88 422 ARG B C 1
ATOM 6931 O O . ARG B 1 422 ? 9.203 -2.582 14.797 1 52.88 422 ARG B O 1
ATOM 6938 N N . LYS B 1 423 ? 7.578 -1.015 14.445 1 49.12 423 LYS B N 1
ATOM 6939 C CA . LYS B 1 423 ? 8.438 0.068 14.914 1 49.12 423 LYS B CA 1
ATOM 6940 C C . LYS B 1 423 ? 8.797 -0.113 16.391 1 49.12 423 LYS B C 1
ATOM 6942 O O . LYS B 1 423 ? 9.938 0.139 16.781 1 49.12 423 LYS B O 1
ATOM 6947 N N . GLN B 1 424 ? 7.867 -0.6 17.109 1 47 424 GLN B N 1
ATOM 6948 C CA . GLN B 1 424 ? 8.117 -0.843 18.531 1 47 424 GLN B CA 1
ATOM 6949 C C . GLN B 1 424 ? 9.125 -1.972 18.734 1 47 424 GLN B C 1
ATOM 6951 O O . GLN B 1 424 ? 10 -1.882 19.594 1 47 424 GLN B O 1
ATOM 6956 N N . GLU B 1 425 ? 8.867 -2.973 17.875 1 51.25 425 GLU B N 1
ATOM 6957 C CA . GLU B 1 425 ? 9.828 -4.074 17.969 1 51.25 425 GLU B CA 1
ATOM 6958 C C . GLU B 1 425 ? 11.234 -3.617 17.609 1 51.25 425 GLU B C 1
ATOM 6960 O O . GLU B 1 425 ? 12.211 -4.012 18.25 1 51.25 425 GLU B O 1
ATOM 6965 N N . GLY B 1 426 ? 11.234 -2.775 16.594 1 47.91 426 GLY B N 1
ATOM 6966 C CA . GLY B 1 426 ? 12.523 -2.205 16.25 1 47.91 426 GLY B CA 1
ATOM 6967 C C . GLY B 1 426 ? 13.094 -1.308 17.328 1 47.91 426 GLY B C 1
ATOM 6968 O O . GLY B 1 426 ? 14.289 -1.359 17.625 1 47.91 426 GLY B O 1
ATOM 6969 N N . LEU B 1 427 ? 12.219 -0.487 17.875 1 46.41 427 LEU B N 1
ATOM 6970 C CA . LEU B 1 427 ? 12.633 0.401 18.953 1 46.41 427 LEU B CA 1
ATOM 6971 C C . LEU B 1 427 ? 13.062 -0.398 20.172 1 46.41 427 LEU B C 1
ATOM 6973 O O . LEU B 1 427 ? 14.062 -0.065 20.812 1 46.41 427 LEU B O 1
ATOM 6977 N N . ILE B 1 428 ? 12.32 -1.388 20.516 1 47.19 428 ILE B N 1
ATOM 6978 C CA . ILE B 1 428 ? 12.672 -2.23 21.656 1 47.19 428 ILE B CA 1
ATOM 6979 C C . ILE B 1 428 ? 14.031 -2.879 21.406 1 47.19 428 ILE B C 1
ATOM 6981 O O . ILE B 1 428 ? 14.859 -2.967 22.328 1 47.19 428 ILE B O 1
ATOM 6985 N N . LYS B 1 429 ? 14.109 -3.234 20.219 1 50.09 429 LYS B N 1
ATOM 6986 C CA . LYS B 1 429 ? 15.398 -3.84 19.875 1 50.09 429 LYS B CA 1
ATOM 6987 C C . LYS B 1 429 ? 16.531 -2.832 20.031 1 50.09 429 LYS B C 1
ATOM 6989 O O . LYS B 1 429 ? 17.594 -3.158 20.578 1 50.09 429 LYS B O 1
ATOM 6994 N N . VAL B 1 430 ? 16.25 -1.66 19.578 1 49.97 430 VAL B N 1
ATOM 6995 C CA . VAL B 1 430 ? 17.25 -0.613 19.719 1 49.97 430 VAL B CA 1
ATOM 6996 C C . VAL B 1 430 ? 17.453 -0.257 21.188 1 49.97 430 VAL B C 1
ATOM 6998 O O . VAL B 1 430 ? 18.578 -0.067 21.641 1 49.97 430 VAL B O 1
ATOM 7001 N N . MET B 1 431 ? 16.359 -0.148 21.844 1 46.94 431 MET B N 1
ATOM 7002 C CA . MET B 1 431 ? 16.438 0.119 23.281 1 46.94 431 MET B CA 1
ATOM 7003 C C . MET B 1 431 ? 17.219 -0.984 24 1 46.94 431 MET B C 1
ATOM 7005 O O . MET B 1 431 ? 18.016 -0.707 24.891 1 46.94 431 MET B O 1
ATOM 7009 N N . SER B 1 432 ? 16.859 -2.193 23.641 1 48.66 432 SER B N 1
ATOM 7010 C CA . SER B 1 432 ? 17.578 -3.328 24.219 1 48.66 432 SER B CA 1
ATOM 7011 C C . SER B 1 432 ? 19.062 -3.305 23.859 1 48.66 432 SER B C 1
ATOM 7013 O O . SER B 1 432 ? 19.906 -3.611 24.688 1 48.66 432 SER B O 1
ATOM 7015 N N . GLU B 1 433 ? 19.141 -2.977 22.719 1 49.56 433 GLU B N 1
ATOM 7016 C CA . GLU B 1 433 ? 20.531 -2.92 22.281 1 49.56 433 GLU B CA 1
ATOM 7017 C C . GLU B 1 433 ? 21.266 -1.745 22.922 1 49.56 433 GLU B C 1
ATOM 7019 O O . GLU B 1 433 ? 22.469 -1.817 23.172 1 49.56 433 GLU B O 1
ATOM 7024 N N . GLN B 1 434 ? 20.438 -0.748 23.047 1 44.19 434 GLN B N 1
ATOM 7025 C CA . GLN B 1 434 ? 21.078 0.402 23.672 1 44.19 434 GLN B CA 1
ATOM 7026 C C . GLN B 1 434 ? 21.062 0.285 25.188 1 44.19 434 GLN B C 1
ATOM 7028 O O . GLN B 1 434 ? 21.516 1.191 25.891 1 44.19 434 GLN B O 1
ATOM 7033 N N . GLY B 1 435 ? 20.938 -0.886 25.719 1 38.25 435 GLY B N 1
ATOM 7034 C CA . GLY B 1 435 ? 21.031 -1.145 27.141 1 38.25 435 GLY B CA 1
ATOM 7035 C C . GLY B 1 435 ? 19.969 -0.44 27.953 1 38.25 435 GLY B C 1
ATOM 7036 O O . GLY B 1 435 ? 20.062 -0.361 29.188 1 38.25 435 GLY B O 1
ATOM 7037 N N . LEU B 1 436 ? 19.188 0.369 27.344 1 40.56 436 LEU B N 1
ATOM 7038 C CA . LEU B 1 436 ? 18.25 1.172 28.109 1 40.56 436 LEU B CA 1
ATOM 7039 C C . LEU B 1 436 ? 17.094 0.319 28.609 1 40.56 436 LEU B C 1
ATOM 7041 O O . LEU B 1 436 ? 16.281 0.778 29.422 1 40.56 436 LEU B O 1
ATOM 7045 N N . GLY B 1 437 ? 16.922 -0.872 28.156 1 36.84 437 GLY B N 1
ATOM 7046 C CA . GLY B 1 437 ? 15.859 -1.679 28.719 1 36.84 437 GLY B CA 1
ATOM 7047 C C . GLY B 1 437 ? 16.203 -2.27 30.078 1 36.84 437 GLY B C 1
ATOM 7048 O O . GLY B 1 437 ? 15.414 -3.031 30.641 1 36.84 437 GLY B O 1
ATOM 7049 N N . ARG B 1 438 ? 17.484 -2.623 30.359 1 33.22 438 ARG B N 1
ATOM 7050 C CA . ARG B 1 438 ? 17.734 -3.336 31.594 1 33.22 438 ARG B CA 1
ATOM 7051 C C . ARG B 1 438 ? 17.484 -2.439 32.812 1 33.22 438 ARG B C 1
ATOM 7053 O O . ARG B 1 438 ? 18.203 -1.467 33.031 1 33.22 438 ARG B O 1
ATOM 7060 N N . GLY B 1 439 ? 16.328 -1.977 33.031 1 29.84 439 GLY B N 1
ATOM 7061 C CA . GLY B 1 439 ? 16.203 -1.545 34.406 1 29.84 439 GLY B CA 1
ATOM 7062 C C . GLY B 1 439 ? 16.969 -2.432 35.375 1 29.84 439 GLY B C 1
ATOM 7063 O O . GLY B 1 439 ? 17.016 -3.65 35.219 1 29.84 439 GLY B O 1
ATOM 7064 N N . GLY B 1 440 ? 18.125 -1.934 35.812 1 28.28 440 GLY B N 1
ATOM 7065 C CA . GLY B 1 440 ? 18.953 -2.32 36.938 1 28.28 440 GLY B CA 1
ATOM 7066 C C . GLY B 1 440 ? 18.172 -2.9 38.094 1 28.28 440 GLY B C 1
ATOM 7067 O O . GLY B 1 440 ? 17.25 -2.256 38.625 1 28.28 440 GLY B O 1
ATOM 7068 N N . SER B 1 441 ? 17.797 -4.184 38 1 26 441 SER B N 1
ATOM 7069 C CA . SER B 1 441 ? 17.531 -4.762 39.312 1 26 441 SER B CA 1
ATOM 7070 C C . SER B 1 441 ? 18.625 -4.383 40.312 1 26 441 SER B C 1
ATOM 7072 O O . SER B 1 441 ? 19.766 -4.82 40.188 1 26 441 SER B O 1
ATOM 7074 N N . ALA B 1 442 ? 18.766 -3.033 40.625 1 26.75 442 ALA B N 1
ATOM 7075 C CA . ALA B 1 442 ? 19.5 -2.662 41.844 1 26.75 442 ALA B CA 1
ATOM 7076 C C . ALA B 1 442 ? 19.25 -3.664 42.969 1 26.75 442 ALA B C 1
ATOM 7078 O O . ALA B 1 442 ? 18.109 -3.857 43.375 1 26.75 442 ALA B O 1
ATOM 7079 N N . HIS B 1 443 ? 19.953 -4.746 42.906 1 24.66 443 HIS B N 1
ATOM 7080 C CA . HIS B 1 443 ? 20.203 -5.512 44.125 1 24.66 443 HIS B CA 1
ATOM 7081 C C . HIS B 1 443 ? 20.438 -4.59 45.312 1 24.66 443 HIS B C 1
ATOM 7083 O O . HIS B 1 443 ? 21.312 -3.725 45.281 1 24.66 443 HIS B O 1
ATOM 7089 N N . GLN B 1 444 ? 19.344 -4.137 45.938 1 23.52 444 GLN B N 1
ATOM 7090 C CA . GLN B 1 444 ? 19.453 -3.486 47.25 1 23.52 444 GLN B CA 1
ATOM 7091 C C . GLN B 1 444 ? 20.516 -4.176 48.094 1 23.52 444 GLN B C 1
ATOM 7093 O O . GLN B 1 444 ? 20.5 -5.398 48.25 1 23.52 444 GLN B O 1
ATOM 7098 N N . PRO B 1 445 ? 21.75 -3.615 48 1 26.23 445 PRO B N 1
ATOM 7099 C CA . PRO B 1 445 ? 22.734 -4.176 48.906 1 26.23 445 PRO B CA 1
ATOM 7100 C C . PRO B 1 445 ? 22.156 -4.441 50.312 1 26.23 445 PRO B C 1
ATOM 7102 O O . PRO B 1 445 ? 21.219 -3.768 50.719 1 26.23 445 PRO B O 1
ATOM 7105 N N . SER B 1 446 ? 21.938 -5.723 50.594 1 26.34 446 SER B N 1
ATOM 7106 C CA . SER B 1 446 ? 21.578 -6.094 51.938 1 26.34 446 SER B CA 1
ATOM 7107 C C . SER B 1 446 ? 22.328 -5.254 52.969 1 26.34 446 SER B C 1
ATOM 7109 O O . SER B 1 446 ? 23.516 -4.969 52.812 1 26.34 446 SER B O 1
ATOM 7111 N N . PRO B 1 447 ? 21.531 -4.266 53.594 1 26.69 447 PRO B N 1
ATOM 7112 C CA . PRO B 1 447 ? 22.141 -3.463 54.656 1 26.69 447 PRO B CA 1
ATOM 7113 C C . PRO B 1 447 ? 23.062 -4.273 55.562 1 26.69 447 PRO B C 1
ATOM 7115 O O . PRO B 1 447 ? 22.75 -5.414 55.906 1 26.69 447 PRO B O 1
ATOM 7118 N N . ARG B 1 448 ? 24.391 -4.371 55.188 1 25.69 448 ARG B N 1
ATOM 7119 C CA . ARG B 1 448 ? 25.344 -4.938 56.125 1 25.69 448 ARG B CA 1
ATOM 7120 C C . ARG B 1 448 ? 25.031 -4.516 57.562 1 25.69 448 ARG B C 1
ATOM 7122 O O . ARG B 1 448 ? 24.719 -3.352 57.812 1 25.69 448 ARG B O 1
ATOM 7129 N N . ASN B 1 449 ? 24.484 -5.504 58.281 1 25.7 449 ASN B N 1
ATOM 7130 C CA . ASN B 1 449 ? 24.328 -5.453 59.75 1 25.7 449 ASN B CA 1
ATOM 7131 C C . ASN B 1 449 ? 25.516 -4.77 60.406 1 25.7 449 ASN B C 1
ATOM 7133 O O . ASN B 1 449 ? 26.656 -5.215 60.25 1 25.7 449 ASN B O 1
ATOM 7137 N N . ARG B 1 450 ? 25.625 -3.385 60.25 1 25.5 450 ARG B N 1
ATOM 7138 C CA . ARG B 1 450 ? 26.609 -2.785 61.125 1 25.5 450 ARG B CA 1
ATOM 7139 C C . ARG B 1 450 ? 26.578 -3.453 62.5 1 25.5 450 ARG B C 1
ATOM 7141 O O . ARG B 1 450 ? 25.5 -3.701 63.062 1 25.5 450 ARG B O 1
ATOM 7148 N N . PRO B 1 451 ? 27.594 -4.211 62.719 1 25.83 451 PRO B N 1
ATOM 7149 C CA . PRO B 1 451 ? 27.75 -4.758 64.062 1 25.83 451 PRO B CA 1
ATOM 7150 C C . PRO B 1 451 ? 27.422 -3.734 65.188 1 25.83 451 PRO B C 1
ATOM 7152 O O . PRO B 1 451 ? 27.625 -2.533 64.938 1 25.83 451 PRO B O 1
ATOM 7155 N N . ARG B 1 452 ? 26.25 -3.977 65.875 1 24.8 452 ARG B N 1
ATOM 7156 C CA . ARG B 1 452 ? 25.984 -3.332 67.188 1 24.8 452 ARG B CA 1
ATOM 7157 C C . ARG B 1 452 ? 27.25 -3.166 68 1 24.8 452 ARG B C 1
ATOM 7159 O O . ARG B 1 452 ? 27.906 -4.152 68.312 1 24.8 452 ARG B O 1
ATOM 7166 N N . GLN B 1 453 ? 28.141 -2.23 67.5 1 21.48 453 GLN B N 1
ATOM 7167 C CA . GLN B 1 453 ? 29.094 -1.938 68.562 1 21.48 453 GLN B CA 1
ATOM 7168 C C . GLN B 1 453 ? 28.391 -1.81 69.938 1 21.48 453 GLN B C 1
ATOM 7170 O O . GLN B 1 453 ? 27.359 -1.137 70 1 21.48 453 GLN B O 1
ATOM 7175 N N . ASN B 1 454 ? 28.828 -2.654 70.812 1 22.47 454 ASN B N 1
ATOM 7176 C CA . ASN B 1 454 ? 28.891 -2.355 72.25 1 22.47 454 ASN B CA 1
ATOM 7177 C C . ASN B 1 454 ? 29.469 -0.966 72.5 1 22.47 454 ASN B C 1
ATOM 7179 O O . ASN B 1 454 ? 30.453 -0.57 71.875 1 22.47 454 ASN B O 1
#